Protein AF-0000000087724038 (afdb_homodimer)

InterPro domains:
  IPR011044 Quinoprotein amine dehydrogenase, beta chain-like [SSF50969] (329-558)
  IPR015943 WD40/YVTN repeat-like-containing domain superfamily [G3DSA:2.130.10.10] (378-568)

Foldseek 3Di:
DDDDDDDDDDDDDDDDDDDDDDDDDDDDDDDDDDDDDDDDDDDDPDPPPPPPPPPPPPPPPPQPPDPPLDFRQDDLPDAADDDPPDPRGPPHRDGDGDDDLQSAWDDFLRDQQDFFWKWFFFFVQQWIWIATRTRRDTQEIDHCVVVPQQFWGWAEKAWFAAQDVLAKTKIKTWTFGWCQVCVLVDPPPDPTTDQAQWIFIWMDGNHYIDTPDTLCVVAVARAGFYKFAQLQPRQKMKGHHQQLQKIWIAGNVDSDTLWMKHKWWAAPCLVQLLCRQFQWGKIKIFIDACDPVVNHRNCGGNRNGQFRYAQPQLCLNVLSVVNTHGDRSSTGQRQGYKAAQNNSQKIWGFRFNQQWTFIFGPVDSHRDTAWTAHQDAPAARTFGWADPDPGMIMTTDRGRQFGWAKKFAQLVRQKIWTQGAQGRQWIWIWGRVDPDNVPIHTDGTHHDPLGHGSPQGFHEWAAFNVRQKMKTWTADDPPFAIKIWIAGPVVRDGPDIGGRQGHAWAYWAAALVRQKIWIWHQSSVPHDTFIWIAGPVVRHTRGGSDDPRRTRYMYIHHNDSSSSSRTCSGID/DDPDDDDDDDDDDDDDDDDDDPDDDDDDPDDDDDDDDDDDPDDDPDDPPPDPPDPPPPDPPPQPPDPPLDFRQDDLPDAADDDPPDPRGPPHRDGDGDDDLQSAWDDFLRDQQDFFWKWFFFFVQQWIWIATRTHRDTQEIDHCVVVPQQFWGWAEKAWFAAQDVLAKTKIKTWTFGWCQVCVLPDPPPDPTTDQAQWIFIWMDGNHYIDTPDTLCVVAVARAGFYKFAQLQPSQKMKGHHLQLQKIWIAGNVDSDTLWMKHKWWAAPCLVQLLCRQFQWGKIKIFIDACDPVVNHRNCGGNRNGQFRYAQPQLCLNVLSVVNTHGDRSSTGQRQGYKFAQNNSQKIWGFRFNQQWTFIFGPVDSHRDTAWTAHQDAPAARTFGWADPDPGMIMTTDRGRQFGWAKWFAQLVRQKIWTQGAQGRQWIWIWGRVDPDNVPIHTPGTHHDPLGHGSPQGFHEWAAFNVRQKMKTWTADDPPFAIKIWIAGPVVRDGDDIGGRQGHAWAYWAAALVRQKIWIWFQSSVPHDTFIWIAGPVVRHTRGGSDDHRRGRYMYIHHNDSSSSSRTCSGID

Organism: NCBI:txid307507

Structure (mmCIF, N/CA/C/O backbone):
data_AF-0000000087724038-model_v1
#
loop_
_entity.id
_entity.type
_entity.pdbx_description
1 polymer 'Uncharacterized protein'
#
loop_
_atom_site.group_PDB
_atom_site.id
_atom_site.type_symbol
_atom_site.label_atom_id
_atom_site.label_alt_id
_atom_site.label_comp_id
_atom_site.label_asym_id
_atom_site.label_entity_id
_atom_site.label_seq_id
_atom_site.pdbx_PDB_ins_code
_atom_site.Cartn_x
_atom_site.Cartn_y
_atom_site.Cartn_z
_atom_site.occupancy
_atom_site.B_iso_or_equiv
_atom_site.auth_seq_id
_atom_site.auth_comp_id
_atom_site.auth_asym_id
_atom_site.auth_atom_id
_atom_site.pdbx_PDB_model_num
ATOM 1 N N . MET A 1 1 ? -9.289 -13.273 -59 1 16.58 1 MET A N 1
ATOM 2 C CA . MET A 1 1 ? -9.047 -12.555 -60.25 1 16.58 1 MET A CA 1
ATOM 3 C C . MET A 1 1 ? -7.961 -11.5 -60.062 1 16.58 1 MET A C 1
ATOM 5 O O . MET A 1 1 ? -7.766 -10.984 -58.969 1 16.58 1 MET A O 1
ATOM 9 N N . GLY A 1 2 ? -6.996 -11.07 -61.125 1 16.11 2 GLY A N 1
ATOM 10 C CA . GLY A 1 2 ? -5.605 -11.125 -61.562 1 16.11 2 GLY A CA 1
ATOM 11 C C . GLY A 1 2 ? -4.863 -9.812 -61.344 1 16.11 2 GLY A C 1
ATOM 12 O O . GLY A 1 2 ? -3.795 -9.602 -61.906 1 16.11 2 GLY A O 1
ATOM 13 N N . ALA A 1 3 ? -5.453 -8.938 -60.625 1 16.09 3 ALA A N 1
ATOM 14 C CA . ALA A 1 3 ? -5.121 -7.52 -60.656 1 16.09 3 ALA A CA 1
ATOM 15 C C . ALA A 1 3 ? -3.666 -7.277 -60.281 1 16.09 3 ALA A C 1
ATOM 17 O O . ALA A 1 3 ? -3.236 -7.691 -59.188 1 16.09 3 ALA A O 1
ATOM 18 N N . SER A 1 4 ? -2.596 -6.637 -61.062 1 15.38 4 SER A N 1
ATOM 19 C CA . SER A 1 4 ? -1.541 -6.348 -62.031 1 15.38 4 SER A CA 1
ATOM 20 C C . SER A 1 4 ? -0.569 -5.301 -61.5 1 15.38 4 SER A C 1
ATOM 22 O O . SER A 1 4 ? -0.881 -4.594 -60.531 1 15.38 4 SER A O 1
ATOM 24 N N . GLY A 1 5 ? 0.679 -4.859 -62.281 1 15.16 5 GLY A N 1
ATOM 25 C CA . GLY A 1 5 ? 2.109 -4.758 -62.531 1 15.16 5 GLY A CA 1
ATOM 26 C C . GLY A 1 5 ? 2.627 -3.334 -62.438 1 15.16 5 GLY A C 1
ATOM 27 O O . GLY A 1 5 ? 3.82 -3.092 -62.625 1 15.16 5 GLY A O 1
ATOM 28 N N . SER A 1 6 ? 2.049 -2.262 -62.094 1 14.8 6 SER A N 1
ATOM 29 C CA . SER A 1 6 ? 2.414 -1.219 -63.062 1 14.8 6 SER A CA 1
ATOM 30 C C . SER A 1 6 ? 3.834 -0.72 -62.812 1 14.8 6 SER A C 1
ATOM 32 O O . SER A 1 6 ? 4.352 -0.824 -61.688 1 14.8 6 SER A O 1
ATOM 34 N N . PRO A 1 7 ? 4.484 0.178 -63.75 1 14.46 7 PRO A N 1
ATOM 35 C CA . PRO A 1 7 ? 5.594 0.452 -64.625 1 14.46 7 PRO A CA 1
ATOM 36 C C . PRO A 1 7 ? 6.68 1.319 -64 1 14.46 7 PRO A C 1
ATOM 38 O O . PRO A 1 7 ? 7.719 0.804 -63.594 1 14.46 7 PRO A O 1
ATOM 41 N N . ILE A 1 8 ? 6.879 2.615 -64.5 1 13.39 8 ILE A N 1
ATOM 42 C CA . ILE A 1 8 ? 7.805 3.193 -65.5 1 13.39 8 ILE A CA 1
ATOM 43 C C . ILE A 1 8 ? 8.758 4.156 -64.812 1 13.39 8 ILE A C 1
ATOM 45 O O . ILE A 1 8 ? 9.922 4.281 -65.188 1 13.39 8 ILE A O 1
ATOM 49 N N . ARG A 1 9 ? 8.523 5.125 -63.969 1 14.5 9 ARG A N 1
ATOM 50 C CA . ARG A 1 9 ? 8.945 6.398 -64.5 1 14.5 9 ARG A CA 1
ATOM 51 C C . ARG A 1 9 ? 10.461 6.57 -64.438 1 14.5 9 ARG A C 1
ATOM 53 O O . ARG A 1 9 ? 11.102 5.961 -63.562 1 14.5 9 ARG A O 1
ATOM 60 N N . GLY A 1 10 ? 10.992 7.613 -65 1 13.6 10 GLY A N 1
ATOM 61 C CA . GLY A 1 10 ? 11.984 8.219 -65.875 1 13.6 10 GLY A CA 1
ATOM 62 C C . GLY A 1 10 ? 13.297 8.523 -65.188 1 13.6 10 GLY A C 1
ATOM 63 O O . GLY A 1 10 ? 13.375 8.484 -63.938 1 13.6 10 GLY A O 1
ATOM 64 N N . ALA A 1 11 ? 14.203 9.328 -65.812 1 13.57 11 ALA A N 1
ATOM 65 C CA . ALA A 1 11 ? 15.477 9.422 -66.562 1 13.57 11 ALA A CA 1
ATOM 66 C C . ALA A 1 11 ? 16.547 10.086 -65.688 1 13.57 11 ALA A C 1
ATOM 68 O O . ALA A 1 11 ? 17.641 9.539 -65.5 1 13.57 11 ALA A O 1
ATOM 69 N N . TYR A 1 12 ? 16.797 11.492 -65.75 1 13.8 12 TYR A N 1
ATOM 70 C CA . TYR A 1 12 ? 17.906 12.016 -66.5 1 13.8 12 TYR A CA 1
ATOM 71 C C . TYR A 1 12 ? 19.156 12.188 -65.688 1 13.8 12 TYR A C 1
ATOM 73 O O . TYR A 1 12 ? 20.219 11.672 -66 1 13.8 12 TYR A O 1
ATOM 81 N N . ASP A 1 13 ? 19.531 13.508 -65.062 1 13.79 13 ASP A N 1
ATOM 82 C CA . ASP A 1 13 ? 20.594 14.32 -65.688 1 13.79 13 ASP A CA 1
ATOM 83 C C . ASP A 1 13 ? 21.922 14.086 -65 1 13.79 13 ASP A C 1
ATOM 85 O O . ASP A 1 13 ? 21.969 13.844 -63.781 1 13.79 13 ASP A O 1
ATOM 89 N N . LEU A 1 14 ? 23.078 14.148 -65.75 1 13.47 14 LEU A N 1
ATOM 90 C CA . LEU A 1 14 ? 24.469 13.766 -65.938 1 13.47 14 LEU A CA 1
ATOM 91 C C . LEU A 1 14 ? 25.422 14.617 -65.125 1 13.47 14 LEU A C 1
ATOM 93 O O . LEU A 1 14 ? 26.625 14.391 -65.125 1 13.47 14 LEU A O 1
ATOM 97 N N . VAL A 1 15 ? 25.125 15.641 -64.438 1 13.95 15 VAL A N 1
ATOM 98 C CA . VAL A 1 15 ? 26.094 16.688 -64.688 1 13.95 15 VAL A CA 1
ATOM 99 C C . VAL A 1 15 ? 27.484 16.25 -64.188 1 13.95 15 VAL A C 1
ATOM 101 O O . VAL A 1 15 ? 27.594 15.641 -63.125 1 13.95 15 VAL A O 1
ATOM 104 N N . GLU A 1 16 ? 28.578 16.641 -64.812 1 13.74 16 GLU A N 1
ATOM 105 C CA . GLU A 1 16 ? 29.906 16.422 -65.375 1 13.74 16 GLU A CA 1
ATOM 106 C C . GLU A 1 16 ? 30.984 16.547 -64.25 1 13.74 16 GLU A C 1
ATOM 108 O O . GLU A 1 16 ? 31.703 15.578 -64 1 13.74 16 GLU A O 1
ATOM 113 N N . SER A 1 17 ? 31.969 17.547 -64.438 1 13.9 17 SER A N 1
ATOM 114 C CA . SER A 1 17 ? 33.312 17.484 -65 1 13.9 17 SER A CA 1
ATOM 115 C C . SER A 1 17 ? 34.344 17.547 -63.844 1 13.9 17 SER A C 1
ATOM 117 O O . SER A 1 17 ? 35.219 16.672 -63.719 1 13.9 17 SER A O 1
ATOM 119 N N . GLY A 1 18 ? 35.281 18.688 -63.812 1 13.66 18 GLY A N 1
ATOM 120 C CA . GLY A 1 18 ? 36.656 18.75 -64.25 1 13.66 18 GLY A CA 1
ATOM 121 C C . GLY A 1 18 ? 37.656 18.609 -63.094 1 13.66 18 GLY A C 1
ATOM 122 O O . GLY A 1 18 ? 37.25 18.609 -61.938 1 13.66 18 GLY A O 1
ATOM 123 N N . GLY A 1 19 ? 38.844 19.453 -63.062 1 13.95 19 GLY A N 1
ATOM 124 C CA . GLY A 1 19 ? 40.281 19.297 -63.344 1 13.95 19 GLY A CA 1
ATOM 125 C C . GLY A 1 19 ? 41.125 19.234 -62.094 1 13.95 19 GLY A C 1
ATOM 126 O O . GLY A 1 19 ? 40.562 19.078 -60.969 1 13.95 19 GLY A O 1
ATOM 127 N N . GLY A 1 20 ? 42.062 20.266 -61.781 1 14 20 GLY A N 1
ATOM 128 C CA . GLY A 1 20 ? 43.5 20.25 -61.938 1 14 20 GLY A CA 1
ATOM 129 C C . GLY A 1 20 ? 44.25 19.969 -60.656 1 14 20 GLY A C 1
ATOM 130 O O . GLY A 1 20 ? 43.688 20.047 -59.562 1 14 20 GLY A O 1
ATOM 131 N N . ASP A 1 21 ? 45.688 20.234 -60.594 1 13.8 21 ASP A N 1
ATOM 132 C CA . ASP A 1 21 ? 47.031 19.656 -60.438 1 13.8 21 ASP A CA 1
ATOM 133 C C . ASP A 1 21 ? 47.625 20.047 -59.094 1 13.8 21 ASP A C 1
ATOM 135 O O . ASP A 1 21 ? 48.656 19.484 -58.688 1 13.8 21 ASP A O 1
ATOM 139 N N . ARG A 1 22 ? 47.406 21.016 -58.25 1 14.47 22 ARG A N 1
ATOM 140 C CA . ARG A 1 22 ? 48.625 21.766 -57.938 1 14.47 22 ARG A CA 1
ATOM 141 C C . ARG A 1 22 ? 49.562 20.969 -57.031 1 14.47 22 ARG A C 1
ATOM 143 O O . ARG A 1 22 ? 49.094 20.125 -56.25 1 14.47 22 ARG A O 1
ATOM 150 N N . GLY A 1 23 ? 50.812 21.406 -56.688 1 13.51 23 GLY A N 1
ATOM 151 C CA . GLY A 1 23 ? 52.219 21.094 -56.656 1 13.51 23 GLY A CA 1
ATOM 152 C C . GLY A 1 23 ? 52.719 20.609 -55.312 1 13.51 23 GLY A C 1
ATOM 153 O O . GLY A 1 23 ? 51.938 20.516 -54.375 1 13.51 23 GLY A O 1
ATOM 154 N N . ASP A 1 24 ? 53.75 21.266 -54.625 1 13.53 24 ASP A N 1
ATOM 155 C CA . ASP A 1 24 ? 55.156 20.875 -54.5 1 13.53 24 ASP A CA 1
ATOM 156 C C . ASP A 1 24 ? 55.438 20.281 -53.125 1 13.53 24 ASP A C 1
ATOM 158 O O . ASP A 1 24 ? 54.656 20.438 -52.188 1 13.53 24 ASP A O 1
ATOM 162 N N . LEU A 1 25 ? 56.75 20.703 -52.438 1 14.35 25 LEU A N 1
ATOM 163 C CA . LEU A 1 25 ? 58.031 20.016 -52.25 1 14.35 25 LEU A CA 1
ATOM 164 C C . LEU A 1 25 ? 58.188 19.594 -50.781 1 14.35 25 LEU A C 1
ATOM 166 O O . LEU A 1 25 ? 58.438 18.422 -50.5 1 14.35 25 LEU A O 1
ATOM 170 N N . GLU A 1 26 ? 59.25 20.188 -49.875 1 14.02 26 GLU A N 1
ATOM 171 C CA . GLU A 1 26 ? 60.5 19.531 -49.469 1 14.02 26 GLU A CA 1
ATOM 172 C C . GLU A 1 26 ? 60.406 19.016 -48.031 1 14.02 26 GLU A C 1
ATOM 174 O O . GLU A 1 26 ? 59.625 19.531 -47.219 1 14.02 26 GLU A O 1
ATOM 179 N N . PRO A 1 27 ? 61.594 18.219 -47.406 1 14.22 27 PRO A N 1
ATOM 180 C CA . PRO A 1 27 ? 61.938 17.047 -46.594 1 14.22 27 PRO A CA 1
ATOM 181 C C . PRO A 1 27 ? 62.281 17.406 -45.156 1 14.22 27 PRO A C 1
ATOM 183 O O . PRO A 1 27 ? 62.5 16.516 -44.344 1 14.22 27 PRO A O 1
ATOM 186 N N . ARG A 1 28 ? 62.156 18.453 -44.438 1 14.67 28 ARG A N 1
ATOM 187 C CA . ARG A 1 28 ? 63.344 18.797 -43.625 1 14.67 28 ARG A CA 1
ATOM 188 C C . ARG A 1 28 ? 63.469 17.891 -42.406 1 14.67 28 ARG A C 1
ATOM 190 O O . ARG A 1 28 ? 62.469 17.672 -41.719 1 14.67 28 ARG A O 1
ATOM 197 N N . SER A 1 29 ? 64.688 17.359 -41.875 1 14.21 29 SER A N 1
ATOM 198 C CA . SER A 1 29 ? 65.375 16.234 -41.281 1 14.21 29 SER A CA 1
ATOM 199 C C . SER A 1 29 ? 65.375 16.328 -39.75 1 14.21 29 SER A C 1
ATOM 201 O O . SER A 1 29 ? 65 15.367 -39.062 1 14.21 29 SER A O 1
ATOM 203 N N . GLN A 1 30 ? 66.188 17.234 -38.969 1 14.19 30 GLN A N 1
ATOM 204 C CA . GLN A 1 30 ? 67.312 16.703 -38.25 1 14.19 30 GLN A CA 1
ATOM 205 C C . GLN A 1 30 ? 67 16.312 -36.844 1 14.19 30 GLN A C 1
ATOM 207 O O . GLN A 1 30 ? 65.938 16.766 -36.312 1 14.19 30 GLN A O 1
ATOM 212 N N . PRO A 1 31 ? 68.125 16.172 -35.719 1 15.29 31 PRO A N 1
ATOM 213 C CA . PRO A 1 31 ? 68.75 15.156 -34.875 1 15.29 31 PRO A CA 1
ATOM 214 C C . PRO A 1 31 ? 68.438 15.344 -33.406 1 15.29 31 PRO A C 1
ATOM 216 O O . PRO A 1 31 ? 68.562 14.391 -32.625 1 15.29 31 PRO A O 1
ATOM 219 N N . ARG A 1 32 ? 68.062 16.453 -32.75 1 14.77 32 ARG A N 1
ATOM 220 C CA . ARG A 1 32 ? 68.875 16.953 -31.656 1 14.77 32 ARG A CA 1
ATOM 221 C C . ARG A 1 32 ? 68.625 16.125 -30.391 1 14.77 32 ARG A C 1
ATOM 223 O O . ARG A 1 32 ? 67.5 15.719 -30.109 1 14.77 32 ARG A O 1
ATOM 230 N N . GLY A 1 33 ? 69.625 15.961 -29.422 1 14.83 33 GLY A N 1
ATOM 231 C CA . GLY A 1 33 ? 70.312 15.078 -28.5 1 14.83 33 GLY A CA 1
ATOM 232 C C . GLY A 1 33 ? 69.688 15 -27.125 1 14.83 33 GLY A C 1
ATOM 233 O O . GLY A 1 33 ? 68.562 15.547 -26.922 1 14.83 33 GLY A O 1
ATOM 234 N N . ALA A 1 34 ? 70.375 15.445 -25.922 1 15.52 34 ALA A N 1
ATOM 235 C CA . ALA A 1 34 ? 71.125 14.695 -24.906 1 15.52 34 ALA A CA 1
ATOM 236 C C . ALA A 1 34 ? 70.375 14.703 -23.578 1 15.52 34 ALA A C 1
ATOM 238 O O . ALA A 1 34 ? 70.312 13.688 -22.875 1 15.52 34 ALA A O 1
ATOM 239 N N . ARG A 1 35 ? 70 15.883 -22.812 1 15.7 35 ARG A N 1
ATOM 240 C CA . ARG A 1 35 ? 70.625 16.172 -21.531 1 15.7 35 ARG A CA 1
ATOM 241 C C . ARG A 1 35 ? 69.938 15.398 -20.406 1 15.7 35 ARG A C 1
ATOM 243 O O . ARG A 1 35 ? 68.75 15.047 -20.5 1 15.7 35 ARG A O 1
ATOM 250 N N . PRO A 1 36 ? 70.312 15.555 -18.969 1 16.7 36 PRO A N 1
ATOM 251 C CA . PRO A 1 36 ? 70.75 14.742 -17.828 1 16.7 36 PRO A CA 1
ATOM 252 C C . PRO A 1 36 ? 69.625 14.469 -16.844 1 16.7 36 PRO A C 1
ATOM 254 O O . PRO A 1 36 ? 68.625 15.164 -16.844 1 16.7 36 PRO A O 1
ATOM 257 N N . ALA A 1 37 ? 69.812 13.445 -15.703 1 17.09 37 ALA A N 1
ATOM 258 C CA . ALA A 1 37 ? 69.25 12.359 -14.906 1 17.09 37 ALA A CA 1
ATOM 259 C C . ALA A 1 37 ? 68.562 12.898 -13.633 1 17.09 37 ALA A C 1
ATOM 261 O O . ALA A 1 37 ? 67.562 12.352 -13.164 1 17.09 37 ALA A O 1
ATOM 262 N N . LEU A 1 38 ? 69.188 13.867 -12.844 1 15.57 38 LEU A N 1
ATOM 263 C CA . LEU A 1 38 ? 69.562 13.492 -11.5 1 15.57 38 LEU A CA 1
ATOM 264 C C . LEU A 1 38 ? 68.438 13.523 -10.523 1 15.57 38 LEU A C 1
ATOM 266 O O . LEU A 1 38 ? 68.25 12.586 -9.75 1 15.57 38 LEU A O 1
ATOM 270 N N . LYS A 1 39 ? 68 14.734 -9.898 1 16.14 39 LYS A N 1
ATOM 271 C CA . LYS A 1 39 ? 68.188 15.141 -8.508 1 16.14 39 LYS A CA 1
ATOM 272 C C . LYS A 1 39 ? 67.125 14.602 -7.613 1 16.14 39 LYS A C 1
ATOM 274 O O . LYS A 1 39 ? 66.062 14.188 -8.102 1 16.14 39 LYS A O 1
ATOM 279 N N . PHE A 1 40 ? 66.562 15.453 -6.496 1 16.48 40 PHE A N 1
ATOM 280 C CA . PHE A 1 40 ? 66.625 15.586 -5.047 1 16.48 40 PHE A CA 1
ATOM 281 C C . PHE A 1 40 ? 65.312 15.203 -4.398 1 16.48 40 PHE A C 1
ATOM 283 O O . PHE A 1 40 ? 65.188 15.195 -3.17 1 16.48 40 PHE A O 1
ATOM 290 N N . ALA A 1 41 ? 64.125 14.953 -5.109 1 15.29 41 ALA A N 1
ATOM 291 C CA . ALA A 1 41 ? 62.938 15.555 -4.5 1 15.29 41 ALA A CA 1
ATOM 292 C C . ALA A 1 41 ? 62.406 14.688 -3.357 1 15.29 41 ALA A C 1
ATOM 294 O O . ALA A 1 41 ? 61.531 13.828 -3.566 1 15.29 41 ALA A O 1
ATOM 295 N N . ALA A 1 42 ? 63.281 14.016 -2.543 1 16.89 42 ALA A N 1
ATOM 296 C CA . ALA A 1 42 ? 62.844 12.828 -1.812 1 16.89 42 ALA A CA 1
ATOM 297 C C . ALA A 1 42 ? 61.781 13.18 -0.788 1 16.89 42 ALA A C 1
ATOM 299 O O . ALA A 1 42 ? 60.781 12.453 -0.639 1 16.89 42 ALA A O 1
ATOM 300 N N . ALA A 1 43 ? 62.062 14.117 0.187 1 17.97 43 ALA A N 1
ATOM 301 C CA . ALA A 1 43 ? 62.094 13.805 1.614 1 17.97 43 ALA A CA 1
ATOM 302 C C . ALA A 1 43 ? 60.656 13.836 2.197 1 17.97 43 ALA A C 1
ATOM 304 O O . ALA A 1 43 ? 60.344 13.055 3.092 1 17.97 43 ALA A O 1
ATOM 305 N N . LEU A 1 44 ? 59.906 14.938 1.988 1 18.91 44 LEU A N 1
ATOM 306 C CA . LEU A 1 44 ? 59.219 15.555 3.123 1 18.91 44 LEU A CA 1
ATOM 307 C C . LEU A 1 44 ? 57.938 14.789 3.492 1 18.91 44 LEU A C 1
ATOM 309 O O . LEU A 1 44 ? 56.844 15.211 3.158 1 18.91 44 LEU A O 1
ATOM 313 N N . GLY A 1 45 ? 57.781 13.414 3.291 1 17.22 45 GLY A N 1
ATOM 314 C CA . GLY A 1 45 ? 56.531 12.703 3.193 1 17.22 45 GLY A CA 1
ATOM 315 C C . GLY A 1 45 ? 55.812 12.523 4.535 1 17.22 45 GLY A C 1
ATOM 316 O O . GLY A 1 45 ? 54.75 11.93 4.609 1 17.22 45 GLY A O 1
ATOM 317 N N . ALA A 1 46 ? 56.594 12.547 5.641 1 20.7 46 ALA A N 1
ATOM 318 C CA . ALA A 1 46 ? 56.312 11.602 6.719 1 20.7 46 ALA A CA 1
ATOM 319 C C . ALA A 1 46 ? 55.062 12.031 7.488 1 20.7 46 ALA A C 1
ATOM 321 O O . ALA A 1 46 ? 54.344 11.188 8.031 1 20.7 46 ALA A O 1
ATOM 322 N N . VAL A 1 47 ? 54.938 13.32 7.824 1 20.64 47 VAL A N 1
ATOM 323 C CA . VAL A 1 47 ? 54.5 13.641 9.18 1 20.64 47 VAL A CA 1
ATOM 324 C C . VAL A 1 47 ? 53 13.367 9.32 1 20.64 47 VAL A C 1
ATOM 326 O O . VAL A 1 47 ? 52.5 13.227 10.438 1 20.64 47 VAL A O 1
ATOM 329 N N . LEU A 1 48 ? 52.219 13.438 8.25 1 19.83 48 LEU A N 1
ATOM 330 C CA . LEU A 1 48 ? 50.875 13.891 8.594 1 19.83 48 LEU A CA 1
ATOM 331 C C . LEU A 1 48 ? 50.062 12.766 9.227 1 19.83 48 LEU A C 1
ATOM 333 O O . LEU A 1 48 ? 49.219 12.133 8.562 1 19.83 48 LEU A O 1
ATOM 337 N N . ALA A 1 49 ? 50.656 11.609 9.68 1 22.02 49 ALA A N 1
ATOM 338 C CA . ALA A 1 49 ? 49.969 10.359 10.039 1 22.02 49 ALA A CA 1
ATOM 339 C C . ALA A 1 49 ? 49.156 10.531 11.305 1 22.02 49 ALA A C 1
ATOM 341 O O . ALA A 1 49 ? 48.312 9.672 11.625 1 22.02 49 ALA A O 1
ATOM 342 N N . LEU A 1 50 ? 49.562 11.406 12.195 1 22.7 50 LEU A N 1
ATOM 343 C CA . LEU A 1 50 ? 49.312 11.07 13.594 1 22.7 50 LEU A CA 1
ATOM 344 C C . LEU A 1 50 ? 47.875 11.266 13.961 1 22.7 50 LEU A C 1
ATOM 346 O O . LEU A 1 50 ? 47.375 10.648 14.914 1 22.7 50 LEU A O 1
ATOM 350 N N . ALA A 1 51 ? 47.156 12.227 13.414 1 22.8 51 ALA A N 1
ATOM 351 C CA . ALA A 1 51 ? 46.062 12.727 14.258 1 22.8 51 ALA A CA 1
ATOM 352 C C . ALA A 1 51 ? 44.906 11.742 14.281 1 22.8 51 ALA A C 1
ATOM 354 O O . ALA A 1 51 ? 43.812 12.07 14.781 1 22.8 51 ALA A O 1
ATOM 355 N N . ALA A 1 52 ? 45.094 10.523 13.594 1 23.81 52 ALA A N 1
ATOM 356 C CA . ALA A 1 52 ? 43.844 9.805 13.289 1 23.81 52 ALA A CA 1
ATOM 357 C C . ALA A 1 52 ? 43.188 9.305 14.57 1 23.81 52 ALA A C 1
ATOM 359 O O . ALA A 1 52 ? 42 8.945 14.555 1 23.81 52 ALA A O 1
ATOM 360 N N . LEU A 1 53 ? 44 8.93 15.547 1 23.92 53 LEU A N 1
ATOM 361 C CA . LEU A 1 53 ? 43.594 7.77 16.312 1 23.92 53 LEU A CA 1
ATOM 362 C C . LEU A 1 53 ? 42.5 8.141 17.297 1 23.92 53 LEU A C 1
ATOM 364 O O . LEU A 1 53 ? 41.875 7.262 17.922 1 23.92 53 LEU A O 1
ATOM 368 N N . LEU A 1 54 ? 42.531 9.352 17.797 1 25.89 54 LEU A N 1
ATOM 369 C CA . LEU A 1 54 ? 41.969 9.281 19.141 1 25.89 54 LEU A CA 1
ATOM 370 C C . LEU A 1 54 ? 40.438 9.156 19.094 1 25.89 54 LEU A C 1
ATOM 372 O O . LEU A 1 54 ? 39.75 10.164 19.047 1 25.89 54 LEU A O 1
ATOM 376 N N . ALA A 1 55 ? 39.938 8.367 18.141 1 25.61 55 ALA A N 1
ATOM 377 C CA . ALA A 1 55 ? 38.469 8.258 18.172 1 25.61 55 ALA A CA 1
ATOM 378 C C . ALA A 1 55 ? 38 7.648 19.5 1 25.61 55 ALA A C 1
ATOM 380 O O . ALA A 1 55 ? 38.344 6.504 19.812 1 25.61 55 ALA A O 1
ATOM 381 N N . VAL A 1 56 ? 37.875 8.43 20.5 1 27.59 56 VAL A N 1
ATOM 382 C CA . VAL A 1 56 ? 37.344 7.961 21.766 1 27.59 56 VAL A CA 1
ATOM 383 C C . VAL A 1 56 ? 36.094 7.125 21.516 1 27.59 56 VAL A C 1
ATOM 385 O O . VAL A 1 56 ? 35.125 7.605 20.906 1 27.59 56 VAL A O 1
ATOM 388 N N . ALA A 1 57 ? 36.219 5.809 21.453 1 28.61 57 ALA A N 1
ATOM 389 C CA . ALA A 1 57 ? 35.125 4.84 21.453 1 28.61 57 ALA A CA 1
ATOM 390 C C . ALA A 1 57 ? 34.094 5.188 22.5 1 28.61 57 ALA A C 1
ATOM 392 O O . ALA A 1 57 ? 34.375 5.145 23.703 1 28.61 57 ALA A O 1
ATOM 393 N N . VAL A 1 58 ? 33.312 6.094 22.25 1 27.45 58 VAL A N 1
ATOM 394 C CA . VAL A 1 58 ? 32.219 6.223 23.219 1 27.45 58 VAL A CA 1
ATOM 395 C C . VAL A 1 58 ? 31.547 4.867 23.422 1 27.45 58 VAL A C 1
ATOM 397 O O . VAL A 1 58 ? 31.125 4.234 22.453 1 27.45 58 VAL A O 1
ATOM 400 N N . PRO A 1 59 ? 31.844 4.219 24.516 1 28.97 59 PRO A N 1
ATOM 401 C CA . PRO A 1 59 ? 31.234 2.904 24.766 1 28.97 59 PRO A CA 1
ATOM 402 C C . PRO A 1 59 ? 29.766 2.852 24.391 1 28.97 59 PRO A C 1
ATOM 404 O O . PRO A 1 59 ? 29.047 3.834 24.594 1 28.97 59 PRO A O 1
ATOM 407 N N . ALA A 1 60 ? 29.453 2.068 23.453 1 28.25 60 ALA A N 1
ATOM 408 C CA . ALA A 1 60 ? 28.062 1.748 23.141 1 28.25 60 ALA A CA 1
ATOM 409 C C . ALA A 1 60 ? 27.266 1.391 24.391 1 28.25 60 ALA A C 1
ATOM 411 O O . ALA A 1 60 ? 27.594 0.412 25.078 1 28.25 60 ALA A O 1
ATOM 412 N N . ALA A 1 61 ? 26.828 2.396 24.969 1 30.64 61 ALA A N 1
ATOM 413 C CA . ALA A 1 61 ? 25.984 2.041 26.109 1 30.64 61 ALA A CA 1
ATOM 414 C C . ALA A 1 61 ? 25.047 0.888 25.75 1 30.64 61 ALA A C 1
ATOM 416 O O . ALA A 1 61 ? 24.219 1.004 24.828 1 30.64 61 ALA A O 1
ATOM 417 N N . ARG A 1 62 ? 25.469 -0.341 26.016 1 29.45 62 ARG A N 1
ATOM 418 C CA . ARG A 1 62 ? 24.578 -1.495 26 1 29.45 62 ARG A CA 1
ATOM 419 C C . ARG A 1 62 ? 23.219 -1.146 26.609 1 29.45 62 ARG A C 1
ATOM 421 O O . ARG A 1 62 ? 23.156 -0.727 27.781 1 29.45 62 ARG A O 1
ATOM 428 N N . SER A 1 63 ? 22.328 -0.889 25.781 1 24.19 63 SER A N 1
ATOM 429 C CA . SER A 1 63 ? 20.938 -0.709 26.172 1 24.19 63 SER A CA 1
ATOM 430 C C . SER A 1 63 ? 20.453 -1.88 27.031 1 24.19 63 SER A C 1
ATOM 432 O O . SER A 1 63 ? 20.344 -3.004 26.531 1 24.19 63 SER A O 1
ATOM 434 N N . ARG A 1 64 ? 20.906 -1.969 28.219 1 31.22 64 ARG A N 1
ATOM 435 C CA . ARG A 1 64 ? 20.266 -2.957 29.078 1 31.22 64 ARG A CA 1
ATOM 436 C C . ARG A 1 64 ? 18.75 -2.77 29.094 1 31.22 64 ARG A C 1
ATOM 438 O O . ARG A 1 64 ? 18.25 -1.724 29.516 1 31.22 64 ARG A O 1
ATOM 445 N N . ALA A 1 65 ? 18.078 -3.617 28.25 1 31.58 65 ALA A N 1
ATOM 446 C CA . ALA A 1 65 ? 16.625 -3.746 28.344 1 31.58 65 ALA A CA 1
ATOM 447 C C . ALA A 1 65 ? 16.188 -3.867 29.797 1 31.58 65 ALA A C 1
ATOM 449 O O . ALA A 1 65 ? 16.766 -4.621 30.578 1 31.58 65 ALA A O 1
ATOM 450 N N . THR A 1 66 ? 15.508 -2.879 30.312 1 33.5 66 THR A N 1
ATOM 451 C CA . THR A 1 66 ? 14.859 -3.271 31.562 1 33.5 66 THR A CA 1
ATOM 452 C C . THR A 1 66 ? 13.867 -4.406 31.328 1 33.5 66 THR A C 1
ATOM 454 O O . THR A 1 66 ? 13.367 -4.582 30.203 1 33.5 66 THR A O 1
ATOM 457 N N . PRO A 1 67 ? 13.688 -5.438 32.031 1 34.75 67 PRO A N 1
ATOM 458 C CA . PRO A 1 67 ? 12.797 -6.59 31.891 1 34.75 67 PRO A CA 1
ATOM 459 C C . PRO A 1 67 ? 11.414 -6.207 31.375 1 34.75 67 PRO A C 1
ATOM 461 O O . PRO A 1 67 ? 10.742 -7.023 30.75 1 34.75 67 PRO A O 1
ATOM 464 N N . ASN A 1 68 ? 10.719 -5.008 31.719 1 39.19 68 ASN A N 1
ATOM 465 C CA . ASN A 1 68 ? 9.281 -4.84 31.531 1 39.19 68 ASN A CA 1
ATOM 466 C C . ASN A 1 68 ? 8.969 -4.016 30.281 1 39.19 68 ASN A C 1
ATOM 468 O O . ASN A 1 68 ? 7.883 -3.436 30.172 1 39.19 68 ASN A O 1
ATOM 472 N N . GLY A 1 69 ? 9.711 -4.016 29.141 1 44.81 69 GLY A N 1
ATOM 473 C CA . GLY A 1 69 ? 9.406 -3.297 27.922 1 44.81 69 GLY A CA 1
ATOM 474 C C . GLY A 1 69 ? 9.57 -1.795 28.047 1 44.81 69 GLY A C 1
ATOM 475 O O . GLY A 1 69 ? 9.141 -1.039 27.172 1 44.81 69 GLY A O 1
ATOM 476 N N . GLU A 1 70 ? 9.984 -1.364 29.062 1 48.59 70 GLU A N 1
ATOM 477 C CA . GLU A 1 70 ? 10.133 0.067 29.312 1 48.59 70 GLU A CA 1
ATOM 478 C C . GLU A 1 70 ? 11.352 0.626 28.578 1 48.59 70 GLU A C 1
ATOM 480 O O . GLU A 1 70 ? 12.359 -0.064 28.422 1 48.59 70 GLU A O 1
ATOM 485 N N . SER A 1 71 ? 11.172 1.765 27.828 1 55.31 71 SER A N 1
ATOM 486 C CA . SER A 1 71 ? 12.234 2.508 27.156 1 55.31 71 SER A CA 1
ATOM 487 C C . SER A 1 71 ? 13.398 2.791 28.109 1 55.31 71 SER A C 1
ATOM 489 O O . SER A 1 71 ? 13.188 3.002 29.297 1 55.31 71 SER A O 1
ATOM 491 N N . LEU A 1 72 ? 14.672 2.5 27.609 1 57.16 72 LEU A N 1
ATOM 492 C CA . LEU A 1 72 ? 15.891 2.748 28.375 1 57.16 72 LEU A CA 1
ATOM 493 C C . LEU A 1 72 ? 16.141 4.242 28.516 1 57.16 72 LEU A C 1
ATOM 495 O O . LEU A 1 72 ? 16.203 4.965 27.516 1 57.16 72 LEU A O 1
ATOM 499 N N . LEU A 1 73 ? 16.094 4.727 29.734 1 60.56 73 LEU A N 1
ATOM 500 C CA . LEU A 1 73 ? 16.484 6.105 30 1 60.56 73 LEU A CA 1
ATOM 501 C C . LEU A 1 73 ? 17.922 6.363 29.594 1 60.56 73 LEU A C 1
ATOM 503 O O . LEU A 1 73 ? 18.828 5.664 30.047 1 60.56 73 LEU A O 1
ATOM 507 N N . ILE A 1 74 ? 18.297 7.039 28.5 1 59.22 74 ILE A N 1
ATOM 508 C CA . ILE A 1 74 ? 19.656 7.258 28.047 1 59.22 74 ILE A CA 1
ATOM 509 C C . ILE A 1 74 ? 20.234 8.523 28.688 1 59.22 74 ILE A C 1
ATOM 511 O O . ILE A 1 74 ? 21.375 8.531 29.141 1 59.22 74 ILE A O 1
ATOM 515 N N . ARG A 1 75 ? 19.688 9.844 28.328 1 58.53 75 ARG A N 1
ATOM 516 C CA . ARG A 1 75 ? 20.344 11.078 28.75 1 58.53 75 ARG A CA 1
ATOM 517 C C . ARG A 1 75 ? 19.359 12.008 29.453 1 58.53 75 ARG A C 1
ATOM 519 O O . ARG A 1 75 ? 18.172 12.039 29.109 1 58.53 75 ARG A O 1
ATOM 526 N N . THR A 1 76 ? 19.625 12.43 30.703 1 56 76 THR A N 1
ATOM 527 C CA . THR A 1 76 ? 18.922 13.555 31.312 1 56 76 THR A CA 1
ATOM 528 C C . THR A 1 76 ? 19.703 14.859 31.094 1 56 76 THR A C 1
ATOM 530 O O . THR A 1 76 ? 19.438 15.859 31.766 1 56 76 THR A O 1
ATOM 533 N N . GLY A 1 77 ? 20.656 14.953 30.188 1 51.59 77 GLY A N 1
ATOM 534 C CA . GLY A 1 77 ? 21.719 15.906 30.484 1 51.59 77 GLY A CA 1
ATOM 535 C C . GLY A 1 77 ? 21.266 17.344 30.375 1 51.59 77 GLY A C 1
ATOM 536 O O . GLY A 1 77 ? 22.031 18.266 30.688 1 51.59 77 GLY A O 1
ATOM 537 N N . GLU A 1 78 ? 20.297 17.703 29.531 1 62.09 78 GLU A N 1
ATOM 538 C CA . GLU A 1 78 ? 20.453 19.156 29.359 1 62.09 78 GLU A CA 1
ATOM 539 C C . GLU A 1 78 ? 19.922 19.906 30.578 1 62.09 78 GLU A C 1
ATOM 541 O O . GLU A 1 78 ? 19.078 19.375 31.312 1 62.09 78 GLU A O 1
ATOM 546 N N . GLY A 1 79 ? 20.672 20.922 31.109 1 61.03 79 GLY A N 1
ATOM 547 C CA . GLY A 1 79 ? 20.234 21.812 32.156 1 61.03 79 GLY A CA 1
ATOM 548 C C . GLY A 1 79 ? 18.828 22.359 31.953 1 61.03 79 GLY A C 1
ATOM 549 O O . GLY A 1 79 ? 18.156 22 30.969 1 61.03 79 GLY A O 1
ATOM 550 N N . PRO A 1 80 ? 18.266 23.016 32.844 1 65.56 80 PRO A N 1
ATOM 551 C CA . PRO A 1 80 ? 16.938 23.641 32.75 1 65.56 80 PRO A CA 1
ATOM 552 C C . PRO A 1 80 ? 16.812 24.516 31.5 1 65.56 80 PRO A C 1
ATOM 554 O O . PRO A 1 80 ? 17.812 25 30.953 1 65.56 80 PRO A O 1
ATOM 557 N N . VAL A 1 81 ? 15.68 24.578 30.984 1 71.25 81 VAL A N 1
ATOM 558 C CA . VAL A 1 81 ? 15.375 25.5 29.891 1 71.25 81 VAL A CA 1
ATOM 559 C C . VAL A 1 81 ? 15.5 26.938 30.391 1 71.25 81 VAL A C 1
ATOM 561 O O . VAL A 1 81 ? 14.82 27.328 31.344 1 71.25 81 VAL A O 1
ATOM 564 N N . GLU A 1 82 ? 16.547 27.625 29.953 1 69.31 82 GLU A N 1
ATOM 565 C CA . GLU A 1 82 ? 16.719 29.031 30.312 1 69.31 82 GLU A CA 1
ATOM 566 C C . GLU A 1 82 ? 16.344 29.938 29.156 1 69.31 82 GLU A C 1
ATOM 568 O O . GLU A 1 82 ? 17 29.953 28.109 1 69.31 82 GLU A O 1
ATOM 573 N N . CYS A 1 83 ? 15.172 30.391 29.141 1 70.94 83 CYS A N 1
ATOM 574 C CA . CYS A 1 83 ? 14.758 31.344 28.109 1 70.94 83 CYS A CA 1
ATOM 575 C C . CYS A 1 83 ? 13.68 32.281 28.641 1 70.94 83 CYS A C 1
ATOM 577 O O . CYS A 1 83 ? 12.766 31.844 29.344 1 70.94 83 CYS A O 1
ATOM 579 N N . ASP A 1 84 ? 13.891 33.562 28.391 1 74.69 84 ASP A N 1
ATOM 580 C CA . ASP A 1 84 ? 12.828 34.531 28.703 1 74.69 84 ASP A CA 1
ATOM 581 C C . ASP A 1 84 ? 11.586 34.281 27.859 1 74.69 84 ASP A C 1
ATOM 583 O O . ASP A 1 84 ? 11.695 34.031 26.656 1 74.69 84 ASP A O 1
ATOM 587 N N . GLY A 1 85 ? 10.414 34.125 28.5 1 79.88 85 GLY A N 1
ATOM 588 C CA . GLY A 1 85 ? 9.172 33.906 27.781 1 79.88 85 GLY A CA 1
ATOM 589 C C . GLY A 1 85 ? 8.781 32.469 27.625 1 79.88 85 GLY A C 1
ATOM 590 O O . GLY A 1 85 ? 7.676 32.156 27.188 1 79.88 85 GLY A O 1
ATOM 591 N N . CYS A 1 86 ? 9.773 31.672 28.094 1 89.69 86 CYS A N 1
ATOM 592 C CA . CYS A 1 86 ? 9.461 30.25 28.031 1 89.69 86 CYS A CA 1
ATOM 593 C C . CYS A 1 86 ? 8.523 29.844 29.156 1 89.69 86 CYS A C 1
ATOM 595 O O . CYS A 1 86 ? 8.797 30.125 30.328 1 89.69 86 CYS A O 1
ATOM 597 N N . LEU A 1 87 ? 7.516 29.219 28.766 1 93.06 87 LEU A N 1
ATOM 598 C CA . LEU A 1 87 ? 6.527 28.75 29.734 1 93.06 87 LEU A CA 1
ATOM 599 C C . LEU A 1 87 ? 7.098 27.625 30.594 1 93.06 87 LEU A C 1
ATOM 601 O O . LEU A 1 87 ? 6.664 27.438 31.734 1 93.06 87 LEU A O 1
ATOM 605 N N . ASN A 1 88 ? 8.031 26.891 30.078 1 91.31 88 ASN A N 1
ATOM 606 C CA . ASN A 1 88 ? 8.625 25.781 30.828 1 91.31 88 ASN A CA 1
ATOM 607 C C . ASN A 1 88 ? 9.977 26.156 31.422 1 91.31 88 ASN A C 1
ATOM 609 O O . ASN A 1 88 ? 10.836 25.297 31.641 1 91.31 88 ASN A O 1
ATOM 613 N N . ARG A 1 89 ? 10.117 27.391 31.578 1 89.19 89 ARG A N 1
ATOM 614 C CA . ARG A 1 89 ? 11.344 27.844 32.219 1 89.19 89 ARG A CA 1
ATOM 615 C C . ARG A 1 89 ? 11.531 27.156 33.594 1 89.19 89 ARG A C 1
ATOM 617 O O . ARG A 1 89 ? 10.586 27.047 34.375 1 89.19 89 ARG A O 1
ATOM 624 N N . GLY A 1 90 ? 12.75 26.734 33.812 1 83.69 90 GLY A N 1
ATOM 625 C CA . GLY A 1 90 ? 13.086 26.156 35.094 1 83.69 90 GLY A CA 1
ATOM 626 C C . GLY A 1 90 ? 12.602 24.734 35.25 1 83.69 90 GLY A C 1
ATOM 627 O O . GLY A 1 90 ? 12.828 24.094 36.281 1 83.69 90 GLY A O 1
ATOM 628 N N . GLN A 1 91 ? 11.984 24.125 34.219 1 88 91 GLN A N 1
ATOM 629 C CA . GLN A 1 91 ? 11.547 22.734 34.344 1 88 91 GLN A CA 1
ATOM 630 C C . GLN A 1 91 ? 12.727 21.812 34.656 1 88 91 GLN A C 1
ATOM 632 O O . GLN A 1 91 ? 13.867 22.125 34.312 1 88 91 GLN A O 1
ATOM 637 N N . PRO A 1 92 ? 12.43 20.672 35.375 1 84 92 PRO A N 1
ATOM 638 C CA . PRO A 1 92 ? 13.484 19.672 35.594 1 84 92 PRO A CA 1
ATOM 639 C C . PRO A 1 92 ? 14.023 19.125 34.281 1 84 92 PRO A C 1
ATOM 641 O O . PRO A 1 92 ? 13.391 19.281 33.219 1 84 92 PRO A O 1
ATOM 644 N N . PRO A 1 93 ? 15.195 18.547 34.375 1 85.88 93 PRO A N 1
ATOM 645 C CA . PRO A 1 93 ? 15.703 17.891 33.156 1 85.88 93 PRO A CA 1
ATOM 646 C C . PRO A 1 93 ? 14.688 16.938 32.531 1 85.88 93 PRO A C 1
ATOM 648 O O . PRO A 1 93 ? 14.023 16.188 33.25 1 85.88 93 PRO A O 1
ATOM 651 N N . ILE A 1 94 ? 14.555 17.047 31.25 1 89.75 94 ILE A N 1
ATOM 652 C CA . ILE A 1 94 ? 13.609 16.234 30.516 1 89.75 94 ILE A CA 1
ATOM 653 C C . ILE A 1 94 ? 14.102 14.781 30.484 1 89.75 94 ILE A C 1
ATOM 655 O O . ILE A 1 94 ? 15.203 14.508 30 1 89.75 94 ILE A O 1
ATOM 659 N N . PRO A 1 95 ? 13.359 13.867 31.031 1 91.19 95 PRO A N 1
ATOM 660 C CA . PRO A 1 95 ? 13.75 12.461 30.859 1 91.19 95 PRO A CA 1
ATOM 661 C C . PRO A 1 95 ? 13.719 12.023 29.391 1 91.19 95 PRO A C 1
ATOM 663 O O . PRO A 1 95 ? 12.703 12.195 28.719 1 91.19 95 PRO A O 1
ATOM 666 N N . ARG A 1 96 ? 14.773 11.508 28.875 1 93.75 96 ARG A N 1
ATOM 667 C CA . ARG A 1 96 ? 14.906 11.078 27.484 1 93.75 96 ARG A CA 1
ATOM 668 C C . ARG A 1 96 ? 15.219 9.586 27.406 1 93.75 96 ARG A C 1
ATOM 670 O O . ARG A 1 96 ? 16.188 9.117 28 1 93.75 96 ARG A O 1
ATOM 677 N N . TYR A 1 97 ? 14.375 8.859 26.672 1 93.81 97 TYR A N 1
ATOM 678 C CA . TYR A 1 97 ? 14.469 7.41 26.516 1 93.81 97 TYR A CA 1
ATOM 679 C C . TYR A 1 97 ? 14.828 7.031 25.094 1 93.81 97 TYR A C 1
ATOM 681 O O . TYR A 1 97 ? 14.438 7.719 24.141 1 93.81 97 TYR A O 1
ATOM 689 N N . GLN A 1 98 ? 15.578 5.965 24.938 1 94.31 98 GLN A N 1
ATOM 690 C CA . GLN A 1 98 ? 15.867 5.414 23.625 1 94.31 98 GLN A CA 1
ATOM 691 C C . GLN A 1 98 ? 14.875 4.316 23.25 1 94.31 98 GLN A C 1
ATOM 693 O O . GLN A 1 98 ? 14.68 3.367 24.016 1 94.31 98 GLN A O 1
ATOM 698 N N . PHE A 1 99 ? 14.266 4.473 22.156 1 95.5 99 PHE A N 1
ATOM 699 C CA . PHE A 1 99 ? 13.352 3.449 21.672 1 95.5 99 PHE A CA 1
ATOM 700 C C . PHE A 1 99 ? 14.109 2.203 21.234 1 95.5 99 PHE A C 1
ATOM 702 O O . PHE A 1 99 ? 15.086 2.295 20.484 1 95.5 99 PHE A O 1
ATOM 709 N N . ASP A 1 100 ? 13.656 1.065 21.672 1 93.31 100 ASP A N 1
ATOM 710 C CA . ASP A 1 100 ? 14.242 -0.219 21.281 1 93.31 100 ASP A CA 1
ATOM 711 C C . ASP A 1 100 ? 13.242 -1.066 20.5 1 93.31 100 ASP A C 1
ATOM 713 O O . ASP A 1 100 ? 12.414 -1.764 21.094 1 93.31 100 ASP A O 1
ATOM 717 N N . LEU A 1 101 ? 13.414 -1.08 19.25 1 91.19 101 LEU A N 1
ATOM 718 C CA . LEU A 1 101 ? 12.492 -1.78 18.359 1 91.19 101 LEU A CA 1
ATOM 719 C C . LEU A 1 101 ? 12.422 -3.262 18.719 1 91.19 101 LEU A C 1
ATOM 721 O O . LEU A 1 101 ? 11.367 -3.889 18.562 1 91.19 101 LEU A O 1
ATOM 725 N N . ALA A 1 102 ? 13.453 -3.871 19.188 1 89.31 102 ALA A N 1
ATOM 726 C CA . ALA A 1 102 ? 13.523 -5.305 19.453 1 89.31 102 ALA A CA 1
ATOM 727 C C . ALA A 1 102 ? 12.539 -5.703 20.547 1 89.31 102 ALA A C 1
ATOM 729 O O . ALA A 1 102 ? 12.133 -6.867 20.641 1 89.31 102 ALA A O 1
ATOM 730 N N . GLN A 1 103 ? 12.062 -4.715 21.281 1 91.06 103 GLN A N 1
ATOM 731 C CA . GLN A 1 103 ? 11.156 -5 22.391 1 91.06 103 GLN A CA 1
ATOM 732 C C . GLN A 1 103 ? 9.703 -4.812 21.969 1 91.06 103 GLN A C 1
ATOM 734 O O . GLN A 1 103 ? 8.789 -5.086 22.75 1 91.06 103 GLN A O 1
ATOM 739 N N . HIS A 1 104 ? 9.492 -4.398 20.844 1 93.19 104 HIS A N 1
ATOM 740 C CA . HIS A 1 104 ? 8.148 -4.078 20.359 1 93.19 104 HIS A CA 1
ATOM 741 C C . HIS A 1 104 ? 7.793 -4.898 19.125 1 93.19 104 HIS A C 1
ATOM 743 O O . HIS A 1 104 ? 8.055 -4.477 18 1 93.19 104 HIS A O 1
ATOM 749 N N . LYS A 1 105 ? 7.051 -5.973 19.375 1 93.31 105 LYS A N 1
ATOM 750 C CA . LYS A 1 105 ? 6.781 -6.957 18.328 1 93.31 105 LYS A CA 1
ATOM 751 C C . LYS A 1 105 ? 5.301 -6.988 17.969 1 93.31 105 LYS A C 1
ATOM 753 O O . LYS A 1 105 ? 4.461 -6.52 18.734 1 93.31 105 LYS A O 1
ATOM 758 N N . LEU A 1 106 ? 5.07 -7.43 16.797 1 95.06 106 LEU A N 1
ATOM 759 C CA . LEU A 1 106 ? 3.715 -7.668 16.312 1 95.06 106 LEU A CA 1
ATOM 760 C C . LEU A 1 106 ? 3.25 -9.078 16.656 1 95.06 106 LEU A C 1
ATOM 762 O O . LEU A 1 106 ? 4.004 -10.039 16.5 1 95.06 106 LEU A O 1
ATOM 766 N N . TYR A 1 107 ? 2.023 -9.156 17.219 1 94.75 107 TYR A N 1
ATOM 767 C CA . TYR A 1 107 ? 1.455 -10.453 17.562 1 94.75 107 TYR A CA 1
ATOM 768 C C . TYR A 1 107 ? 0.105 -10.656 16.875 1 94.75 107 TYR A C 1
ATOM 770 O O . TYR A 1 107 ? -0.707 -9.727 16.812 1 94.75 107 TYR A O 1
ATOM 778 N N . ILE A 1 108 ? -0.089 -11.781 16.344 1 92.88 108 ILE A N 1
ATOM 779 C CA . ILE A 1 108 ? -1.35 -12.211 15.758 1 92.88 108 ILE A CA 1
ATOM 780 C C . ILE A 1 108 ? -1.786 -13.531 16.375 1 92.88 108 ILE A C 1
ATOM 782 O O . ILE A 1 108 ? -1.019 -14.5 16.406 1 92.88 108 ILE A O 1
ATOM 786 N N . GLY A 1 109 ? -3.002 -13.625 16.797 1 86.5 109 GLY A N 1
ATOM 787 C CA . GLY A 1 109 ? -3.441 -14.812 17.5 1 86.5 109 GLY A CA 1
ATOM 788 C C . GLY A 1 109 ? -2.549 -15.172 18.688 1 86.5 109 GLY A C 1
ATOM 789 O O . GLY A 1 109 ? -2.293 -16.344 18.938 1 86.5 109 GLY A O 1
ATOM 790 N N . GLY A 1 110 ? -1.918 -14.188 19.203 1 88 110 GLY A N 1
ATOM 791 C CA . GLY A 1 110 ? -1.064 -14.383 20.359 1 88 110 GLY A CA 1
ATOM 792 C C . GLY A 1 110 ? 0.333 -14.852 20 1 88 110 GLY A C 1
ATOM 793 O O . GLY A 1 110 ? 1.16 -15.086 20.875 1 88 110 GLY A O 1
ATOM 794 N N . LYS A 1 111 ? 0.623 -14.922 18.75 1 94.44 111 LYS A N 1
ATOM 795 C CA . LYS A 1 111 ? 1.925 -15.43 18.328 1 94.44 111 LYS A CA 1
ATOM 796 C C . LYS A 1 111 ? 2.688 -14.391 17.516 1 94.44 111 LYS A C 1
ATOM 798 O O . LYS A 1 111 ? 2.088 -13.617 16.766 1 94.44 111 LYS A O 1
ATOM 803 N N . ASN A 1 112 ? 3.998 -14.305 17.75 1 96.38 112 ASN A N 1
ATOM 804 C CA . ASN A 1 112 ? 4.922 -13.586 16.891 1 96.38 112 ASN A CA 1
ATOM 805 C C . ASN A 1 112 ? 5.535 -14.508 15.836 1 96.38 112 ASN A C 1
ATOM 807 O O . ASN A 1 112 ? 5.879 -15.656 16.125 1 96.38 112 ASN A O 1
ATOM 811 N N . LEU A 1 113 ? 5.688 -14.094 14.617 1 97.44 113 LEU A N 1
ATOM 812 C CA . LEU A 1 113 ? 6.074 -14.969 13.523 1 97.44 113 LEU A CA 1
ATOM 813 C C . LEU A 1 113 ? 7.594 -15.102 13.438 1 97.44 113 LEU A C 1
ATOM 815 O O . LEU A 1 113 ? 8.109 -15.883 12.641 1 97.44 113 LEU A O 1
ATOM 819 N N . GLY A 1 114 ? 8.297 -14.32 14.227 1 96.81 114 GLY A N 1
ATOM 820 C CA . GLY A 1 114 ? 9.75 -14.359 14.211 1 96.81 114 GLY A CA 1
ATOM 821 C C . GLY A 1 114 ? 10.359 -13.562 13.078 1 96.81 114 GLY A C 1
ATOM 822 O O . GLY A 1 114 ? 9.648 -12.891 12.328 1 96.81 114 GLY A O 1
ATOM 823 N N . LYS A 1 115 ? 11.711 -13.609 12.977 1 96.75 115 LYS A N 1
ATOM 824 C CA . LYS A 1 115 ? 12.445 -12.859 11.953 1 96.75 115 LYS A CA 1
ATOM 825 C C . LYS A 1 115 ? 12.109 -13.367 10.555 1 96.75 115 LYS A C 1
ATOM 827 O O . LYS A 1 115 ? 12.109 -14.578 10.312 1 96.75 115 LYS A O 1
ATOM 832 N N . GLY A 1 116 ? 11.836 -12.492 9.68 1 97.81 116 GLY A N 1
ATOM 833 C CA . GLY A 1 116 ? 11.531 -12.758 8.281 1 97.81 116 GLY A CA 1
ATOM 834 C C . GLY A 1 116 ? 11.062 -11.523 7.539 1 97.81 116 GLY A C 1
ATOM 835 O O . GLY A 1 116 ? 10.383 -10.664 8.109 1 97.81 116 GLY A O 1
ATOM 836 N N . VAL A 1 117 ? 11.516 -11.422 6.316 1 98.5 117 VAL A N 1
ATOM 837 C CA . VAL A 1 117 ? 11.078 -10.336 5.438 1 98.5 117 VAL A CA 1
ATOM 838 C C . VAL A 1 117 ? 10.219 -10.906 4.309 1 98.5 117 VAL A C 1
ATOM 840 O O . VAL A 1 117 ? 10.594 -11.891 3.672 1 98.5 117 VAL A O 1
ATOM 843 N N . VAL A 1 118 ? 9.094 -10.32 4.121 1 97.94 118 VAL A N 1
ATOM 844 C CA . VAL A 1 118 ? 8.234 -10.734 3.02 1 97.94 118 VAL A CA 1
ATOM 845 C C . VAL A 1 118 ? 8.094 -9.594 2.02 1 97.94 118 VAL A C 1
ATOM 847 O O . VAL A 1 118 ? 7.863 -8.445 2.408 1 97.94 118 VAL A O 1
ATOM 850 N N . ALA A 1 119 ? 8.336 -9.852 0.745 1 97.69 119 ALA A N 1
ATOM 851 C CA . ALA A 1 119 ? 8.117 -8.906 -0.347 1 97.69 119 ALA A CA 1
ATOM 852 C C . ALA A 1 119 ? 6.734 -9.094 -0.964 1 97.69 119 ALA A C 1
ATOM 854 O O . ALA A 1 119 ? 6.348 -10.211 -1.312 1 97.69 119 ALA A O 1
ATOM 855 N N . LEU A 1 120 ? 6.023 -8 -1.082 1 96.69 120 LEU A N 1
ATOM 856 C CA . LEU A 1 120 ? 4.637 -8.031 -1.531 1 96.69 120 LEU A CA 1
ATOM 857 C C . LEU A 1 120 ? 4.438 -7.125 -2.74 1 96.69 120 LEU A C 1
ATOM 859 O O . LEU A 1 120 ? 4.547 -5.902 -2.629 1 96.69 120 LEU A O 1
ATOM 863 N N . PRO A 1 121 ? 4.16 -7.695 -3.902 1 96.25 121 PRO A N 1
ATOM 864 C CA . PRO A 1 121 ? 3.83 -6.867 -5.062 1 96.25 121 PRO A CA 1
ATOM 865 C C . PRO A 1 121 ? 2.387 -6.367 -5.039 1 96.25 121 PRO A C 1
ATOM 867 O O . PRO A 1 121 ? 1.458 -7.164 -4.879 1 96.25 121 PRO A O 1
ATOM 870 N N . GLN A 1 122 ? 2.201 -5.117 -5.164 1 93 122 GLN A N 1
ATOM 871 C CA . GLN A 1 122 ? 0.866 -4.531 -5.148 1 93 122 GLN A CA 1
ATOM 872 C C . GLN A 1 122 ? 0.313 -4.391 -6.566 1 93 122 GLN A C 1
ATOM 874 O O . GLN A 1 122 ? 0.62 -3.422 -7.262 1 93 122 GLN A O 1
ATOM 879 N N . LYS A 1 123 ? -0.551 -5.188 -7.031 1 93.06 123 LYS A N 1
ATOM 880 C CA . LYS A 1 123 ? -1.087 -5.199 -8.391 1 93.06 123 LYS A CA 1
ATOM 881 C C . LYS A 1 123 ? -1.507 -3.801 -8.828 1 93.06 123 LYS A C 1
ATOM 883 O O . LYS A 1 123 ? -0.66 -2.963 -9.148 1 93.06 123 LYS A O 1
ATOM 888 N N . LEU A 1 124 ? -2.727 -3.443 -8.586 1 91.62 124 LEU A N 1
ATOM 889 C CA . LEU A 1 124 ? -3.227 -2.174 -9.102 1 91.62 124 LEU A CA 1
ATOM 890 C C . LEU A 1 124 ? -2.639 -1.001 -8.32 1 91.62 124 LEU A C 1
ATOM 892 O O . LEU A 1 124 ? -2.777 0.154 -8.734 1 91.62 124 LEU A O 1
ATOM 896 N N . GLY A 1 125 ? -1.86 -1.311 -7.301 1 92.56 125 GLY A N 1
ATOM 897 C CA . GLY A 1 125 ? -1.138 -0.276 -6.578 1 92.56 125 GLY A CA 1
ATOM 898 C C . GLY A 1 125 ? 0.176 0.103 -7.234 1 92.56 125 GLY A C 1
ATOM 899 O O . GLY A 1 125 ? 0.748 1.152 -6.93 1 92.56 125 GLY A O 1
ATOM 900 N N . GLY A 1 126 ? 0.717 -0.801 -8.07 1 93.81 126 GLY A N 1
ATOM 901 C CA . GLY A 1 126 ? 1.818 -0.454 -8.953 1 93.81 126 GLY A CA 1
ATOM 902 C C . GLY A 1 126 ? 3.17 -0.486 -8.266 1 93.81 126 GLY A C 1
ATOM 903 O O . GLY A 1 126 ? 4.121 0.153 -8.719 1 93.81 126 GLY A O 1
ATOM 904 N N . GLY A 1 127 ? 3.301 -1.127 -7.129 1 94.19 127 GLY A N 1
ATOM 905 C CA . GLY A 1 127 ? 4.578 -1.11 -6.434 1 94.19 127 GLY A CA 1
ATOM 906 C C . GLY A 1 127 ? 4.84 -2.377 -5.641 1 94.19 127 GLY A C 1
ATOM 907 O O . GLY A 1 127 ? 4.168 -3.391 -5.84 1 94.19 127 GLY A O 1
ATOM 908 N N . VAL A 1 128 ? 5.914 -2.338 -4.855 1 96.12 128 VAL A N 1
ATOM 909 C CA . VAL A 1 128 ? 6.328 -3.445 -4 1 96.12 128 VAL A CA 1
ATOM 910 C C . VAL A 1 128 ? 6.637 -2.93 -2.598 1 96.12 128 VAL A C 1
ATOM 912 O O . VAL A 1 128 ? 7.164 -1.826 -2.438 1 96.12 128 VAL A O 1
ATOM 915 N N . THR A 1 129 ? 6.312 -3.709 -1.645 1 95.12 129 THR A N 1
ATOM 916 C CA . THR A 1 129 ? 6.613 -3.361 -0.261 1 95.12 129 THR A CA 1
ATOM 917 C C . THR A 1 129 ? 7.316 -4.516 0.447 1 95.12 129 THR A C 1
ATOM 919 O O . THR A 1 129 ? 7.055 -5.684 0.15 1 95.12 129 THR A O 1
ATOM 922 N N . LEU A 1 130 ? 8.242 -4.203 1.387 1 97.12 130 LEU A N 1
ATOM 923 C CA . LEU A 1 130 ? 8.914 -5.16 2.256 1 97.12 130 LEU A CA 1
ATOM 924 C C . LEU A 1 130 ? 8.414 -5.043 3.689 1 97.12 130 LEU A C 1
ATOM 926 O O . LEU A 1 130 ? 8.547 -3.992 4.316 1 97.12 130 LEU A O 1
ATOM 930 N N . THR A 1 131 ? 7.844 -6.066 4.188 1 96.81 131 THR A N 1
ATOM 931 C CA . THR A 1 131 ? 7.305 -6.07 5.543 1 96.81 131 THR A CA 1
ATOM 932 C C . THR A 1 131 ? 8.125 -6.984 6.445 1 96.81 131 THR A C 1
ATOM 934 O O . THR A 1 131 ? 8.445 -8.117 6.074 1 96.81 131 THR A O 1
ATOM 937 N N . ASP A 1 132 ? 8.492 -6.477 7.609 1 97.06 132 ASP A N 1
ATOM 938 C CA . ASP A 1 132 ? 9.125 -7.266 8.664 1 97.06 132 ASP A CA 1
ATOM 939 C C . ASP A 1 132 ? 8.094 -8.078 9.445 1 97.06 132 ASP A C 1
ATOM 941 O O . ASP A 1 132 ? 7.254 -7.508 10.141 1 97.06 132 ASP A O 1
ATOM 945 N N . LEU A 1 133 ? 8.234 -9.383 9.461 1 97.44 133 LEU A N 1
ATOM 946 C CA . LEU A 1 133 ? 7.238 -10.266 10.07 1 97.44 133 LEU A CA 1
ATOM 947 C C . LEU A 1 133 ? 7.34 -10.234 11.594 1 97.44 133 LEU A C 1
ATOM 949 O O . LEU A 1 133 ? 6.383 -10.57 12.289 1 97.44 133 LEU A O 1
ATOM 953 N N . GLU A 1 134 ? 8.453 -9.852 12.086 1 97.06 134 GLU A N 1
ATOM 954 C CA . GLU A 1 134 ? 8.656 -9.859 13.531 1 97.06 134 GLU A CA 1
ATOM 955 C C . GLU A 1 134 ? 8.062 -8.609 14.18 1 97.06 134 GLU A C 1
ATOM 957 O O . GLU A 1 134 ? 7.34 -8.703 15.172 1 97.06 134 GLU A O 1
ATOM 962 N N . THR A 1 135 ? 8.32 -7.418 13.586 1 95.75 135 THR A N 1
ATOM 963 C CA . THR A 1 135 ? 7.996 -6.164 14.258 1 95.75 135 THR A CA 1
ATOM 964 C C . THR A 1 135 ? 6.773 -5.512 13.617 1 95.75 135 THR A C 1
ATOM 966 O O . THR A 1 135 ? 6.172 -4.605 14.195 1 95.75 135 THR A O 1
ATOM 969 N N . GLY A 1 136 ? 6.465 -5.906 12.398 1 94.19 136 GLY A N 1
ATOM 970 C CA . GLY A 1 136 ? 5.359 -5.285 11.68 1 94.19 136 GLY A CA 1
ATOM 971 C C . GLY A 1 136 ? 5.77 -4.035 10.922 1 94.19 136 GLY A C 1
ATOM 972 O O . GLY A 1 136 ? 4.996 -3.508 10.117 1 94.19 136 GLY A O 1
ATOM 973 N N . ARG A 1 137 ? 6.949 -3.582 11.039 1 93.56 137 ARG A N 1
ATOM 974 C CA . ARG A 1 137 ? 7.41 -2.387 10.344 1 93.56 137 ARG A CA 1
ATOM 975 C C . ARG A 1 137 ? 7.57 -2.654 8.852 1 93.56 137 ARG A C 1
ATOM 977 O O . ARG A 1 137 ? 8.016 -3.732 8.453 1 93.56 137 ARG A O 1
ATOM 984 N N . THR A 1 138 ? 7.121 -1.768 7.984 1 95.69 138 THR A N 1
ATOM 985 C CA . THR A 1 138 ? 7.477 -1.797 6.57 1 95.69 138 THR A CA 1
ATOM 986 C C . THR A 1 138 ? 8.906 -1.312 6.363 1 95.69 138 THR A C 1
ATOM 988 O O . THR A 1 138 ? 9.227 -0.156 6.648 1 95.69 138 THR A O 1
ATOM 991 N N . LEU A 1 139 ? 9.703 -2.09 5.875 1 96.56 139 LEU A N 1
ATOM 992 C CA . LEU A 1 139 ? 11.133 -1.789 5.789 1 96.56 139 LEU A CA 1
ATOM 993 C C . LEU A 1 139 ? 11.414 -0.801 4.664 1 96.56 139 LEU A C 1
ATOM 995 O O . LEU A 1 139 ? 12.32 0.022 4.77 1 96.56 139 LEU A O 1
ATOM 999 N N . SER A 1 140 ? 10.711 -0.944 3.588 1 95.38 140 SER A N 1
ATOM 1000 C CA . SER A 1 140 ? 10.812 -0.05 2.439 1 95.38 140 SER A CA 1
ATOM 1001 C C . SER A 1 140 ? 9.719 -0.33 1.419 1 95.38 140 SER A C 1
ATOM 1003 O O . SER A 1 140 ? 9.102 -1.397 1.438 1 95.38 140 SER A O 1
ATOM 1005 N N . SER A 1 141 ? 9.422 0.608 0.596 1 94.81 141 SER A N 1
ATOM 1006 C CA . SER A 1 141 ? 8.461 0.479 -0.496 1 94.81 141 SER A CA 1
ATOM 1007 C C . SER A 1 141 ? 8.953 1.193 -1.751 1 94.81 141 SER A C 1
ATOM 1009 O O . SER A 1 141 ? 9.734 2.143 -1.665 1 94.81 141 SER A O 1
ATOM 1011 N N . LEU A 1 142 ? 8.5 0.744 -2.828 1 94.81 142 LEU A N 1
ATOM 1012 C CA . LEU A 1 142 ? 8.812 1.335 -4.125 1 94.81 142 LEU A CA 1
ATOM 1013 C C . LEU A 1 142 ? 7.613 1.25 -5.062 1 94.81 142 LEU A C 1
ATOM 1015 O O . LEU A 1 142 ? 6.934 0.222 -5.121 1 94.81 142 LEU A O 1
ATOM 1019 N N . TRP A 1 143 ? 7.305 2.309 -5.742 1 94.81 143 TRP A N 1
ATOM 1020 C CA . TRP A 1 143 ? 6.258 2.336 -6.754 1 94.81 143 TRP A CA 1
ATOM 1021 C C . TRP A 1 143 ? 6.828 2.705 -8.117 1 94.81 143 TRP A C 1
ATOM 1023 O O . TRP A 1 143 ? 7.5 3.73 -8.266 1 94.81 143 TRP A O 1
ATOM 1033 N N . TYR A 1 144 ? 6.512 1.972 -9.125 1 95.75 144 TYR A N 1
ATOM 1034 C CA . TYR A 1 144 ? 7.164 2.057 -10.43 1 95.75 144 TYR A CA 1
ATOM 1035 C C . TYR A 1 144 ? 6.777 3.344 -11.148 1 95.75 144 TYR A C 1
ATOM 1037 O O . TYR A 1 144 ? 7.535 3.844 -11.984 1 95.75 144 TYR A O 1
ATOM 1045 N N . SER A 1 145 ? 5.605 3.887 -10.859 1 93.81 145 SER A N 1
ATOM 1046 C CA . SER A 1 145 ? 5.164 5.121 -11.5 1 93.81 145 SER A CA 1
ATOM 1047 C C . SER A 1 145 ? 6.145 6.258 -11.242 1 93.81 145 SER A C 1
ATOM 1049 O O . SER A 1 145 ? 6.312 7.141 -12.086 1 93.81 145 SER A O 1
ATOM 1051 N N . ASN A 1 146 ? 6.816 6.254 -10.086 1 93.81 146 ASN A N 1
ATOM 1052 C CA . ASN A 1 146 ? 7.781 7.301 -9.766 1 93.81 146 ASN A CA 1
ATOM 1053 C C . ASN A 1 146 ? 8.992 7.254 -10.695 1 93.81 146 ASN A C 1
ATOM 1055 O O . ASN A 1 146 ? 9.773 8.203 -10.758 1 93.81 146 ASN A O 1
ATOM 1059 N N . TYR A 1 147 ? 9.125 6.195 -11.406 1 94.06 147 TYR A N 1
ATOM 1060 C CA . TYR A 1 147 ? 10.258 6 -12.312 1 94.06 147 TYR A CA 1
ATOM 1061 C C . TYR A 1 147 ? 9.789 5.93 -13.766 1 94.06 147 TYR A C 1
ATOM 1063 O O . TYR A 1 147 ? 10.5 5.402 -14.625 1 94.06 147 TYR A O 1
ATOM 1071 N N . GLY A 1 148 ? 8.539 6.312 -13.977 1 92.75 148 GLY A N 1
ATOM 1072 C CA . GLY A 1 148 ? 8.055 6.477 -15.336 1 92.75 148 GLY A CA 1
ATOM 1073 C C . GLY A 1 148 ? 7.207 5.316 -15.812 1 92.75 148 GLY A C 1
ATOM 1074 O O . GLY A 1 148 ? 6.66 5.352 -16.922 1 92.75 148 GLY A O 1
ATOM 1075 N N . ASP A 1 149 ? 7.059 4.25 -15.109 1 95.12 149 ASP A N 1
ATOM 1076 C CA . ASP A 1 149 ? 6.207 3.127 -15.492 1 95.12 149 ASP A CA 1
ATOM 1077 C C . ASP A 1 149 ? 4.816 3.26 -14.875 1 95.12 149 ASP A C 1
ATOM 1079 O O . ASP A 1 149 ? 4.512 2.611 -13.875 1 95.12 149 ASP A O 1
ATOM 1083 N N . TYR A 1 150 ? 3.891 3.951 -15.5 1 92.88 150 TYR A N 1
ATOM 1084 C CA . TYR A 1 150 ? 2.588 4.336 -14.961 1 92.88 150 TYR A CA 1
ATOM 1085 C C . TYR A 1 150 ? 1.574 3.213 -15.133 1 92.88 150 TYR A C 1
ATOM 1087 O O . TYR A 1 150 ? 0.485 3.256 -14.555 1 92.88 150 TYR A O 1
ATOM 1095 N N . GLY A 1 151 ? 1.919 2.266 -15.883 1 92 151 GLY A N 1
ATOM 1096 C CA . GLY A 1 151 ? 0.977 1.188 -16.141 1 92 151 GLY A CA 1
ATOM 1097 C C . GLY A 1 151 ? 1.348 -0.109 -15.453 1 92 151 GLY A C 1
ATOM 1098 O O . GLY A 1 151 ? 0.725 -1.146 -15.688 1 92 151 GLY A O 1
ATOM 1099 N N . ALA A 1 152 ? 2.307 -0.085 -14.594 1 94.94 152 ALA A N 1
ATOM 1100 C CA . ALA A 1 152 ? 2.82 -1.311 -13.992 1 94.94 152 ALA A CA 1
ATOM 1101 C C . ALA A 1 152 ? 1.757 -1.985 -13.125 1 94.94 152 ALA A C 1
ATOM 1103 O O . ALA A 1 152 ? 1.131 -1.339 -12.289 1 94.94 152 ALA A O 1
ATOM 1104 N N . ILE A 1 153 ? 1.566 -3.236 -13.383 1 95.62 153 ILE A N 1
ATOM 1105 C CA . ILE A 1 153 ? 0.781 -4.125 -12.531 1 95.62 153 ILE A CA 1
ATOM 1106 C C . ILE A 1 153 ? 1.686 -5.199 -11.938 1 95.62 153 ILE A C 1
ATOM 1108 O O . ILE A 1 153 ? 1.773 -6.312 -12.461 1 95.62 153 ILE A O 1
ATOM 1112 N N . PRO A 1 154 ? 2.396 -4.82 -10.828 1 96.44 154 PRO A N 1
ATOM 1113 C CA . PRO A 1 154 ? 3.232 -5.848 -10.211 1 96.44 154 PRO A CA 1
ATOM 1114 C C . PRO A 1 154 ? 2.471 -7.145 -9.938 1 96.44 154 PRO A C 1
ATOM 1116 O O . PRO A 1 154 ? 1.393 -7.117 -9.344 1 96.44 154 PRO A O 1
ATOM 1119 N N . HIS A 1 155 ? 3.033 -8.273 -10.336 1 96.19 155 HIS A N 1
ATOM 1120 C CA . HIS A 1 155 ? 2.262 -9.516 -10.391 1 96.19 155 HIS A CA 1
ATOM 1121 C C . HIS A 1 155 ? 2.953 -10.625 -9.609 1 96.19 155 HIS A C 1
ATOM 1123 O O . HIS A 1 155 ? 2.676 -10.82 -8.422 1 96.19 155 HIS A O 1
ATOM 1129 N N . HIS A 1 156 ? 3.926 -11.281 -10.164 1 97.75 156 HIS A N 1
ATOM 1130 C CA . HIS A 1 156 ? 4.633 -12.344 -9.445 1 97.75 156 HIS A CA 1
ATOM 1131 C C . HIS A 1 156 ? 5.988 -11.852 -8.945 1 97.75 156 HIS A C 1
ATOM 1133 O O . HIS A 1 156 ? 6.551 -10.898 -9.484 1 97.75 156 HIS A O 1
ATOM 1139 N N . ILE A 1 157 ? 6.43 -12.469 -7.918 1 98.06 157 ILE A N 1
ATOM 1140 C CA . ILE A 1 157 ? 7.637 -12.039 -7.223 1 98.06 157 ILE A CA 1
ATOM 1141 C C . ILE A 1 157 ? 8.352 -13.258 -6.629 1 98.06 157 ILE A C 1
ATOM 1143 O O . ILE A 1 157 ? 7.703 -14.219 -6.219 1 98.06 157 ILE A O 1
ATOM 1147 N N . ILE A 1 158 ? 9.695 -13.273 -6.633 1 98.62 158 ILE A N 1
ATOM 1148 C CA . ILE A 1 158 ? 10.531 -14.328 -6.055 1 98.62 158 ILE A CA 1
ATOM 1149 C C . ILE A 1 158 ? 11.859 -13.742 -5.586 1 98.62 158 ILE A C 1
ATOM 1151 O O . ILE A 1 158 ? 12.391 -12.82 -6.211 1 98.62 158 ILE A O 1
ATOM 1155 N N . SER A 1 159 ? 12.312 -14.195 -4.465 1 98.81 159 SER A N 1
ATOM 1156 C CA . SER A 1 159 ? 13.539 -13.625 -3.914 1 98.81 159 SER A CA 1
ATOM 1157 C C . SER A 1 159 ? 14.695 -14.617 -3.992 1 98.81 159 SER A C 1
ATOM 1159 O O . SER A 1 159 ? 14.516 -15.812 -3.74 1 98.81 159 SER A O 1
ATOM 1161 N N . PHE A 1 160 ? 15.891 -14.094 -4.293 1 98.69 160 PHE A N 1
ATOM 1162 C CA . PHE A 1 160 ? 17.125 -14.844 -4.078 1 98.69 160 PHE A CA 1
ATOM 1163 C C . PHE A 1 160 ? 17.438 -14.969 -2.592 1 98.69 160 PHE A C 1
ATOM 1165 O O . PHE A 1 160 ? 16.938 -14.18 -1.781 1 98.69 160 PHE A O 1
ATOM 1172 N N . PRO A 1 161 ? 18.219 -15.992 -2.248 1 98.62 161 PRO A N 1
ATOM 1173 C CA . PRO A 1 161 ? 18.547 -16.141 -0.827 1 98.62 161 PRO A CA 1
ATOM 1174 C C . PRO A 1 161 ? 19.484 -15.039 -0.327 1 98.62 161 PRO A C 1
ATOM 1176 O O . PRO A 1 161 ? 20.25 -14.477 -1.109 1 98.62 161 PRO A O 1
ATOM 1179 N N . SER A 1 162 ? 19.312 -14.719 0.892 1 98.56 162 SER A N 1
ATOM 1180 C CA . SER A 1 162 ? 20.172 -13.773 1.605 1 98.56 162 SER A CA 1
ATOM 1181 C C . SER A 1 162 ? 20.438 -14.234 3.033 1 98.56 162 SER A C 1
ATOM 1183 O O . SER A 1 162 ? 19.5 -14.531 3.783 1 98.56 162 SER A O 1
ATOM 1185 N N . GLU A 1 163 ? 21.734 -14.242 3.418 1 97.25 163 GLU A N 1
ATOM 1186 C CA . GLU A 1 163 ? 22.094 -14.664 4.77 1 97.25 163 GLU A CA 1
ATOM 1187 C C . GLU A 1 163 ? 21.422 -13.781 5.816 1 97.25 163 GLU A C 1
ATOM 1189 O O . GLU A 1 163 ? 21.031 -14.258 6.883 1 97.25 163 GLU A O 1
ATOM 1194 N N . ASN A 1 164 ? 21.375 -12.531 5.449 1 97.81 164 ASN A N 1
ATOM 1195 C CA . ASN A 1 164 ? 20.672 -11.578 6.309 1 97.81 164 ASN A CA 1
ATOM 1196 C C . ASN A 1 164 ? 19.781 -10.641 5.5 1 97.81 164 ASN A C 1
ATOM 1198 O O . ASN A 1 164 ? 20.219 -9.547 5.125 1 97.81 164 ASN A O 1
ATOM 1202 N N . PRO A 1 165 ? 18.531 -10.961 5.422 1 97.94 165 PRO A N 1
ATOM 1203 C CA . PRO A 1 165 ? 17.609 -10.172 4.598 1 97.94 165 PRO A CA 1
ATOM 1204 C C . PRO A 1 165 ? 17.438 -8.742 5.109 1 97.94 165 PRO A C 1
ATOM 1206 O O . PRO A 1 165 ? 16.938 -7.879 4.387 1 97.94 165 PRO A O 1
ATOM 1209 N N . TYR A 1 166 ? 17.812 -8.445 6.391 1 97.56 166 TYR A N 1
ATOM 1210 C CA . TYR A 1 166 ? 17.688 -7.098 6.934 1 97.56 166 TYR A CA 1
ATOM 1211 C C . TYR A 1 166 ? 18.844 -6.223 6.469 1 97.56 166 TYR A C 1
ATOM 1213 O O . TYR A 1 166 ? 18.797 -4.996 6.613 1 97.56 166 TYR A O 1
ATOM 1221 N N . ASN A 1 167 ? 19.828 -6.852 5.871 1 97.88 167 ASN A N 1
ATOM 1222 C CA . ASN A 1 167 ? 20.984 -6.109 5.379 1 97.88 167 ASN A CA 1
ATOM 1223 C C . ASN A 1 167 ? 20.906 -5.867 3.875 1 97.88 167 ASN A C 1
ATOM 1225 O O . ASN A 1 167 ? 21.156 -4.758 3.404 1 97.88 167 ASN A O 1
ATOM 1229 N N . GLU A 1 168 ? 20.641 -6.938 3.215 1 98 168 GLU A N 1
ATOM 1230 C CA . GLU A 1 168 ? 20.531 -6.793 1.767 1 98 168 GLU A CA 1
ATOM 1231 C C . GLU A 1 168 ? 19.938 -8.047 1.128 1 98 168 GLU A C 1
ATOM 1233 O O . GLU A 1 168 ? 20.141 -9.156 1.626 1 98 168 GLU A O 1
ATOM 1238 N N . PHE A 1 169 ? 19.281 -7.914 0.082 1 98.56 169 PHE A N 1
ATOM 1239 C CA . PHE A 1 169 ? 18.891 -9.016 -0.794 1 98.56 169 PHE A CA 1
ATOM 1240 C C . PHE A 1 169 ? 18.391 -8.484 -2.131 1 98.56 169 PHE A C 1
ATOM 1242 O O . PHE A 1 169 ? 18.188 -7.281 -2.295 1 98.56 169 PHE A O 1
ATOM 1249 N N . GLU A 1 170 ? 18.25 -9.383 -3.088 1 98.19 170 GLU A N 1
ATOM 1250 C CA . GLU A 1 170 ? 17.75 -9.109 -4.43 1 98.19 170 GLU A CA 1
ATOM 1251 C C . GLU A 1 170 ? 16.547 -10 -4.754 1 98.19 170 GLU A C 1
ATOM 1253 O O . GLU A 1 170 ? 16.438 -11.117 -4.254 1 98.19 170 GLU A O 1
ATOM 1258 N N . PHE A 1 171 ? 15.703 -9.523 -5.57 1 98.56 171 PHE A N 1
ATOM 1259 C CA . PHE A 1 171 ? 14.547 -10.305 -5.969 1 98.56 171 PHE A CA 1
ATOM 1260 C C . PHE A 1 171 ? 14.039 -9.859 -7.336 1 98.56 171 PHE A C 1
ATOM 1262 O O . PHE A 1 171 ? 14.477 -8.844 -7.867 1 98.56 171 PHE A O 1
ATOM 1269 N N . ILE A 1 172 ? 13.227 -10.664 -7.945 1 98.38 172 ILE A N 1
ATOM 1270 C CA . ILE A 1 172 ? 12.648 -10.43 -9.266 1 98.38 172 ILE A CA 1
ATOM 1271 C C . ILE A 1 172 ? 11.148 -10.172 -9.125 1 98.38 172 ILE A C 1
ATOM 1273 O O . ILE A 1 172 ? 10.453 -10.883 -8.398 1 98.38 172 ILE A O 1
ATOM 1277 N N . ASN A 1 173 ? 10.68 -9.133 -9.766 1 98.25 173 ASN A N 1
ATOM 1278 C CA . ASN A 1 173 ? 9.25 -8.82 -9.844 1 98.25 173 ASN A CA 1
ATOM 1279 C C . ASN A 1 173 ? 8.797 -8.641 -11.289 1 98.25 173 ASN A C 1
ATOM 1281 O O . ASN A 1 173 ? 9.281 -7.754 -11.992 1 98.25 173 ASN A O 1
ATOM 1285 N N . SER A 1 174 ? 7.914 -9.516 -11.758 1 98.12 174 SER A N 1
ATOM 1286 C CA . SER A 1 174 ? 7.301 -9.336 -13.062 1 98.12 174 SER A CA 1
ATOM 1287 C C . SER A 1 174 ? 6.074 -8.43 -12.984 1 98.12 174 SER A C 1
ATOM 1289 O O . SER A 1 174 ? 5.316 -8.492 -12.008 1 98.12 174 SER A O 1
ATOM 1291 N N . CYS A 1 175 ? 5.891 -7.609 -13.93 1 97.31 175 CYS A N 1
ATOM 1292 C CA . CYS A 1 175 ? 4.766 -6.684 -13.992 1 97.31 175 CYS A CA 1
ATOM 1293 C C . CYS A 1 175 ? 4.004 -6.836 -15.305 1 97.31 175 CYS A C 1
ATOM 1295 O O . CYS A 1 175 ? 4.602 -6.789 -16.375 1 97.31 175 CYS A O 1
ATOM 1297 N N . GLN A 1 176 ? 2.705 -6.992 -15.164 1 95.5 176 GLN A N 1
ATOM 1298 C CA . GLN A 1 176 ? 1.844 -6.879 -16.344 1 95.5 176 GLN A CA 1
ATOM 1299 C C . GLN A 1 176 ? 1.515 -5.422 -16.641 1 95.5 176 GLN A C 1
ATOM 1301 O O . GLN A 1 176 ? 2.076 -4.512 -16.016 1 95.5 176 GLN A O 1
ATOM 1306 N N . GLY A 1 177 ? 0.667 -5.203 -17.594 1 93.12 177 GLY A N 1
ATOM 1307 C CA . GLY A 1 177 ? 0.209 -3.879 -17.984 1 93.12 177 GLY A CA 1
ATOM 1308 C C . GLY A 1 177 ? -0.956 -3.91 -18.953 1 93.12 177 GLY A C 1
ATOM 1309 O O . GLY A 1 177 ? -1.665 -4.914 -19.047 1 93.12 177 GLY A O 1
ATOM 1310 N N . GLY A 1 178 ? -1.128 -2.771 -19.516 1 92.19 178 GLY A N 1
ATOM 1311 C CA . GLY A 1 178 ? -2.133 -2.652 -20.562 1 92.19 178 GLY A CA 1
ATOM 1312 C C . GLY A 1 178 ? -3.541 -2.934 -20.062 1 92.19 178 GLY A C 1
ATOM 1313 O O . GLY A 1 178 ? -3.926 -2.488 -18.984 1 92.19 178 GLY A O 1
ATOM 1314 N N . LEU A 1 179 ? -4.281 -3.709 -20.828 1 93.38 179 LEU A N 1
ATOM 1315 C CA . LEU A 1 179 ? -5.715 -3.898 -20.609 1 93.38 179 LEU A CA 1
ATOM 1316 C C . LEU A 1 179 ? -5.973 -4.875 -19.469 1 93.38 179 LEU A C 1
ATOM 1318 O O . LEU A 1 179 ? -7.121 -5.102 -19.094 1 93.38 179 LEU A O 1
ATOM 1322 N N . ASN A 1 180 ? -4.969 -5.398 -18.875 1 93.5 180 ASN A N 1
ATOM 1323 C CA . ASN A 1 180 ? -5.16 -6.309 -17.75 1 93.5 180 ASN A CA 1
ATOM 1324 C C . ASN A 1 180 ? -5.875 -5.621 -16.594 1 93.5 180 ASN A C 1
ATOM 1326 O O . ASN A 1 180 ? -6.531 -6.281 -15.781 1 93.5 180 ASN A O 1
ATOM 1330 N N . THR A 1 181 ? -5.75 -4.305 -16.469 1 90.81 181 THR A N 1
ATOM 1331 C CA . THR A 1 181 ? -6.449 -3.551 -15.438 1 90.81 181 THR A CA 1
ATOM 1332 C C . THR A 1 181 ? -7.957 -3.73 -15.562 1 90.81 181 THR A C 1
ATOM 1334 O O . THR A 1 181 ? -8.68 -3.662 -14.57 1 90.81 181 THR A O 1
ATOM 1337 N N . HIS A 1 182 ? -8.484 -4.004 -16.703 1 90.88 182 HIS A N 1
ATOM 1338 C CA . HIS A 1 182 ? -9.914 -4.078 -16.969 1 90.88 182 HIS A CA 1
ATOM 1339 C C . HIS A 1 182 ? -10.508 -5.383 -16.438 1 90.88 182 HIS A C 1
ATOM 1341 O O . HIS A 1 182 ? -11.727 -5.512 -16.312 1 90.88 182 HIS A O 1
ATOM 1347 N N . LEU A 1 183 ? -9.68 -6.32 -16.125 1 89.06 183 LEU A N 1
ATOM 1348 C CA . LEU A 1 183 ? -10.133 -7.617 -15.641 1 89.06 183 LEU A CA 1
ATOM 1349 C C . LEU A 1 183 ? -10.883 -7.469 -14.32 1 89.06 183 LEU A C 1
ATOM 1351 O O . LEU A 1 183 ? -11.719 -8.305 -13.977 1 89.06 183 LEU A O 1
ATOM 1355 N N . TYR A 1 184 ? -10.648 -6.461 -13.664 1 85.75 184 TYR A N 1
ATOM 1356 C CA . TYR A 1 184 ? -11.18 -6.328 -12.312 1 85.75 184 TYR A CA 1
ATOM 1357 C C . TYR A 1 184 ? -12.453 -5.5 -12.305 1 85.75 184 TYR A C 1
ATOM 1359 O O . TYR A 1 184 ? -13.078 -5.324 -11.258 1 85.75 184 TYR A O 1
ATOM 1367 N N . ARG A 1 185 ? -12.875 -4.98 -13.383 1 81.69 185 ARG A N 1
ATOM 1368 C CA . ARG A 1 185 ? -14.18 -4.359 -13.609 1 81.69 185 ARG A CA 1
ATOM 1369 C C . ARG A 1 185 ? -14.414 -3.215 -12.625 1 81.69 185 ARG A C 1
ATOM 1371 O O . ARG A 1 185 ? -15.477 -3.129 -12.008 1 81.69 185 ARG A O 1
ATOM 1378 N N . LEU A 1 186 ? -13.406 -2.469 -12.445 1 85.56 186 LEU A N 1
ATOM 1379 C CA . LEU A 1 186 ? -13.562 -1.249 -11.664 1 85.56 186 LEU A CA 1
ATOM 1380 C C . LEU A 1 186 ? -14.453 -0.247 -12.391 1 85.56 186 LEU A C 1
ATOM 1382 O O . LEU A 1 186 ? -14.352 -0.092 -13.609 1 85.56 186 LEU A O 1
ATOM 1386 N N . ALA A 1 187 ? -15.266 0.352 -11.586 1 83.5 187 ALA A N 1
ATOM 1387 C CA . ALA A 1 187 ? -16.109 1.395 -12.172 1 83.5 187 ALA A CA 1
ATOM 1388 C C . ALA A 1 187 ? -15.266 2.59 -12.609 1 83.5 187 ALA A C 1
ATOM 1390 O O . ALA A 1 187 ? -14.391 3.047 -11.875 1 83.5 187 ALA A O 1
ATOM 1391 N N . ASN A 1 188 ? -15.484 3.047 -13.844 1 86.44 188 ASN A N 1
ATOM 1392 C CA . ASN A 1 188 ? -14.852 4.238 -14.406 1 86.44 188 ASN A CA 1
ATOM 1393 C C . ASN A 1 188 ? -13.336 4.07 -14.516 1 86.44 188 ASN A C 1
ATOM 1395 O O . ASN A 1 188 ? -12.586 5.023 -14.305 1 86.44 188 ASN A O 1
ATOM 1399 N N . VAL A 1 189 ? -12.883 2.889 -14.711 1 89.62 189 VAL A N 1
ATOM 1400 C CA . VAL A 1 189 ? -11.461 2.605 -14.883 1 89.62 189 VAL A CA 1
ATOM 1401 C C . VAL A 1 189 ? -10.945 3.275 -16.156 1 89.62 189 VAL A C 1
ATOM 1403 O O . VAL A 1 189 ? -11.711 3.504 -17.094 1 89.62 189 VAL A O 1
ATOM 1406 N N . ASP A 1 190 ? -9.703 3.633 -16.203 1 90.75 190 ASP A N 1
ATOM 1407 C CA . ASP A 1 190 ? -9.086 4.199 -17.391 1 90.75 190 ASP A CA 1
ATOM 1408 C C . ASP A 1 190 ? -9.281 3.279 -18.594 1 90.75 190 ASP A C 1
ATOM 1410 O O . ASP A 1 190 ? -8.836 2.131 -18.578 1 90.75 190 ASP A O 1
ATOM 1414 N N . PRO A 1 191 ? -9.852 3.746 -19.688 1 91.81 191 PRO A N 1
ATOM 1415 C CA . PRO A 1 191 ? -10.102 2.879 -20.844 1 91.81 191 PRO A CA 1
ATOM 1416 C C . PRO A 1 191 ? -8.836 2.574 -21.641 1 91.81 191 PRO A C 1
ATOM 1418 O O . PRO A 1 191 ? -8.828 1.645 -22.453 1 91.81 191 PRO A O 1
ATOM 1421 N N . HIS A 1 192 ? -7.789 3.393 -21.453 1 91.75 192 HIS A N 1
ATOM 1422 C CA . HIS A 1 192 ? -6.559 3.195 -22.219 1 91.75 192 HIS A CA 1
ATOM 1423 C C . HIS A 1 192 ? -5.344 3.182 -21.297 1 91.75 192 HIS A C 1
ATOM 1425 O O . HIS A 1 192 ? -4.453 4.023 -21.422 1 91.75 192 HIS A O 1
ATOM 1431 N N . PRO A 1 193 ? -5.242 2.195 -20.422 1 93 193 PRO A N 1
ATOM 1432 C CA . PRO A 1 193 ? -4.074 2.123 -19.547 1 93 193 PRO A CA 1
ATOM 1433 C C . PRO A 1 193 ? -2.771 1.899 -20.312 1 93 193 PRO A C 1
ATOM 1435 O O . PRO A 1 193 ? -2.771 1.235 -21.344 1 93 193 PRO A O 1
ATOM 1438 N N . PRO A 1 194 ? -1.681 2.469 -19.766 1 89.56 194 PRO A N 1
ATOM 1439 C CA . PRO A 1 194 ? -0.399 2.266 -20.453 1 89.56 194 PRO A CA 1
ATOM 1440 C C . PRO A 1 194 ? 0.025 0.798 -20.484 1 89.56 194 PRO A C 1
ATOM 1442 O O . PRO A 1 194 ? -0.189 0.069 -19.516 1 89.56 194 PRO A O 1
ATOM 1445 N N . ALA A 1 195 ? 0.577 0.402 -21.656 1 82.12 195 ALA A N 1
ATOM 1446 C CA . ALA A 1 195 ? 1.108 -0.954 -21.766 1 82.12 195 ALA A CA 1
ATOM 1447 C C . ALA A 1 195 ? 2.506 -1.047 -21.156 1 82.12 195 ALA A C 1
ATOM 1449 O O . ALA A 1 195 ? 3.457 -0.463 -21.688 1 82.12 195 ALA A O 1
ATOM 1450 N N . ALA A 1 196 ? 2.609 -1.648 -19.984 1 81.38 196 ALA A N 1
ATOM 1451 C CA . ALA A 1 196 ? 3.863 -1.7 -19.234 1 81.38 196 ALA A CA 1
ATOM 1452 C C . ALA A 1 196 ? 4.16 -3.119 -18.766 1 81.38 196 ALA A C 1
ATOM 1454 O O . ALA A 1 196 ? 4.07 -3.41 -17.562 1 81.38 196 ALA A O 1
ATOM 1455 N N . THR A 1 197 ? 4.531 -4.102 -19.688 1 95.38 197 THR A N 1
ATOM 1456 C CA . THR A 1 197 ? 4.938 -5.43 -19.234 1 95.38 197 THR A CA 1
ATOM 1457 C C . THR A 1 197 ? 6.449 -5.5 -19.047 1 95.38 197 THR A C 1
ATOM 1459 O O . THR A 1 197 ? 7.203 -5.488 -20.031 1 95.38 197 THR A O 1
ATOM 1462 N N . ASN A 1 198 ? 6.824 -5.539 -17.797 1 97.81 198 ASN A N 1
ATOM 1463 C CA . ASN A 1 198 ? 8.242 -5.457 -17.484 1 97.81 198 ASN A CA 1
ATOM 1464 C C . ASN A 1 198 ? 8.656 -6.523 -16.469 1 97.81 198 ASN A C 1
ATOM 1466 O O . ASN A 1 198 ? 7.82 -7.027 -15.719 1 97.81 198 ASN A O 1
ATOM 1470 N N . ILE A 1 199 ? 9.93 -6.891 -16.531 1 98.12 199 ILE A N 1
ATOM 1471 C CA . ILE A 1 199 ? 10.609 -7.668 -15.5 1 98.12 199 ILE A CA 1
ATOM 1472 C C . ILE A 1 199 ? 11.578 -6.773 -14.734 1 98.12 199 ILE A C 1
ATOM 1474 O O . ILE A 1 199 ? 12.531 -6.238 -15.312 1 98.12 199 ILE A O 1
ATOM 1478 N N . TYR A 1 200 ? 11.375 -6.637 -13.469 1 97.75 200 TYR A N 1
ATOM 1479 C CA . TYR A 1 200 ? 12.266 -5.797 -12.664 1 97.75 200 TYR A CA 1
ATOM 1480 C C . TYR A 1 200 ? 13.125 -6.645 -11.742 1 97.75 200 TYR A C 1
ATOM 1482 O O . TYR A 1 200 ? 12.617 -7.531 -11.047 1 97.75 200 TYR A O 1
ATOM 1490 N N . ARG A 1 201 ? 14.391 -6.445 -11.773 1 97.56 201 ARG A N 1
ATOM 1491 C CA . ARG A 1 201 ? 15.297 -6.855 -10.703 1 97.56 201 ARG A CA 1
ATOM 1492 C C . ARG A 1 201 ? 15.461 -5.746 -9.672 1 97.56 201 ARG A C 1
ATOM 1494 O O . ARG A 1 201 ? 15.867 -4.633 -10.008 1 97.56 201 ARG A O 1
ATOM 1501 N N . LEU A 1 202 ? 15.133 -6.055 -8.484 1 97.81 202 LEU A N 1
ATOM 1502 C CA . LEU A 1 202 ? 15.188 -5.07 -7.414 1 97.81 202 LEU A CA 1
ATOM 1503 C C . LEU A 1 202 ? 16.203 -5.477 -6.355 1 97.81 202 LEU A C 1
ATOM 1505 O O . LEU A 1 202 ? 16.547 -6.656 -6.23 1 97.81 202 LEU A O 1
ATOM 1509 N N . ARG A 1 203 ? 16.656 -4.465 -5.598 1 97.94 203 ARG A N 1
ATOM 1510 C CA . ARG A 1 203 ? 17.625 -4.68 -4.523 1 97.94 203 ARG A CA 1
ATOM 1511 C C . ARG A 1 203 ? 17.25 -3.859 -3.291 1 97.94 203 ARG A C 1
ATOM 1513 O O . ARG A 1 203 ? 16.891 -2.689 -3.404 1 97.94 203 ARG A O 1
ATOM 1520 N N . TYR A 1 204 ? 17.219 -4.543 -2.193 1 98.19 204 TYR A N 1
ATOM 1521 C CA . TYR A 1 204 ? 17.172 -3.9 -0.885 1 98.19 204 TYR A CA 1
ATOM 1522 C C . TYR A 1 204 ? 18.562 -3.834 -0.261 1 98.19 204 TYR A C 1
ATOM 1524 O O . TYR A 1 204 ? 19.266 -4.836 -0.214 1 98.19 204 TYR A O 1
ATOM 1532 N N 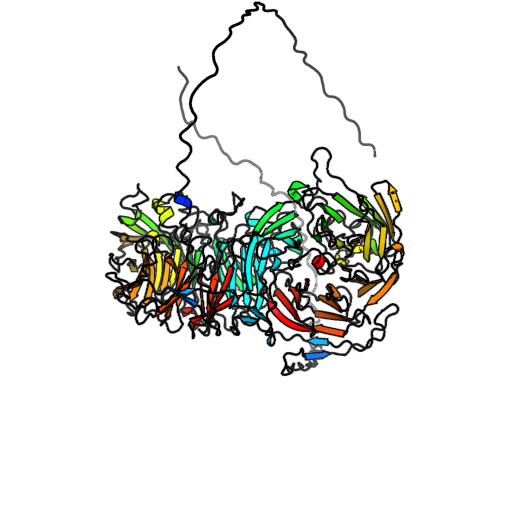. ASP A 1 205 ? 18.938 -2.633 0.281 1 97.19 205 ASP A N 1
ATOM 1533 C CA . ASP A 1 205 ? 20.312 -2.469 0.762 1 97.19 205 ASP A CA 1
ATOM 1534 C C . ASP A 1 205 ? 20.344 -2.289 2.277 1 97.19 205 ASP A C 1
ATOM 1536 O O . ASP A 1 205 ? 21.281 -1.707 2.818 1 97.19 205 ASP A O 1
ATOM 1540 N N . GLY A 1 206 ? 19.297 -2.672 2.922 1 96.44 206 GLY A N 1
ATOM 1541 C CA . GLY A 1 206 ? 19.219 -2.531 4.367 1 96.44 206 GLY A CA 1
ATOM 1542 C C . GLY A 1 206 ? 18.484 -1.283 4.809 1 96.44 206 GLY A C 1
ATOM 1543 O O . GLY A 1 206 ? 18.078 -1.168 5.969 1 96.44 206 GLY A O 1
ATOM 1544 N N . ASN A 1 207 ? 18.234 -0.383 3.834 1 93.81 207 ASN A N 1
ATOM 1545 C CA . ASN A 1 207 ? 17.547 0.872 4.137 1 93.81 207 ASN A CA 1
ATOM 1546 C C . ASN A 1 207 ? 16.516 1.211 3.074 1 93.81 207 ASN A C 1
ATOM 1548 O O . ASN A 1 207 ? 15.414 1.675 3.398 1 93.81 207 ASN A O 1
ATOM 1552 N N . THR A 1 208 ? 16.938 1.047 1.841 1 93.81 208 THR A N 1
ATOM 1553 C CA . THR A 1 208 ? 16.062 1.453 0.745 1 93.81 208 THR A CA 1
ATOM 1554 C C . THR A 1 208 ? 15.961 0.35 -0.305 1 93.81 208 THR A C 1
ATOM 1556 O O . THR A 1 208 ? 16.891 -0.447 -0.465 1 93.81 208 THR A O 1
ATOM 1559 N N . LEU A 1 209 ? 14.781 0.362 -0.902 1 94.88 209 LEU A N 1
ATOM 1560 C CA . LEU A 1 209 ? 14.523 -0.464 -2.076 1 94.88 209 LEU A CA 1
ATOM 1561 C C . LEU A 1 209 ? 14.82 0.308 -3.359 1 94.88 209 LEU A C 1
ATOM 1563 O O . LEU A 1 209 ? 14.477 1.484 -3.475 1 94.88 209 LEU A O 1
ATOM 1567 N N . MET A 1 210 ? 15.492 -0.341 -4.293 1 96 210 MET A N 1
ATOM 1568 C CA . MET A 1 210 ? 15.844 0.318 -5.547 1 96 210 MET A CA 1
ATOM 1569 C C . MET A 1 210 ? 15.641 -0.623 -6.73 1 96 210 MET A C 1
ATOM 1571 O O . MET A 1 210 ? 15.695 -1.845 -6.574 1 96 210 MET A O 1
ATOM 1575 N N . ILE A 1 211 ? 15.398 -0.073 -7.867 1 96.88 211 ILE A N 1
ATOM 1576 C CA . ILE A 1 211 ? 15.398 -0.838 -9.109 1 96.88 211 ILE A CA 1
ATOM 1577 C C . ILE A 1 211 ? 16.844 -1.059 -9.578 1 96.88 211 ILE A C 1
ATOM 1579 O O . ILE A 1 211 ? 17.531 -0.109 -9.953 1 96.88 211 ILE A O 1
ATOM 1583 N N . ALA A 1 212 ? 17.234 -2.246 -9.531 1 96.44 212 ALA A N 1
ATOM 1584 C CA . ALA A 1 212 ? 18.578 -2.568 -10.023 1 96.44 212 ALA A CA 1
ATOM 1585 C C . ALA A 1 212 ? 18.609 -2.617 -11.547 1 96.44 212 ALA A C 1
ATOM 1587 O O . ALA A 1 212 ? 19.594 -2.199 -12.164 1 96.44 212 ALA A O 1
ATOM 1588 N N . GLU A 1 213 ? 17.5 -3.158 -12.109 1 96.12 213 GLU A N 1
ATOM 1589 C CA . GLU A 1 213 ? 17.453 -3.289 -13.562 1 96.12 213 GLU A CA 1
ATOM 1590 C C . GLU A 1 213 ? 16.031 -3.51 -14.047 1 96.12 213 GLU A C 1
ATOM 1592 O O . GLU A 1 213 ? 15.25 -4.215 -13.406 1 96.12 213 GLU A O 1
ATOM 1597 N N . ASN A 1 214 ? 15.703 -2.875 -15.102 1 96.5 214 ASN A N 1
ATOM 1598 C CA . ASN A 1 214 ? 14.586 -3.332 -15.93 1 96.5 214 ASN A CA 1
ATOM 1599 C C . ASN A 1 214 ? 15.047 -4.328 -16.984 1 96.5 214 ASN A C 1
ATOM 1601 O O . ASN A 1 214 ? 15.516 -3.936 -18.062 1 96.5 214 ASN A O 1
ATOM 1605 N N . VAL A 1 215 ? 14.859 -5.531 -16.75 1 97.56 215 VAL A N 1
ATOM 1606 C CA . VAL A 1 215 ? 15.383 -6.621 -17.562 1 97.56 215 VAL A CA 1
ATOM 1607 C C . VAL A 1 215 ? 14.711 -6.617 -18.922 1 97.56 215 VAL A C 1
ATOM 1609 O O . VAL A 1 215 ? 15.344 -6.949 -19.938 1 97.56 215 VAL A O 1
ATOM 1612 N N . SER A 1 216 ? 13.477 -6.191 -18.969 1 97.38 216 SER A N 1
ATOM 1613 C CA . SER A 1 216 ? 12.773 -6.117 -20.25 1 97.38 216 SER A CA 1
ATOM 1614 C C . SER A 1 216 ? 13.422 -5.094 -21.172 1 97.38 216 SER A C 1
ATOM 1616 O O . SER A 1 216 ? 13.586 -5.348 -22.359 1 97.38 216 SER A O 1
ATOM 1618 N N . ASP A 1 217 ? 13.734 -3.963 -20.594 1 95.19 217 ASP A N 1
ATOM 1619 C CA . ASP A 1 217 ? 14.414 -2.955 -21.406 1 95.19 217 ASP A CA 1
ATOM 1620 C C . ASP A 1 217 ? 15.734 -3.494 -21.969 1 95.19 217 ASP A C 1
ATOM 1622 O O . ASP A 1 217 ? 16.094 -3.213 -23.109 1 95.19 217 ASP A O 1
ATOM 1626 N N . SER A 1 218 ? 16.422 -4.258 -21.172 1 95.88 218 SER A N 1
ATOM 1627 C CA . SER A 1 218 ? 17.734 -4.766 -21.531 1 95.88 218 SER A CA 1
ATOM 1628 C C . SER A 1 218 ? 17.641 -5.883 -22.562 1 95.88 218 SER A C 1
ATOM 1630 O O . SER A 1 218 ? 18.547 -6.059 -23.375 1 95.88 218 SER A O 1
ATOM 1632 N N . THR A 1 219 ? 16.562 -6.66 -22.594 1 97.12 219 THR A N 1
ATOM 1633 C CA . THR A 1 219 ? 16.531 -7.895 -23.359 1 97.12 219 THR A CA 1
ATOM 1634 C C . THR A 1 219 ? 15.531 -7.793 -24.5 1 97.12 219 THR A C 1
ATOM 1636 O O . THR A 1 219 ? 15.562 -8.594 -25.438 1 97.12 219 THR A O 1
ATOM 1639 N N . GLY A 1 220 ? 14.578 -6.895 -24.344 1 97.19 220 GLY A N 1
ATOM 1640 C CA . GLY A 1 220 ? 13.484 -6.801 -25.297 1 97.19 220 GLY A CA 1
ATOM 1641 C C . GLY A 1 220 ? 12.352 -7.766 -25 1 97.19 220 GLY A C 1
ATOM 1642 O O . GLY A 1 220 ? 11.422 -7.895 -25.797 1 97.19 220 GLY A O 1
ATOM 1643 N N . LEU A 1 221 ? 12.406 -8.484 -23.891 1 97.31 221 LEU A N 1
ATOM 1644 C CA . LEU A 1 221 ? 11.367 -9.43 -23.516 1 97.31 221 LEU A CA 1
ATOM 1645 C C . LEU A 1 221 ? 10.453 -8.836 -22.453 1 97.31 221 LEU A C 1
ATOM 1647 O O . LEU A 1 221 ? 10.867 -8.664 -21.297 1 97.31 221 LEU A O 1
ATOM 1651 N N . GLY A 1 222 ? 9.211 -8.516 -22.781 1 97.44 222 GLY A N 1
ATOM 1652 C CA . GLY A 1 222 ? 8.195 -8.117 -21.828 1 97.44 222 GLY A CA 1
ATOM 1653 C C . GLY A 1 222 ? 7.328 -9.273 -21.359 1 97.44 222 GLY A C 1
ATOM 1654 O O . GLY A 1 222 ? 6.289 -9.555 -21.969 1 97.44 222 GLY A O 1
ATOM 1655 N N . LEU A 1 223 ? 7.754 -9.945 -20.281 1 98.25 223 LEU A N 1
ATOM 1656 C CA . LEU A 1 223 ? 7 -11.039 -19.688 1 98.25 223 LEU A CA 1
ATOM 1657 C C . LEU A 1 223 ? 6.504 -10.656 -18.297 1 98.25 223 LEU A C 1
ATOM 1659 O O . LEU A 1 223 ? 7.266 -10.125 -17.484 1 98.25 223 LEU A O 1
ATOM 1663 N N . GLY A 1 224 ? 5.254 -10.938 -17.984 1 97.06 224 GLY A N 1
ATOM 1664 C CA . GLY A 1 224 ? 4.688 -10.266 -16.828 1 97.06 224 GLY A CA 1
ATOM 1665 C C . GLY A 1 224 ? 4.016 -11.211 -15.852 1 97.06 224 GLY A C 1
ATOM 1666 O O . GLY A 1 224 ? 3.268 -10.781 -14.969 1 97.06 224 GLY A O 1
ATOM 1667 N N . VAL A 1 225 ? 4.211 -12.523 -15.906 1 96.56 225 VAL A N 1
ATOM 1668 C CA . VAL A 1 225 ? 3.465 -13.43 -15.031 1 96.56 225 VAL A CA 1
ATOM 1669 C C . VAL A 1 225 ? 4.43 -14.18 -14.117 1 96.56 225 VAL A C 1
ATOM 1671 O O . VAL A 1 225 ? 5.219 -13.57 -13.398 1 96.56 225 VAL A O 1
ATOM 1674 N N . HIS A 1 226 ? 4.395 -15.508 -14.008 1 97.75 226 HIS A N 1
ATOM 1675 C CA . HIS A 1 226 ? 5.078 -16.25 -12.961 1 97.75 226 HIS A CA 1
ATOM 1676 C C . HIS A 1 226 ? 6.59 -16.109 -13.078 1 97.75 226 HIS A C 1
ATOM 1678 O O . HIS A 1 226 ? 7.137 -16.125 -14.18 1 97.75 226 HIS A O 1
ATOM 1684 N N . THR A 1 227 ? 7.215 -15.922 -11.953 1 98.12 227 THR A N 1
ATOM 1685 C CA . THR A 1 227 ? 8.664 -15.867 -11.812 1 98.12 227 THR A CA 1
ATOM 1686 C C . THR A 1 227 ? 9.148 -16.906 -10.805 1 98.12 227 THR A C 1
ATOM 1688 O O . THR A 1 227 ? 8.516 -17.125 -9.773 1 98.12 227 THR A O 1
ATOM 1691 N N . SER A 1 228 ? 10.203 -17.547 -11.078 1 98.69 228 SER A N 1
ATOM 1692 C CA . SER A 1 228 ? 10.789 -18.562 -10.211 1 98.69 228 SER A CA 1
ATOM 1693 C C . SER A 1 228 ? 12.305 -18.594 -10.336 1 98.69 228 SER A C 1
ATOM 1695 O O . SER A 1 228 ? 12.867 -18.031 -11.281 1 98.69 228 SER A O 1
ATOM 1697 N N . ILE A 1 229 ? 12.938 -19.156 -9.375 1 98.75 229 ILE A N 1
ATOM 1698 C CA . ILE A 1 229 ? 14.391 -19.234 -9.297 1 98.75 229 ILE A CA 1
ATOM 1699 C C . ILE A 1 229 ? 14.812 -20.703 -9.141 1 98.75 229 ILE A C 1
ATOM 1701 O O . ILE A 1 229 ? 14.18 -21.453 -8.398 1 98.75 229 ILE A O 1
ATOM 1705 N N . ASN A 1 230 ? 15.844 -21.109 -9.867 1 98.62 230 ASN A N 1
ATOM 1706 C CA . ASN A 1 230 ? 16.359 -22.453 -9.711 1 98.62 230 ASN A CA 1
ATOM 1707 C C . ASN A 1 230 ? 16.781 -22.734 -8.273 1 98.62 230 ASN A C 1
ATOM 1709 O O . ASN A 1 230 ? 17.719 -22.125 -7.77 1 98.62 230 ASN A O 1
ATOM 1713 N N . PRO A 1 231 ? 16.109 -23.672 -7.648 1 98.5 231 PRO A N 1
ATOM 1714 C CA . PRO A 1 231 ? 16.328 -23.844 -6.211 1 98.5 231 PRO A CA 1
ATOM 1715 C C . PRO A 1 231 ? 17.656 -24.531 -5.891 1 98.5 231 PRO A C 1
ATOM 1717 O O . PRO A 1 231 ? 18.094 -24.531 -4.734 1 98.5 231 PRO A O 1
ATOM 1720 N N . ALA A 1 232 ? 18.281 -25.172 -6.875 1 97.94 232 ALA A N 1
ATOM 1721 C CA . ALA A 1 232 ? 19.516 -25.891 -6.621 1 97.94 232 ALA A CA 1
ATOM 1722 C C . ALA A 1 232 ? 20.703 -24.938 -6.52 1 97.94 232 ALA A C 1
ATOM 1724 O O . ALA A 1 232 ? 21.656 -25.188 -5.777 1 97.94 232 ALA A O 1
ATOM 1725 N N . THR A 1 233 ? 20.641 -23.828 -7.293 1 97.06 233 THR A N 1
ATOM 1726 C CA . THR A 1 233 ? 21.828 -22.984 -7.363 1 97.06 233 THR A CA 1
ATOM 1727 C C . THR A 1 233 ? 21.484 -21.531 -7.055 1 97.06 233 THR A C 1
ATOM 1729 O O . THR A 1 233 ? 22.359 -20.75 -6.664 1 97.06 233 THR A O 1
ATOM 1732 N N . ALA A 1 234 ? 20.266 -21.156 -7.312 1 98.06 234 ALA A N 1
ATOM 1733 C CA . ALA A 1 234 ? 19.812 -19.781 -7.223 1 98.06 234 ALA A CA 1
ATOM 1734 C C . ALA A 1 234 ? 20.609 -18.875 -8.148 1 98.06 234 ALA A C 1
ATOM 1736 O O . ALA A 1 234 ? 20.875 -17.703 -7.812 1 98.06 234 ALA A O 1
ATOM 1737 N N . GLU A 1 235 ? 21.031 -19.359 -9.297 1 96.88 235 GLU A N 1
ATOM 1738 C CA . GLU A 1 235 ? 21.875 -18.578 -10.203 1 96.88 235 GLU A CA 1
ATOM 1739 C C . GLU A 1 235 ? 21.141 -18.281 -11.508 1 96.88 235 GLU A C 1
ATOM 1741 O O . GLU A 1 235 ? 21.688 -17.625 -12.398 1 96.88 235 GLU A O 1
ATOM 1746 N N . GLU A 1 236 ? 20.016 -18.766 -11.648 1 97.31 236 GLU A N 1
ATOM 1747 C CA . GLU A 1 236 ? 19.172 -18.469 -12.805 1 97.31 236 GLU A CA 1
ATOM 1748 C C . GLU A 1 236 ? 17.703 -18.359 -12.406 1 97.31 236 GLU A C 1
ATOM 1750 O O . GLU A 1 236 ? 17.281 -18.938 -11.398 1 97.31 236 GLU A O 1
ATOM 1755 N N . TYR A 1 237 ? 16.938 -17.625 -13.117 1 98.12 237 TYR A N 1
ATOM 1756 C CA . TYR A 1 237 ? 15.523 -17.438 -12.836 1 98.12 237 TYR A CA 1
ATOM 1757 C C . TYR A 1 237 ? 14.703 -17.469 -14.117 1 98.12 237 TYR A C 1
ATOM 1759 O O . TYR A 1 237 ? 15.227 -17.234 -15.203 1 98.12 237 TYR A O 1
ATOM 1767 N N . ALA A 1 238 ? 13.477 -17.844 -13.984 1 98.56 238 ALA A N 1
ATOM 1768 C CA . ALA A 1 238 ? 12.555 -18 -15.102 1 98.56 238 ALA A CA 1
ATOM 1769 C C . ALA A 1 238 ? 11.398 -17 -15 1 98.56 238 ALA A C 1
ATOM 1771 O O . ALA A 1 238 ? 10.945 -16.672 -13.898 1 98.56 238 ALA A O 1
ATOM 1772 N N . VAL A 1 239 ? 10.914 -16.531 -16.125 1 98.62 239 VAL A N 1
ATOM 1773 C CA . VAL A 1 239 ? 9.703 -15.719 -16.203 1 98.62 239 VAL A CA 1
ATOM 1774 C C . VAL A 1 239 ? 8.836 -16.188 -17.359 1 98.62 239 VAL A C 1
ATOM 1776 O O . VAL A 1 239 ? 9.344 -16.453 -18.453 1 98.62 239 VAL A O 1
ATOM 1779 N N . SER A 1 240 ? 7.551 -16.266 -17.125 1 98.44 240 SER A N 1
ATOM 1780 C CA . SER A 1 240 ? 6.578 -16.688 -18.141 1 98.44 240 SER A CA 1
ATOM 1781 C C . SER A 1 240 ? 5.516 -15.617 -18.359 1 98.44 240 SER A C 1
ATOM 1783 O O . SER A 1 240 ? 5.34 -14.727 -17.516 1 98.44 240 SER A O 1
ATOM 1785 N N . ASP A 1 241 ? 4.891 -15.695 -19.484 1 98.06 241 ASP A N 1
ATOM 1786 C CA . ASP A 1 241 ? 3.752 -14.844 -19.812 1 98.06 241 ASP A CA 1
ATOM 1787 C C . ASP A 1 241 ? 2.76 -15.586 -20.703 1 98.06 241 ASP A C 1
ATOM 1789 O O . ASP A 1 241 ? 3.016 -15.789 -21.891 1 98.06 241 ASP A O 1
ATOM 1793 N N . GLY A 1 242 ? 1.638 -15.891 -20.156 1 97.69 242 GLY A N 1
ATOM 1794 C CA . GLY A 1 242 ? 0.638 -16.688 -20.859 1 97.69 242 GLY A CA 1
ATOM 1795 C C . GLY A 1 242 ? -0.061 -15.914 -21.969 1 97.69 242 GLY A C 1
ATOM 1796 O O . GLY A 1 242 ? -0.664 -16.516 -22.859 1 97.69 242 GLY A O 1
ATOM 1797 N N . GLN A 1 243 ? -0.045 -14.602 -21.891 1 97.44 243 GLN A N 1
ATOM 1798 C CA . GLN A 1 243 ? -0.631 -13.828 -22.984 1 97.44 243 GLN A CA 1
ATOM 1799 C C . GLN A 1 243 ? 0.187 -13.977 -24.266 1 97.44 243 GLN A C 1
ATOM 1801 O O . GLN A 1 243 ? -0.356 -13.898 -25.375 1 97.44 243 GLN A O 1
ATOM 1806 N N . LYS A 1 244 ? 1.476 -14.219 -24.094 1 98.31 244 LYS A N 1
ATOM 1807 C CA . LYS A 1 244 ? 2.385 -14.383 -25.219 1 98.31 244 LYS A CA 1
ATOM 1808 C C . LYS A 1 244 ? 2.707 -15.859 -25.453 1 98.31 244 LYS A C 1
ATOM 1810 O O . LYS A 1 244 ? 3.209 -16.234 -26.516 1 98.31 244 LYS A O 1
ATOM 1815 N N . ASP A 1 245 ? 2.426 -16.672 -24.469 1 98.69 245 ASP A N 1
ATOM 1816 C CA . ASP A 1 245 ? 2.826 -18.078 -24.422 1 98.69 245 ASP A CA 1
ATOM 1817 C C . ASP A 1 245 ? 4.336 -18.219 -24.594 1 98.69 245 ASP A C 1
ATOM 1819 O O . ASP A 1 245 ? 4.801 -19 -25.438 1 98.69 245 ASP A O 1
ATOM 1823 N N . VAL A 1 246 ? 5.027 -17.453 -23.75 1 98.81 246 VAL A N 1
ATOM 1824 C CA . VAL A 1 246 ? 6.484 -17.453 -23.781 1 98.81 246 VAL A CA 1
ATOM 1825 C C . VAL A 1 246 ? 7.035 -17.688 -22.375 1 98.81 246 VAL A C 1
ATOM 1827 O O . VAL A 1 246 ? 6.527 -17.125 -21.406 1 98.81 246 VAL A O 1
ATOM 1830 N N . TRP A 1 247 ? 7.973 -18.531 -22.281 1 98.25 247 TRP A N 1
ATOM 1831 C CA . TRP A 1 247 ? 8.797 -18.719 -21.094 1 98.25 247 TRP A CA 1
ATOM 1832 C C . TRP A 1 247 ? 10.273 -18.469 -21.422 1 98.25 247 TRP A C 1
ATOM 1834 O O . TRP A 1 247 ? 10.758 -18.844 -22.484 1 98.25 247 TRP A O 1
ATOM 1844 N N . ALA A 1 248 ? 10.984 -17.812 -20.531 1 98.62 248 ALA A N 1
ATOM 1845 C CA . ALA A 1 248 ? 12.414 -17.562 -20.719 1 98.62 248 ALA A CA 1
ATOM 1846 C C . ALA A 1 248 ? 13.18 -17.797 -19.422 1 98.62 248 ALA A C 1
ATOM 1848 O O . ALA A 1 248 ? 12.648 -17.594 -18.328 1 98.62 248 ALA A O 1
ATOM 1849 N N . MET A 1 249 ? 14.383 -18.266 -19.625 1 98.31 249 MET A N 1
ATOM 1850 C CA . MET A 1 249 ? 15.344 -18.438 -18.547 1 98.31 249 MET A CA 1
ATOM 1851 C C . MET A 1 249 ? 16.422 -17.375 -18.594 1 98.31 249 MET A C 1
ATOM 1853 O O . MET A 1 249 ? 17 -17.125 -19.656 1 98.31 249 MET A O 1
ATOM 1857 N N . PHE A 1 250 ? 16.656 -16.781 -17.469 1 98 250 PHE A N 1
ATOM 1858 C CA . PHE A 1 250 ? 17.625 -15.703 -17.375 1 98 250 PHE A CA 1
ATOM 1859 C C . PHE A 1 250 ? 18.781 -16.094 -16.453 1 98 250 PHE A C 1
ATOM 1861 O O . PHE A 1 250 ? 18.578 -16.797 -15.477 1 98 250 PHE A O 1
ATOM 1868 N N . ASP A 1 251 ? 19.922 -15.555 -16.781 1 95.88 251 ASP A N 1
ATOM 1869 C CA . ASP A 1 251 ? 21.062 -15.641 -15.891 1 95.88 251 ASP A CA 1
ATOM 1870 C C . ASP A 1 251 ? 21.016 -14.562 -14.812 1 95.88 251 ASP A C 1
ATOM 1872 O O . ASP A 1 251 ? 20.703 -13.406 -15.109 1 95.88 251 ASP A O 1
ATOM 1876 N N . ARG A 1 252 ? 21.266 -14.93 -13.578 1 94.75 252 ARG A N 1
ATOM 1877 C CA . ARG A 1 252 ? 21.172 -13.977 -12.477 1 94.75 252 ARG A CA 1
ATOM 1878 C C . ARG A 1 252 ? 22.219 -12.883 -12.602 1 94.75 252 ARG A C 1
ATOM 1880 O O . ARG A 1 252 ? 21.953 -11.719 -12.312 1 94.75 252 ARG A O 1
ATOM 1887 N N . ARG A 1 253 ? 23.406 -13.188 -12.922 1 88.31 253 ARG A N 1
ATOM 1888 C CA . ARG A 1 253 ? 24.562 -12.305 -12.836 1 88.31 253 ARG A CA 1
ATOM 1889 C C . ARG A 1 253 ? 24.688 -11.445 -14.094 1 88.31 253 ARG A C 1
ATOM 1891 O O . ARG A 1 253 ? 25.266 -10.359 -14.055 1 88.31 253 ARG A O 1
ATOM 1898 N N . SER A 1 254 ? 24.141 -12.07 -15.141 1 82.44 254 SER A N 1
ATOM 1899 C CA . SER A 1 254 ? 24.172 -11.32 -16.391 1 82.44 254 SER A CA 1
ATOM 1900 C C . SER A 1 254 ? 22.766 -11.047 -16.906 1 82.44 254 SER A C 1
ATOM 1902 O O . SER A 1 254 ? 21.781 -11.531 -16.344 1 82.44 254 SER A O 1
ATOM 1904 N N . THR A 1 255 ? 22.453 -9.969 -17.609 1 77.5 255 THR A N 1
ATOM 1905 C CA . THR A 1 255 ? 21.156 -9.719 -18.234 1 77.5 255 THR A CA 1
ATOM 1906 C C . THR A 1 255 ? 20.984 -10.594 -19.469 1 77.5 255 THR A C 1
ATOM 1908 O O . THR A 1 255 ? 20.172 -10.297 -20.344 1 77.5 255 THR A O 1
ATOM 1911 N N . PHE A 1 256 ? 21.641 -11.711 -19.391 1 87 256 PHE A N 1
ATOM 1912 C CA . PHE A 1 256 ? 21.609 -12.609 -20.531 1 87 256 PHE A CA 1
ATOM 1913 C C . PHE A 1 256 ? 20.422 -13.555 -20.453 1 87 256 PHE A C 1
ATOM 1915 O O . PHE A 1 256 ? 20.141 -14.109 -19.391 1 87 256 PHE A O 1
ATOM 1922 N N . VAL A 1 257 ? 19.703 -13.664 -21.625 1 97.12 257 VAL A N 1
ATOM 1923 C CA . VAL A 1 257 ? 18.672 -14.688 -21.766 1 97.12 257 VAL A CA 1
ATOM 1924 C C . VAL A 1 257 ? 19.312 -16.016 -22.156 1 97.12 257 VAL A C 1
ATOM 1926 O O . VAL A 1 257 ? 19.859 -16.141 -23.266 1 97.12 257 VAL A O 1
ATOM 1929 N N . LYS A 1 258 ? 19.234 -16.953 -21.344 1 96.88 258 LYS A N 1
ATOM 1930 C CA . LYS A 1 258 ? 19.812 -18.266 -21.641 1 96.88 258 LYS A CA 1
ATOM 1931 C C . LYS A 1 258 ? 19.016 -18.984 -22.719 1 96.88 258 LYS A C 1
ATOM 1933 O O . LYS A 1 258 ? 19.594 -19.516 -23.672 1 96.88 258 LYS A O 1
ATOM 1938 N N . VAL A 1 259 ? 17.75 -19.031 -22.562 1 97.69 259 VAL A N 1
ATOM 1939 C CA . VAL A 1 259 ? 16.859 -19.594 -23.562 1 97.69 259 VAL A CA 1
ATOM 1940 C C . VAL A 1 259 ? 15.484 -18.922 -23.469 1 97.69 259 VAL A C 1
ATOM 1942 O O . VAL A 1 259 ? 15.156 -18.312 -22.438 1 97.69 259 VAL A O 1
ATOM 1945 N N . ALA A 1 260 ? 14.758 -18.969 -24.5 1 98.5 260 ALA A N 1
ATOM 1946 C CA . ALA A 1 260 ? 13.352 -18.578 -24.547 1 98.5 260 ALA A CA 1
ATOM 1947 C C . ALA A 1 260 ? 12.562 -19.5 -25.484 1 98.5 260 ALA A C 1
ATOM 1949 O O . ALA A 1 260 ? 13.047 -19.875 -26.547 1 98.5 260 ALA A O 1
ATOM 1950 N N . PHE A 1 261 ? 11.406 -19.891 -25.031 1 98.81 261 PHE A N 1
ATOM 1951 C CA . PHE A 1 261 ? 10.547 -20.766 -25.812 1 98.81 261 PHE A CA 1
ATOM 1952 C C . PHE A 1 261 ? 9.172 -20.141 -26 1 98.81 261 PHE A C 1
ATOM 1954 O O . PHE A 1 261 ? 8.664 -19.469 -25.109 1 98.81 261 PHE A O 1
ATOM 1961 N N . ARG A 1 262 ? 8.609 -20.359 -27.109 1 98.81 262 ARG A N 1
ATOM 1962 C CA . ARG A 1 262 ? 7.215 -20.016 -27.391 1 98.81 262 ARG A CA 1
ATOM 1963 C C . ARG A 1 262 ? 6.383 -21.281 -27.625 1 98.81 262 ARG A C 1
ATOM 1965 O O . ARG A 1 262 ? 6.879 -22.266 -28.172 1 98.81 262 ARG A O 1
ATOM 1972 N N . TYR A 1 263 ? 5.145 -21.281 -27.297 1 98.88 263 TYR A N 1
ATOM 1973 C CA . TYR A 1 263 ? 4.211 -22.391 -27.422 1 98.88 263 TYR A CA 1
ATOM 1974 C C . TYR A 1 263 ? 3.018 -22.016 -28.281 1 98.88 263 TYR A C 1
ATOM 1976 O O . TYR A 1 263 ? 2.289 -21.078 -27.969 1 98.88 263 TYR A O 1
ATOM 1984 N N . ASP A 1 264 ? 2.795 -22.719 -29.281 1 98.69 264 ASP A N 1
ATOM 1985 C CA . ASP A 1 264 ? 1.713 -22.422 -30.219 1 98.69 264 ASP A CA 1
ATOM 1986 C C . ASP A 1 264 ? 0.811 -23.641 -30.406 1 98.69 264 ASP A C 1
ATOM 1988 O O . ASP A 1 264 ? 1.299 -24.766 -30.562 1 98.69 264 ASP A O 1
ATOM 1992 N N . TRP A 1 265 ? -0.436 -23.406 -30.453 1 98.75 265 TRP A N 1
ATOM 1993 C CA . TRP A 1 265 ? -1.426 -24.469 -30.547 1 98.75 265 TRP A CA 1
ATOM 1994 C C . TRP A 1 265 ? -2.102 -24.469 -31.906 1 98.75 265 TRP A C 1
ATOM 1996 O O . TRP A 1 265 ? -2.416 -23.422 -32.469 1 98.75 265 TRP A O 1
ATOM 2006 N N . GLU A 1 266 ? -2.277 -25.641 -32.438 1 98.56 266 GLU A N 1
ATOM 2007 C CA . GLU A 1 266 ? -3.131 -25.906 -33.594 1 98.56 266 GLU A CA 1
ATOM 2008 C C . GLU A 1 266 ? -4.164 -26.984 -33.25 1 98.56 266 GLU A C 1
ATOM 2010 O O . GLU A 1 266 ? -3.879 -28.188 -33.375 1 98.56 266 GLU A O 1
ATOM 2015 N N . GLY A 1 267 ? -5.371 -26.562 -33 1 98.25 267 GLY A N 1
ATOM 2016 C CA . GLY A 1 267 ? -6.426 -27.5 -32.656 1 98.25 267 GLY A CA 1
ATOM 2017 C C . GLY A 1 267 ? -6.973 -28.266 -33.844 1 98.25 267 GLY A C 1
ATOM 2018 O O . GLY A 1 267 ? -6.859 -27.812 -34.969 1 98.25 267 GLY A O 1
ATOM 2019 N N . ASN A 1 268 ? -7.598 -29.328 -33.562 1 97.81 268 ASN A N 1
ATOM 2020 C CA . ASN A 1 268 ? -8.234 -30.125 -34.625 1 97.81 268 ASN A CA 1
ATOM 2021 C C . ASN A 1 268 ? -9.508 -29.469 -35.125 1 97.81 268 ASN A C 1
ATOM 2023 O O . ASN A 1 268 ? -10.008 -29.828 -36.219 1 97.81 268 ASN A O 1
ATOM 2027 N N . THR A 1 269 ? -10.031 -28.547 -34.344 1 95 269 THR A N 1
ATOM 2028 C CA . THR A 1 269 ? -11.203 -27.766 -34.719 1 95 269 THR A CA 1
ATOM 2029 C C . THR A 1 269 ? -10.938 -26.266 -34.594 1 95 269 THR A C 1
ATOM 2031 O O . THR A 1 269 ? -11.648 -25.578 -33.875 1 95 269 THR A O 1
ATOM 2034 N N . PRO A 1 270 ? -10.078 -25.766 -35.344 1 87.56 270 PRO A N 1
ATOM 2035 C CA . PRO A 1 270 ? -9.609 -24.391 -35.125 1 87.56 270 PRO A CA 1
ATOM 2036 C C . PRO A 1 270 ? -10.703 -23.344 -35.375 1 87.56 270 PRO A C 1
ATOM 2038 O O . PRO A 1 270 ? -10.586 -22.203 -34.938 1 87.56 270 PRO A O 1
ATOM 2041 N N . HIS A 1 271 ? -11.758 -23.625 -36 1 90.44 271 HIS A N 1
ATOM 2042 C CA . HIS A 1 271 ? -12.812 -22.688 -36.312 1 90.44 271 HIS A CA 1
ATOM 2043 C C . HIS A 1 271 ? -13.898 -22.688 -35.25 1 90.44 271 HIS A C 1
ATOM 2045 O O . HIS A 1 271 ? -14.883 -21.953 -35.344 1 90.44 271 HIS A O 1
ATOM 2051 N N . ASN A 1 272 ? -13.742 -23.516 -34.25 1 95.12 272 ASN A N 1
ATOM 2052 C CA . ASN A 1 272 ? -14.648 -23.578 -33.125 1 95.12 272 ASN A CA 1
ATOM 2053 C C . ASN A 1 272 ? -13.891 -23.469 -31.797 1 95.12 272 ASN A C 1
ATOM 2055 O O . ASN A 1 272 ? -13.398 -24.469 -31.266 1 95.12 272 ASN A O 1
ATOM 2059 N N . LEU A 1 273 ? -13.914 -22.344 -31.172 1 95.69 273 LEU A N 1
ATOM 2060 C CA . LEU A 1 273 ? -13.133 -22.094 -29.953 1 95.69 273 LEU A CA 1
ATOM 2061 C C . LEU A 1 273 ? -13.578 -23 -28.828 1 95.69 273 LEU A C 1
ATOM 2063 O O . LEU A 1 273 ? -12.766 -23.391 -27.984 1 95.69 273 LEU A O 1
ATOM 2067 N N . LYS A 1 274 ? -14.797 -23.312 -28.766 1 95.25 274 LYS A N 1
ATOM 2068 C CA . LYS A 1 274 ? -15.352 -24.125 -27.672 1 95.25 274 LYS A CA 1
ATOM 2069 C C . LYS A 1 274 ? -14.68 -25.484 -27.625 1 95.25 274 LYS A C 1
ATOM 2071 O O . LYS A 1 274 ? -14.508 -26.062 -26.531 1 95.25 274 LYS A O 1
ATOM 2076 N N . THR A 1 275 ? -14.344 -26.031 -28.766 1 96.75 275 THR A N 1
ATOM 2077 C CA . THR A 1 275 ? -13.812 -27.391 -28.812 1 96.75 275 THR A CA 1
ATOM 2078 C C . THR A 1 275 ? -12.352 -27.391 -29.266 1 96.75 275 THR A C 1
ATOM 2080 O O . THR A 1 275 ? -11.727 -28.438 -29.375 1 96.75 275 THR A O 1
ATOM 2083 N N . ASN A 1 276 ? -11.82 -26.219 -29.516 1 97.75 276 ASN A N 1
ATOM 2084 C CA . ASN A 1 276 ? -10.516 -26.047 -30.141 1 97.75 276 ASN A CA 1
ATOM 2085 C C . ASN A 1 276 ? -9.422 -26.781 -29.359 1 97.75 276 ASN A C 1
ATOM 2087 O O . ASN A 1 276 ? -8.492 -27.312 -29.969 1 97.75 276 ASN A O 1
ATOM 2091 N N . TRP A 1 277 ? -9.5 -26.859 -28.125 1 97.94 277 TRP A N 1
ATOM 2092 C CA . TRP A 1 277 ? -8.523 -27.531 -27.266 1 97.94 277 TRP A CA 1
ATOM 2093 C C . TRP A 1 277 ? -9.023 -28.906 -26.859 1 97.94 277 TRP A C 1
ATOM 2095 O O . TRP A 1 277 ? -8.266 -29.891 -26.891 1 97.94 277 TRP A O 1
ATOM 2105 N N . ILE A 1 278 ? -10.258 -29.094 -26.562 1 97 278 ILE A N 1
ATOM 2106 C CA . ILE A 1 278 ? -10.875 -30.297 -26.016 1 97 278 ILE A CA 1
ATOM 2107 C C . ILE A 1 278 ? -10.68 -31.453 -26.984 1 97 278 ILE A C 1
ATOM 2109 O O . ILE A 1 278 ? -10.375 -32.562 -26.562 1 97 278 ILE A O 1
ATOM 2113 N N . LYS A 1 279 ? -10.758 -31.172 -28.25 1 97.75 279 LYS A N 1
ATOM 2114 C CA . LYS A 1 279 ? -10.727 -32.25 -29.25 1 97.75 279 LYS A CA 1
ATOM 2115 C C . LYS A 1 279 ? -9.289 -32.562 -29.656 1 97.75 279 LYS A C 1
ATOM 2117 O O . LYS A 1 279 ? -9.062 -33.344 -30.578 1 97.75 279 LYS A O 1
ATOM 2122 N N . GLY A 1 280 ? -8.375 -32.062 -28.969 1 98 280 GLY A N 1
ATOM 2123 C CA . GLY A 1 280 ? -6.98 -32.375 -29.25 1 98 280 GLY A CA 1
ATOM 2124 C C . GLY A 1 280 ? -6.395 -31.531 -30.375 1 98 280 GLY A C 1
ATOM 2125 O O . GLY A 1 280 ? -7.086 -30.688 -30.953 1 98 280 GLY A O 1
ATOM 2126 N N . GLY A 1 281 ? -5.172 -31.75 -30.594 1 98.5 281 GLY A N 1
ATOM 2127 C CA . GLY A 1 281 ? -4.41 -30.984 -31.562 1 98.5 281 GLY A CA 1
ATOM 2128 C C . GLY A 1 281 ? -2.912 -31.156 -31.422 1 98.5 281 GLY A C 1
ATOM 2129 O O . GLY A 1 281 ? -2.443 -32.219 -31 1 98.5 281 GLY A O 1
ATOM 2130 N N . LYS A 1 282 ? -2.234 -30.125 -31.969 1 98.69 282 LYS A N 1
ATOM 2131 C CA . LYS A 1 282 ? -0.773 -30.141 -31.969 1 98.69 282 LYS A CA 1
ATOM 2132 C C . LYS A 1 282 ? -0.22 -28.906 -31.25 1 98.69 282 LYS A C 1
ATOM 2134 O O . LYS A 1 282 ? -0.597 -27.781 -31.562 1 98.69 282 LYS A O 1
ATOM 2139 N N . LEU A 1 283 ? 0.583 -29.172 -30.25 1 98.88 283 LEU A N 1
ATOM 2140 C CA . LEU A 1 283 ? 1.367 -28.125 -29.609 1 98.88 283 LEU A CA 1
ATOM 2141 C C . LEU A 1 283 ? 2.76 -28.031 -30.219 1 98.88 283 LEU A C 1
ATOM 2143 O O . LEU A 1 283 ? 3.508 -29.016 -30.219 1 98.88 283 LEU A O 1
ATOM 2147 N N . THR A 1 284 ? 3.113 -26.859 -30.766 1 98.88 284 THR A N 1
ATOM 2148 C CA . THR A 1 284 ? 4.457 -26.609 -31.266 1 98.88 284 THR A CA 1
ATOM 2149 C C . THR A 1 284 ? 5.266 -25.797 -30.25 1 98.88 284 THR A C 1
ATOM 2151 O O . THR A 1 284 ? 4.812 -24.75 -29.797 1 98.88 284 THR A O 1
ATOM 2154 N N . ILE A 1 285 ? 6.398 -26.328 -29.859 1 98.88 285 ILE A N 1
ATOM 2155 C CA . ILE A 1 285 ? 7.348 -25.656 -28.984 1 98.88 285 ILE A CA 1
ATOM 2156 C C . ILE A 1 285 ? 8.523 -25.125 -29.797 1 98.88 285 ILE A C 1
ATOM 2158 O O . ILE A 1 285 ? 9.227 -25.891 -30.453 1 98.88 285 ILE A O 1
ATOM 2162 N N . THR A 1 286 ? 8.75 -23.828 -29.781 1 98.81 286 THR A N 1
ATOM 2163 C CA . THR A 1 286 ? 9.781 -23.203 -30.609 1 98.81 286 THR A CA 1
ATOM 2164 C C . THR A 1 286 ? 10.758 -22.406 -29.734 1 98.81 286 THR A C 1
ATOM 2166 O O . THR A 1 286 ? 10.344 -21.547 -28.953 1 98.81 286 THR A O 1
ATOM 2169 N N . ARG A 1 287 ? 11.969 -22.703 -29.859 1 98.5 287 ARG A N 1
ATOM 2170 C CA . ARG A 1 287 ? 12.984 -21.828 -29.297 1 98.5 287 ARG A CA 1
ATOM 2171 C C . ARG A 1 287 ? 13.086 -20.531 -30.094 1 98.5 287 ARG A C 1
ATOM 2173 O O . ARG A 1 287 ? 13.227 -20.547 -31.328 1 98.5 287 ARG A O 1
ATOM 2180 N N . ILE A 1 288 ? 13.055 -19.438 -29.406 1 98.12 288 ILE A N 1
ATOM 2181 C CA . ILE A 1 288 ? 13.109 -18.141 -30.094 1 98.12 288 ILE A CA 1
ATOM 2182 C C . ILE A 1 288 ? 14.383 -17.406 -29.703 1 98.12 288 ILE A C 1
ATOM 2184 O O . ILE A 1 288 ? 14.961 -17.672 -28.641 1 98.12 288 ILE A O 1
ATOM 2188 N N . TYR A 1 289 ? 14.805 -16.484 -30.547 1 97.38 289 TYR A N 1
ATOM 2189 C CA . TYR A 1 289 ? 16.078 -15.789 -30.391 1 97.38 289 TYR A CA 1
ATOM 2190 C C . TYR A 1 289 ? 15.906 -14.281 -30.531 1 97.38 289 TYR A C 1
ATOM 2192 O O . TYR A 1 289 ? 14.945 -13.82 -31.141 1 97.38 289 TYR A O 1
ATOM 2200 N N . PRO A 1 290 ? 16.781 -13.547 -29.875 1 97 290 PRO A N 1
ATOM 2201 C CA . PRO A 1 290 ? 16.766 -12.109 -30.156 1 97 290 PRO A CA 1
ATOM 2202 C C . PRO A 1 290 ? 17.203 -11.781 -31.578 1 97 290 PRO A C 1
ATOM 2204 O O . PRO A 1 290 ? 17.812 -12.617 -32.25 1 97 290 PRO A O 1
ATOM 2207 N N . ASP A 1 291 ? 16.797 -10.562 -31.953 1 96.62 291 ASP A N 1
ATOM 2208 C CA . ASP A 1 291 ? 17.297 -10.055 -33.219 1 96.62 291 ASP A CA 1
ATOM 2209 C C . ASP A 1 291 ? 18.812 -10 -33.25 1 96.62 291 ASP A C 1
ATOM 2211 O O . ASP A 1 291 ? 19.453 -9.539 -32.281 1 96.62 291 ASP A O 1
ATOM 2215 N N . LYS A 1 292 ? 19.453 -10.398 -34.344 1 94.94 292 LYS A N 1
ATOM 2216 C CA . LYS A 1 292 ? 20.906 -10.508 -34.438 1 94.94 292 LYS A CA 1
ATOM 2217 C C . LYS A 1 292 ? 21.562 -9.125 -34.438 1 94.94 292 LYS A C 1
ATOM 2219 O O . LYS A 1 292 ? 22.672 -8.969 -33.938 1 94.94 292 LYS A O 1
ATOM 2224 N N . GLU A 1 293 ? 20.891 -8.188 -34.969 1 95 293 GLU A N 1
ATOM 2225 C CA . GLU A 1 293 ? 21.453 -6.852 -35.062 1 95 293 GLU A CA 1
ATOM 2226 C C . GLU A 1 293 ? 21.359 -6.098 -33.75 1 95 293 GLU A C 1
ATOM 2228 O O . GLU A 1 293 ? 22.328 -5.469 -33.312 1 95 293 GLU A O 1
ATOM 2233 N N . THR A 1 294 ? 20.25 -6.203 -33.031 1 94 294 THR A N 1
ATOM 2234 C CA . THR A 1 294 ? 20.016 -5.41 -31.828 1 94 294 THR A CA 1
ATOM 2235 C C . THR A 1 294 ? 20.391 -6.199 -30.578 1 94 294 THR A C 1
ATOM 2237 O O . THR A 1 294 ? 20.578 -5.621 -29.516 1 94 294 THR A O 1
ATOM 2240 N N . GLY A 1 295 ? 20.422 -7.477 -30.828 1 94.69 295 GLY A N 1
ATOM 2241 C CA . GLY A 1 295 ? 20.641 -8.328 -29.672 1 94.69 295 GLY A CA 1
ATOM 2242 C C . GLY A 1 295 ? 19.453 -8.398 -28.734 1 94.69 295 GLY A C 1
ATOM 2243 O O . GLY A 1 295 ? 19.547 -8.922 -27.625 1 94.69 295 GLY A O 1
ATOM 2244 N N . LYS A 1 296 ? 18.297 -7.871 -29.141 1 96.69 296 LYS A N 1
ATOM 2245 C CA . LYS A 1 296 ? 17.094 -7.816 -28.297 1 96.69 296 LYS A CA 1
ATOM 2246 C C . LYS A 1 296 ? 15.93 -8.539 -28.953 1 96.69 296 LYS A C 1
ATOM 2248 O O . LYS A 1 296 ? 15.844 -8.586 -30.188 1 96.69 296 LYS A O 1
ATOM 2253 N N . PHE A 1 297 ? 15.156 -9.133 -28.109 1 97.94 297 PHE A N 1
ATOM 2254 C CA . PHE A 1 297 ? 13.867 -9.617 -28.609 1 97.94 297 PHE A CA 1
ATOM 2255 C C . PHE A 1 297 ? 12.938 -8.453 -28.938 1 97.94 297 PHE A C 1
ATOM 2257 O O . PHE A 1 297 ? 13.203 -7.316 -28.547 1 97.94 297 PHE A O 1
ATOM 2264 N N . ASP A 1 298 ? 11.938 -8.656 -29.688 1 96.94 298 ASP A N 1
ATOM 2265 C CA . ASP A 1 298 ? 10.969 -7.633 -30.062 1 96.94 298 ASP A CA 1
ATOM 2266 C C . ASP A 1 298 ? 9.594 -7.922 -29.453 1 96.94 298 ASP A C 1
ATOM 2268 O O . ASP A 1 298 ? 8.609 -8.094 -30.188 1 96.94 298 ASP A O 1
ATOM 2272 N N . MET A 1 299 ? 9.57 -7.867 -28.094 1 97.44 299 MET A N 1
ATOM 2273 C CA . MET A 1 299 ? 8.352 -8.266 -27.391 1 97.44 299 MET A CA 1
ATOM 2274 C C . MET A 1 299 ? 8.086 -7.359 -26.188 1 97.44 299 MET A C 1
ATOM 2276 O O . MET A 1 299 ? 7.617 -7.82 -25.156 1 97.44 299 MET A O 1
ATOM 2280 N N . LEU A 1 300 ? 8.391 -6.094 -26.25 1 96.31 300 LEU A N 1
ATOM 2281 C CA . LEU A 1 300 ? 8.125 -5.148 -25.172 1 96.31 300 LEU A CA 1
ATOM 2282 C C . LEU A 1 300 ? 6.645 -4.805 -25.109 1 96.31 300 LEU A C 1
ATOM 2284 O O . LEU A 1 300 ? 5.941 -4.848 -26.109 1 96.31 300 LEU A O 1
ATOM 2288 N N . GLY A 1 301 ? 6.227 -4.441 -23.906 1 94.56 301 GLY A N 1
ATOM 2289 C CA . GLY A 1 301 ? 4.828 -4.082 -23.719 1 94.56 301 GLY A CA 1
ATOM 2290 C C . GLY A 1 301 ? 3.871 -5.199 -24.078 1 94.56 301 GLY A C 1
ATOM 2291 O O . GLY A 1 301 ? 4.016 -6.328 -23.609 1 94.56 301 GLY A O 1
ATOM 2292 N N . SER A 1 302 ? 2.996 -4.863 -25.016 1 94.38 302 SER A N 1
ATOM 2293 C CA . SER A 1 302 ? 1.985 -5.844 -25.406 1 94.38 302 SER A CA 1
ATOM 2294 C C . SER A 1 302 ? 2.373 -6.555 -26.688 1 94.38 302 SER A C 1
ATOM 2296 O O . SER A 1 302 ? 1.617 -7.387 -27.203 1 94.38 302 SER A O 1
ATOM 2298 N N . LYS A 1 303 ? 3.48 -6.199 -27.234 1 96 303 LYS A N 1
ATOM 2299 C CA . LYS A 1 303 ? 3.902 -6.844 -28.469 1 96 303 LYS A CA 1
ATOM 2300 C C . LYS A 1 303 ? 4.105 -8.344 -28.266 1 96 303 LYS A C 1
ATOM 2302 O O . LYS A 1 303 ? 4.789 -8.758 -27.328 1 96 303 LYS A O 1
ATOM 2307 N N . GLY A 1 304 ? 3.502 -9.148 -29.125 1 96.5 304 GLY A N 1
ATOM 2308 C CA . GLY A 1 304 ? 3.604 -10.594 -29.047 1 96.5 304 GLY A CA 1
ATOM 2309 C C . GLY A 1 304 ? 2.434 -11.242 -28.328 1 96.5 304 GLY A C 1
ATOM 2310 O O . GLY A 1 304 ? 2.307 -12.469 -28.312 1 96.5 304 GLY A O 1
ATOM 2311 N N . ASN A 1 305 ? 1.556 -10.438 -27.812 1 97.5 305 ASN A N 1
ATOM 2312 C CA . ASN A 1 305 ? 0.387 -10.992 -27.125 1 97.5 305 ASN A CA 1
ATOM 2313 C C . ASN A 1 305 ? -0.533 -11.719 -28.109 1 97.5 305 ASN A C 1
ATOM 2315 O O . ASN A 1 305 ? -0.819 -11.211 -29.188 1 97.5 305 ASN A O 1
ATOM 2319 N N . LYS A 1 306 ? -0.981 -12.828 -27.734 1 97.75 306 LYS A N 1
ATOM 2320 C CA . LYS A 1 306 ? -2.02 -13.547 -28.469 1 97.75 306 LYS A CA 1
ATOM 2321 C C . LYS A 1 306 ? -3.412 -13.125 -28 1 97.75 306 LYS A C 1
ATOM 2323 O O . LYS A 1 306 ? -4.355 -13.109 -28.797 1 97.75 306 LYS A O 1
ATOM 2328 N N . ILE A 1 307 ? -3.52 -12.867 -26.719 1 97.25 307 ILE A N 1
ATOM 2329 C CA . ILE A 1 307 ? -4.746 -12.367 -26.109 1 97.25 307 ILE A CA 1
ATOM 2330 C C . ILE A 1 307 ? -4.469 -11.055 -25.375 1 97.25 307 ILE A C 1
ATOM 2332 O O . ILE A 1 307 ? -3.34 -10.805 -24.953 1 97.25 307 ILE A O 1
ATOM 2336 N N . ASP A 1 308 ? -5.523 -10.227 -25.172 1 95 308 ASP A N 1
ATOM 2337 C CA . ASP A 1 308 ? -5.344 -8.844 -24.734 1 95 308 ASP A CA 1
ATOM 2338 C C . ASP A 1 308 ? -5.293 -8.75 -23.203 1 95 308 ASP A C 1
ATOM 2340 O O . ASP A 1 308 ? -4.809 -7.766 -22.656 1 95 308 ASP A O 1
ATOM 2344 N N . VAL A 1 309 ? -5.852 -9.727 -22.547 1 94.44 309 VAL A N 1
ATOM 2345 C CA . VAL A 1 309 ? -5.836 -9.781 -21.094 1 94.44 309 VAL A CA 1
ATOM 2346 C C . VAL A 1 309 ? -5.422 -11.18 -20.625 1 94.44 309 VAL A C 1
ATOM 2348 O O . VAL A 1 309 ? -5.641 -12.164 -21.344 1 94.44 309 VAL A O 1
ATOM 2351 N N . GLU A 1 310 ? -4.809 -11.148 -19.516 1 93.31 310 GLU A N 1
ATOM 2352 C CA . GLU A 1 310 ? -4.465 -12.453 -18.953 1 93.31 310 GLU A CA 1
ATOM 2353 C C . GLU A 1 310 ? -5.715 -13.266 -18.641 1 93.31 310 GLU A C 1
ATOM 2355 O O . GLU A 1 310 ? -6.793 -12.703 -18.438 1 93.31 310 GLU A O 1
ATOM 2360 N N . LEU A 1 311 ? -5.531 -14.562 -18.625 1 91.56 311 LEU A N 1
ATOM 2361 C CA . LEU A 1 311 ? -6.637 -15.391 -18.156 1 91.56 311 LEU A CA 1
ATOM 2362 C C . LEU A 1 311 ? -6.762 -15.328 -16.641 1 91.56 311 LEU A C 1
ATOM 2364 O O . LEU A 1 311 ? -5.953 -15.93 -15.922 1 91.56 311 LEU A O 1
ATOM 2368 N N . ALA A 1 312 ? -7.746 -14.539 -16.219 1 80.94 312 ALA A N 1
ATOM 2369 C CA . ALA A 1 312 ? -8.016 -14.398 -14.797 1 80.94 312 ALA A CA 1
ATOM 2370 C C . ALA A 1 312 ? -8.344 -15.75 -14.164 1 80.94 312 ALA A C 1
ATOM 2372 O O . ALA A 1 312 ? -8.43 -16.766 -14.867 1 80.94 312 ALA A O 1
ATOM 2373 N N . PRO A 1 313 ? -8.484 -15.719 -12.852 1 73.44 313 PRO A N 1
ATOM 2374 C CA . PRO A 1 313 ? -8.836 -16.984 -12.203 1 73.44 313 PRO A CA 1
ATOM 2375 C C . PRO A 1 313 ? -10.07 -17.641 -12.812 1 73.44 313 PRO A C 1
ATOM 2377 O O . PRO A 1 313 ? -11.148 -17.031 -12.836 1 73.44 313 PRO A O 1
ATOM 2380 N N . MET A 1 314 ? -9.898 -18.812 -13.398 1 77.19 314 MET A N 1
ATOM 2381 C CA . MET A 1 314 ? -10.93 -19.703 -13.906 1 77.19 314 MET A CA 1
ATOM 2382 C C . MET A 1 314 ? -11.477 -19.203 -15.242 1 77.19 314 MET A C 1
ATOM 2384 O O . MET A 1 314 ? -12.594 -19.562 -15.633 1 77.19 314 MET A O 1
ATOM 2388 N N . SER A 1 315 ? -10.688 -18.344 -15.852 1 85.5 315 SER A N 1
ATOM 2389 C CA . SER A 1 315 ? -11.211 -17.75 -17.078 1 85.5 315 SER A CA 1
ATOM 2390 C C . SER A 1 315 ? -10.812 -18.578 -18.297 1 85.5 315 SER A C 1
ATOM 2392 O O . SER A 1 315 ? -11.008 -18.141 -19.438 1 85.5 315 SER A O 1
ATOM 2394 N N . GLU A 1 316 ? -10.258 -19.734 -18.141 1 93.06 316 GLU A N 1
ATOM 2395 C CA . GLU A 1 316 ? -10 -20.625 -19.281 1 93.06 316 GLU A CA 1
ATOM 2396 C C . GLU A 1 316 ? -11.273 -20.906 -20.062 1 93.06 316 GLU A C 1
ATOM 2398 O O . GLU A 1 316 ? -11.25 -20.953 -21.297 1 93.06 316 GLU A O 1
ATOM 2403 N N . GLY A 1 317 ? -12.32 -21.016 -19.344 1 92.31 317 GLY A N 1
ATOM 2404 C CA . GLY A 1 317 ? -13.609 -21.203 -20 1 92.31 317 GLY A CA 1
ATOM 2405 C C . GLY A 1 317 ? -14.055 -20 -20.812 1 92.31 317 GLY A C 1
ATOM 2406 O O . GLY A 1 317 ? -14.719 -20.156 -21.828 1 92.31 317 GLY A O 1
ATOM 2407 N N . GLU A 1 318 ? -13.711 -18.891 -20.344 1 93.25 318 GLU A N 1
ATOM 2408 C CA . GLU A 1 318 ? -14.055 -17.672 -21.078 1 93.25 318 GLU A CA 1
ATOM 2409 C C . GLU A 1 318 ? -13.352 -17.641 -22.438 1 93.25 318 GLU A C 1
ATOM 2411 O O . GLU A 1 318 ? -13.906 -17.141 -23.422 1 93.25 318 GLU A O 1
ATOM 2416 N N . LEU A 1 319 ? -12.141 -18.062 -22.438 1 95.62 319 LEU A N 1
ATOM 2417 C CA . LEU A 1 319 ? -11.43 -18.172 -23.719 1 95.62 319 LEU A CA 1
ATOM 2418 C C . LEU A 1 319 ? -12.133 -19.141 -24.656 1 95.62 319 LEU A C 1
ATOM 2420 O O . LEU A 1 319 ? -12.344 -18.828 -25.828 1 95.62 319 LEU A O 1
ATOM 2424 N N . GLU A 1 320 ? -12.586 -20.266 -24.203 1 95.38 320 GLU A N 1
ATOM 2425 C CA . GLU A 1 320 ? -13.305 -21.25 -25 1 95.38 320 GLU A CA 1
ATOM 2426 C C . GLU A 1 320 ? -14.625 -20.688 -25.516 1 95.38 320 GLU A C 1
ATOM 2428 O O . GLU A 1 320 ? -15.055 -21.031 -26.625 1 95.38 320 GLU A O 1
ATOM 2433 N N . ASP A 1 321 ? -15.172 -19.828 -24.688 1 94.94 321 ASP A N 1
ATOM 2434 C CA . ASP A 1 321 ? -16.484 -19.281 -25.031 1 94.94 321 ASP A CA 1
ATOM 2435 C C . ASP A 1 321 ? -16.344 -18.062 -25.938 1 94.94 321 ASP A C 1
ATOM 2437 O O . ASP A 1 321 ? -17.328 -17.453 -26.328 1 94.94 321 ASP A O 1
ATOM 2441 N N . GLY A 1 322 ? -15.148 -17.719 -26.203 1 94.19 322 GLY A N 1
ATOM 2442 C CA . GLY A 1 322 ? -14.906 -16.609 -27.109 1 94.19 322 GLY A CA 1
ATOM 2443 C C . GLY A 1 322 ? -15.047 -15.258 -26.438 1 94.19 322 GLY A C 1
ATOM 2444 O O . GLY A 1 322 ? -15.18 -14.234 -27.109 1 94.19 322 GLY A O 1
ATOM 2445 N N . LYS A 1 323 ? -14.977 -15.227 -25.172 1 93.62 323 LYS A N 1
ATOM 2446 C CA . LYS A 1 323 ? -15.203 -13.984 -24.438 1 93.62 323 LYS A CA 1
ATOM 2447 C C . LYS A 1 323 ? -13.891 -13.242 -24.188 1 93.62 323 LYS A C 1
ATOM 2449 O O . LYS A 1 323 ? -13.898 -12.055 -23.859 1 93.62 323 LYS A O 1
ATOM 2454 N N . THR A 1 324 ? -12.812 -13.898 -24.25 1 95.62 324 THR A N 1
ATOM 2455 C CA . THR A 1 324 ? -11.5 -13.273 -24.078 1 95.62 324 THR A CA 1
ATOM 2456 C C . THR A 1 324 ? -11.047 -12.609 -25.375 1 95.62 324 THR A C 1
ATOM 2458 O O . THR A 1 324 ? -10.914 -13.273 -26.406 1 95.62 324 THR A O 1
ATOM 2461 N N . PRO A 1 325 ? -10.805 -11.305 -25.297 1 94.75 325 PRO A N 1
ATOM 2462 C CA . PRO A 1 325 ? -10.352 -10.656 -26.516 1 94.75 325 PRO A CA 1
ATOM 2463 C C . PRO A 1 325 ? -8.906 -11 -26.875 1 94.75 325 PRO A C 1
ATOM 2465 O O . PRO A 1 325 ? -8.102 -11.289 -25.984 1 94.75 325 PRO A O 1
ATOM 2468 N N . GLY A 1 326 ? -8.609 -10.961 -28.188 1 95.81 326 GLY A N 1
ATOM 2469 C CA . GLY A 1 326 ? -7.25 -11.195 -28.656 1 95.81 326 GLY A CA 1
ATOM 2470 C C . GLY A 1 326 ? -7.184 -11.508 -30.141 1 95.81 326 GLY A C 1
ATOM 2471 O O . GLY A 1 326 ? -8.188 -11.883 -30.75 1 95.81 326 GLY A O 1
ATOM 2472 N N . SER A 1 327 ? -6.027 -11.359 -30.719 1 95.31 327 SER A N 1
ATOM 2473 C CA . SER A 1 327 ? -5.848 -11.508 -32.156 1 95.31 327 SER A CA 1
ATOM 2474 C C . SER A 1 327 ? -5.5 -12.945 -32.531 1 95.31 327 SER A C 1
ATOM 2476 O O . SER A 1 327 ? -5.609 -13.336 -33.688 1 95.31 327 SER A O 1
ATOM 2478 N N . ALA A 1 328 ? -5.039 -13.719 -31.594 1 97.19 328 ALA A N 1
ATOM 2479 C CA . ALA A 1 328 ? -4.625 -15.094 -31.859 1 97.19 328 ALA A CA 1
ATOM 2480 C C . ALA A 1 328 ? -5.148 -16.031 -30.781 1 97.19 328 ALA A C 1
ATOM 2482 O O . ALA A 1 328 ? -4.391 -16.828 -30.219 1 97.19 328 ALA A O 1
ATOM 2483 N N . ARG A 1 329 ? -6.383 -15.992 -30.453 1 96.44 329 ARG A N 1
ATOM 2484 C CA . ARG A 1 329 ? -7.035 -16.75 -29.391 1 96.44 329 ARG A CA 1
ATOM 2485 C C . ARG A 1 329 ? -6.926 -18.25 -29.641 1 96.44 329 ARG A C 1
ATOM 2487 O O . ARG A 1 329 ? -6.668 -19.016 -28.719 1 96.44 329 ARG A O 1
ATOM 2494 N N . GLU A 1 330 ? -7.051 -18.672 -30.891 1 97.12 330 GLU A N 1
ATOM 2495 C CA . GLU A 1 330 ? -7.121 -20.094 -31.234 1 97.12 330 GLU A CA 1
ATOM 2496 C C . GLU A 1 330 ? -5.785 -20.781 -30.969 1 97.12 330 GLU A C 1
ATOM 2498 O O . GLU A 1 330 ? -5.742 -22 -30.734 1 97.12 330 GLU A O 1
ATOM 2503 N N . SER A 1 331 ? -4.762 -20 -31.031 1 98.12 331 SER A N 1
ATOM 2504 C CA . SER A 1 331 ? -3.445 -20.609 -30.875 1 98.12 331 SER A CA 1
ATOM 2505 C C . SER A 1 331 ? -2.949 -20.469 -29.438 1 98.12 331 SER A C 1
ATOM 2507 O O . SER A 1 331 ? -1.873 -20.969 -29.094 1 98.12 331 SER A O 1
ATOM 2509 N N . THR A 1 332 ? -3.723 -19.812 -28.594 1 98.06 332 THR A N 1
ATOM 2510 C CA . THR A 1 332 ? -3.32 -19.547 -27.219 1 98.06 332 THR A CA 1
ATOM 2511 C C . THR A 1 332 ? -3.402 -20.812 -26.375 1 98.06 332 THR A C 1
ATOM 2513 O O . THR A 1 332 ? -4.375 -21.562 -26.453 1 98.06 332 THR A O 1
ATOM 2516 N N . VAL A 1 333 ? -2.355 -21.016 -25.531 1 98.5 333 VAL A N 1
ATOM 2517 C CA . VAL A 1 333 ? -2.404 -22.172 -24.625 1 98.5 333 VAL A CA 1
ATOM 2518 C C . VAL A 1 333 ? -2.193 -21.719 -23.188 1 98.5 333 VAL A C 1
ATOM 2520 O O . VAL A 1 333 ? -2.203 -22.531 -22.266 1 98.5 333 VAL A O 1
ATOM 2523 N N . ALA A 1 334 ? -1.904 -20.406 -22.938 1 97.94 334 ALA A N 1
ATOM 2524 C CA . ALA A 1 334 ? -1.698 -19.797 -21.625 1 97.94 334 ALA A CA 1
ATOM 2525 C C . ALA A 1 334 ? -0.533 -20.453 -20.891 1 97.94 334 ALA A C 1
ATOM 2527 O O . ALA A 1 334 ? -0.688 -20.922 -19.766 1 97.94 334 ALA A O 1
ATOM 2528 N N . ALA A 1 335 ? 0.643 -20.5 -21.5 1 98.44 335 ALA A N 1
ATOM 2529 C CA . ALA A 1 335 ? 1.892 -20.891 -20.844 1 98.44 335 ALA A CA 1
ATOM 2530 C C . ALA A 1 335 ? 2.322 -19.844 -19.828 1 98.44 335 ALA A C 1
ATOM 2532 O O . ALA A 1 335 ? 3.146 -18.984 -20.125 1 98.44 335 ALA A O 1
ATOM 2533 N N . ASP A 1 336 ? 1.863 -20.062 -18.594 1 95.31 336 ASP A N 1
ATOM 2534 C CA . ASP A 1 336 ? 1.742 -18.938 -17.688 1 95.31 336 ASP A CA 1
ATOM 2535 C C . ASP A 1 336 ? 2.73 -19.062 -16.531 1 95.31 336 ASP A C 1
ATOM 2537 O O . ASP A 1 336 ? 2.846 -18.156 -15.703 1 95.31 336 ASP A O 1
ATOM 2541 N N . GLY A 1 337 ? 3.387 -20.125 -16.391 1 97.81 337 GLY A N 1
ATOM 2542 C CA . GLY A 1 337 ? 4.234 -20.266 -15.219 1 97.81 337 GLY A CA 1
ATOM 2543 C C . GLY A 1 337 ? 5.18 -21.453 -15.305 1 97.81 337 GLY A C 1
ATOM 2544 O O . GLY A 1 337 ? 4.785 -22.531 -15.734 1 97.81 337 GLY A O 1
ATOM 2545 N N . PHE A 1 338 ? 6.379 -21.25 -14.938 1 98.69 338 PHE A N 1
ATOM 2546 C CA . PHE A 1 338 ? 7.422 -22.266 -14.875 1 98.69 338 PHE A CA 1
ATOM 2547 C C . PHE A 1 338 ? 7.789 -22.578 -13.43 1 98.69 338 PHE A C 1
ATOM 2549 O O . PHE A 1 338 ? 8.031 -21.656 -12.633 1 98.69 338 PHE A O 1
ATOM 2556 N N . VAL A 1 339 ? 7.797 -23.859 -13.016 1 98.69 339 VAL A N 1
ATOM 2557 C CA . VAL A 1 339 ? 8.234 -24.266 -11.688 1 98.69 339 VAL A CA 1
ATOM 2558 C C . VAL A 1 339 ? 9.422 -25.219 -11.805 1 98.69 339 VAL A C 1
ATOM 2560 O O . VAL A 1 339 ? 9.531 -25.969 -12.789 1 98.69 339 VAL A O 1
ATOM 2563 N N . PHE A 1 340 ? 10.211 -25.203 -10.805 1 98.88 340 PHE A N 1
ATOM 2564 C CA . PHE A 1 340 ? 11.398 -26.062 -10.789 1 98.88 340 PHE A CA 1
ATOM 2565 C C . PHE A 1 340 ? 11.18 -27.281 -9.906 1 98.88 340 PHE A C 1
ATOM 2567 O O . PHE A 1 340 ? 10.594 -27.172 -8.828 1 98.88 340 PHE A O 1
ATOM 2574 N N . HIS A 1 341 ? 11.633 -28.406 -10.453 1 98.88 341 HIS A N 1
ATOM 2575 C CA . HIS A 1 341 ? 11.875 -29.484 -9.508 1 98.88 341 HIS A CA 1
ATOM 2576 C C . HIS A 1 341 ? 12.922 -29.094 -8.469 1 98.88 341 HIS A C 1
ATOM 2578 O O . HIS A 1 341 ? 13.906 -28.422 -8.797 1 98.88 341 HIS A O 1
ATOM 2584 N N . PRO A 1 342 ? 12.711 -29.516 -7.176 1 98.44 342 PRO A N 1
ATOM 2585 C CA . PRO A 1 342 ? 13.625 -29.047 -6.133 1 98.44 342 PRO A CA 1
ATOM 2586 C C . PRO A 1 342 ? 15.078 -29.422 -6.41 1 98.44 342 PRO A C 1
ATOM 2588 O O . PRO A 1 342 ? 15.992 -28.75 -5.926 1 98.44 342 PRO A O 1
ATOM 2591 N N . SER A 1 343 ? 15.359 -30.438 -7.23 1 98 343 SER A N 1
ATOM 2592 C CA . SER A 1 343 ? 16.719 -30.844 -7.559 1 98 343 SER A CA 1
ATOM 2593 C C . SER A 1 343 ? 17.375 -29.844 -8.5 1 98 343 SER A C 1
ATOM 2595 O O . SER A 1 343 ? 18.594 -29.859 -8.688 1 98 343 SER A O 1
ATOM 2597 N N . GLY A 1 344 ? 16.562 -29.062 -9.164 1 98.19 344 GLY A N 1
ATOM 2598 C CA . GLY A 1 344 ? 17.062 -28.109 -10.141 1 98.19 344 GLY A CA 1
ATOM 2599 C C . GLY A 1 344 ? 17.375 -28.75 -11.477 1 98.19 344 GLY A C 1
ATOM 2600 O O . GLY A 1 344 ? 17.812 -28.062 -12.406 1 98.19 344 GLY A O 1
ATOM 2601 N N . LYS A 1 345 ? 17.109 -30.031 -11.641 1 98.06 345 LYS A N 1
ATOM 2602 C CA . LYS A 1 345 ? 17.469 -30.75 -12.859 1 98.06 345 LYS A CA 1
ATOM 2603 C C . LYS A 1 345 ? 16.375 -30.625 -13.914 1 98.06 345 LYS A C 1
ATOM 2605 O O . LYS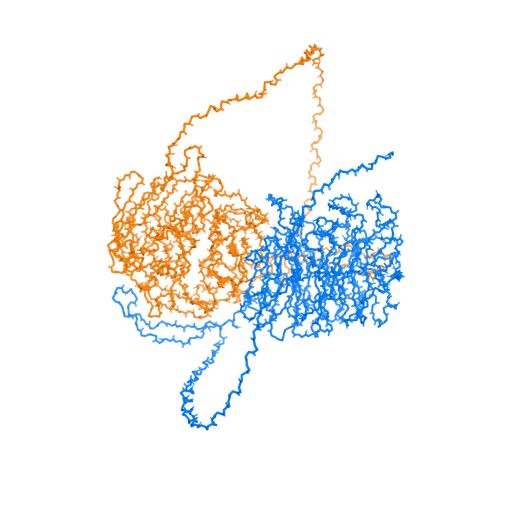 A 1 345 ? 16.641 -30.75 -15.117 1 98.06 345 LYS A O 1
ATOM 2610 N N . TRP A 1 346 ? 15.211 -30.469 -13.445 1 98.38 346 TRP A N 1
ATOM 2611 C CA . TRP A 1 346 ? 14.055 -30.375 -14.328 1 98.38 346 TRP A CA 1
ATOM 2612 C C . TRP A 1 346 ? 13.164 -29.203 -13.945 1 98.38 346 TRP A C 1
ATOM 2614 O O . TRP A 1 346 ? 13.227 -28.703 -12.82 1 98.38 346 TRP A O 1
ATOM 2624 N N . GLY A 1 347 ? 12.43 -28.734 -14.836 1 98.62 347 GLY A N 1
ATOM 2625 C CA . GLY A 1 347 ? 11.367 -27.766 -14.625 1 98.62 347 GLY A CA 1
ATOM 2626 C C . GLY A 1 347 ? 10.203 -27.938 -15.57 1 98.62 347 GLY A C 1
ATOM 2627 O O . GLY A 1 347 ? 10.312 -28.641 -16.578 1 98.62 347 GLY A O 1
ATOM 2628 N N . ALA A 1 348 ? 9.102 -27.422 -15.203 1 98.88 348 ALA A N 1
ATOM 2629 C CA . ALA A 1 348 ? 7.891 -27.625 -15.992 1 98.88 348 ALA A CA 1
ATOM 2630 C C . ALA A 1 348 ? 7.188 -26.297 -16.266 1 98.88 348 ALA A C 1
ATOM 2632 O O . ALA A 1 348 ? 6.973 -25.5 -15.359 1 98.88 348 ALA A O 1
ATOM 2633 N N . GLU A 1 349 ? 6.891 -26.031 -17.516 1 98.81 349 GLU A N 1
ATOM 2634 C CA . GLU A 1 349 ? 6.035 -24.922 -17.922 1 98.81 349 GLU A CA 1
ATOM 2635 C C . GLU A 1 349 ? 4.578 -25.344 -18.031 1 98.81 349 GLU A C 1
ATOM 2637 O O . GLU A 1 349 ? 4.246 -26.234 -18.812 1 98.81 349 GLU A O 1
ATOM 2642 N N . ILE A 1 350 ? 3.744 -24.719 -17.281 1 98.5 350 ILE A N 1
ATOM 2643 C CA . ILE A 1 350 ? 2.328 -25.062 -17.344 1 98.5 350 ILE A CA 1
ATOM 2644 C C . ILE A 1 350 ? 1.747 -24.656 -18.688 1 98.5 350 ILE A C 1
ATOM 2646 O O . ILE A 1 350 ? 2.084 -23.594 -19.219 1 98.5 350 ILE A O 1
ATOM 2650 N N . ILE A 1 351 ? 0.992 -25.484 -19.281 1 98.62 351 ILE A N 1
ATOM 2651 C CA . ILE A 1 351 ? 0.158 -25.219 -20.438 1 98.62 351 ILE A CA 1
ATOM 2652 C C . ILE A 1 351 ? -1.315 -25.328 -20.062 1 98.62 351 ILE A C 1
ATOM 2654 O O . ILE A 1 351 ? -1.936 -26.375 -20.25 1 98.62 351 ILE A O 1
ATOM 2658 N N . ARG A 1 352 ? -1.891 -24.234 -19.625 1 98.19 352 ARG A N 1
ATOM 2659 C CA . ARG A 1 352 ? -3.164 -24.25 -18.906 1 98.19 352 ARG A CA 1
ATOM 2660 C C . ARG A 1 352 ? -4.273 -24.844 -19.781 1 98.19 352 ARG A C 1
ATOM 2662 O O . ARG A 1 352 ? -5 -25.734 -19.359 1 98.19 352 ARG A O 1
ATOM 2669 N N . MET A 1 353 ? -4.375 -24.406 -21 1 98 353 MET A N 1
ATOM 2670 C CA . MET A 1 353 ? -5.496 -24.781 -21.859 1 98 353 MET A CA 1
ATOM 2671 C C . MET A 1 353 ? -5.43 -26.25 -22.219 1 98 353 MET A C 1
ATOM 2673 O O . MET A 1 353 ? -6.418 -26.828 -22.672 1 98 353 MET A O 1
ATOM 2677 N N . LEU A 1 354 ? -4.254 -26.859 -22 1 98.19 354 LEU A N 1
ATOM 2678 C CA . LEU A 1 354 ? -4.105 -28.266 -22.375 1 98.19 354 LEU A CA 1
ATOM 2679 C C . LEU A 1 354 ? -4.102 -29.156 -21.141 1 98.19 354 LEU A C 1
ATOM 2681 O O . LEU A 1 354 ? -3.893 -30.375 -21.25 1 98.19 354 LEU A O 1
ATOM 2685 N N . GLY A 1 355 ? -4.281 -28.609 -19.953 1 97.38 355 GLY A N 1
ATOM 2686 C CA . GLY A 1 355 ? -4.363 -29.391 -18.734 1 97.38 355 GLY A CA 1
ATOM 2687 C C . GLY A 1 355 ? -3.078 -30.141 -18.422 1 97.38 355 GLY A C 1
ATOM 2688 O O . GLY A 1 355 ? -3.111 -31.266 -17.938 1 97.38 355 GLY A O 1
ATOM 2689 N N . GLY A 1 356 ? -2.002 -29.562 -18.734 1 98.38 356 GLY A N 1
ATOM 2690 C CA . GLY A 1 356 ? -0.73 -30.234 -18.5 1 98.38 356 GLY A CA 1
ATOM 2691 C C . GLY A 1 356 ? 0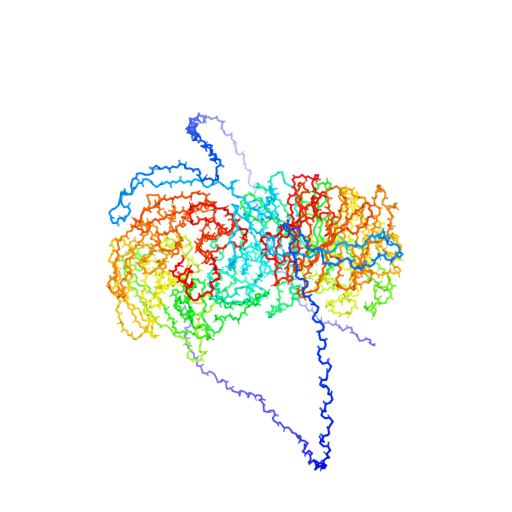.447 -29.281 -18.453 1 98.38 356 GLY A C 1
ATOM 2692 O O . GLY A 1 356 ? 0.271 -28.094 -18.219 1 98.38 356 GLY A O 1
ATOM 2693 N N . ALA A 1 357 ? 1.629 -29.875 -18.578 1 98.81 357 ALA A N 1
ATOM 2694 C CA . ALA A 1 357 ? 2.861 -29.094 -18.531 1 98.81 357 ALA A CA 1
ATOM 2695 C C . ALA A 1 357 ? 3.939 -29.719 -19.406 1 98.81 357 ALA A C 1
ATOM 2697 O O . ALA A 1 357 ? 4 -30.938 -19.562 1 98.81 357 ALA A O 1
ATOM 2698 N N . VAL A 1 358 ? 4.719 -28.859 -20 1 98.88 358 VAL A N 1
ATOM 2699 C CA . VAL A 1 358 ? 5.902 -29.328 -20.719 1 98.88 358 VAL A CA 1
ATOM 2700 C C . VAL A 1 358 ? 7.09 -29.406 -19.766 1 98.88 358 VAL A C 1
ATOM 2702 O O . VAL A 1 358 ? 7.484 -28.406 -19.172 1 98.88 358 VAL A O 1
ATOM 2705 N N . LEU A 1 359 ? 7.602 -30.594 -19.625 1 98.81 359 LEU A N 1
ATOM 2706 C CA . LEU A 1 359 ? 8.789 -30.828 -18.812 1 98.81 359 LEU A CA 1
ATOM 2707 C C . LEU A 1 359 ? 10.055 -30.516 -19.594 1 98.81 359 LEU A C 1
ATOM 2709 O O . LEU A 1 359 ? 10.25 -31.016 -20.703 1 98.81 359 LEU A O 1
ATOM 2713 N N . HIS A 1 360 ? 10.906 -29.703 -19.047 1 98.75 360 HIS A N 1
ATOM 2714 C CA . HIS A 1 360 ? 12.172 -29.344 -19.672 1 98.75 360 HIS A CA 1
ATOM 2715 C C . HIS A 1 360 ? 13.352 -29.938 -18.906 1 98.75 360 HIS A C 1
ATOM 2717 O O . HIS A 1 360 ? 13.328 -30 -17.672 1 98.75 360 HIS A O 1
ATOM 2723 N N . ASN A 1 361 ? 14.398 -30.312 -19.656 1 98 361 ASN A N 1
ATOM 2724 C CA . ASN A 1 361 ? 15.664 -30.75 -19.094 1 98 361 ASN A CA 1
ATOM 2725 C C . ASN A 1 361 ? 16.609 -29.578 -18.859 1 98 361 ASN A C 1
ATOM 2727 O O . ASN A 1 361 ? 17.141 -29 -19.797 1 98 361 ASN A O 1
ATOM 2731 N N . LEU A 1 362 ? 16.922 -29.344 -17.594 1 97.88 362 LEU A N 1
ATOM 2732 C CA . LEU A 1 362 ? 17.703 -28.156 -17.281 1 97.88 362 LEU A CA 1
ATOM 2733 C C . LEU A 1 362 ? 19.188 -28.5 -17.141 1 97.88 362 LEU A C 1
ATOM 2735 O O . LEU A 1 362 ? 20.031 -27.609 -16.969 1 97.88 362 LEU A O 1
ATOM 2739 N N . THR A 1 363 ? 19.484 -29.734 -17.25 1 95.62 363 THR A N 1
ATOM 2740 C CA . THR A 1 363 ? 20.875 -30.156 -17.188 1 95.62 363 THR A CA 1
ATOM 2741 C C . THR A 1 363 ? 21.547 -30.016 -18.547 1 95.62 363 THR A C 1
ATOM 2743 O O . THR A 1 363 ? 22.781 -30.078 -18.656 1 95.62 363 THR A O 1
ATOM 2746 N N . ASP A 1 364 ? 20.75 -29.875 -19.531 1 92.06 364 ASP A N 1
ATOM 2747 C CA . ASP A 1 364 ? 21.219 -29.625 -20.891 1 92.06 364 ASP A CA 1
ATOM 2748 C C . ASP A 1 364 ? 21.141 -28.141 -21.234 1 92.06 364 ASP A C 1
ATOM 2750 O O . ASP A 1 364 ? 20.125 -27.484 -20.938 1 92.06 364 ASP A O 1
ATOM 2754 N N . PRO A 1 365 ? 22.188 -27.547 -21.781 1 91.25 365 PRO A N 1
ATOM 2755 C CA . PRO A 1 365 ? 22.172 -26.109 -22.078 1 91.25 365 PRO A CA 1
ATOM 2756 C C . PRO A 1 365 ? 21.031 -25.703 -23.016 1 91.25 365 PRO A C 1
ATOM 2758 O O . PRO A 1 365 ? 20.688 -24.516 -23.094 1 91.25 365 PRO A O 1
ATOM 2761 N N . SER A 1 366 ? 20.516 -26.625 -23.688 1 93.62 366 SER A N 1
ATOM 2762 C CA . SER A 1 366 ? 19.438 -26.312 -24.609 1 93.62 366 SER A CA 1
ATOM 2763 C C . SER A 1 366 ? 18.094 -26.281 -23.906 1 93.62 366 SER A C 1
ATOM 2765 O O . SER A 1 366 ? 17.094 -25.797 -24.453 1 93.62 366 SER A O 1
ATOM 2767 N N . TYR A 1 367 ? 18.062 -26.766 -22.656 1 97.38 367 TYR A N 1
ATOM 2768 C CA . TYR A 1 367 ? 16.828 -26.828 -21.891 1 97.38 367 TYR A CA 1
ATOM 2769 C C . TYR A 1 367 ? 15.711 -27.484 -22.703 1 97.38 367 TYR A C 1
ATOM 2771 O O . TYR A 1 367 ? 14.586 -26.984 -22.75 1 97.38 367 TYR A O 1
ATOM 2779 N N . SER A 1 368 ? 15.945 -28.516 -23.406 1 96.81 368 SER A N 1
ATOM 2780 C CA . SER A 1 368 ? 15.039 -29.156 -24.359 1 96.81 368 SER A CA 1
ATOM 2781 C C . SER A 1 368 ? 13.82 -29.734 -23.672 1 96.81 368 SER A C 1
ATOM 2783 O O . SER A 1 368 ? 13.914 -30.25 -22.547 1 96.81 368 SER A O 1
ATOM 2785 N N . PRO A 1 369 ? 12.672 -29.656 -24.328 1 98.31 369 PRO A N 1
ATOM 2786 C CA . PRO A 1 369 ? 11.508 -30.359 -23.781 1 98.31 369 PRO A CA 1
ATOM 2787 C C . PRO A 1 369 ? 11.656 -31.875 -23.781 1 98.31 369 PRO A C 1
ATOM 2789 O O . PRO A 1 369 ? 12.195 -32.438 -24.734 1 98.31 369 PRO A O 1
ATOM 2792 N N . LEU A 1 370 ? 11.156 -32.5 -22.719 1 97.69 370 LEU A N 1
ATOM 2793 C CA . LEU A 1 370 ? 11.312 -33.938 -22.547 1 97.69 370 LEU A CA 1
ATOM 2794 C C . LEU A 1 370 ? 9.992 -34.688 -22.781 1 97.69 370 LEU A C 1
ATOM 2796 O O . LEU A 1 370 ? 9.961 -35.719 -23.438 1 97.69 370 LEU A O 1
ATOM 2800 N N . SER A 1 371 ? 9.016 -34.188 -22.219 1 98.19 371 SER A N 1
ATOM 2801 C CA . SER A 1 371 ? 7.695 -34.812 -22.266 1 98.19 371 SER A CA 1
ATOM 2802 C C . SER A 1 371 ? 6.605 -33.781 -21.938 1 98.19 371 SER A C 1
ATOM 2804 O O . SER A 1 371 ? 6.887 -32.719 -21.391 1 98.19 371 SER A O 1
ATOM 2806 N N . PHE A 1 372 ? 5.465 -34 -22.469 1 98.56 372 PHE A N 1
ATOM 2807 C CA . PHE A 1 372 ? 4.273 -33.312 -21.984 1 98.56 372 PHE A CA 1
ATOM 2808 C C . PHE A 1 372 ? 3.561 -34.156 -20.922 1 98.56 372 PHE A C 1
ATOM 2810 O O . PHE A 1 372 ? 3.154 -35.281 -21.188 1 98.56 372 PHE A O 1
ATOM 2817 N N . LEU A 1 373 ? 3.412 -33.688 -19.703 1 98.75 373 LEU A N 1
ATOM 2818 C CA . LEU A 1 373 ? 2.701 -34.344 -18.609 1 98.75 373 LEU A CA 1
ATOM 2819 C C . LEU A 1 373 ? 1.243 -33.875 -18.562 1 98.75 373 LEU A C 1
ATOM 2821 O O . LEU A 1 373 ? 0.957 -32.719 -18.375 1 98.75 373 LEU A O 1
ATOM 2825 N N . SER A 1 374 ? 0.331 -34.75 -18.781 1 98.12 374 SER A N 1
ATOM 2826 C CA . SER A 1 374 ? -1.095 -34.469 -18.688 1 98.12 374 SER A CA 1
ATOM 2827 C C . SER A 1 374 ? -1.647 -34.844 -17.312 1 98.12 374 SER A C 1
ATOM 2829 O O . SER A 1 374 ? -1.433 -35.969 -16.844 1 98.12 374 SER A O 1
ATOM 2831 N N . PHE A 1 375 ? -2.391 -34 -16.688 1 97.56 375 PHE A N 1
ATOM 2832 C CA . PHE A 1 375 ? -2.801 -34.219 -15.297 1 97.56 375 PHE A CA 1
ATOM 2833 C C . PHE A 1 375 ? -4.262 -34.656 -15.227 1 97.56 375 PHE A C 1
ATOM 2835 O O . PHE A 1 375 ? -4.77 -34.969 -14.148 1 97.56 375 PHE A O 1
ATOM 2842 N N . ASN A 1 376 ? -4.918 -34.656 -16.344 1 95.25 376 ASN A N 1
ATOM 2843 C CA . ASN A 1 376 ? -6.293 -35.156 -16.359 1 95.25 376 ASN A CA 1
ATOM 2844 C C . ASN A 1 376 ? -6.348 -36.656 -16.156 1 95.25 376 ASN A C 1
ATOM 2846 O O . ASN A 1 376 ? -5.516 -37.406 -16.688 1 95.25 376 ASN A O 1
ATOM 2850 N N . PHE A 1 377 ? -7.316 -37.062 -15.469 1 91.19 377 PHE A N 1
ATOM 2851 C CA . PHE A 1 377 ? -7.402 -38.469 -15.062 1 91.19 377 PHE A CA 1
ATOM 2852 C C . PHE A 1 377 ? -7.531 -39.375 -16.281 1 91.19 377 PHE A C 1
ATOM 2854 O O . PHE A 1 377 ? -6.91 -40.438 -16.328 1 91.19 377 PHE A O 1
ATOM 2861 N N . ASP A 1 378 ? -8.281 -39.094 -17.266 1 90 378 ASP A N 1
ATOM 2862 C CA . ASP A 1 378 ? -8.633 -39.969 -18.375 1 90 378 ASP A CA 1
ATOM 2863 C C . ASP A 1 378 ? -7.648 -39.812 -19.531 1 90 378 ASP A C 1
ATOM 2865 O O . ASP A 1 378 ? -7.918 -40.281 -20.641 1 90 378 ASP A O 1
ATOM 2869 N N . THR A 1 379 ? -6.594 -39.188 -19.328 1 94.12 379 THR A N 1
ATOM 2870 C CA . THR A 1 379 ? -5.57 -39.031 -20.359 1 94.12 379 THR A CA 1
ATOM 2871 C C . THR A 1 379 ? -4.312 -39.812 -20 1 94.12 379 THR A C 1
ATOM 2873 O O . THR A 1 379 ? -4.102 -40.156 -18.828 1 94.12 379 THR A O 1
ATOM 2876 N N . PRO A 1 380 ? -3.463 -40.125 -21.016 1 94.06 380 PRO A N 1
ATOM 2877 C CA . PRO A 1 380 ? -2.145 -40.625 -20.656 1 94.06 380 PRO A CA 1
ATOM 2878 C C . PRO A 1 380 ? -1.356 -39.688 -19.766 1 94.06 380 PRO A C 1
ATOM 2880 O O . PRO A 1 380 ? -1.45 -38.469 -19.938 1 94.06 380 PRO A O 1
ATOM 2883 N N . GLY A 1 381 ? -0.63 -40.281 -18.859 1 95.75 381 GLY A N 1
ATOM 2884 C CA . GLY A 1 381 ? 0.158 -39.438 -17.969 1 95.75 381 GLY A CA 1
ATOM 2885 C C . GLY A 1 381 ? 1.232 -38.656 -18.688 1 95.75 381 GLY A C 1
ATOM 2886 O O . GLY A 1 381 ? 1.457 -37.469 -18.375 1 95.75 381 GLY A O 1
ATOM 2887 N N . GLN A 1 382 ? 1.935 -39.312 -19.625 1 97.62 382 GLN A N 1
ATOM 2888 C CA . GLN A 1 382 ? 2.984 -38.688 -20.422 1 97.62 382 GLN A CA 1
ATOM 2889 C C . GLN A 1 382 ? 2.709 -38.812 -21.906 1 97.62 382 GLN A C 1
ATOM 2891 O O . GLN A 1 382 ? 2.344 -39.906 -22.391 1 97.62 382 GLN A O 1
ATOM 2896 N N . VAL A 1 383 ? 2.826 -37.719 -22.578 1 98 383 VAL A N 1
ATOM 2897 C CA . VAL A 1 383 ? 2.758 -37.688 -24.031 1 98 383 VAL A CA 1
ATOM 2898 C C . VAL A 1 383 ? 4.137 -37.375 -24.609 1 98 383 VAL A C 1
ATOM 2900 O O . VAL A 1 383 ? 4.789 -36.406 -24.172 1 98 383 VAL A O 1
ATOM 2903 N N . PRO A 1 384 ? 4.609 -38.125 -25.547 1 97.62 384 PRO A N 1
ATOM 2904 C CA . PRO A 1 384 ? 5.961 -37.906 -26.062 1 97.62 384 PRO A CA 1
ATOM 2905 C C . PRO A 1 384 ? 6.102 -36.594 -26.812 1 97.62 384 PRO A C 1
ATOM 2907 O O . PRO A 1 384 ? 5.176 -36.156 -27.516 1 97.62 384 PRO A O 1
ATOM 2910 N N . VAL A 1 385 ? 7.246 -36 -26.719 1 98.12 385 VAL A N 1
ATOM 2911 C CA . VAL A 1 385 ? 7.652 -34.844 -27.5 1 98.12 385 VAL A CA 1
ATOM 2912 C C . VAL A 1 385 ? 8.516 -35.281 -28.672 1 98.12 385 VAL A C 1
ATOM 2914 O O . VAL A 1 385 ? 9.5 -36 -28.5 1 98.12 385 VAL A O 1
ATOM 2917 N N . SER A 1 386 ? 8.172 -34.812 -29.844 1 98.06 386 SER A N 1
ATOM 2918 C CA . SER A 1 386 ? 8.945 -35.125 -31.047 1 98.06 386 SER A CA 1
ATOM 2919 C C . SER A 1 386 ? 9.789 -33.938 -31.484 1 98.06 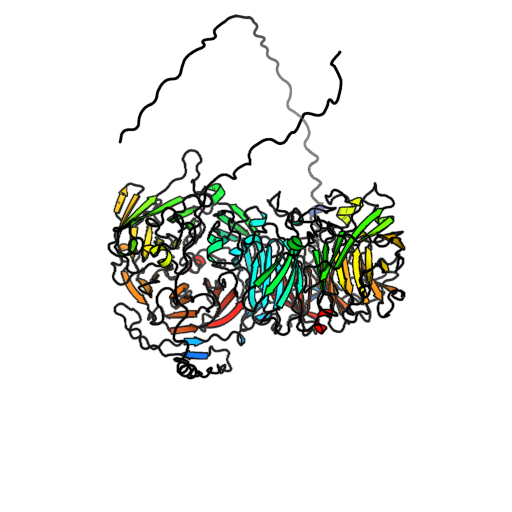386 SER A C 1
ATOM 2921 O O . SER A 1 386 ? 9.266 -32.812 -31.625 1 98.06 386 SER A O 1
ATOM 2923 N N . LYS A 1 387 ? 10.992 -34.156 -31.688 1 97.81 387 LYS A N 1
ATOM 2924 C CA . LYS A 1 387 ? 11.852 -33.125 -32.25 1 97.81 387 LYS A CA 1
ATOM 2925 C C . LYS A 1 387 ? 11.664 -32.969 -33.75 1 97.81 387 LYS A C 1
ATOM 2927 O O . LYS A 1 387 ? 11.812 -33.969 -34.5 1 97.81 387 LYS A O 1
ATOM 2932 N N . VAL A 1 388 ? 11.359 -31.875 -34.188 1 98.19 388 VAL A N 1
ATOM 2933 C CA . VAL A 1 388 ? 11.195 -31.594 -35.625 1 98.19 388 VAL A CA 1
ATOM 2934 C C . VAL A 1 388 ? 12.516 -31.094 -36.188 1 98.19 388 VAL A C 1
ATOM 2936 O O . VAL A 1 388 ? 12.922 -31.516 -37.281 1 98.19 388 VAL A O 1
ATOM 2939 N N . ASN A 1 389 ? 13.203 -30.188 -35.5 1 97.19 389 ASN A N 1
ATOM 2940 C CA . ASN A 1 389 ? 14.547 -29.672 -35.781 1 97.19 389 ASN A CA 1
ATOM 2941 C C . ASN A 1 389 ? 15.188 -29.109 -34.531 1 97.19 389 ASN A C 1
ATOM 2943 O O . ASN A 1 389 ? 14.688 -29.312 -33.406 1 97.19 389 ASN A O 1
ATOM 2947 N N . ASP A 1 390 ? 16.297 -28.469 -34.656 1 95.44 390 ASP A N 1
ATOM 2948 C CA . ASP A 1 390 ? 17.094 -28.078 -33.5 1 95.44 390 ASP A CA 1
ATOM 2949 C C . ASP A 1 390 ? 16.375 -27.062 -32.625 1 95.44 390 ASP A C 1
ATOM 2951 O O . ASP A 1 390 ? 16.672 -26.922 -31.438 1 95.44 390 ASP A O 1
ATOM 2955 N N . ASP A 1 391 ? 15.352 -26.406 -33.156 1 97.44 391 ASP A N 1
ATOM 2956 C CA . ASP A 1 391 ? 14.703 -25.312 -32.438 1 97.44 391 ASP A CA 1
ATOM 2957 C C . ASP A 1 391 ? 13.195 -25.531 -32.344 1 97.44 391 ASP A C 1
ATOM 2959 O O . ASP A 1 391 ? 12.469 -24.656 -31.891 1 97.44 391 ASP A O 1
ATOM 2963 N N . THR A 1 392 ? 12.727 -26.656 -32.75 1 98.62 392 THR A N 1
ATOM 2964 C CA . THR A 1 392 ? 11.281 -26.875 -32.781 1 98.62 392 THR A CA 1
ATOM 2965 C C . THR A 1 392 ? 10.938 -28.297 -32.344 1 98.62 392 THR A C 1
ATOM 2967 O O . THR A 1 392 ? 11.578 -29.25 -32.781 1 98.62 392 THR A O 1
ATOM 2970 N N . TRP A 1 393 ? 10.039 -28.469 -31.516 1 98.75 393 TRP A N 1
ATOM 2971 C CA . TRP A 1 393 ? 9.461 -29.719 -31.062 1 98.75 393 TRP A CA 1
ATOM 2972 C C . TRP A 1 393 ? 7.938 -29.703 -31.203 1 98.75 393 TRP A C 1
ATOM 2974 O O . TRP A 1 393 ? 7.332 -28.641 -31.312 1 98.75 393 TRP A O 1
ATOM 2984 N N . GLU A 1 394 ? 7.328 -30.906 -31.172 1 98.69 394 GLU A N 1
ATOM 2985 C CA . GLU A 1 394 ? 5.879 -31.031 -31.281 1 98.69 394 GLU A CA 1
ATOM 2986 C C . GLU A 1 394 ? 5.336 -32.062 -30.297 1 98.69 394 GLU A C 1
ATOM 2988 O O . GLU A 1 394 ? 6 -33.062 -30.016 1 98.69 394 GLU A O 1
ATOM 2993 N N . VAL A 1 395 ? 4.215 -31.828 -29.812 1 98.69 395 VAL A N 1
ATOM 2994 C CA . VAL A 1 395 ? 3.426 -32.719 -28.984 1 98.69 395 VAL A CA 1
ATOM 2995 C C . VAL A 1 395 ? 2.031 -32.906 -29.594 1 98.69 395 VAL A C 1
ATOM 2997 O O . VAL A 1 395 ? 1.331 -31.906 -29.828 1 98.69 395 VAL A O 1
ATOM 3000 N N . ARG A 1 396 ? 1.612 -34.094 -29.828 1 98.44 396 ARG A N 1
ATOM 3001 C CA . ARG A 1 396 ? 0.251 -34.344 -30.281 1 98.44 396 ARG A CA 1
ATOM 3002 C C . ARG A 1 396 ? -0.626 -34.812 -29.109 1 98.44 396 ARG A C 1
ATOM 3004 O O . ARG A 1 396 ? -0.348 -35.844 -28.484 1 98.44 396 ARG A O 1
ATOM 3011 N N . VAL A 1 397 ? -1.564 -34.062 -28.859 1 97.81 397 VAL A N 1
ATOM 3012 C CA . VAL A 1 397 ? -2.508 -34.344 -27.781 1 97.81 397 VAL A CA 1
ATOM 3013 C C . VAL A 1 397 ? -3.857 -34.75 -28.359 1 97.81 397 VAL A C 1
ATOM 3015 O O . VAL A 1 397 ? -4.461 -34.031 -29.141 1 97.81 397 VAL A O 1
ATOM 3018 N N . ASP A 1 398 ? -4.379 -35.875 -27.938 1 96.88 398 ASP A N 1
ATOM 3019 C CA . ASP A 1 398 ? -5.594 -36.438 -28.531 1 96.88 398 ASP A CA 1
ATOM 3020 C C . ASP A 1 398 ? -6.84 -35.812 -27.906 1 96.88 398 ASP A C 1
ATOM 3022 O O . ASP A 1 398 ? -7.871 -35.688 -28.578 1 96.88 398 ASP A O 1
ATOM 3026 N N . TYR A 1 399 ? -6.719 -35.531 -26.672 1 96.5 399 TYR A N 1
ATOM 3027 C CA . TYR A 1 399 ? -7.867 -35.094 -25.906 1 96.5 399 TYR A CA 1
ATOM 3028 C C . TYR A 1 399 ? -7.422 -34.312 -24.672 1 96.5 399 TYR A C 1
ATOM 3030 O O . TYR A 1 399 ? -6.434 -34.656 -24.031 1 96.5 399 TYR A O 1
ATOM 3038 N N . VAL A 1 400 ? -8.109 -33.219 -24.453 1 96.94 400 VAL A N 1
ATOM 3039 C CA . VAL A 1 400 ? -7.906 -32.438 -23.219 1 96.94 400 VAL A CA 1
ATOM 3040 C C . VAL A 1 400 ? -9.156 -32.5 -22.359 1 96.94 400 VAL A C 1
ATOM 3042 O O . VAL A 1 400 ? -10.188 -31.922 -22.688 1 96.94 400 VAL A O 1
ATOM 3045 N N . GLY A 1 401 ? -9.07 -33.156 -21.25 1 94.44 401 GLY A N 1
ATOM 3046 C CA . GLY A 1 401 ? -10.211 -33.312 -20.359 1 94.44 401 GLY A CA 1
ATOM 3047 C C . GLY A 1 401 ? -10.586 -32.062 -19.609 1 94.44 401 GLY A C 1
ATOM 3048 O O . GLY A 1 401 ? -11.766 -31.797 -19.375 1 94.44 401 GLY A O 1
ATOM 3049 N N . SER A 1 402 ? -9.68 -31.375 -19.141 1 95.69 402 SER A N 1
ATOM 3050 C CA . SER A 1 402 ? -9.844 -30.156 -18.375 1 95.69 402 SER A CA 1
ATOM 3051 C C . SER A 1 402 ? -8.617 -29.25 -18.516 1 95.69 402 SER A C 1
ATOM 3053 O O . SER A 1 402 ? -7.484 -29.734 -18.516 1 95.69 402 SER A O 1
ATOM 3055 N N . PRO A 1 403 ? -8.883 -27.875 -18.625 1 96.19 403 PRO A N 1
ATOM 3056 C CA . PRO A 1 403 ? -7.719 -27.016 -18.422 1 96.19 403 PRO A CA 1
ATOM 3057 C C . PRO A 1 403 ? -7.148 -27.094 -17.016 1 96.19 403 PRO A C 1
ATOM 3059 O O . PRO A 1 403 ? -7.77 -27.672 -16.125 1 96.19 403 PRO A O 1
ATOM 3062 N N . GLY A 1 404 ? -5.949 -26.609 -16.859 1 95.56 404 GLY A N 1
ATOM 3063 C CA . GLY A 1 404 ? -5.293 -26.484 -15.57 1 95.56 404 GLY A CA 1
ATOM 3064 C C . GLY A 1 404 ? -4.953 -25.047 -15.211 1 95.56 404 GLY A C 1
ATOM 3065 O O . GLY A 1 404 ? -4.883 -24.188 -16.094 1 95.56 404 GLY A O 1
ATOM 3066 N N . HIS A 1 405 ? -4.688 -24.781 -13.93 1 93.62 405 HIS A N 1
ATOM 3067 C CA . HIS A 1 405 ? -4.465 -23.391 -13.531 1 93.62 405 HIS A CA 1
ATOM 3068 C C . HIS A 1 405 ? -3.141 -23.234 -12.797 1 93.62 405 HIS A C 1
ATOM 3070 O O . HIS A 1 405 ? -2.379 -22.297 -13.07 1 93.62 405 HIS A O 1
ATOM 3076 N N . GLU A 1 406 ? -2.871 -24 -11.727 1 95.25 406 GLU A N 1
ATOM 3077 C CA . GLU A 1 406 ? -1.658 -23.953 -10.922 1 95.25 406 GLU A CA 1
ATOM 3078 C C . GLU A 1 406 ? -1.015 -25.328 -10.789 1 95.25 406 GLU A C 1
ATOM 3080 O O . GLU A 1 406 ? -1.704 -26.344 -10.844 1 95.25 406 GLU A O 1
ATOM 3085 N N . LEU A 1 407 ? 0.275 -25.344 -10.68 1 97.75 407 LEU A N 1
ATOM 3086 C CA . LEU A 1 407 ? 0.968 -26.609 -10.453 1 97.75 407 LEU A CA 1
ATOM 3087 C C . LEU A 1 407 ? 2.152 -26.422 -9.508 1 97.75 407 LEU A C 1
ATOM 3089 O O . LEU A 1 407 ? 2.557 -25.281 -9.242 1 97.75 407 LEU A O 1
ATOM 3093 N N . GLY A 1 408 ? 2.596 -27.438 -8.938 1 98.5 408 GLY A N 1
ATOM 3094 C CA . GLY A 1 408 ? 3.732 -27.359 -8.031 1 98.5 408 GLY A CA 1
ATOM 3095 C C . GLY A 1 408 ? 4.262 -28.719 -7.617 1 98.5 408 GLY A C 1
ATOM 3096 O O . GLY A 1 408 ? 3.539 -29.719 -7.664 1 98.5 408 GLY A O 1
ATOM 3097 N N . TRP A 1 409 ? 5.551 -28.797 -7.273 1 98.88 409 TRP A N 1
ATOM 3098 C CA . TRP A 1 409 ? 6.199 -29.953 -6.652 1 98.88 409 TRP A CA 1
ATOM 3099 C C . TRP A 1 409 ? 6.184 -29.828 -5.129 1 98.88 409 TRP A C 1
ATOM 3101 O O . TRP A 1 409 ? 6.215 -28.719 -4.594 1 98.88 409 TRP A O 1
ATOM 3111 N N . THR A 1 410 ? 6.09 -30.984 -4.453 1 98.81 410 THR A N 1
ATOM 3112 C CA . THR A 1 410 ? 6.398 -30.969 -3.027 1 98.81 410 THR A CA 1
ATOM 3113 C C . THR A 1 410 ? 7.879 -30.688 -2.799 1 98.81 410 THR A C 1
ATOM 3115 O O . THR A 1 410 ? 8.711 -30.969 -3.668 1 98.81 410 THR A O 1
ATOM 3118 N N . PRO A 1 411 ? 8.203 -30.156 -1.586 1 98.69 411 PRO A N 1
ATOM 3119 C CA . PRO A 1 411 ? 9.594 -29.797 -1.322 1 98.69 411 PRO A CA 1
ATOM 3120 C C . PRO A 1 411 ? 10.555 -30.969 -1.481 1 98.69 411 PRO A C 1
ATOM 3122 O O . PRO A 1 411 ? 11.711 -30.766 -1.858 1 98.69 411 PRO A O 1
ATOM 3125 N N . ASP A 1 412 ? 10.156 -32.156 -1.265 1 98.44 412 ASP A N 1
ATOM 3126 C CA . ASP A 1 412 ? 11.039 -33.312 -1.375 1 98.44 412 ASP A CA 1
ATOM 3127 C C . ASP A 1 412 ? 11.133 -33.812 -2.82 1 98.44 412 ASP A C 1
ATOM 3129 O O . ASP A 1 412 ? 11.898 -34.719 -3.125 1 98.44 412 ASP A O 1
ATOM 3133 N N . GLY A 1 413 ? 10.305 -33.281 -3.734 1 98.69 413 GLY A N 1
ATOM 3134 C CA . GLY A 1 413 ? 10.391 -33.562 -5.16 1 98.69 413 GLY A CA 1
ATOM 3135 C C . GLY A 1 413 ? 9.68 -34.844 -5.559 1 98.69 413 GLY A C 1
ATOM 3136 O O . GLY A 1 413 ? 9.758 -35.281 -6.711 1 98.69 413 GLY A O 1
ATOM 3137 N N . THR A 1 414 ? 8.867 -35.438 -4.672 1 98.69 414 THR A N 1
ATOM 3138 C CA . THR A 1 414 ? 8.352 -36.781 -4.949 1 98.69 414 THR A CA 1
ATOM 3139 C C . THR A 1 414 ? 6.938 -36.688 -5.527 1 98.69 414 THR A C 1
ATOM 3141 O O . THR A 1 414 ? 6.438 -37.688 -6.086 1 98.69 414 THR A O 1
ATOM 3144 N N . LYS A 1 415 ? 6.336 -35.656 -5.324 1 98.75 415 LYS A N 1
ATOM 3145 C CA . LYS A 1 415 ? 4.984 -35.469 -5.852 1 98.75 415 LYS A CA 1
ATOM 3146 C C . LYS A 1 415 ? 4.879 -34.188 -6.68 1 98.75 415 LYS A C 1
ATOM 3148 O O . LYS A 1 415 ? 5.441 -33.156 -6.309 1 98.75 415 LYS A O 1
ATOM 3153 N N . PHE A 1 416 ? 4.234 -34.25 -7.738 1 98.69 416 PHE A N 1
ATOM 3154 C CA . PHE A 1 416 ? 3.941 -33.125 -8.633 1 98.69 416 PHE A CA 1
ATOM 3155 C C . PHE A 1 416 ? 2.443 -33.031 -8.898 1 98.69 416 PHE A C 1
ATOM 3157 O O . PHE A 1 416 ? 1.807 -34 -9.281 1 98.69 416 PHE A O 1
ATOM 3164 N N . MET A 1 417 ? 1.839 -31.812 -8.641 1 98.44 417 MET A N 1
ATOM 3165 C CA . MET A 1 417 ? 0.386 -31.672 -8.672 1 98.44 417 MET A CA 1
ATOM 3166 C C . MET A 1 417 ? -0.034 -30.531 -9.586 1 98.44 417 MET A C 1
ATOM 3168 O O . MET A 1 417 ? 0.723 -29.578 -9.781 1 98.44 417 MET A O 1
ATOM 3172 N N . MET A 1 418 ? -1.212 -30.625 -10.109 1 98.12 418 MET A N 1
ATOM 3173 C CA . MET A 1 418 ? -1.84 -29.547 -10.875 1 98.12 418 MET A CA 1
ATOM 3174 C C . MET A 1 418 ? -3.326 -29.438 -10.547 1 98.12 418 MET A C 1
ATOM 3176 O O . MET A 1 418 ? -4.004 -30.469 -10.391 1 98.12 418 MET A O 1
ATOM 3180 N N . MET A 1 419 ? -3.836 -28.281 -10.469 1 96.75 419 MET A N 1
ATOM 3181 C CA . MET A 1 419 ? -5.262 -28.031 -10.273 1 96.75 419 MET A CA 1
ATOM 3182 C C . MET A 1 419 ? -6.004 -28.062 -11.602 1 96.75 419 MET A C 1
ATOM 3184 O O . MET A 1 419 ? -5.848 -27.156 -12.422 1 96.75 419 MET A O 1
ATOM 3188 N N . ASN A 1 420 ? -6.848 -29.078 -11.82 1 95.5 420 ASN A N 1
ATOM 3189 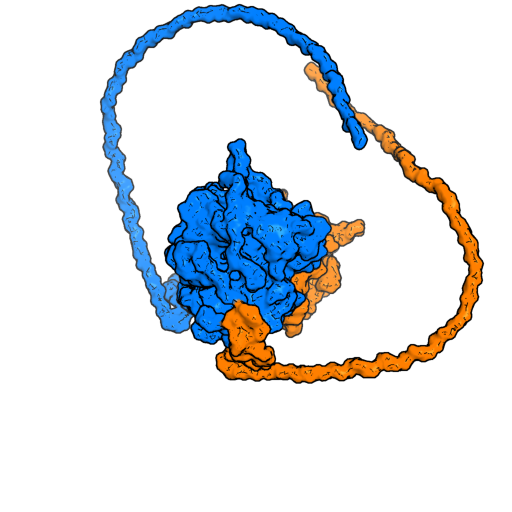C CA . ASN A 1 420 ? -7.672 -29.234 -13.008 1 95.5 420 ASN A CA 1
ATOM 3190 C C . ASN A 1 420 ? -9.039 -28.578 -12.836 1 95.5 420 ASN A C 1
ATOM 3192 O O . ASN A 1 420 ? -9.953 -29.188 -12.273 1 95.5 420 ASN A O 1
ATOM 3196 N N . ASN A 1 421 ? -9.203 -27.453 -13.359 1 92.5 421 ASN A N 1
ATOM 3197 C CA . ASN A 1 421 ? -10.391 -26.656 -13.055 1 92.5 421 ASN A CA 1
ATOM 3198 C C . ASN A 1 421 ? -11.344 -26.594 -14.242 1 92.5 421 ASN A C 1
ATOM 3200 O O . ASN A 1 421 ? -10.961 -26.906 -15.375 1 92.5 421 ASN A O 1
ATOM 3204 N N . LEU A 1 422 ? -12.578 -26.266 -14.016 1 91.81 422 LEU A N 1
ATOM 3205 C CA . LEU A 1 422 ? -13.625 -25.953 -14.984 1 91.81 422 LEU A CA 1
ATOM 3206 C C . LEU A 1 422 ? -14.438 -27.188 -15.328 1 91.81 422 LEU A C 1
ATOM 3208 O O . LEU A 1 422 ? -15.664 -27.109 -15.477 1 91.81 422 LEU A O 1
ATOM 3212 N N . ARG A 1 423 ? -13.695 -28.406 -15.508 1 93.12 423 ARG A N 1
ATOM 3213 C CA . ARG A 1 423 ? -14.438 -29.578 -15.945 1 93.12 423 ARG A CA 1
ATOM 3214 C C . ARG A 1 423 ? -14.188 -30.766 -15.016 1 93.12 423 ARG A C 1
ATOM 3216 O O . ARG A 1 423 ? -15.109 -31.25 -14.359 1 93.12 423 ARG A O 1
ATOM 3223 N N . GLU A 1 424 ? -12.969 -31.141 -14.922 1 92.94 424 GLU A N 1
ATOM 3224 C CA . GLU A 1 424 ? -12.664 -32.281 -14.062 1 92.94 424 GLU A CA 1
ATOM 3225 C C . GLU A 1 424 ? -12.781 -31.906 -12.594 1 92.94 424 GLU A C 1
ATOM 3227 O O . GLU A 1 424 ? -13.195 -32.719 -11.766 1 92.94 424 GLU A O 1
ATOM 3232 N N . ASN A 1 425 ? -12.414 -30.656 -12.258 1 93.38 425 ASN A N 1
ATOM 3233 C CA . ASN A 1 425 ? -12.469 -30.141 -10.898 1 93.38 425 ASN A CA 1
ATOM 3234 C C . ASN A 1 425 ? -11.773 -31.062 -9.906 1 93.38 425 ASN A C 1
ATOM 3236 O O . ASN A 1 425 ? -12.398 -31.578 -8.977 1 93.38 425 ASN A O 1
ATOM 3240 N N . SER A 1 426 ? -10.555 -31.219 -10.094 1 95.25 426 SER A N 1
ATOM 3241 C CA . SER A 1 426 ? -9.703 -32.125 -9.344 1 95.25 426 SER A CA 1
ATOM 3242 C C . SER A 1 426 ? -8.281 -31.578 -9.219 1 95.25 426 SER A C 1
ATOM 3244 O O . SER A 1 426 ? -7.949 -30.562 -9.82 1 95.25 426 SER A O 1
ATOM 3246 N N . VAL A 1 427 ? -7.539 -32.188 -8.359 1 97.38 427 VAL A N 1
ATOM 3247 C CA . VAL A 1 427 ? -6.098 -31.984 -8.336 1 97.38 427 VAL A CA 1
ATOM 3248 C C . VAL A 1 427 ? -5.379 -33.25 -8.773 1 97.38 427 VAL A C 1
ATOM 3250 O O . VAL A 1 427 ? -5.406 -34.281 -8.07 1 97.38 427 VAL A O 1
ATOM 3253 N N . GLY A 1 428 ? -4.777 -33.188 -9.977 1 97.38 428 GLY A N 1
ATOM 3254 C CA . GLY A 1 428 ? -4.027 -34.312 -10.492 1 97.38 428 GLY A CA 1
ATOM 3255 C C . GLY A 1 428 ? -2.662 -34.469 -9.844 1 97.38 428 GLY A C 1
ATOM 3256 O O . GLY A 1 428 ? -2.037 -33.469 -9.461 1 97.38 428 GLY A O 1
ATOM 3257 N N . LEU A 1 429 ? -2.184 -35.75 -9.766 1 97.44 429 LEU A N 1
ATOM 3258 C CA . LEU A 1 429 ? -0.937 -36 -9.055 1 97.44 429 LEU A CA 1
ATOM 3259 C C . LEU A 1 429 ? -0.054 -36.969 -9.828 1 97.44 429 LEU A C 1
ATOM 3261 O O . LEU A 1 429 ? -0.542 -37.969 -10.375 1 97.44 429 LEU A O 1
ATOM 3265 N N . PHE A 1 430 ? 1.199 -36.625 -9.945 1 98.5 430 PHE A N 1
ATOM 3266 C CA . PHE A 1 430 ? 2.248 -37.531 -10.438 1 98.5 430 PHE A CA 1
ATOM 3267 C C . PHE A 1 430 ? 3.154 -37.969 -9.297 1 98.5 430 PHE A C 1
ATOM 3269 O O . PHE A 1 430 ? 3.479 -37.188 -8.406 1 98.5 430 PHE A O 1
ATOM 3276 N N . ASP A 1 431 ? 3.557 -39.219 -9.297 1 98.5 431 ASP A N 1
ATOM 3277 C CA . ASP A 1 431 ? 4.727 -39.656 -8.562 1 98.5 431 ASP A CA 1
ATOM 3278 C C . ASP A 1 431 ? 6.016 -39.344 -9.312 1 98.5 431 ASP A C 1
ATOM 3280 O O . ASP A 1 431 ? 6.27 -39.906 -10.383 1 98.5 431 ASP A O 1
ATOM 3284 N N . THR A 1 432 ? 6.809 -38.531 -8.742 1 98.69 432 THR A N 1
ATOM 3285 C CA . THR A 1 432 ? 8.047 -38.094 -9.383 1 98.69 432 THR A CA 1
ATOM 3286 C C . THR A 1 432 ? 9.258 -38.5 -8.539 1 98.69 432 THR A C 1
ATOM 3288 O O . THR A 1 432 ? 10.266 -37.781 -8.508 1 98.69 432 THR A O 1
ATOM 3291 N N . SER A 1 433 ? 9.203 -39.562 -7.824 1 98.19 433 SER A N 1
ATOM 3292 C CA . SER A 1 433 ? 10.25 -40 -6.902 1 98.19 433 SER A CA 1
ATOM 3293 C C . SER A 1 433 ? 11.461 -40.531 -7.656 1 98.19 433 SER A C 1
ATOM 3295 O O . SER A 1 433 ? 12.57 -40.562 -7.121 1 98.19 433 SER A O 1
ATOM 3297 N N . SER A 1 434 ? 11.219 -40.969 -8.914 1 98.31 434 SER A N 1
ATOM 3298 C CA . SER A 1 434 ? 12.32 -41.5 -9.695 1 98.31 434 SER A CA 1
ATOM 3299 C C . SER A 1 434 ? 13.242 -40.406 -10.203 1 98.31 434 SER A C 1
ATOM 3301 O O . SER A 1 434 ? 12.789 -39.312 -10.555 1 98.31 434 SER A O 1
ATOM 3303 N N . ASP A 1 435 ? 14.531 -40.719 -10.344 1 96.44 435 ASP A N 1
ATOM 3304 C CA . ASP A 1 435 ? 15.508 -39.781 -10.898 1 96.44 435 ASP A CA 1
ATOM 3305 C C . ASP A 1 435 ? 15.438 -39.75 -12.422 1 96.44 435 ASP A C 1
ATOM 3307 O O . ASP A 1 435 ? 16.141 -38.969 -13.062 1 96.44 435 ASP A O 1
ATOM 3311 N N . ASN A 1 436 ? 14.664 -40.562 -12.961 1 97.69 436 ASN A N 1
ATOM 3312 C CA . ASN A 1 436 ? 14.406 -40.594 -14.398 1 97.69 436 ASN A CA 1
ATOM 3313 C C . ASN A 1 436 ? 12.961 -40.188 -14.711 1 97.69 436 ASN A C 1
ATOM 3315 O O . ASN A 1 436 ? 12.039 -41 -14.531 1 97.69 436 ASN A O 1
ATOM 3319 N N . PRO A 1 437 ? 12.773 -39.062 -15.297 1 97.75 437 PRO A N 1
ATOM 3320 C CA . PRO A 1 437 ? 11.414 -38.594 -15.531 1 97.75 437 PRO A CA 1
ATOM 3321 C C . PRO A 1 437 ? 10.586 -39.531 -16.391 1 97.75 437 PRO A C 1
ATOM 3323 O O . PRO A 1 437 ? 9.352 -39.531 -16.297 1 97.75 437 PRO A O 1
ATOM 3326 N N . ALA A 1 438 ? 11.219 -40.312 -17.203 1 96.81 438 ALA A N 1
ATOM 3327 C CA . ALA A 1 438 ? 10.492 -41.281 -18.031 1 96.81 438 ALA A CA 1
ATOM 3328 C C . ALA A 1 438 ? 9.711 -42.25 -17.172 1 96.81 438 ALA A C 1
ATOM 3330 O O . ALA A 1 438 ? 8.75 -42.875 -17.641 1 96.81 438 ALA A O 1
ATOM 3331 N N . ASP A 1 439 ? 10.117 -42.406 -15.891 1 97.81 439 ASP A N 1
ATOM 3332 C CA . ASP A 1 439 ? 9.5 -43.375 -14.984 1 97.81 439 ASP A CA 1
ATOM 3333 C C . ASP A 1 439 ? 8.406 -42.719 -14.148 1 97.81 439 ASP A C 1
ATOM 3335 O O . ASP A 1 439 ? 7.727 -43.375 -13.375 1 97.81 439 ASP A O 1
ATOM 3339 N N . TRP A 1 440 ? 8.242 -41.438 -14.258 1 98.56 440 TRP A N 1
ATOM 3340 C CA . TRP A 1 440 ? 7.207 -40.75 -13.484 1 98.56 440 TRP A CA 1
ATOM 3341 C C . TRP A 1 440 ? 5.82 -41.25 -13.875 1 98.56 440 TRP A C 1
ATOM 3343 O O . TRP A 1 440 ? 5.555 -41.5 -15.055 1 98.56 440 TRP A O 1
ATOM 3353 N N . LYS A 1 441 ? 4.906 -41.438 -12.898 1 97.31 441 LYS A N 1
ATOM 3354 C CA . LYS A 1 441 ? 3.588 -42 -13.141 1 97.31 441 LYS A CA 1
ATOM 3355 C C . LYS A 1 441 ? 2.488 -41.156 -12.531 1 97.31 441 LYS A C 1
ATOM 3357 O O . LYS A 1 441 ? 2.643 -40.625 -11.422 1 97.31 441 LYS A O 1
ATOM 3362 N N . LYS A 1 442 ? 1.513 -40.969 -13.305 1 97 442 LYS A N 1
ATOM 3363 C CA . LYS A 1 442 ? 0.31 -40.344 -12.758 1 97 442 LYS A CA 1
ATOM 3364 C C . LYS A 1 442 ? -0.379 -41.281 -11.758 1 97 442 LYS A C 1
ATOM 3366 O O . LYS A 1 442 ? -0.72 -42.406 -12.086 1 97 442 LYS A O 1
ATOM 3371 N N . LEU A 1 443 ? -0.604 -40.812 -10.586 1 95.38 443 LEU A N 1
ATOM 3372 C CA . LEU A 1 443 ? -1.189 -41.594 -9.516 1 95.38 443 LEU A CA 1
ATOM 3373 C C . LEU A 1 443 ? -2.713 -41.531 -9.555 1 95.38 443 LEU A C 1
ATOM 3375 O O . LEU A 1 443 ? -3.391 -42.531 -9.25 1 95.38 443 LEU A O 1
ATOM 3379 N N . GLY A 1 444 ? -3.215 -40.469 -9.867 1 95.25 444 GLY A N 1
ATOM 3380 C CA . GLY A 1 444 ? -4.641 -40.188 -9.812 1 95.25 444 GLY A CA 1
ATOM 3381 C C . GLY A 1 444 ? -4.961 -38.719 -9.508 1 95.25 444 GLY A C 1
ATOM 3382 O O . GLY A 1 444 ? -4.172 -37.844 -9.82 1 95.25 444 GLY A O 1
ATOM 3383 N N . VAL A 1 445 ? -6.203 -38.531 -9.008 1 96.25 445 VAL A N 1
ATOM 3384 C CA . VAL A 1 445 ? -6.629 -37.188 -8.711 1 96.25 445 VAL A CA 1
ATOM 3385 C C . VAL A 1 445 ? -7.223 -37.125 -7.305 1 96.25 445 VAL A C 1
ATOM 3387 O O . VAL A 1 445 ? -7.668 -38.125 -6.77 1 96.25 445 VAL A O 1
ATOM 3390 N N . ILE A 1 446 ? -7.055 -36 -6.637 1 96.44 446 ILE A N 1
ATOM 3391 C CA . ILE A 1 446 ? -7.793 -35.656 -5.422 1 96.44 446 ILE A CA 1
ATOM 3392 C C . ILE A 1 446 ? -9.016 -34.812 -5.773 1 96.44 446 ILE A C 1
ATOM 3394 O O . ILE A 1 446 ? -8.938 -33.906 -6.59 1 96.44 446 ILE A O 1
ATOM 3398 N N . LYS A 1 447 ? -10.188 -35.156 -5.168 1 93.81 447 LYS A N 1
ATOM 3399 C CA . LYS A 1 447 ? -11.422 -34.438 -5.48 1 93.81 447 LYS A CA 1
ATOM 3400 C C . LYS A 1 447 ? -12.211 -34.125 -4.211 1 93.81 447 LYS A C 1
ATOM 3402 O O . LYS A 1 447 ? -12.156 -34.875 -3.24 1 93.81 447 LYS A O 1
ATOM 3407 N N . ASP A 1 448 ? -12.836 -33 -4.211 1 93.12 448 ASP A N 1
ATOM 3408 C CA . ASP A 1 448 ? -13.922 -32.688 -3.297 1 93.12 448 ASP A CA 1
ATOM 3409 C C . ASP A 1 448 ? -15.25 -32.562 -4.043 1 93.12 448 ASP A C 1
ATOM 3411 O O . ASP A 1 448 ? -15.32 -31.922 -5.09 1 93.12 448 ASP A O 1
ATOM 3415 N N . PRO A 1 449 ? -16.328 -33.156 -3.557 1 88.31 449 PRO A N 1
ATOM 3416 C CA . PRO A 1 449 ? -17.609 -33.125 -4.242 1 88.31 449 PRO A CA 1
ATOM 3417 C C . PRO A 1 449 ? -18.125 -31.703 -4.434 1 88.31 449 PRO A C 1
ATOM 3419 O O . PRO A 1 449 ? -18.984 -31.453 -5.285 1 88.31 449 PRO A O 1
ATOM 3422 N N . LEU A 1 450 ? -17.625 -30.781 -3.656 1 90.5 450 LEU A N 1
ATOM 3423 C CA . LEU A 1 450 ? -18.125 -29.422 -3.732 1 90.5 450 LEU A CA 1
ATOM 3424 C C . LEU A 1 450 ? -17.469 -28.656 -4.879 1 90.5 450 LEU A C 1
ATOM 3426 O O . LEU A 1 450 ? -17.938 -27.594 -5.273 1 90.5 450 LEU A O 1
ATOM 3430 N N . TRP A 1 451 ? -16.328 -29.109 -5.395 1 93.25 451 TRP A N 1
ATOM 3431 C CA . TRP A 1 451 ? -15.68 -28.438 -6.512 1 93.25 451 TRP A CA 1
ATOM 3432 C C . TRP A 1 451 ? -16.484 -28.594 -7.793 1 93.25 451 TRP A C 1
ATOM 3434 O O . TRP A 1 451 ? -16.828 -29.719 -8.18 1 93.25 451 TRP A O 1
ATOM 3444 N N . LYS A 1 452 ? -16.859 -27.469 -8.398 1 89.44 452 LYS A N 1
ATOM 3445 C CA . LYS A 1 452 ? -17.719 -27.547 -9.578 1 89.44 452 LYS A CA 1
ATOM 3446 C C . LYS A 1 452 ? -17.547 -26.328 -10.469 1 89.44 452 LYS A C 1
ATOM 3448 O O . LYS A 1 452 ? -17.641 -25.188 -10.008 1 89.44 452 LYS A O 1
ATOM 3453 N N . GLY A 1 453 ? -17.312 -26.656 -11.773 1 89.75 453 GLY A N 1
ATOM 3454 C CA . GLY A 1 453 ? -17.219 -25.562 -12.734 1 89.75 453 GLY A CA 1
ATOM 3455 C C . GLY A 1 453 ? -16.062 -24.625 -12.438 1 89.75 453 GLY A C 1
ATOM 3456 O O . GLY A 1 453 ? -14.938 -25.062 -12.203 1 89.75 453 GLY A O 1
ATOM 3457 N N . MET A 1 454 ? -16.469 -23.312 -12.5 1 89.5 454 MET A N 1
ATOM 3458 C CA . MET A 1 454 ? -15.461 -22.297 -12.234 1 89.5 454 MET A CA 1
ATOM 3459 C C . MET A 1 454 ? -15.234 -22.125 -10.734 1 89.5 454 MET A C 1
ATOM 3461 O O . MET A 1 454 ? -14.102 -22 -10.281 1 89.5 454 MET A O 1
ATOM 3465 N N . TYR A 1 455 ? -16.344 -22.172 -10.031 1 91.81 455 TYR A N 1
ATOM 3466 C CA . TYR A 1 455 ? -16.312 -21.969 -8.586 1 91.81 455 TYR A CA 1
ATOM 3467 C C . TYR A 1 455 ? -17.281 -22.906 -7.879 1 91.81 455 TYR A C 1
ATOM 3469 O O . TYR A 1 455 ? -18.328 -23.25 -8.422 1 91.81 455 TYR A O 1
ATOM 3477 N N . PRO A 1 456 ? -16.969 -23.203 -6.566 1 94.38 456 PRO A N 1
ATOM 3478 C CA . PRO A 1 456 ? -15.656 -23.109 -5.922 1 94.38 456 PRO A CA 1
ATOM 3479 C C . PRO A 1 456 ? -14.648 -24.109 -6.484 1 94.38 456 PRO A C 1
ATOM 3481 O O . PRO A 1 456 ? -15.016 -25.219 -6.863 1 94.38 456 PRO A O 1
ATOM 3484 N N . ASN A 1 457 ? -13.43 -23.781 -6.527 1 95 457 ASN A N 1
ATOM 3485 C CA . ASN A 1 457 ? -12.391 -24.656 -7.043 1 95 457 ASN A CA 1
ATOM 3486 C C . ASN A 1 457 ? -11.023 -24.297 -6.473 1 95 457 ASN A C 1
ATOM 3488 O O . ASN A 1 457 ? -10.766 -23.141 -6.141 1 95 457 ASN A O 1
ATOM 3492 N N . PRO A 1 458 ? -10.109 -25.266 -6.375 1 95.56 458 PRO A N 1
ATOM 3493 C CA . PRO A 1 458 ? -8.742 -24.953 -5.949 1 95.56 458 PRO A CA 1
ATOM 3494 C C . PRO A 1 458 ? -8.055 -23.953 -6.871 1 95.56 458 PRO A C 1
ATOM 3496 O O . PRO A 1 458 ? -8.25 -24 -8.094 1 95.56 458 PRO A O 1
ATOM 3499 N N . PHE A 1 459 ? -7.266 -23.094 -6.375 1 94.88 459 PHE A N 1
ATOM 3500 C CA . PHE A 1 459 ? -6.719 -21.969 -7.121 1 94.88 459 PHE A CA 1
ATOM 3501 C C . PHE A 1 459 ? -5.215 -21.844 -6.887 1 94.88 459 PHE A C 1
ATOM 3503 O O . PHE A 1 459 ? -4.449 -21.641 -7.832 1 94.88 459 PHE A O 1
ATOM 3510 N N . HIS A 1 460 ? -4.77 -21.922 -5.613 1 96.75 460 HIS A N 1
ATOM 3511 C CA . HIS A 1 460 ? -3.354 -21.906 -5.27 1 96.75 460 HIS A CA 1
ATOM 3512 C C . HIS A 1 460 ? -3.018 -23.016 -4.273 1 96.75 460 HIS A C 1
ATOM 3514 O O . HIS A 1 460 ? -3.895 -23.484 -3.553 1 96.75 460 HIS A O 1
ATOM 3520 N N . MET A 1 461 ? -1.686 -23.375 -4.262 1 98 461 MET A N 1
ATOM 3521 C CA . MET A 1 461 ? -1.263 -24.438 -3.365 1 98 461 MET A CA 1
ATOM 3522 C C . MET A 1 461 ? 0.018 -24.062 -2.631 1 98 461 MET A C 1
ATOM 3524 O O . MET A 1 461 ? 0.757 -23.188 -3.074 1 98 461 MET A O 1
ATOM 3528 N N . GLY A 1 462 ? 0.239 -24.625 -1.54 1 98.25 462 GLY A N 1
ATOM 3529 C CA . GLY A 1 462 ? 1.458 -24.609 -0.748 1 98.25 462 GLY A CA 1
ATOM 3530 C C . GLY A 1 462 ? 1.711 -25.906 -0.021 1 98.25 462 GLY A C 1
ATOM 3531 O O . GLY A 1 462 ? 0.858 -26.797 -0.02 1 98.25 462 GLY A O 1
ATOM 3532 N N . PHE A 1 463 ? 2.902 -26.047 0.552 1 98.81 463 PHE A N 1
ATOM 3533 C CA . PHE A 1 463 ? 3.287 -27.312 1.17 1 98.81 463 PHE A CA 1
ATOM 3534 C C . PHE A 1 463 ? 4.008 -27.062 2.49 1 98.81 463 PHE A C 1
ATOM 3536 O O . PHE A 1 463 ? 4.699 -26.062 2.652 1 98.81 463 PHE A O 1
ATOM 3543 N N . SER A 1 464 ? 3.826 -28.047 3.396 1 98.75 464 SER A N 1
ATOM 3544 C CA . SER A 1 464 ? 4.676 -28.047 4.586 1 98.75 464 SER A CA 1
ATOM 3545 C C . SER A 1 464 ? 6.105 -28.438 4.242 1 98.75 464 SER A C 1
ATOM 3547 O O . SER A 1 464 ? 6.34 -29.125 3.244 1 98.75 464 SER A O 1
ATOM 3549 N N . HIS A 1 465 ? 7.027 -28.062 5.098 1 98.5 465 HIS A N 1
ATOM 3550 C CA . HIS A 1 465 ? 8.438 -28.297 4.824 1 98.5 465 HIS A CA 1
ATOM 3551 C C . HIS A 1 465 ? 8.758 -29.781 4.766 1 98.5 465 HIS A C 1
ATOM 3553 O O . HIS A 1 465 ? 9.648 -30.203 4.023 1 98.5 465 HIS A O 1
ATOM 3559 N N . ASP A 1 466 ? 8.039 -30.547 5.48 1 98.31 466 ASP A N 1
ATOM 3560 C CA . ASP A 1 466 ? 8.305 -31.984 5.52 1 98.31 466 ASP A CA 1
ATOM 3561 C C . ASP A 1 466 ? 7.57 -32.719 4.395 1 98.31 466 ASP A C 1
ATOM 3563 O O . ASP A 1 466 ? 7.621 -33.938 4.309 1 98.31 466 ASP A O 1
ATOM 3567 N N . SER A 1 467 ? 6.77 -32.031 3.537 1 98.56 467 SER A N 1
ATOM 3568 C CA . SER A 1 467 ? 6.07 -32.531 2.359 1 98.56 467 SER A CA 1
ATOM 3569 C C . SER A 1 467 ? 4.922 -33.469 2.748 1 98.56 467 SER A C 1
ATOM 3571 O O . SER A 1 467 ? 4.484 -34.281 1.945 1 98.56 467 SER A O 1
ATOM 3573 N N . LYS A 1 468 ? 4.445 -33.344 3.98 1 98.38 468 LYS A N 1
ATOM 3574 C CA . LYS A 1 468 ? 3.391 -34.25 4.438 1 98.38 468 LYS A CA 1
ATOM 3575 C C . LYS A 1 468 ? 2.014 -33.594 4.258 1 98.38 468 LYS A C 1
ATOM 3577 O O . LYS A 1 468 ? 0.998 -34.312 4.266 1 98.38 468 LYS A O 1
ATOM 3582 N N . LYS A 1 469 ? 2.01 -32.344 4.164 1 98.69 469 LYS A N 1
ATOM 3583 C CA . LYS A 1 469 ? 0.737 -31.656 3.99 1 98.69 469 LYS A CA 1
ATOM 3584 C C . LYS A 1 469 ? 0.768 -30.75 2.766 1 98.69 469 LYS A C 1
ATOM 3586 O O . LYS A 1 469 ? 1.791 -30.125 2.473 1 98.69 469 LYS A O 1
ATOM 3591 N N . ALA A 1 470 ? -0.322 -30.672 2.082 1 98.75 470 ALA A N 1
ATOM 3592 C CA . ALA A 1 470 ? -0.611 -29.656 1.081 1 98.75 470 ALA A CA 1
ATOM 3593 C C . ALA A 1 470 ? -1.751 -28.75 1.538 1 98.75 470 ALA A C 1
ATOM 3595 O O . ALA A 1 470 ? -2.637 -29.188 2.281 1 98.75 470 ALA A O 1
ATOM 3596 N N . TYR A 1 471 ? -1.678 -27.547 1.186 1 98.81 471 TYR A N 1
ATOM 3597 C CA . TYR A 1 471 ? -2.711 -26.547 1.423 1 98.81 471 TYR A CA 1
ATOM 3598 C C . TYR A 1 471 ? -3.26 -26 0.107 1 98.81 471 TYR A C 1
ATOM 3600 O O . TYR A 1 471 ? -2.496 -25.609 -0.775 1 98.81 471 TYR A O 1
ATOM 3608 N N . PHE A 1 472 ? -4.598 -26.047 -0.045 1 98.44 472 PHE A N 1
ATOM 3609 C CA . PHE A 1 472 ? -5.254 -25.531 -1.234 1 98.44 472 PHE A CA 1
ATOM 3610 C C . PHE A 1 472 ? -6.137 -24.328 -0.881 1 98.44 472 PHE A C 1
ATOM 3612 O O . PHE A 1 472 ? -7.051 -24.453 -0.061 1 98.44 472 PHE A O 1
ATOM 3619 N N . VAL A 1 473 ? -5.871 -23.219 -1.464 1 97.69 473 VAL A N 1
ATOM 3620 C CA . VAL A 1 473 ? -6.859 -22.141 -1.469 1 97.69 473 VAL A CA 1
ATOM 3621 C C . VAL A 1 473 ? -8.008 -22.5 -2.406 1 97.69 473 VAL A C 1
ATOM 3623 O O . VAL A 1 473 ? -7.785 -22.891 -3.551 1 97.69 473 VAL A O 1
ATOM 3626 N N . VAL A 1 474 ? -9.203 -22.422 -1.921 1 97.19 474 VAL A N 1
ATOM 3627 C CA . VAL A 1 474 ? -10.383 -22.641 -2.748 1 97.19 474 VAL A CA 1
ATOM 3628 C C . VAL A 1 474 ? -11.062 -21.297 -3.033 1 97.19 474 VAL A C 1
ATOM 3630 O O . VAL A 1 474 ? -11.609 -20.656 -2.125 1 97.19 474 VAL A O 1
ATOM 3633 N N . LEU A 1 475 ? -11.062 -20.938 -4.266 1 95.75 475 LEU A N 1
ATOM 3634 C CA . LEU A 1 475 ? -11.586 -19.641 -4.66 1 95.75 475 LEU A CA 1
ATOM 3635 C C . LEU A 1 475 ? -13.094 -19.688 -4.852 1 95.75 475 LEU A C 1
ATOM 3637 O O . LEU A 1 475 ? -13.633 -20.703 -5.32 1 95.75 475 LEU A O 1
ATOM 3641 N N . ARG A 1 476 ? -13.781 -18.641 -4.512 1 94.69 476 ARG A N 1
ATOM 3642 C CA . ARG A 1 476 ? -15.195 -18.375 -4.781 1 94.69 476 ARG A CA 1
ATOM 3643 C C . ARG A 1 476 ? -15.367 -17.078 -5.555 1 94.69 476 ARG A C 1
ATOM 3645 O O . ARG A 1 476 ? -14.453 -16.25 -5.613 1 94.69 476 ARG A O 1
ATOM 3652 N N . PRO A 1 477 ? -16.484 -16.891 -6.211 1 91.5 477 PRO A N 1
ATOM 3653 C CA . PRO A 1 477 ? -16.656 -15.672 -7.004 1 91.5 477 PRO A CA 1
ATOM 3654 C C . PRO A 1 477 ? -16.844 -14.422 -6.141 1 91.5 477 PRO A C 1
ATOM 3656 O O . PRO A 1 477 ? -17.344 -14.516 -5.02 1 91.5 477 PRO A O 1
ATOM 3659 N N . PRO A 1 478 ? -16.391 -13.281 -6.691 1 88.06 478 PRO A N 1
ATOM 3660 C CA . PRO A 1 478 ? -16.656 -12.047 -5.957 1 88.06 478 PRO A CA 1
ATOM 3661 C C . PRO A 1 478 ? -18.156 -11.805 -5.738 1 88.06 478 PRO A C 1
ATOM 3663 O O . PRO A 1 478 ? -18.953 -12.07 -6.633 1 88.06 478 PRO A O 1
ATOM 3666 N N . PRO A 1 479 ? -18.578 -11.414 -4.613 1 89.75 479 PRO A N 1
ATOM 3667 C CA . PRO A 1 479 ? -17.719 -11.008 -3.498 1 89.75 479 PRO A CA 1
ATOM 3668 C C . PRO A 1 479 ? -17.547 -12.102 -2.447 1 89.75 479 PRO A C 1
ATOM 3670 O O . PRO A 1 479 ? -17.25 -11.812 -1.287 1 89.75 479 PRO A O 1
ATOM 3673 N N . GLU A 1 480 ? -17.797 -13.336 -2.771 1 94.06 480 GLU A N 1
ATOM 3674 C CA . GLU A 1 480 ? -17.75 -14.43 -1.806 1 94.06 480 GLU A CA 1
ATOM 3675 C C . GLU A 1 480 ? -16.328 -14.648 -1.286 1 94.06 480 GLU A C 1
ATOM 3677 O O . GLU A 1 480 ? -15.359 -14.172 -1.887 1 94.06 480 GLU A O 1
ATOM 3682 N N . ARG A 1 481 ? -16.297 -15.297 -0.185 1 95.56 481 ARG A N 1
ATOM 3683 C CA . ARG A 1 481 ? -15.031 -15.477 0.525 1 95.56 481 ARG A CA 1
ATOM 3684 C C . ARG A 1 481 ? -14.406 -16.828 0.201 1 95.56 481 ARG A C 1
ATOM 3686 O O . ARG A 1 481 ? -15.117 -17.828 0.062 1 95.56 481 ARG A O 1
ATOM 3693 N N . SER A 1 482 ? -13.125 -16.906 0.147 1 96.81 482 SER A N 1
ATOM 3694 C CA . SER A 1 482 ? -12.359 -18.109 -0.161 1 96.81 482 SER A CA 1
ATOM 3695 C C . SER A 1 482 ? -12.266 -19.047 1.047 1 96.81 482 SER A C 1
ATOM 3697 O O . SER A 1 482 ? -12.539 -18.625 2.176 1 96.81 482 SER A O 1
ATOM 3699 N N . ASN A 1 483 ? -11.898 -20.25 0.754 1 97.62 483 ASN A N 1
ATOM 3700 C CA . ASN A 1 483 ? -11.656 -21.281 1.757 1 97.62 483 ASN A CA 1
ATOM 3701 C C . ASN A 1 483 ? -10.211 -21.781 1.712 1 97.62 483 ASN A C 1
ATOM 3703 O O . ASN A 1 483 ? -9.469 -21.438 0.794 1 97.62 483 ASN A O 1
ATOM 3707 N N . LEU A 1 484 ? -9.836 -22.484 2.732 1 98.5 484 LEU A N 1
ATOM 3708 C CA . LEU A 1 484 ? -8.555 -23.172 2.803 1 98.5 484 LEU A CA 1
ATOM 3709 C C . LEU A 1 484 ? -8.742 -24.641 3.15 1 98.5 484 LEU A C 1
ATOM 3711 O O . LEU A 1 484 ? -9.438 -24.984 4.113 1 98.5 484 LEU A O 1
ATOM 3715 N N . MET A 1 485 ? -8.148 -25.516 2.369 1 98.06 485 MET A N 1
ATOM 3716 C CA . MET A 1 485 ? -8.195 -26.953 2.627 1 98.06 485 MET A CA 1
ATOM 3717 C C . MET A 1 485 ? -6.809 -27.484 2.979 1 98.06 485 MET A C 1
ATOM 3719 O O . MET A 1 485 ? -5.809 -27.047 2.402 1 98.06 485 MET A O 1
ATOM 3723 N N . ILE A 1 486 ? -6.805 -28.359 3.889 1 98.5 486 ILE A N 1
ATOM 3724 C CA . ILE A 1 486 ? -5.582 -29.047 4.293 1 98.5 486 ILE A CA 1
ATOM 3725 C C . ILE A 1 486 ? -5.641 -30.516 3.869 1 98.5 486 ILE A C 1
ATOM 3727 O O . ILE A 1 486 ? -6.598 -31.219 4.195 1 98.5 486 ILE A O 1
ATOM 3731 N N . VAL A 1 487 ? -4.625 -30.969 3.17 1 98.31 487 VAL A N 1
ATOM 3732 C CA . VAL A 1 487 ? -4.582 -32.312 2.604 1 98.31 487 VAL A CA 1
ATOM 3733 C C . VAL A 1 487 ? -3.404 -33.094 3.199 1 98.31 487 VAL A C 1
ATOM 3735 O O . VAL A 1 487 ? -2.279 -32.594 3.234 1 98.31 487 VAL A O 1
ATOM 3738 N N . ASP A 1 488 ? -3.689 -34.25 3.684 1 98.06 488 ASP A N 1
ATOM 3739 C CA . ASP A 1 488 ? -2.637 -35.188 4.066 1 98.06 488 ASP A CA 1
ATOM 3740 C C . ASP A 1 488 ? -2.035 -35.875 2.838 1 98.06 488 ASP A C 1
ATOM 3742 O O . ASP A 1 488 ? -2.736 -36.562 2.098 1 98.06 488 ASP A O 1
ATOM 3746 N N . LEU A 1 489 ? -0.751 -35.812 2.6 1 98 489 LEU A N 1
ATOM 3747 C CA . LEU A 1 489 ? -0.142 -36.281 1.362 1 98 489 LEU A CA 1
ATOM 3748 C C . LEU A 1 489 ? 0.34 -37.719 1.516 1 98 489 LEU A C 1
ATOM 3750 O O . LEU A 1 489 ? 0.903 -38.312 0.58 1 98 489 LEU A O 1
ATOM 3754 N N . THR A 1 490 ? 0.102 -38.281 2.66 1 96.44 490 THR A N 1
ATOM 3755 C CA . THR A 1 490 ? 0.326 -39.719 2.838 1 96.44 490 THR A CA 1
ATOM 3756 C C . THR A 1 490 ? -0.918 -40.5 2.451 1 96.44 490 THR A C 1
ATOM 3758 O O . THR A 1 490 ? -0.83 -41.469 1.708 1 96.44 490 THR A O 1
ATOM 3761 N N . THR A 1 491 ? -2.066 -40.031 2.85 1 95.75 491 THR A N 1
ATOM 3762 C CA . THR A 1 491 ? -3.324 -40.719 2.57 1 95.75 491 THR A CA 1
ATOM 3763 C C . THR A 1 491 ? -4.039 -40.062 1.387 1 95.75 491 THR A C 1
ATOM 3765 O O . THR A 1 491 ? -4.969 -40.656 0.823 1 95.75 491 THR A O 1
ATOM 3768 N N . PHE A 1 492 ? -3.623 -38.781 1.102 1 96.88 492 PHE A N 1
ATOM 3769 C CA . PHE A 1 492 ? -4.23 -37.938 0.086 1 96.88 492 PHE A CA 1
ATOM 3770 C C . PHE A 1 492 ? -5.641 -37.531 0.497 1 96.88 492 PHE A C 1
ATOM 3772 O O . PHE A 1 492 ? -6.43 -37.094 -0.338 1 96.88 492 PHE A O 1
ATOM 3779 N N . HIS A 1 493 ? -6.008 -37.719 1.797 1 95.94 493 HIS A N 1
ATOM 3780 C CA . HIS A 1 493 ? -7.285 -37.281 2.322 1 95.94 493 HIS A CA 1
ATOM 3781 C C . HIS A 1 493 ? -7.277 -35.75 2.561 1 95.94 493 HIS A C 1
ATOM 3783 O O . HIS A 1 493 ? -6.277 -35.219 3.027 1 95.94 493 HIS A O 1
ATOM 3789 N N . ILE A 1 494 ? -8.344 -35.094 2.162 1 96.5 494 ILE A N 1
ATOM 3790 C CA . ILE A 1 494 ? -8.594 -33.75 2.674 1 96.5 494 ILE A CA 1
ATOM 3791 C C . ILE A 1 494 ? -9.016 -33.844 4.141 1 96.5 494 ILE A C 1
ATOM 3793 O O . ILE A 1 494 ? -10.102 -34.312 4.453 1 96.5 494 ILE A O 1
ATOM 3797 N N . ILE A 1 495 ? -8.242 -33.281 5.062 1 95.94 495 ILE A N 1
ATOM 3798 C CA . ILE A 1 495 ? -8.445 -33.594 6.473 1 95.94 495 ILE A CA 1
ATOM 3799 C C . ILE A 1 495 ? -9.125 -32.406 7.172 1 95.94 495 ILE A C 1
ATOM 3801 O O . ILE A 1 495 ? -9.602 -32.531 8.297 1 95.94 495 ILE A O 1
ATOM 3805 N N . LYS A 1 496 ? -9.148 -31.281 6.531 1 95.81 496 LYS A N 1
ATOM 3806 C CA . LYS A 1 496 ? -9.766 -30.094 7.117 1 95.81 496 LYS A CA 1
ATOM 3807 C C . LYS A 1 496 ? -10.07 -29.047 6.047 1 95.81 496 LYS A C 1
ATOM 3809 O O . LYS A 1 496 ? -9.281 -28.859 5.121 1 95.81 496 LYS A O 1
ATOM 3814 N N . GLU A 1 497 ? -11.211 -28.391 6.148 1 96.69 497 GLU A N 1
ATOM 3815 C CA . GLU A 1 497 ? -11.516 -27.188 5.375 1 96.69 497 GLU A CA 1
ATOM 3816 C C . GLU A 1 497 ? -11.938 -26.031 6.289 1 96.69 497 GLU A C 1
ATOM 3818 O O . GLU A 1 497 ? -12.773 -26.219 7.176 1 96.69 497 GLU A O 1
ATOM 3823 N N . ILE A 1 498 ? -11.336 -24.922 6.129 1 97.19 498 ILE A N 1
ATOM 3824 C CA . ILE A 1 498 ? -11.75 -23.672 6.754 1 97.19 498 ILE A CA 1
ATOM 3825 C C . ILE A 1 498 ? -12.461 -22.797 5.73 1 97.19 498 ILE A C 1
ATOM 3827 O O . ILE A 1 498 ? -11.875 -22.391 4.723 1 97.19 498 ILE A O 1
ATOM 3831 N N . GLN A 1 499 ? -13.734 -22.438 6.008 1 96.31 499 GLN A N 1
ATOM 3832 C CA . GLN A 1 499 ? -14.547 -21.75 5.012 1 96.31 499 GLN A CA 1
ATOM 3833 C C . GLN A 1 499 ? -14.742 -20.281 5.379 1 96.31 499 GLN A C 1
ATOM 3835 O O . GLN A 1 499 ? -14.695 -19.922 6.559 1 96.31 499 GLN A O 1
ATOM 3840 N N . GLY A 1 500 ? -14.93 -19.453 4.355 1 95.94 500 GLY A N 1
ATOM 3841 C CA . GLY A 1 500 ? -15.383 -18.078 4.531 1 95.94 500 GLY A CA 1
ATOM 3842 C C . GLY A 1 500 ? -14.32 -17.188 5.125 1 95.94 500 GLY A C 1
ATOM 3843 O O . GLY A 1 500 ? -14.609 -16.359 5.992 1 95.94 500 GLY A O 1
ATOM 3844 N N . ILE A 1 501 ? -13.094 -17.297 4.695 1 96.38 501 ILE A N 1
ATOM 3845 C CA . ILE A 1 501 ? -12 -16.594 5.34 1 96.38 501 ILE A CA 1
ATOM 3846 C C . ILE A 1 501 ? -11.984 -15.133 4.879 1 96.38 501 ILE A C 1
ATOM 3848 O O . ILE A 1 501 ? -12.141 -14.219 5.688 1 96.38 501 ILE A O 1
ATOM 3852 N N . THR A 1 502 ? -11.805 -14.859 3.611 1 95.06 502 THR A N 1
ATOM 3853 C CA . THR A 1 502 ? -11.812 -13.523 3.018 1 95.06 502 THR A CA 1
ATOM 3854 C C . THR A 1 502 ? -11.922 -13.609 1.497 1 95.06 502 THR A C 1
ATOM 3856 O O . THR A 1 502 ? -11.93 -14.703 0.931 1 95.06 502 THR A O 1
ATOM 3859 N N . GLN A 1 503 ? -12.094 -12.469 0.944 1 93.31 503 GLN A N 1
ATOM 3860 C CA . GLN A 1 503 ? -12.25 -12.43 -0.507 1 93.31 503 GLN A CA 1
ATOM 3861 C C . GLN A 1 503 ? -10.906 -12.594 -1.209 1 93.31 503 GLN A C 1
ATOM 3863 O O . GLN A 1 503 ? -9.938 -11.922 -0.861 1 93.31 503 GLN A O 1
ATOM 3868 N N . ASP A 1 504 ? -10.883 -13.57 -2.256 1 93.88 504 ASP A N 1
ATOM 3869 C CA . ASP A 1 504 ? -9.805 -13.641 -3.234 1 93.88 504 ASP A CA 1
ATOM 3870 C C . ASP A 1 504 ? -8.477 -13.992 -2.564 1 93.88 504 ASP A C 1
ATOM 3872 O O . ASP A 1 504 ? -7.496 -13.258 -2.701 1 93.88 504 ASP A O 1
ATOM 3876 N N . MET A 1 505 ? -8.438 -15.062 -1.768 1 96.06 505 MET A N 1
ATOM 3877 C CA . MET A 1 505 ? -7.164 -15.609 -1.296 1 96.06 505 MET A CA 1
ATOM 3878 C C . MET A 1 505 ? -6.336 -16.141 -2.459 1 96.06 505 MET A C 1
ATOM 3880 O O . MET A 1 505 ? -6.875 -16.75 -3.381 1 96.06 505 MET A O 1
ATOM 3884 N N . GLN A 1 506 ? -5.031 -15.906 -2.404 1 95.94 506 GLN A N 1
ATOM 3885 C CA . GLN A 1 506 ? -4.164 -16.156 -3.551 1 95.94 506 GLN A CA 1
ATOM 3886 C C . GLN A 1 506 ? -2.998 -17.062 -3.176 1 95.94 506 GLN A C 1
ATOM 3888 O O . GLN A 1 506 ? -3.203 -18.172 -2.691 1 95.94 506 GLN A O 1
ATOM 3893 N N . SER A 1 507 ? -1.756 -16.641 -3.398 1 97.06 507 SER A N 1
ATOM 3894 C CA . SER A 1 507 ? -0.562 -17.469 -3.303 1 97.06 507 SER A CA 1
ATOM 3895 C C . SER A 1 507 ? -0.21 -17.766 -1.848 1 97.06 507 SER A C 1
ATOM 3897 O O . SER A 1 507 ? -0.541 -16.984 -0.953 1 97.06 507 SER A O 1
ATOM 3899 N N . ILE A 1 508 ? 0.464 -18.875 -1.639 1 98.12 508 ILE A N 1
ATOM 3900 C CA . ILE A 1 508 ? 0.837 -19.391 -0.325 1 98.12 508 ILE A CA 1
ATOM 3901 C C . ILE A 1 508 ? 2.359 -19.422 -0.198 1 98.12 508 ILE A C 1
ATOM 3903 O O . ILE A 1 508 ? 3.055 -19.859 -1.123 1 98.12 508 ILE A O 1
ATOM 3907 N N . ALA A 1 509 ? 2.883 -18.969 0.886 1 98.19 509 ALA A N 1
ATOM 3908 C CA . ALA A 1 509 ? 4.273 -19.156 1.3 1 98.19 509 ALA A CA 1
ATOM 3909 C C . ALA A 1 509 ? 4.355 -19.609 2.752 1 98.19 509 ALA A C 1
ATOM 3911 O O . ALA A 1 509 ? 3.336 -19.719 3.436 1 98.19 509 ALA A O 1
ATOM 3912 N N . THR A 1 510 ? 5.523 -20.031 3.207 1 98.56 510 THR A N 1
ATOM 3913 C CA . THR A 1 510 ? 5.789 -20.344 4.605 1 98.56 510 THR A CA 1
ATOM 3914 C C . THR A 1 510 ? 6.891 -19.453 5.16 1 98.56 510 THR A C 1
ATOM 3916 O O . THR A 1 510 ? 7.719 -18.938 4.406 1 98.56 510 THR A O 1
ATOM 3919 N N . THR A 1 511 ? 6.77 -19.25 6.457 1 98.38 511 THR A N 1
ATOM 3920 C CA . THR A 1 511 ? 7.996 -18.734 7.062 1 98.38 511 THR A CA 1
ATOM 3921 C C . THR A 1 511 ? 9.133 -19.734 6.895 1 98.38 511 THR A C 1
ATOM 3923 O O . THR A 1 511 ? 8.891 -20.938 6.68 1 98.38 511 THR A O 1
ATOM 3926 N N . MET A 1 512 ? 10.359 -19.25 6.992 1 97.75 512 MET A N 1
ATOM 3927 C CA . MET A 1 512 ? 11.492 -20.094 6.621 1 97.75 512 MET A CA 1
ATOM 3928 C C . MET A 1 512 ? 11.758 -21.141 7.691 1 97.75 512 MET A C 1
ATOM 3930 O O . MET A 1 512 ? 12.461 -22.125 7.441 1 97.75 512 MET A O 1
ATOM 3934 N N . ASP A 1 513 ? 11.211 -20.953 8.891 1 97.38 513 ASP A N 1
ATOM 3935 C CA . ASP A 1 513 ? 11.352 -21.969 9.922 1 97.38 513 ASP A CA 1
ATOM 3936 C C . ASP A 1 513 ? 10.258 -23.031 9.797 1 97.38 513 ASP A C 1
ATOM 3938 O O . ASP A 1 513 ? 10.234 -24 10.562 1 97.38 513 ASP A O 1
ATOM 3942 N N . GLY A 1 514 ? 9.305 -22.859 8.875 1 98.25 514 GLY A N 1
ATOM 3943 C CA . GLY A 1 514 ? 8.289 -23.859 8.562 1 98.25 514 GLY A CA 1
ATOM 3944 C C . GLY A 1 514 ? 7.137 -23.859 9.555 1 98.25 514 GLY A C 1
ATOM 3945 O O . GLY A 1 514 ? 6.312 -24.781 9.555 1 98.25 514 GLY A O 1
ATOM 3946 N N . LYS A 1 515 ? 6.988 -22.797 10.375 1 98.38 515 LYS A N 1
ATOM 3947 C CA . LYS A 1 515 ? 6.023 -22.828 11.469 1 98.38 515 LYS A CA 1
ATOM 3948 C C . LYS A 1 515 ? 4.695 -22.203 11.047 1 98.38 515 LYS A C 1
ATOM 3950 O O . LYS A 1 515 ? 3.645 -22.547 11.594 1 98.38 515 LYS A O 1
ATOM 3955 N N . PHE A 1 516 ? 4.777 -21.266 10.109 1 98.69 516 PHE A N 1
ATOM 3956 C CA . PHE A 1 516 ? 3.564 -20.547 9.75 1 98.69 516 PHE A CA 1
ATOM 3957 C C . PHE A 1 516 ? 3.354 -20.547 8.242 1 98.69 516 PHE A C 1
ATOM 3959 O O . PHE A 1 516 ? 4.312 -20.438 7.477 1 98.69 516 PHE A O 1
ATOM 3966 N N . LEU A 1 517 ? 2.074 -20.734 7.828 1 98.69 517 LEU A N 1
ATOM 3967 C CA . LEU A 1 517 ? 1.621 -20.516 6.461 1 98.69 517 LEU A CA 1
ATOM 3968 C C . LEU A 1 517 ? 1.179 -19.062 6.254 1 98.69 517 LEU A C 1
ATOM 3970 O O . LEU A 1 517 ? 0.444 -18.516 7.074 1 98.69 517 LEU A O 1
ATOM 3974 N N . LEU A 1 518 ? 1.684 -18.438 5.25 1 98.44 518 LEU A N 1
ATOM 3975 C CA . LEU A 1 518 ? 1.293 -17.078 4.84 1 98.44 518 LEU A CA 1
ATOM 3976 C C . LEU A 1 518 ? 0.533 -17.125 3.52 1 98.44 518 LEU A C 1
ATOM 3978 O O . LEU A 1 518 ? 1.048 -17.609 2.516 1 98.44 518 LEU A O 1
ATOM 3982 N N . ILE A 1 519 ? -0.674 -16.594 3.529 1 98.06 519 ILE A N 1
ATOM 3983 C CA . ILE A 1 519 ? -1.486 -16.547 2.318 1 98.06 519 ILE A CA 1
ATOM 3984 C C . ILE A 1 519 ? -1.87 -15.102 2.012 1 98.06 519 ILE A C 1
ATOM 3986 O O . ILE A 1 519 ? -2.57 -14.461 2.797 1 98.06 519 ILE A O 1
ATOM 3990 N N . ILE A 1 520 ? -1.403 -14.617 0.883 1 97.25 520 ILE A N 1
ATOM 3991 C CA . ILE A 1 520 ? -1.72 -13.242 0.506 1 97.25 520 ILE A CA 1
ATOM 3992 C C . ILE A 1 520 ? -3.139 -13.172 -0.056 1 97.25 520 ILE A C 1
ATOM 3994 O O . ILE A 1 520 ? -3.604 -14.117 -0.698 1 97.25 520 ILE A O 1
ATOM 3998 N N . THR A 1 521 ? -3.854 -12.078 0.207 1 94.62 521 THR A N 1
ATOM 3999 C CA . THR A 1 521 ? -5.234 -11.914 -0.237 1 94.62 521 THR A CA 1
ATOM 4000 C C . THR A 1 521 ? -5.387 -10.633 -1.056 1 94.62 521 THR A C 1
ATOM 4002 O O . THR A 1 521 ? -4.926 -9.562 -0.644 1 94.62 521 THR A O 1
ATOM 4005 N N . GLY A 1 522 ? -5.977 -10.742 -2.174 1 88.69 522 GLY A N 1
ATOM 4006 C CA . GLY A 1 522 ? -6.039 -9.633 -3.111 1 88.69 522 GLY A CA 1
ATOM 4007 C C . GLY A 1 522 ? -7.34 -8.852 -3.027 1 88.69 522 GLY A C 1
ATOM 4008 O O . GLY A 1 522 ? -7.391 -7.68 -3.402 1 88.69 522 GLY A O 1
ATOM 4009 N N . GLY A 1 523 ? -8.43 -9.547 -2.605 1 89.88 523 GLY A N 1
ATOM 4010 C CA . GLY A 1 523 ? -9.727 -8.883 -2.512 1 89.88 523 GLY A CA 1
ATOM 4011 C C . GLY A 1 523 ? -10.297 -8.5 -3.863 1 89.88 523 GLY A C 1
ATOM 4012 O O . GLY A 1 523 ? -10.961 -7.473 -3.994 1 89.88 523 GLY A O 1
ATOM 4013 N N . PHE A 1 524 ? -9.93 -9.188 -4.855 1 90.44 524 PHE A N 1
ATOM 4014 C CA . PHE A 1 524 ? -10.305 -8.844 -6.223 1 90.44 524 PHE A CA 1
ATOM 4015 C C . PHE A 1 524 ? -10 -7.379 -6.516 1 90.44 524 PHE A C 1
ATOM 4017 O O . PHE A 1 524 ? -10.742 -6.715 -7.242 1 90.44 524 PHE A O 1
ATOM 4024 N N . GLN A 1 525 ? -9.047 -6.777 -5.848 1 90.19 525 GLN A N 1
ATOM 4025 C CA . GLN A 1 525 ? -8.461 -5.453 -6.043 1 90.19 525 GLN A CA 1
ATOM 4026 C C . GLN A 1 525 ? -9.406 -4.359 -5.559 1 90.19 525 GLN A C 1
ATOM 4028 O O . GLN A 1 525 ? -9.156 -3.172 -5.781 1 90.19 525 GLN A O 1
ATOM 4033 N N . ARG A 1 526 ? -10.477 -4.641 -4.938 1 88.69 526 ARG A N 1
ATOM 4034 C CA . ARG A 1 526 ? -11.367 -3.582 -4.465 1 88.69 526 ARG A CA 1
ATOM 4035 C C . ARG A 1 526 ? -11.945 -3.922 -3.096 1 88.69 526 ARG A C 1
ATOM 4037 O O . ARG A 1 526 ? -12.422 -3.037 -2.381 1 88.69 526 ARG A O 1
ATOM 4044 N N . PHE A 1 527 ? -11.883 -5.238 -2.732 1 93.5 527 PHE A N 1
ATOM 4045 C CA . PHE A 1 527 ? -12.438 -5.688 -1.459 1 93.5 527 PHE A CA 1
ATOM 4046 C C . PHE A 1 527 ? -11.336 -5.867 -0.425 1 93.5 527 PHE A C 1
ATOM 4048 O O . PHE A 1 527 ? -10.211 -5.383 -0.612 1 93.5 527 PHE A O 1
ATOM 4055 N N . ALA A 1 528 ? -11.703 -6.488 0.677 1 94.5 528 ALA A N 1
ATOM 4056 C CA . ALA A 1 528 ? -10.789 -6.648 1.804 1 94.5 528 ALA A CA 1
ATOM 4057 C C . ALA A 1 528 ? -9.586 -7.508 1.415 1 94.5 528 ALA A C 1
ATOM 4059 O O . ALA A 1 528 ? -9.719 -8.453 0.637 1 94.5 528 ALA A O 1
ATOM 4060 N N . SER A 1 529 ? -8.469 -7.129 1.967 1 94.62 529 SER A N 1
ATOM 4061 C CA . SER A 1 529 ? -7.207 -7.828 1.714 1 94.62 529 SER A CA 1
ATOM 4062 C C . SER A 1 529 ? -6.379 -7.949 2.988 1 94.62 529 SER A C 1
ATOM 4064 O O . SER A 1 529 ? -6.824 -7.555 4.066 1 94.62 529 SER A O 1
ATOM 4066 N N . GLY A 1 530 ? -5.199 -8.57 2.861 1 95.44 530 GLY A N 1
ATOM 4067 C CA . GLY A 1 530 ? -4.289 -8.805 3.969 1 95.44 530 GLY A CA 1
ATOM 4068 C C . GLY A 1 530 ? -3.387 -10.008 3.762 1 95.44 530 GLY A C 1
ATOM 4069 O O . GLY A 1 530 ? -3.338 -10.57 2.666 1 95.44 530 GLY A O 1
ATOM 4070 N N . LEU A 1 531 ? -2.561 -10.219 4.719 1 97 531 LEU A N 1
ATOM 4071 C CA . LEU A 1 531 ? -1.749 -11.43 4.801 1 97 531 LEU A CA 1
ATOM 4072 C C . LEU A 1 531 ? -2.287 -12.367 5.875 1 97 531 LEU A C 1
ATOM 4074 O O . LEU A 1 531 ? -2.104 -12.125 7.07 1 97 531 LEU A O 1
ATOM 4078 N N . PHE A 1 532 ? -3.025 -13.43 5.414 1 97.38 532 PHE A N 1
ATOM 4079 C CA . PHE A 1 532 ? -3.605 -14.422 6.312 1 97.38 532 PHE A CA 1
ATOM 4080 C C . PHE A 1 532 ? -2.533 -15.375 6.84 1 97.38 532 PHE A C 1
ATOM 4082 O O . PHE A 1 532 ? -1.67 -15.82 6.082 1 97.38 532 PHE A O 1
ATOM 4089 N N . VAL A 1 533 ? -2.627 -15.664 8.164 1 98.06 533 VAL A N 1
ATOM 4090 C CA . VAL A 1 533 ? -1.607 -16.5 8.789 1 98.06 533 VAL A CA 1
ATOM 4091 C C . VAL A 1 533 ? -2.258 -17.734 9.398 1 98.06 533 VAL A C 1
ATOM 4093 O O . VAL A 1 533 ? -3.271 -17.641 10.094 1 98.06 533 VAL A O 1
ATOM 4096 N N . LEU A 1 534 ? -1.695 -18.859 9.133 1 98.44 534 LEU A N 1
ATOM 4097 C CA . LEU A 1 534 ? -2.084 -20.125 9.734 1 98.44 534 LEU A CA 1
ATOM 4098 C C . LEU A 1 534 ? -0.909 -20.766 10.477 1 98.44 534 LEU A C 1
ATOM 4100 O O . LEU A 1 534 ? 0.218 -20.766 9.977 1 98.44 534 LEU A O 1
ATOM 4104 N N . ASP A 1 535 ? -1.184 -21.297 11.656 1 98.06 535 ASP A N 1
ATOM 4105 C CA . ASP A 1 535 ? -0.21 -22.109 12.383 1 98.06 535 ASP A CA 1
ATOM 4106 C C . ASP A 1 535 ? -0.143 -23.516 11.812 1 98.06 535 ASP A C 1
ATOM 4108 O O . ASP A 1 535 ? -1.119 -24.266 11.891 1 98.06 535 ASP A O 1
ATOM 4112 N N . ILE A 1 536 ? 0.974 -23.938 11.328 1 98.25 536 ILE A N 1
ATOM 4113 C CA . ILE A 1 536 ? 1.089 -25.188 10.594 1 98.25 536 ILE A CA 1
ATOM 4114 C C . ILE A 1 536 ? 0.987 -26.359 11.57 1 98.25 536 ILE A C 1
ATOM 4116 O O . ILE A 1 536 ? 0.436 -27.406 11.234 1 98.25 536 ILE A O 1
ATOM 4120 N N . ASP A 1 537 ? 1.506 -26.188 12.805 1 96.81 537 ASP A N 1
ATOM 4121 C CA . ASP A 1 537 ? 1.502 -27.281 13.781 1 96.81 537 ASP A CA 1
ATOM 4122 C C . ASP A 1 537 ? 0.079 -27.625 14.203 1 96.81 537 ASP A C 1
ATOM 4124 O O . ASP A 1 537 ? -0.26 -28.812 14.352 1 96.81 537 ASP A O 1
ATOM 4128 N N . THR A 1 538 ? -0.783 -26.609 14.328 1 96.31 538 THR A N 1
ATOM 4129 C CA . THR A 1 538 ? -2.127 -26.828 14.852 1 96.31 538 THR A CA 1
ATOM 4130 C C . THR A 1 538 ? -3.156 -26.797 13.727 1 96.31 538 THR A C 1
ATOM 4132 O O . THR A 1 538 ? -4.301 -27.203 13.914 1 96.31 538 THR A O 1
ATOM 4135 N N . ASP A 1 539 ? -2.783 -26.281 12.57 1 97 539 ASP A N 1
ATOM 4136 C CA . ASP A 1 539 ? -3.68 -26.047 11.445 1 97 539 ASP A CA 1
ATOM 4137 C C . ASP A 1 539 ? -4.816 -25.094 11.836 1 97 539 ASP A C 1
ATOM 4139 O O . ASP A 1 539 ? -5.969 -25.312 11.453 1 97 539 ASP A O 1
ATOM 4143 N N . GLU A 1 540 ? -4.477 -24.141 12.656 1 96.38 540 GLU A N 1
ATOM 4144 C CA . GLU A 1 540 ? -5.453 -23.141 13.078 1 96.38 540 GLU A CA 1
ATOM 4145 C C . GLU A 1 540 ? -5.082 -21.75 12.555 1 96.38 540 GLU A C 1
ATOM 4147 O O . GLU A 1 540 ? -3.904 -21.391 12.523 1 96.38 540 GLU A O 1
ATOM 4152 N N . PRO A 1 541 ? -6.156 -21.031 12.117 1 96.94 541 PRO A N 1
ATOM 4153 C CA . PRO A 1 541 ? -5.883 -19.656 11.703 1 96.94 541 PRO A CA 1
ATOM 4154 C C . PRO A 1 541 ? -5.441 -18.766 12.859 1 96.94 541 PRO A C 1
ATOM 4156 O O . PRO A 1 541 ? -5.938 -18.906 13.984 1 96.94 541 PRO A O 1
ATOM 4159 N N . LEU A 1 542 ? -4.57 -17.828 12.625 1 96.5 542 LEU A N 1
ATOM 4160 C CA . LEU A 1 542 ? -4.137 -16.875 13.633 1 96.5 542 LEU A CA 1
ATOM 4161 C C . LEU A 1 542 ? -4.746 -15.5 13.375 1 96.5 542 LEU A C 1
ATOM 4163 O O . LEU A 1 542 ? -5.039 -14.758 1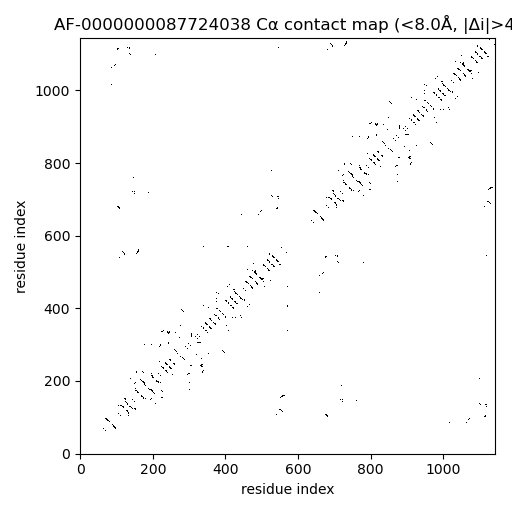4.312 1 96.5 542 LEU A O 1
ATOM 4167 N N . GLY A 1 543 ? -4.902 -15.125 12.086 1 96.06 543 GLY A N 1
ATOM 4168 C CA . GLY A 1 543 ? -5.473 -13.836 11.734 1 96.06 543 GLY A CA 1
ATOM 4169 C C . GLY A 1 543 ? -4.785 -13.188 10.547 1 96.06 543 GLY A C 1
ATOM 4170 O O . GLY A 1 543 ? -4.309 -13.875 9.641 1 96.06 543 GLY A O 1
ATOM 4171 N N . PHE A 1 544 ? -4.863 -11.812 10.555 1 96.38 544 PHE A N 1
ATOM 4172 C CA . PHE A 1 544 ? -4.387 -11.062 9.398 1 96.38 544 PHE A CA 1
ATOM 4173 C C . PHE A 1 544 ? -3.309 -10.07 9.805 1 96.38 544 PHE A C 1
ATOM 4175 O O . PHE A 1 544 ? -3.408 -9.43 10.859 1 96.38 544 PHE A O 1
ATOM 4182 N N . ILE A 1 545 ? -2.279 -9.945 9.039 1 96.19 545 ILE A N 1
ATOM 4183 C CA . ILE A 1 545 ? -1.379 -8.797 9.016 1 96.19 545 ILE A CA 1
ATOM 4184 C C . ILE A 1 545 ? -1.82 -7.82 7.926 1 96.19 545 ILE A C 1
ATOM 4186 O O . ILE A 1 545 ? -2.123 -8.227 6.805 1 96.19 545 ILE A O 1
ATOM 4190 N N . PRO A 1 546 ? -1.86 -6.531 8.25 1 94.69 546 PRO A N 1
ATOM 4191 C CA . PRO A 1 546 ? -2.271 -5.574 7.223 1 94.69 546 PRO A CA 1
ATOM 4192 C C . PRO A 1 546 ? -1.383 -5.621 5.98 1 94.69 546 PRO A C 1
ATOM 4194 O O . PRO A 1 546 ? -0.155 -5.586 6.094 1 94.69 546 PRO A O 1
ATOM 4197 N N . ALA A 1 547 ? -1.983 -5.672 4.855 1 93.88 547 ALA A N 1
ATOM 4198 C CA . ALA A 1 547 ? -1.318 -5.633 3.555 1 93.88 547 ALA A CA 1
ATOM 4199 C C . ALA A 1 547 ? -2.227 -5.016 2.492 1 93.88 547 ALA A C 1
ATOM 4201 O O . ALA A 1 547 ? -3.061 -5.707 1.904 1 93.88 547 ALA A O 1
ATOM 4202 N N . PRO A 1 548 ? -1.866 -3.551 2.422 1 84 548 PRO A N 1
ATOM 4203 C CA . PRO A 1 548 ? -2.68 -2.939 1.368 1 84 548 PRO A CA 1
ATOM 4204 C C . PRO A 1 548 ? -2.227 -3.342 -0.034 1 84 548 PRO A C 1
ATOM 4206 O O . PRO A 1 548 ? -1.038 -3.586 -0.256 1 84 548 PRO A O 1
ATOM 4209 N N . GLY A 1 549 ? -2.934 -3.318 -1.107 1 65.31 549 GLY A N 1
ATOM 4210 C CA . GLY A 1 549 ? -2.504 -3.508 -2.484 1 65.31 549 GLY A CA 1
ATOM 4211 C C . GLY A 1 549 ? -2.77 -4.906 -3.004 1 65.31 549 GLY A C 1
ATOM 4212 O O . GLY A 1 549 ? -2.119 -5.867 -2.58 1 65.31 549 GLY A O 1
ATOM 4213 N N . GLY A 1 550 ? -3.895 -5.449 -3.32 1 69.25 550 GLY A N 1
ATOM 4214 C CA . GLY A 1 550 ? -4.48 -6.484 -4.152 1 69.25 550 GLY A CA 1
ATOM 4215 C C . GLY A 1 550 ? -3.463 -7.48 -4.676 1 69.25 550 GLY A C 1
ATOM 4216 O O . GLY A 1 550 ? -3.35 -7.68 -5.891 1 69.25 550 GLY A O 1
ATOM 4217 N N . HIS A 1 551 ? -2.887 -8.148 -3.584 1 73.5 551 HIS A N 1
ATOM 4218 C CA . HIS A 1 551 ? -1.72 -8.938 -3.957 1 73.5 551 HIS A CA 1
ATOM 4219 C C . HIS A 1 551 ? -2.129 -10.266 -4.59 1 73.5 551 HIS A C 1
ATOM 4221 O O . HIS A 1 551 ? -3.127 -10.867 -4.188 1 73.5 551 HIS A O 1
ATOM 4227 N N . HIS A 1 552 ? -1.495 -10.492 -5.59 1 87.88 552 HIS A N 1
ATOM 4228 C CA . HIS A 1 552 ? -1.628 -11.812 -6.191 1 87.88 552 HIS A CA 1
ATOM 4229 C C . HIS A 1 552 ? -0.574 -12.773 -5.652 1 87.88 552 HIS A C 1
ATOM 4231 O O . HIS A 1 552 ? -0.81 -13.977 -5.574 1 87.88 552 HIS A O 1
ATOM 4237 N N . ASP A 1 553 ? 0.552 -12.297 -5.312 1 96.44 553 ASP A N 1
ATOM 4238 C CA . ASP A 1 553 ? 1.703 -13.133 -4.973 1 96.44 553 ASP A CA 1
ATOM 4239 C C . ASP A 1 553 ? 2.461 -12.555 -3.777 1 96.44 553 ASP A C 1
ATOM 4241 O O . ASP A 1 553 ? 2.117 -11.484 -3.277 1 96.44 553 ASP A O 1
ATOM 4245 N N . LEU A 1 554 ? 3.408 -13.328 -3.186 1 97.62 554 LEU A N 1
ATOM 4246 C CA . LEU A 1 554 ? 4.289 -12.93 -2.096 1 97.62 554 LEU A CA 1
ATOM 4247 C C . LEU A 1 554 ? 5.582 -13.742 -2.113 1 97.62 554 LEU A C 1
ATOM 4249 O O . LEU A 1 554 ? 5.613 -14.852 -2.662 1 97.62 554 LEU A O 1
ATOM 4253 N N . ALA A 1 555 ? 6.652 -13.219 -1.544 1 98.31 555 ALA A N 1
ATOM 4254 C CA . ALA A 1 555 ? 7.922 -13.93 -1.426 1 98.31 555 ALA A CA 1
ATOM 4255 C C . ALA A 1 555 ? 8.562 -13.688 -0.061 1 98.31 555 ALA A C 1
ATOM 4257 O O . ALA A 1 555 ? 8.945 -12.562 0.262 1 98.31 555 ALA A O 1
ATOM 4258 N N . VAL A 1 556 ? 8.648 -14.734 0.755 1 98.62 556 VAL A N 1
ATOM 4259 C CA . VAL A 1 556 ? 9.484 -14.68 1.945 1 98.62 556 VAL A CA 1
ATOM 4260 C C . VAL A 1 556 ? 10.953 -14.867 1.554 1 98.62 556 VAL A C 1
ATOM 4262 O O . VAL A 1 556 ? 11.289 -15.812 0.83 1 98.62 556 VAL A O 1
ATOM 4265 N N . VAL A 1 557 ? 11.82 -14.031 2.016 1 98.88 557 VAL A N 1
ATOM 4266 C CA . VAL A 1 557 ? 13.219 -14.078 1.604 1 98.88 557 VAL A CA 1
ATOM 4267 C C . VAL A 1 557 ? 13.891 -15.305 2.217 1 98.88 557 VAL A C 1
ATOM 4269 O O . VAL A 1 557 ? 14 -15.414 3.441 1 98.88 557 VAL A O 1
ATOM 4272 N N . PRO A 1 558 ? 14.352 -16.219 1.375 1 98.81 558 PRO A N 1
ATOM 4273 C CA . PRO A 1 558 ? 15.086 -17.359 1.924 1 98.81 558 PRO A CA 1
ATOM 4274 C C . PRO A 1 558 ? 16.469 -16.969 2.447 1 98.81 558 PRO A C 1
ATOM 4276 O O . PRO A 1 558 ? 17.062 -15.992 1.988 1 98.81 558 PRO A O 1
ATOM 4279 N N . ARG A 1 559 ? 17.016 -17.781 3.348 1 98.06 559 ARG A N 1
ATOM 4280 C CA . ARG A 1 559 ? 18.297 -17.438 3.959 1 98.06 559 ARG A CA 1
ATOM 4281 C C . ARG A 1 559 ? 19.453 -18.109 3.227 1 98.06 559 ARG A C 1
ATOM 4283 O O . ARG A 1 559 ? 20.562 -17.578 3.188 1 98.06 559 ARG A O 1
ATOM 4290 N N . THR A 1 560 ? 19.188 -19.281 2.744 1 98.25 560 THR A N 1
ATOM 4291 C CA . THR A 1 560 ? 20.219 -20.062 2.057 1 98.25 560 THR A CA 1
ATOM 4292 C C . THR A 1 560 ? 19.656 -20.656 0.764 1 98.25 560 THR A C 1
ATOM 4294 O O . THR A 1 560 ? 18.438 -20.656 0.541 1 98.25 560 THR A O 1
ATOM 4297 N N . VAL A 1 561 ? 20.516 -21.141 -0.04 1 98.44 561 VAL A N 1
ATOM 4298 C CA . VAL A 1 561 ? 20.094 -21.844 -1.254 1 98.44 561 VAL A CA 1
ATOM 4299 C C . VAL A 1 561 ? 19.266 -23.062 -0.889 1 98.44 561 VAL A C 1
ATOM 4301 O O . VAL A 1 561 ? 18.297 -23.406 -1.582 1 98.44 561 VAL A O 1
ATOM 4304 N N . SER A 1 562 ? 19.594 -23.719 0.232 1 97.75 562 SER A N 1
ATOM 4305 C CA . SER A 1 562 ? 18.859 -24.891 0.672 1 97.75 562 SER A CA 1
ATOM 4306 C C . SER A 1 562 ? 17.406 -24.547 1.02 1 97.75 562 SER A C 1
ATOM 4308 O O . SER A 1 562 ? 16.531 -25.391 0.959 1 97.75 562 SER A O 1
ATOM 4310 N N . ASP A 1 563 ? 17.156 -23.297 1.351 1 98.38 563 ASP A N 1
ATOM 4311 C CA . ASP A 1 563 ? 15.82 -22.828 1.7 1 98.38 563 ASP A CA 1
ATOM 4312 C C . ASP A 1 563 ? 14.945 -22.688 0.454 1 98.38 563 ASP A C 1
ATOM 4314 O O . ASP A 1 563 ? 13.719 -22.594 0.552 1 98.38 563 ASP A O 1
ATOM 4318 N N . MET A 1 564 ? 15.531 -22.688 -0.688 1 98.62 564 MET A N 1
ATOM 4319 C CA . MET A 1 564 ? 14.82 -22.344 -1.917 1 98.62 564 MET A CA 1
ATOM 4320 C C . MET A 1 564 ? 13.75 -23.375 -2.232 1 98.62 564 MET A C 1
ATOM 4322 O O . MET A 1 564 ? 12.734 -23.062 -2.85 1 98.62 564 MET A O 1
ATOM 4326 N N . LYS A 1 565 ? 13.961 -24.594 -1.776 1 98.56 565 LYS A N 1
ATOM 4327 C CA . LYS A 1 565 ? 12.977 -25.641 -2.045 1 98.56 565 LYS A CA 1
ATOM 4328 C C . LYS A 1 565 ? 11.703 -25.422 -1.238 1 98.56 565 LYS A C 1
ATOM 4330 O O . LYS A 1 565 ? 10.719 -26.141 -1.412 1 98.56 565 LYS A O 1
ATOM 4335 N N . TYR A 1 566 ? 11.727 -24.453 -0.332 1 98.56 566 TYR A N 1
ATOM 4336 C CA . TYR A 1 566 ? 10.547 -24.109 0.452 1 98.56 566 TYR A CA 1
ATOM 4337 C C . TYR A 1 566 ? 9.883 -22.844 -0.067 1 98.56 566 TYR A C 1
ATOM 4339 O O . TYR A 1 566 ? 8.945 -22.328 0.547 1 98.56 566 TYR A O 1
ATOM 4347 N N . THR A 1 567 ? 10.398 -22.297 -1.188 1 98.56 567 THR A N 1
ATOM 4348 C CA . THR A 1 567 ? 9.836 -21.109 -1.797 1 98.56 567 THR A CA 1
ATOM 4349 C C . THR A 1 567 ? 8.922 -21.469 -2.965 1 98.56 567 THR A C 1
ATOM 4351 O O . THR A 1 567 ? 8.758 -22.641 -3.291 1 98.56 567 THR A O 1
ATOM 4354 N N . ARG A 1 568 ? 8.352 -20.453 -3.576 1 97.88 568 ARG A N 1
ATOM 4355 C CA . ARG A 1 568 ? 7.441 -20.656 -4.703 1 97.88 568 ARG A CA 1
ATOM 4356 C C . ARG A 1 568 ? 8.211 -20.891 -5.992 1 97.88 568 ARG A C 1
ATOM 4358 O O . ARG A 1 568 ? 7.641 -20.859 -7.082 1 97.88 568 ARG A O 1
ATOM 4365 N N . ALA A 1 569 ? 9.5 -21.203 -5.855 1 98.38 569 ALA A N 1
ATOM 4366 C CA . ALA A 1 569 ? 10.289 -21.688 -6.977 1 98.38 569 ALA A CA 1
ATOM 4367 C C . ALA A 1 569 ? 9.75 -23.031 -7.488 1 98.38 569 ALA A C 1
ATOM 4369 O O . ALA A 1 569 ? 9.867 -23.344 -8.672 1 98.38 569 ALA A O 1
ATOM 4370 N N . ILE A 1 570 ? 9.102 -23.75 -6.598 1 98.5 570 ILE A N 1
ATOM 4371 C CA . ILE A 1 570 ? 8.734 -25.125 -6.934 1 98.5 570 ILE A CA 1
ATOM 4372 C C . ILE A 1 570 ? 7.223 -25.234 -7.102 1 98.5 570 ILE A C 1
ATOM 4374 O O . ILE A 1 570 ? 6.703 -26.312 -7.406 1 98.5 570 ILE A O 1
ATOM 4378 N N . CYS A 1 571 ? 6.535 -24.141 -6.836 1 96.25 571 CYS A N 1
ATOM 4379 C CA . CYS A 1 571 ? 5.082 -24.203 -6.965 1 96.25 571 CYS A CA 1
ATOM 4380 C C . CYS A 1 571 ? 4.508 -22.812 -7.242 1 96.25 571 CYS A C 1
ATOM 4382 O O . CYS A 1 571 ? 5.055 -21.812 -6.785 1 96.25 571 CYS A O 1
ATOM 4384 N N . MET A 1 572 ? 3.408 -22.781 -7.938 1 91 572 MET A N 1
ATOM 4385 C CA . MET A 1 572 ? 2.73 -21.547 -8.289 1 91 572 MET A CA 1
ATOM 4386 C C . MET A 1 572 ? 1.742 -21.141 -7.199 1 91 572 MET A C 1
ATOM 4388 O O . MET A 1 572 ? 1.11 -22 -6.578 1 91 572 MET A O 1
ATOM 4392 N N . MET B 1 1 ? 23.406 50.781 -46.438 1 17.48 1 MET B N 1
ATOM 4393 C CA . MET B 1 1 ? 23.281 49.688 -45.531 1 17.48 1 MET B CA 1
ATOM 4394 C C . MET B 1 1 ? 21.828 49.469 -45.125 1 17.48 1 MET B C 1
ATOM 4396 O O . MET B 1 1 ? 21.297 50.156 -44.25 1 17.48 1 MET B O 1
ATOM 4400 N N . GLY B 1 2 ? 21.078 49.344 -46.031 1 15.41 2 GLY B N 1
ATOM 4401 C CA . GLY B 1 2 ? 20 50.188 -46.562 1 15.41 2 GLY B CA 1
ATOM 4402 C C . GLY B 1 2 ? 18.625 49.688 -46.156 1 15.41 2 GLY B C 1
ATOM 4403 O O . GLY B 1 2 ? 17.625 50.125 -46.719 1 15.41 2 GLY B O 1
ATOM 4404 N N . ALA B 1 3 ? 18.938 48.531 -45.531 1 19.17 3 ALA B N 1
ATOM 4405 C CA . ALA B 1 3 ? 18.078 47.375 -45.531 1 19.17 3 ALA B CA 1
ATOM 4406 C C . ALA B 1 3 ? 16.781 47.625 -44.781 1 19.17 3 ALA B C 1
ATOM 4408 O O . ALA B 1 3 ? 16.812 47.969 -43.594 1 19.17 3 ALA B O 1
ATOM 4409 N N . SER B 1 4 ? 15.844 47.75 -45.469 1 16.81 4 SER B N 1
ATOM 4410 C CA . SER B 1 4 ? 14.602 48.5 -45.625 1 16.81 4 SER B CA 1
ATOM 4411 C C . SER B 1 4 ? 13.516 48 -44.688 1 16.81 4 SER B C 1
ATOM 4413 O O . SER B 1 4 ? 13.43 46.812 -44.406 1 16.81 4 SER B O 1
ATOM 4415 N N . GLY B 1 5 ? 12.891 48.781 -43.875 1 16.25 5 GLY B N 1
ATOM 4416 C CA . GLY B 1 5 ? 12.18 49 -42.625 1 16.25 5 GLY B CA 1
ATOM 4417 C C . GLY B 1 5 ? 10.82 48.344 -42.594 1 16.25 5 GLY B C 1
ATOM 4418 O O . GLY B 1 5 ? 10.555 47.5 -41.719 1 16.25 5 GLY B O 1
ATOM 4419 N N . SER B 1 6 ? 9.867 48.812 -43.25 1 15.45 6 SER B N 1
ATOM 4420 C CA . SER B 1 6 ? 8.789 49.406 -42.469 1 15.45 6 SER B CA 1
ATOM 4421 C C . SER B 1 6 ? 7.652 48.406 -42.281 1 15.45 6 SER B C 1
ATOM 4423 O O . SER B 1 6 ? 7.617 47.344 -42.906 1 15.45 6 SER B O 1
ATOM 4425 N N . PRO B 1 7 ? 6.355 48.719 -42.5 1 16.38 7 PRO B N 1
ATOM 4426 C CA . PRO B 1 7 ? 5.117 48.906 -41.75 1 16.38 7 PRO B CA 1
ATOM 4427 C C . PRO B 1 7 ? 4.133 47.75 -41.938 1 16.38 7 PRO B C 1
ATOM 4429 O O . PRO B 1 7 ? 4.285 46.938 -42.844 1 16.38 7 PRO B O 1
ATOM 4432 N N . ILE B 1 8 ? 2.918 47.625 -41.219 1 16.11 8 ILE B N 1
ATOM 4433 C CA . ILE B 1 8 ? 1.99 46.906 -40.344 1 16.11 8 ILE B CA 1
ATOM 4434 C C . ILE B 1 8 ? 0.821 46.375 -41.156 1 16.11 8 ILE B C 1
ATOM 4436 O O . ILE B 1 8 ? -0.097 45.75 -40.625 1 16.11 8 ILE B O 1
ATOM 4440 N N . ARG B 1 9 ? 0.915 46.344 -42.469 1 15 9 ARG B N 1
ATOM 4441 C CA . ARG B 1 9 ? -0.37 46.625 -43.125 1 15 9 ARG B CA 1
ATOM 4442 C C . ARG B 1 9 ? -1.399 45.562 -42.75 1 15 9 ARG B C 1
ATOM 4444 O O . ARG B 1 9 ? -1.039 44.438 -42.375 1 15 9 ARG B O 1
ATOM 4451 N N . GLY B 1 10 ? -2.662 45.688 -43.219 1 14.96 10 GLY B N 1
ATOM 4452 C CA . GLY B 1 10 ? -4.074 45.719 -42.875 1 14.96 10 GLY B CA 1
ATOM 4453 C C . GLY B 1 10 ? -4.734 44.344 -42.969 1 14.96 10 GLY B C 1
ATOM 4454 O O . GLY B 1 10 ? -4.109 43.406 -43.438 1 14.96 10 GLY B O 1
ATOM 4455 N N . ALA B 1 11 ? -6.102 44.25 -43.5 1 15.05 11 ALA B N 1
ATOM 4456 C CA . ALA B 1 11 ? -7.461 43.875 -43.094 1 15.05 11 ALA B CA 1
ATOM 4457 C C . ALA B 1 11 ? -7.918 42.594 -43.781 1 15.05 11 ALA B C 1
ATOM 4459 O O . ALA B 1 11 ? -9.047 42.156 -43.562 1 15.05 11 ALA B O 1
ATOM 4460 N N . TYR B 1 12 ? -7.172 41.719 -44.188 1 15.34 12 TYR B N 1
ATOM 4461 C CA . TYR B 1 12 ? -7.684 40.875 -45.25 1 15.34 12 TYR B CA 1
ATOM 4462 C C . TYR B 1 12 ? -8.945 40.125 -44.781 1 15.34 12 TYR B C 1
ATOM 4464 O O . TYR B 1 12 ? -9.07 39.781 -43.625 1 15.34 12 TYR B O 1
ATOM 4472 N N . ASP B 1 13 ? -9.906 40.094 -45.719 1 16.61 13 ASP B N 1
ATOM 4473 C CA . ASP B 1 13 ? -11.336 39.875 -45.938 1 16.61 13 ASP B CA 1
ATOM 4474 C C . ASP B 1 13 ? -11.711 38.438 -45.656 1 16.61 13 ASP B C 1
ATOM 4476 O O . ASP B 1 13 ? -11.141 37.5 -46.25 1 16.61 13 ASP B O 1
ATOM 4480 N N . LEU B 1 14 ? -12.117 38.094 -44.531 1 15.91 14 LEU B N 1
ATOM 4481 C CA . LEU B 1 14 ? -12.328 36.906 -43.719 1 15.91 14 LEU B CA 1
ATOM 4482 C C . LEU B 1 14 ? -13.344 35.969 -44.375 1 15.91 14 LEU B C 1
ATOM 4484 O O . LEU B 1 14 ? -13.586 34.875 -43.875 1 15.91 14 LEU B O 1
ATOM 4488 N N . VAL B 1 15 ? -14.133 36.594 -45.375 1 15.74 15 VAL B N 1
ATOM 4489 C CA . VAL B 1 15 ? -15.516 36.25 -45.094 1 15.74 15 VAL B CA 1
ATOM 4490 C C . VAL B 1 15 ? -15.695 34.719 -45.219 1 15.74 15 VAL B C 1
ATOM 4492 O O . VAL B 1 15 ? -14.914 34.062 -45.875 1 15.74 15 VAL B O 1
ATOM 4495 N N . GLU B 1 16 ? -16.984 34.281 -45.094 1 16.45 16 GLU B N 1
ATOM 4496 C CA . GLU B 1 16 ? -17.859 33.344 -44.375 1 16.45 16 GLU B CA 1
ATOM 4497 C C . GLU B 1 16 ? -18.281 32.188 -45.281 1 16.45 16 GLU B C 1
ATOM 4499 O O . GLU B 1 16 ? -19.047 32.375 -46.219 1 16.45 16 GLU B O 1
ATOM 4504 N N . SER B 1 17 ? -17.469 31.609 -45.844 1 14.97 17 SER B N 1
ATOM 4505 C CA . SER B 1 17 ? -17.766 30.688 -46.938 1 14.97 17 SER B CA 1
ATOM 4506 C C . SER B 1 17 ? -19 29.844 -46.656 1 14.97 17 SER B C 1
ATOM 4508 O O . SER B 1 17 ? -19.953 29.828 -47.438 1 14.97 17 SER B O 1
ATOM 4510 N N . GLY B 1 18 ? -18.859 28.688 -46.812 1 15.04 18 GLY B N 1
ATOM 4511 C CA . GLY B 1 18 ? -19.469 27.828 -47.812 1 15.04 18 GLY B CA 1
ATOM 4512 C C . GLY B 1 18 ? -20.766 27.203 -47.344 1 15.04 18 GLY B C 1
ATOM 4513 O O . GLY B 1 18 ? -21.797 27.297 -48.031 1 15.04 18 GLY B O 1
ATOM 4514 N N . GLY B 1 19 ? -20.688 26.156 -46.594 1 15.08 19 GLY B N 1
ATOM 4515 C CA . GLY B 1 19 ? -21.156 24.922 -47.188 1 15.08 19 GLY B CA 1
ATOM 4516 C C . GLY B 1 19 ? -22.609 24.625 -46.875 1 15.08 19 GLY B C 1
ATOM 4517 O O . GLY B 1 19 ? -23.172 23.641 -47.375 1 15.08 19 GLY B O 1
ATOM 4518 N N . GLY B 1 20 ? -23.203 25.281 -45.906 1 15.2 20 GLY B N 1
ATOM 4519 C CA . GLY B 1 20 ? -24.016 24.312 -45.188 1 15.2 20 GLY B CA 1
ATOM 4520 C C . GLY B 1 20 ? -25.25 23.875 -45.969 1 15.2 20 GLY B C 1
ATOM 4521 O O . GLY B 1 20 ? -26.031 23.062 -45.469 1 15.2 20 GLY B O 1
ATOM 4522 N N . ASP B 1 21 ? -25.75 24.422 -47 1 16.34 21 ASP B N 1
ATOM 4523 C CA . ASP B 1 21 ? -27.203 24.484 -47.094 1 16.34 21 ASP B CA 1
ATOM 4524 C C . ASP B 1 21 ? -27.797 23.109 -47.438 1 16.34 21 ASP B C 1
ATOM 4526 O O . ASP B 1 21 ? -27.641 22.656 -48.562 1 16.34 21 ASP B O 1
ATOM 4530 N N . ARG B 1 22 ? -27.875 22.234 -46.688 1 16.66 22 ARG B N 1
ATOM 4531 C CA . ARG B 1 22 ? -28.312 20.844 -46.812 1 16.66 22 ARG B CA 1
ATOM 4532 C C . ARG B 1 22 ? -29.781 20.75 -47.219 1 16.66 22 ARG B C 1
ATOM 4534 O O . ARG B 1 22 ? -30.281 19.672 -47.5 1 16.66 22 ARG B O 1
ATOM 4541 N N . GLY B 1 23 ? -30.734 21.672 -47.062 1 16.23 23 GLY B N 1
ATOM 4542 C CA . GLY B 1 23 ? -32.031 21.172 -46.625 1 16.23 23 GLY B CA 1
ATOM 4543 C C . GLY B 1 23 ? -32.75 20.359 -47.688 1 16.23 23 GLY B C 1
ATOM 4544 O O . GLY B 1 23 ? -33.938 20.125 -47.594 1 16.23 23 GLY B O 1
ATOM 4545 N N . ASP B 1 24 ? -32.312 19.844 -48.531 1 14.72 24 ASP B N 1
ATOM 4546 C CA . ASP B 1 24 ? -33.281 19.562 -49.625 1 14.72 24 ASP B CA 1
ATOM 4547 C C . ASP B 1 24 ? -34.469 18.812 -49.094 1 14.72 24 ASP B C 1
ATOM 4549 O O . ASP B 1 24 ? -35.625 19.203 -49.312 1 14.72 24 ASP B O 1
ATOM 4553 N N . LEU B 1 25 ? -34.562 17.547 -49.281 1 15.12 25 LEU B N 1
ATOM 4554 C CA . LEU B 1 25 ? -35.562 16.891 -50.125 1 15.12 25 LEU B CA 1
ATOM 4555 C C . LEU B 1 25 ? -36.75 16.438 -49.312 1 15.12 25 LEU B C 1
ATOM 4557 O O . LEU B 1 25 ? -36.656 16.344 -48.062 1 15.12 25 LEU B O 1
ATOM 4561 N N . GLU B 1 26 ? -37.625 15.164 -49.531 1 15.14 26 GLU B N 1
ATOM 4562 C CA . GLU B 1 26 ? -38.969 14.867 -50.031 1 15.14 26 GLU B CA 1
ATOM 4563 C C . GLU B 1 26 ? -39.781 14.125 -48.969 1 15.14 26 GLU B C 1
ATOM 4565 O O . GLU B 1 26 ? -41 13.984 -49.094 1 15.14 26 GLU B O 1
ATOM 4570 N N . PRO B 1 27 ? -39.469 14.133 -47.656 1 16.11 27 PRO B N 1
ATOM 4571 C CA . PRO B 1 27 ? -40.094 12.844 -47.312 1 16.11 27 PRO B CA 1
ATOM 4572 C C . PRO B 1 27 ? -41.594 12.836 -47.531 1 16.11 27 PRO B C 1
ATOM 4574 O O . PRO B 1 27 ? -42.219 13.898 -47.625 1 16.11 27 PRO B O 1
ATOM 4577 N N . ARG B 1 28 ? -42.438 11.5 -47 1 16.77 28 ARG B N 1
ATOM 4578 C CA . ARG B 1 28 ? -43.469 10.477 -47.188 1 16.77 28 ARG B CA 1
ATOM 4579 C C . ARG B 1 28 ? -44.688 10.758 -46.312 1 16.77 28 ARG B C 1
ATOM 4581 O O . ARG B 1 28 ? -44.625 10.727 -45.094 1 16.77 28 ARG B O 1
ATOM 4588 N N . SER B 1 29 ? -45.688 11.5 -46.406 1 16.25 29 SER B N 1
ATOM 4589 C CA . SER B 1 29 ? -46.75 11.922 -45.5 1 16.25 29 SER B CA 1
ATOM 4590 C C . SER B 1 29 ? -47.812 10.844 -45.375 1 16.25 29 SER B C 1
ATOM 4592 O O . SER B 1 29 ? -48.906 11.109 -44.906 1 16.25 29 SER B O 1
ATOM 4594 N N . GLN B 1 30 ? -47.375 9.484 -45.094 1 16.03 30 GLN B N 1
ATOM 4595 C CA . GLN B 1 30 ? -48.562 8.664 -45.281 1 16.03 30 GLN B CA 1
ATOM 4596 C C . GLN B 1 30 ? -49.594 8.914 -44.188 1 16.03 30 GLN B C 1
ATOM 4598 O O . GLN B 1 30 ? -49.25 9.094 -43 1 16.03 30 GLN B O 1
ATOM 4603 N N . PRO B 1 31 ? -50.969 9.07 -44.375 1 16.97 31 PRO B N 1
ATOM 4604 C CA . PRO B 1 31 ? -52.156 9.562 -43.656 1 16.97 31 PRO B CA 1
ATOM 4605 C C . PRO B 1 31 ? -52.812 8.484 -42.781 1 16.97 31 PRO B C 1
ATOM 4607 O O . PRO B 1 31 ? -53.781 8.766 -42.062 1 16.97 31 PRO B O 1
ATOM 4610 N N . ARG B 1 32 ? -52.375 7.219 -42.594 1 16.34 32 ARG B N 1
ATOM 4611 C CA . ARG B 1 32 ? -53.406 6.195 -42.531 1 16.34 32 ARG B CA 1
ATOM 4612 C C . ARG B 1 32 ? -54.25 6.312 -41.281 1 16.34 32 ARG B C 1
ATOM 4614 O O . ARG B 1 32 ? -53.719 6.656 -40.219 1 16.34 32 ARG B O 1
ATOM 4621 N N . GLY B 1 33 ? -55.562 6.059 -41.125 1 15.91 33 GLY B N 1
ATOM 4622 C CA . GLY B 1 33 ? -56.844 6.309 -40.469 1 15.91 33 GLY B CA 1
ATOM 4623 C C . GLY B 1 33 ? -57.125 5.367 -39.312 1 15.91 33 GLY B C 1
ATOM 4624 O O . GLY B 1 33 ? -57.781 5.742 -38.344 1 15.91 33 GLY B O 1
ATOM 4625 N N . ALA B 1 34 ? -56.812 4.043 -39.344 1 16.06 34 ALA B N 1
ATOM 4626 C CA . ALA B 1 34 ? -57.969 3.164 -39.125 1 16.06 34 ALA B CA 1
ATOM 4627 C C . ALA B 1 34 ? -58.312 3.07 -37.656 1 16.06 34 ALA B C 1
ATOM 4629 O O . ALA B 1 34 ? -59.469 3.281 -37.281 1 16.06 34 ALA B O 1
ATOM 4630 N N . ARG B 1 35 ? -57.812 1.871 -36.781 1 16.88 35 ARG B N 1
ATOM 4631 C CA . ARG B 1 35 ? -58.719 0.81 -36.344 1 16.88 35 ARG B CA 1
ATOM 4632 C C . ARG B 1 35 ? -59.156 1.029 -34.906 1 16.88 35 ARG B C 1
ATOM 4634 O O . ARG B 1 35 ? -58.438 1.674 -34.125 1 16.88 35 ARG B O 1
ATOM 4641 N N . PRO B 1 36 ? -60.094 0.226 -34.344 1 17.64 36 PRO B N 1
ATOM 4642 C CA . PRO B 1 36 ? -61.156 0.339 -33.312 1 17.64 36 PRO B CA 1
ATOM 4643 C C . PRO B 1 36 ? -60.656 0.094 -31.906 1 17.64 36 PRO B C 1
ATOM 4645 O O . PRO B 1 36 ? -59.594 -0.48 -31.719 1 17.64 36 PRO B O 1
ATOM 4648 N N . ALA B 1 37 ? -61.344 0.557 -30.797 1 17.52 37 ALA B N 1
ATOM 4649 C CA . ALA B 1 37 ? -61.469 1.001 -29.406 1 17.52 37 ALA B CA 1
ATOM 4650 C C . ALA B 1 37 ? -61.5 -0.189 -28.453 1 17.52 37 ALA B C 1
ATOM 4652 O O . ALA B 1 37 ? -61.344 -0.027 -27.25 1 17.52 37 ALA B O 1
ATOM 4653 N N . LEU B 1 38 ? -61.812 -1.431 -28.875 1 16.17 38 LEU B N 1
ATOM 4654 C CA . LEU B 1 38 ? -62.781 -1.977 -27.938 1 16.17 38 LEU B CA 1
ATOM 4655 C C . LEU B 1 38 ? -62.125 -2.432 -26.641 1 16.17 38 LEU B C 1
ATOM 4657 O O . LEU B 1 38 ? -62.562 -2.098 -25.547 1 16.17 38 LEU B O 1
ATOM 4661 N N . LYS B 1 39 ? -61.531 -3.695 -26.578 1 16.83 39 LYS B N 1
ATOM 4662 C CA . LYS B 1 39 ? -62.125 -4.758 -25.766 1 16.83 39 LYS B CA 1
ATOM 4663 C C . LYS B 1 39 ? -61.625 -4.672 -24.312 1 16.83 39 LYS B C 1
ATOM 4665 O O . LYS B 1 39 ? -60.656 -4 -24.016 1 16.83 39 LYS B O 1
ATOM 4670 N N . PHE B 1 40 ? -61.25 -5.945 -23.609 1 18.33 40 PHE B N 1
ATOM 4671 C CA . PHE B 1 40 ? -61.719 -6.766 -22.484 1 18.33 40 PHE B CA 1
ATOM 4672 C C . PHE B 1 40 ? -60.75 -6.664 -21.312 1 18.33 40 PHE B C 1
ATOM 4674 O O . PHE B 1 40 ? -59.562 -7.059 -21.438 1 18.33 40 PHE B O 1
ATOM 4681 N N . ALA B 1 41 ? -60.812 -5.613 -20.484 1 18.22 41 ALA B N 1
ATOM 4682 C CA . ALA B 1 41 ? -59.938 -5.055 -19.453 1 18.22 41 ALA B CA 1
ATOM 4683 C C . ALA B 1 41 ? -59.719 -6.07 -18.328 1 18.22 41 ALA B C 1
ATOM 4685 O O . ALA B 1 41 ? -58.781 -5.918 -17.531 1 18.22 41 ALA B O 1
ATOM 4686 N N . ALA B 1 42 ? -60.75 -6.945 -18.062 1 17.67 42 ALA B N 1
ATOM 4687 C CA . ALA B 1 42 ? -61.125 -7.02 -16.656 1 17.67 42 ALA B CA 1
ATOM 4688 C C . ALA B 1 42 ? -60.125 -7.836 -15.852 1 17.67 42 ALA B C 1
ATOM 4690 O O . ALA B 1 42 ? -59.719 -7.434 -14.758 1 17.67 42 ALA B O 1
ATOM 4691 N N . ALA B 1 43 ? -60.094 -9.164 -16.047 1 18.88 43 ALA B N 1
ATOM 4692 C CA . ALA B 1 43 ? -60.375 -10.141 -15 1 18.88 43 ALA B CA 1
ATOM 4693 C C . ALA B 1 43 ? -59.125 -10.445 -14.195 1 18.88 43 ALA B C 1
ATOM 4695 O O . ALA B 1 43 ? -59.156 -10.555 -12.969 1 18.88 43 ALA B O 1
ATOM 4696 N N . LEU B 1 44 ? -57.938 -10.938 -14.836 1 20.62 44 LEU B N 1
ATOM 4697 C CA . LEU B 1 44 ? -57.375 -12.125 -14.227 1 20.62 44 LEU B CA 1
ATOM 4698 C C . LEU B 1 44 ? -56.406 -11.742 -13.102 1 20.62 44 LEU B C 1
ATOM 4700 O O . LEU B 1 44 ? -55.281 -11.312 -13.367 1 20.62 44 LEU B O 1
ATOM 4704 N N . GLY B 1 45 ? -56.781 -10.82 -12.047 1 18.77 45 GLY B N 1
ATOM 4705 C CA . GLY B 1 45 ? -56.031 -10.133 -11.023 1 18.77 45 GLY B CA 1
ATOM 4706 C C . GLY B 1 45 ? -55.344 -11.078 -10.055 1 18.77 45 GLY B C 1
ATOM 4707 O O . GLY B 1 45 ? -54.406 -10.688 -9.352 1 18.77 45 GLY B O 1
ATOM 4708 N N . ALA B 1 46 ? -56 -12.18 -9.664 1 22.23 46 ALA B N 1
ATOM 4709 C CA . ALA B 1 46 ? -56.031 -12.562 -8.25 1 22.23 46 ALA B CA 1
ATOM 4710 C C . ALA B 1 46 ? -54.75 -13.266 -7.836 1 22.23 46 ALA B C 1
ATOM 4712 O O . ALA B 1 46 ? -54.25 -13.039 -6.734 1 22.23 46 ALA B O 1
ATOM 4713 N N . VAL B 1 47 ? -54.344 -14.297 -8.586 1 21.84 47 VAL B N 1
ATOM 4714 C CA . VAL B 1 47 ? -53.969 -15.516 -7.879 1 21.84 47 VAL B CA 1
ATOM 4715 C C . VAL B 1 47 ? -52.531 -15.406 -7.406 1 21.84 47 VAL B C 1
ATOM 4717 O O . VAL B 1 47 ? -52.062 -16.219 -6.598 1 21.84 47 VAL B O 1
ATOM 4720 N N . LEU B 1 48 ? -51.75 -14.422 -7.945 1 21.12 48 LEU B N 1
ATOM 4721 C CA . LEU B 1 48 ? -50.344 -14.852 -7.922 1 21.12 48 LEU B CA 1
ATOM 4722 C C . LEU B 1 48 ? -49.75 -14.648 -6.539 1 21.12 48 LEU B C 1
ATOM 4724 O O . LEU B 1 48 ? -49 -13.688 -6.316 1 21.12 48 LEU B O 1
ATOM 4728 N N . ALA B 1 49 ? -50.594 -14.312 -5.469 1 23.58 49 ALA B N 1
ATOM 4729 C CA . ALA B 1 49 ? -50.094 -13.805 -4.195 1 23.58 49 ALA B CA 1
ATOM 4730 C C . ALA B 1 49 ? -49.25 -14.852 -3.471 1 23.58 49 ALA B C 1
ATOM 4732 O O . ALA B 1 49 ? -48.469 -14.523 -2.578 1 23.58 49 ALA B O 1
ATOM 4733 N N . LEU B 1 50 ? -49.594 -16.109 -3.672 1 23.27 50 LEU B N 1
ATOM 4734 C CA . LEU B 1 50 ? -49.438 -16.984 -2.516 1 23.27 50 LEU B CA 1
ATOM 4735 C C . LEU B 1 50 ? -47.969 -17.375 -2.33 1 23.27 50 LEU B C 1
ATOM 4737 O O . LEU B 1 50 ? -47.562 -17.75 -1.232 1 23.27 50 LEU B O 1
ATOM 4741 N N . ALA B 1 51 ? -47.188 -17.469 -3.361 1 23.7 51 ALA B N 1
ATOM 4742 C CA . ALA B 1 51 ? -46.094 -18.438 -3.16 1 23.7 51 ALA B CA 1
ATOM 4743 C C . ALA B 1 51 ? -44.969 -17.828 -2.324 1 23.7 51 ALA B C 1
ATOM 4745 O O . ALA B 1 51 ? -43.906 -18.422 -2.201 1 23.7 51 ALA B O 1
ATOM 4746 N N . ALA B 1 52 ? -45.219 -16.516 -1.822 1 24.47 52 ALA B N 1
ATOM 4747 C CA . ALA B 1 52 ? -44 -15.812 -1.358 1 24.47 52 ALA B CA 1
ATOM 4748 C C . ALA B 1 52 ? -43.406 -16.516 -0.151 1 24.47 52 ALA B C 1
ATOM 4750 O O . ALA B 1 52 ? -42.219 -16.297 0.173 1 24.47 52 ALA B O 1
ATOM 4751 N N . LEU B 1 53 ? -44.25 -17.062 0.692 1 24.05 53 LEU B N 1
ATOM 4752 C CA . LEU B 1 53 ? -43.938 -16.953 2.109 1 24.05 53 LEU B CA 1
ATOM 4753 C C . LEU B 1 53 ? -42.812 -17.922 2.494 1 24.05 53 LEU B C 1
ATOM 4755 O O . LEU B 1 53 ? -42.281 -17.859 3.598 1 24.05 53 LEU B O 1
ATOM 4759 N N . LEU B 1 54 ? -42.781 -19.062 1.829 1 25.44 54 LEU B N 1
ATOM 4760 C CA . LEU B 1 54 ? -42.281 -20.062 2.766 1 25.44 54 LEU B CA 1
ATOM 4761 C C . LEU B 1 54 ? -40.75 -19.953 2.904 1 25.44 54 LEU B C 1
ATOM 4763 O O . LEU B 1 54 ? -40 -20.531 2.113 1 25.44 54 LEU B O 1
ATOM 4767 N N . ALA B 1 55 ? -40.188 -18.703 2.945 1 26.77 55 ALA B N 1
ATOM 4768 C CA . ALA B 1 55 ? -38.75 -18.672 3.176 1 26.77 55 ALA B CA 1
ATOM 4769 C C . ALA B 1 55 ? -38.375 -19.359 4.48 1 26.77 55 ALA B C 1
ATOM 4771 O O . ALA B 1 55 ? -38.781 -18.922 5.562 1 26.77 55 ALA B O 1
ATOM 4772 N N . VAL B 1 56 ? -38.281 -20.641 4.441 1 27.3 56 VAL B N 1
ATOM 4773 C CA . VAL B 1 56 ? -37.812 -21.359 5.621 1 27.3 56 VAL B CA 1
ATOM 4774 C C . VAL B 1 56 ? -36.562 -20.688 6.176 1 27.3 56 VAL B C 1
ATOM 4776 O O . VAL B 1 56 ? -35.562 -20.531 5.465 1 27.3 56 VAL B O 1
ATOM 4779 N N . ALA B 1 57 ? -36.688 -19.812 7.156 1 27.91 57 ALA B N 1
ATOM 4780 C CA . ALA B 1 57 ? -35.625 -19.25 7.98 1 27.91 57 ALA B CA 1
ATOM 4781 C C . ALA B 1 57 ? -34.625 -20.344 8.383 1 27.91 57 ALA B C 1
ATOM 4783 O O . ALA B 1 57 ? -34.969 -21.266 9.117 1 27.91 57 ALA B O 1
ATOM 4784 N N . VAL B 1 58 ? -33.812 -20.688 7.531 1 27.78 58 VAL B N 1
ATOM 4785 C CA . VAL B 1 58 ? -32.781 -21.578 8.086 1 27.78 58 VAL B CA 1
ATOM 4786 C C . VAL B 1 58 ? -32.125 -20.906 9.297 1 27.78 58 VAL B C 1
ATOM 4788 O O . VAL B 1 58 ? -31.672 -19.766 9.219 1 27.78 58 VAL B O 1
ATOM 4791 N N . PRO B 1 59 ? -32.469 -21.344 10.469 1 29.03 59 PRO B N 1
ATOM 4792 C CA . PRO B 1 59 ? -31.922 -20.734 11.68 1 29.03 59 PRO B CA 1
ATOM 4793 C C . PRO B 1 59 ? -30.422 -20.469 11.57 1 29.03 59 PRO B C 1
ATOM 4795 O O . PRO B 1 59 ? -29.688 -21.25 10.953 1 29.03 59 PRO B O 1
ATOM 4798 N N . ALA B 1 60 ? -30.094 -19.25 11.625 1 27.95 60 ALA B N 1
ATOM 4799 C CA . ALA B 1 60 ? -28.688 -18.844 11.75 1 27.95 60 ALA B CA 1
ATOM 4800 C C . ALA B 1 60 ? -27.969 -19.672 12.812 1 27.95 60 ALA B C 1
ATOM 4802 O O . ALA B 1 60 ? -28.328 -19.625 13.992 1 27.95 60 ALA B O 1
ATOM 4803 N N . ALA B 1 61 ? -27.547 -20.781 12.438 1 29.33 61 ALA B N 1
ATOM 4804 C CA . ALA B 1 61 ? -26.75 -21.469 13.453 1 29.33 61 ALA B CA 1
ATOM 4805 C C . ALA B 1 61 ? -25.828 -20.484 14.172 1 29.33 61 ALA B C 1
ATOM 4807 O O . ALA B 1 61 ? -24.969 -19.859 13.539 1 29.33 61 ALA B O 1
ATOM 4808 N N . ARG B 1 62 ? -26.266 -19.891 15.25 1 29.27 62 ARG B N 1
ATOM 4809 C CA . ARG B 1 62 ? -25.375 -19.188 16.188 1 29.27 62 ARG B CA 1
ATOM 4810 C C . ARG B 1 62 ? -24.047 -19.906 16.328 1 29.27 62 ARG B C 1
ATOM 4812 O O . ARG B 1 62 ? -24 -21.078 16.703 1 29.27 62 ARG B O 1
ATOM 4819 N N . SER B 1 63 ? -23.125 -19.438 15.602 1 24.22 63 SER B N 1
ATOM 4820 C CA . SER B 1 63 ? -21.75 -19.891 15.758 1 24.22 63 SER B CA 1
ATOM 4821 C C . SER B 1 63 ? -21.312 -19.828 17.219 1 24.22 63 SER B C 1
ATOM 4823 O O . SER B 1 63 ? -21.172 -18.734 17.781 1 24.22 63 SER B O 1
ATOM 4825 N N . ARG B 1 64 ? -21.844 -20.672 18.031 1 30.45 64 ARG B N 1
ATOM 4826 C CA . ARG B 1 64 ? -21.234 -20.75 19.359 1 30.45 64 ARG B CA 1
ATOM 4827 C C . ARG B 1 64 ? -19.734 -20.922 19.266 1 30.45 64 ARG B C 1
ATOM 4829 O O . ARG B 1 64 ? -19.25 -21.922 18.719 1 30.45 64 ARG B O 1
ATOM 4836 N N . ALA B 1 65 ? -19.031 -19.781 19.406 1 30.2 65 ALA B N 1
ATOM 4837 C CA . ALA B 1 65 ? -17.578 -19.812 19.625 1 30.2 65 ALA B CA 1
ATOM 4838 C C . ALA B 1 65 ? -17.203 -20.875 20.641 1 30.2 65 ALA B C 1
ATOM 4840 O O . ALA B 1 65 ? -17.844 -21 21.688 1 30.2 65 ALA B O 1
ATOM 4841 N N . THR B 1 66 ? -16.578 -21.906 20.234 1 32.59 66 THR B N 1
ATOM 4842 C CA . THR B 1 66 ? -16 -22.656 21.344 1 32.59 66 THR B CA 1
ATOM 4843 C C . THR B 1 66 ? -15.039 -21.781 22.141 1 32.59 66 THR B C 1
ATOM 4845 O O . THR B 1 66 ? -14.484 -20.828 21.609 1 32.59 66 THR B O 1
ATOM 4848 N N . PRO B 1 67 ? -14.961 -21.688 23.438 1 34.5 67 PRO B N 1
ATOM 4849 C CA . PRO B 1 67 ? -14.086 -20.891 24.297 1 34.5 67 PRO B CA 1
ATOM 4850 C C . PRO B 1 67 ? -12.672 -20.75 23.75 1 34.5 67 PRO B C 1
ATOM 4852 O O . PRO B 1 67 ? -11.992 -19.766 24.016 1 34.5 67 PRO B O 1
ATOM 4855 N N . ASN B 1 68 ? -11.938 -21.781 23.062 1 38 68 ASN B N 1
ATOM 4856 C CA . ASN B 1 68 ? -10.484 -21.766 22.891 1 38 68 ASN B CA 1
ATOM 4857 C C . ASN B 1 68 ? -10.086 -21.312 21.484 1 38 68 ASN B C 1
ATOM 4859 O O . ASN B 1 68 ? -8.992 -21.625 21.016 1 38 68 ASN B O 1
ATOM 4863 N N . GLY B 1 69 ? -10.773 -20.375 20.75 1 44.19 69 GLY B N 1
ATOM 4864 C CA . GLY B 1 69 ? -10.391 -19.859 19.453 1 44.19 69 GLY B CA 1
ATOM 4865 C C . GLY B 1 69 ? -10.539 -20.875 18.328 1 44.19 69 GLY B C 1
ATOM 4866 O O . GLY B 1 69 ? -10.031 -20.672 17.234 1 44.19 69 GLY B O 1
ATOM 4867 N N . GLU B 1 70 ? -10.984 -21.938 18.594 1 47.62 70 GLU B N 1
ATOM 4868 C CA . GLU B 1 70 ? -11.117 -23 17.609 1 47.62 70 GLU B CA 1
ATOM 4869 C C . GLU B 1 70 ? -12.266 -22.719 16.656 1 47.62 70 GLU B C 1
ATOM 4871 O O . GLU B 1 70 ? -13.281 -22.141 17.047 1 47.62 70 GLU B O 1
ATOM 4876 N N . SER B 1 71 ? -12.016 -22.828 15.289 1 54.72 71 SER B N 1
ATOM 4877 C CA . SER B 1 71 ? -13.016 -22.703 14.227 1 54.72 71 SER B CA 1
ATOM 4878 C C . SER B 1 71 ? -14.227 -23.594 14.516 1 54.72 71 SER B C 1
ATOM 4880 O O . SER B 1 71 ? -14.094 -24.672 15.078 1 54.72 71 SER B O 1
ATOM 4882 N N . LEU B 1 72 ? -15.469 -22.969 14.383 1 55.78 72 LEU B N 1
ATOM 4883 C CA . LEU B 1 72 ? -16.734 -23.672 14.578 1 55.78 72 LEU B CA 1
ATOM 4884 C C . LEU B 1 72 ? -16.953 -24.703 13.469 1 55.78 72 LEU B C 1
ATOM 4886 O O . LEU B 1 72 ? -16.938 -24.359 12.289 1 55.78 72 LEU B O 1
ATOM 4890 N N . LEU B 1 73 ? -16.953 -25.969 13.844 1 58.44 73 LEU B N 1
ATOM 4891 C CA . LEU B 1 73 ? -17.312 -27.031 12.898 1 58.44 73 LEU B CA 1
ATOM 4892 C C . LEU B 1 73 ? -18.719 -26.812 12.359 1 58.44 73 LEU B C 1
ATOM 4894 O O . LEU B 1 73 ? -19.688 -26.719 13.133 1 58.44 73 LEU B O 1
ATOM 4898 N N . ILE B 1 74 ? -19.016 -26.359 11.148 1 57.69 74 ILE B N 1
ATOM 4899 C CA . ILE B 1 74 ? -20.344 -26.094 10.609 1 57.69 74 ILE B CA 1
ATOM 4900 C C . ILE B 1 74 ? -20.922 -27.359 9.992 1 57.69 74 ILE B C 1
ATOM 4902 O O . ILE B 1 74 ? -22.094 -27.688 10.203 1 57.69 74 ILE B O 1
ATOM 4906 N N . ARG B 1 75 ? -20.328 -27.922 8.75 1 58.09 75 ARG B N 1
ATOM 4907 C CA . ARG B 1 75 ? -20.969 -29 8.008 1 58.09 75 ARG B CA 1
ATOM 4908 C C . ARG B 1 75 ? -20.016 -30.156 7.754 1 58.09 75 ARG B C 1
ATOM 4910 O O . ARG B 1 75 ? -18.812 -29.938 7.559 1 58.09 75 ARG B O 1
ATOM 4917 N N . THR B 1 76 ? -20.359 -31.391 8.188 1 55.34 76 THR B N 1
ATOM 4918 C CA . THR B 1 76 ? -19.672 -32.594 7.703 1 55.34 76 THR B CA 1
ATOM 4919 C C . THR B 1 76 ? -20.406 -33.188 6.516 1 55.34 76 THR B C 1
ATOM 4921 O O . THR B 1 76 ? -20.172 -34.344 6.16 1 55.34 76 THR B O 1
ATOM 4924 N N . GLY B 1 77 ? -21.266 -32.5 5.793 1 52 77 GLY B N 1
ATOM 4925 C CA . GLY B 1 77 ? -22.344 -33.25 5.184 1 52 77 GLY B CA 1
ATOM 4926 C C . GLY B 1 77 ? -21.906 -34.094 4.012 1 52 77 GLY B C 1
ATOM 4927 O O . GLY B 1 77 ? -22.672 -34.906 3.508 1 52 77 GLY B O 1
ATOM 4928 N N . GLU B 1 78 ? -20.812 -33.719 3.303 1 62.03 78 GLU B N 1
ATOM 4929 C CA . GLU B 1 78 ? -20.891 -34.469 2.053 1 62.03 78 GLU B CA 1
ATOM 49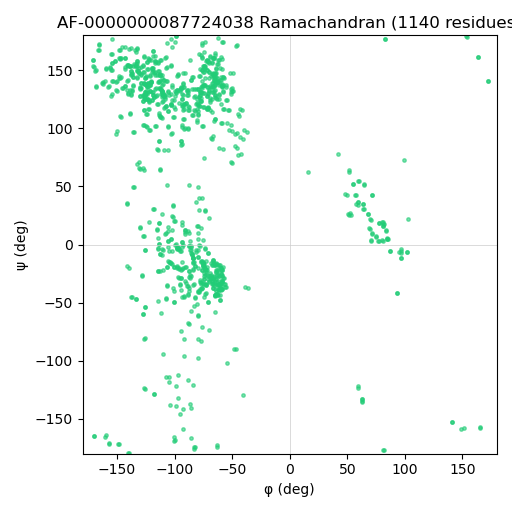30 C C . GLU B 1 78 ? -20.391 -35.906 2.244 1 62.03 78 GLU B C 1
ATOM 4932 O O . GLU B 1 78 ? -19.625 -36.188 3.166 1 62.03 78 GLU B O 1
ATOM 4937 N N . GLY B 1 79 ? -21.172 -36.969 1.707 1 60.53 79 GLY B N 1
ATOM 4938 C CA . GLY B 1 79 ? -20.766 -38.344 1.697 1 60.53 79 GLY B CA 1
ATOM 4939 C C . GLY B 1 79 ? -19.328 -38.562 1.217 1 60.53 79 GLY B C 1
ATOM 4940 O O . GLY B 1 79 ? -18.625 -37.594 0.94 1 60.53 79 GLY B O 1
ATOM 4941 N N . PRO B 1 80 ? -18.797 -39.688 1.316 1 65.12 80 PRO B N 1
ATOM 4942 C CA . PRO B 1 80 ? -17.453 -40.031 0.822 1 65.12 80 PRO B CA 1
ATOM 4943 C C . PRO B 1 80 ? -17.234 -39.594 -0.626 1 65.12 80 PRO B C 1
ATOM 4945 O O . PRO B 1 80 ? -18.203 -39.469 -1.387 1 65.12 80 PRO B O 1
ATOM 4948 N N . VAL B 1 81 ? -16.078 -39.25 -0.94 1 71.12 81 VAL B N 1
ATOM 4949 C CA . VAL B 1 81 ? -15.703 -38.969 -2.322 1 71.12 81 VAL B CA 1
ATOM 4950 C C . VAL B 1 81 ? -15.812 -40.25 -3.15 1 71.12 81 VAL B C 1
ATOM 4952 O O . VAL B 1 81 ? -15.172 -41.25 -2.842 1 71.12 81 VAL B O 1
ATOM 4955 N N . GLU B 1 82 ? -16.812 -40.312 -4 1 69 82 GLU B N 1
ATOM 4956 C CA . GLU B 1 82 ? -16.969 -41.469 -4.891 1 69 82 GLU B CA 1
ATOM 4957 C C . GLU B 1 82 ? -16.5 -41.125 -6.309 1 69 82 GLU B C 1
ATOM 4959 O O . GLU B 1 82 ? -17.109 -40.281 -6.98 1 69 82 GLU B O 1
ATOM 4964 N N . CYS B 1 83 ? -15.336 -41.438 -6.617 1 70.62 83 CYS B N 1
ATOM 4965 C CA . CYS B 1 83 ? -14.852 -41.25 -7.977 1 70.62 83 CYS B CA 1
ATOM 4966 C C . CYS B 1 83 ? -13.773 -42.281 -8.336 1 70.62 83 CYS B C 1
ATOM 4968 O O . CYS B 1 83 ? -12.906 -42.562 -7.52 1 70.62 83 CYS B O 1
ATOM 4970 N N . ASP B 1 84 ? -13.945 -42.875 -9.516 1 74.62 84 ASP B N 1
ATOM 4971 C CA . ASP B 1 84 ? -12.883 -43.75 -10.016 1 74.62 84 ASP B CA 1
ATOM 4972 C C . ASP B 1 84 ? -11.609 -42.938 -10.281 1 74.62 84 ASP B C 1
ATOM 4974 O O . ASP B 1 84 ? -11.656 -41.844 -10.844 1 74.62 84 ASP B O 1
ATOM 4978 N N . GLY B 1 85 ? -10.469 -43.375 -9.695 1 80.19 85 GLY B N 1
ATOM 4979 C CA . GLY B 1 85 ? -9.195 -42.719 -9.93 1 80.19 85 GLY B CA 1
ATOM 4980 C C . GLY B 1 85 ? -8.836 -41.719 -8.859 1 80.19 85 GLY B C 1
ATOM 4981 O O . GLY B 1 85 ? -7.719 -41.188 -8.836 1 80.19 85 GLY B O 1
ATOM 4982 N N . CYS B 1 86 ? -9.883 -41.562 -8 1 89.81 86 CYS B N 1
ATOM 4983 C CA . CYS B 1 86 ? -9.594 -40.625 -6.918 1 89.81 86 CYS B CA 1
ATOM 4984 C C . CYS B 1 86 ? -8.727 -41.281 -5.848 1 89.81 86 CYS B C 1
ATOM 4986 O O . CYS B 1 86 ? -9.055 -42.344 -5.352 1 89.81 86 CYS B O 1
ATOM 4988 N N . LEU B 1 87 ? -7.715 -40.625 -5.555 1 93.5 87 LEU B N 1
ATOM 4989 C CA . LEU B 1 87 ? -6.785 -41.094 -4.539 1 93.5 87 LEU B CA 1
ATOM 4990 C C . LEU B 1 87 ? -7.43 -41.062 -3.154 1 93.5 87 LEU B C 1
ATOM 4992 O O . LEU B 1 87 ? -7.059 -41.844 -2.275 1 93.5 87 LEU B O 1
ATOM 4996 N N . ASN B 1 88 ? -8.359 -40.188 -2.938 1 91.88 88 ASN B N 1
ATOM 4997 C CA . ASN B 1 88 ? -9.016 -40.062 -1.64 1 91.88 88 ASN B CA 1
ATOM 4998 C C . ASN B 1 88 ? -10.391 -40.719 -1.644 1 91.88 88 ASN B C 1
ATOM 5000 O O . ASN B 1 88 ? -11.273 -40.344 -0.878 1 91.88 88 ASN B O 1
ATOM 5004 N N . ARG B 1 89 ? -10.516 -41.625 -2.514 1 89.31 89 ARG B N 1
ATOM 5005 C CA . ARG B 1 89 ? -11.758 -42.375 -2.525 1 89.31 89 ARG B CA 1
ATOM 5006 C C . ARG B 1 89 ? -12.023 -43 -1.163 1 89.31 89 ARG B C 1
ATOM 5008 O O . ARG B 1 89 ? -11.125 -43.562 -0.545 1 89.31 89 ARG B O 1
ATOM 5015 N N . GLY B 1 90 ? -13.273 -42.906 -0.749 1 84 90 GLY B N 1
ATOM 5016 C CA . GLY B 1 90 ? -13.688 -43.531 0.489 1 84 90 GLY B CA 1
ATOM 5017 C C . GLY B 1 90 ? -13.25 -42.781 1.729 1 84 90 GLY B C 1
ATOM 5018 O O . GLY B 1 90 ? -13.539 -43.188 2.852 1 84 90 GLY B O 1
ATOM 5019 N N . GLN B 1 91 ? -12.586 -41.594 1.587 1 88.06 91 GLN B N 1
ATOM 5020 C CA . GLN B 1 91 ? -12.188 -40.875 2.785 1 88.06 91 GLN B CA 1
ATOM 5021 C C . GLN B 1 91 ? -13.406 -40.5 3.625 1 88.06 91 GLN B C 1
ATOM 5023 O O . GLN B 1 91 ? -14.516 -40.375 3.102 1 88.06 91 GLN B O 1
ATOM 5028 N N . PRO B 1 92 ? -13.188 -40.375 4.984 1 84.25 92 PRO B N 1
ATOM 5029 C CA . PRO B 1 92 ? -14.273 -39.875 5.836 1 84.25 92 PRO B CA 1
ATOM 5030 C C . PRO B 1 92 ? -14.75 -38.469 5.434 1 84.25 92 PRO B C 1
ATOM 5032 O O . PRO B 1 92 ? -14.062 -37.781 4.688 1 84.25 92 PRO B O 1
ATOM 5035 N N . PRO B 1 93 ? -15.953 -38.156 5.867 1 86 93 PRO B N 1
ATOM 5036 C CA . PRO B 1 93 ? -16.406 -36.812 5.598 1 86 93 PRO B CA 1
ATOM 5037 C C . PRO B 1 93 ? -15.383 -35.75 6.016 1 86 93 PRO B C 1
ATOM 5039 O O . PRO B 1 93 ? -14.773 -35.844 7.082 1 86 93 PRO B O 1
ATOM 5042 N N . ILE B 1 94 ? -15.18 -34.812 5.152 1 89.88 94 ILE B N 1
ATOM 5043 C CA . ILE B 1 94 ? -14.219 -33.75 5.398 1 89.88 94 ILE B CA 1
ATOM 5044 C C . ILE B 1 94 ? -14.742 -32.812 6.484 1 89.88 94 ILE B C 1
ATOM 5046 O O . ILE B 1 94 ? -15.828 -32.25 6.348 1 89.88 94 ILE B O 1
ATOM 5050 N N . PRO B 1 95 ? -14.062 -32.719 7.598 1 91.19 95 PRO B N 1
ATOM 5051 C CA . PRO B 1 95 ? -14.484 -31.703 8.562 1 91.19 95 PRO B CA 1
ATOM 5052 C C . PRO B 1 95 ? -14.383 -30.281 8.008 1 91.19 95 PRO B C 1
ATOM 5054 O O . PRO B 1 95 ? -13.328 -29.891 7.5 1 91.19 95 PRO B O 1
ATOM 5057 N N . ARG B 1 96 ? -15.422 -29.516 8.023 1 93.75 96 ARG B N 1
ATOM 5058 C CA . ARG B 1 96 ? -15.484 -28.156 7.496 1 93.75 96 ARG B CA 1
ATOM 5059 C C . ARG B 1 96 ? -15.836 -27.156 8.594 1 93.75 96 ARG B C 1
ATOM 5061 O O . ARG B 1 96 ? -16.844 -27.312 9.281 1 93.75 96 ARG B O 1
ATOM 5068 N N . TYR B 1 97 ? -14.977 -26.141 8.773 1 93.94 97 TYR B N 1
ATOM 5069 C CA . TYR B 1 97 ? -15.102 -25.125 9.812 1 93.94 97 TYR B CA 1
ATOM 5070 C C . TYR B 1 97 ? -15.391 -23.766 9.203 1 93.94 97 TYR B C 1
ATOM 5072 O O . TYR B 1 97 ? -14.93 -23.453 8.102 1 93.94 97 TYR B O 1
ATOM 5080 N N . GLN B 1 98 ? -16.156 -22.953 9.898 1 94.44 98 GLN B N 1
ATOM 5081 C CA . GLN B 1 98 ? -16.391 -21.578 9.5 1 94.44 98 GLN B CA 1
ATOM 5082 C C . GLN B 1 98 ? -15.406 -20.625 10.18 1 94.44 98 GLN B C 1
ATOM 5084 O O . GLN B 1 98 ? -15.281 -20.641 11.406 1 94.44 98 GLN B O 1
ATOM 5089 N N . PHE B 1 99 ? -14.742 -19.891 9.422 1 95.69 99 PHE B N 1
ATOM 5090 C CA . PHE B 1 99 ? -13.828 -18.906 9.977 1 95.69 99 PHE B CA 1
ATOM 5091 C C . PHE B 1 99 ? -14.594 -17.766 10.641 1 95.69 99 PHE B C 1
ATOM 5093 O O . PHE B 1 99 ? -15.523 -17.219 10.055 1 95.69 99 PHE B O 1
ATOM 5100 N N . ASP B 1 100 ? -14.188 -17.406 11.82 1 93.5 100 ASP B N 1
ATOM 5101 C CA . ASP B 1 100 ? -14.781 -16.297 12.562 1 93.5 100 ASP B CA 1
ATOM 5102 C C . ASP B 1 100 ? -13.766 -15.188 12.797 1 93.5 100 ASP B C 1
ATOM 5104 O O . ASP B 1 100 ? -12.984 -15.242 13.75 1 93.5 100 ASP B O 1
ATOM 5108 N N . LEU B 1 101 ? -13.883 -14.188 12.031 1 91.31 101 LEU B N 1
ATOM 5109 C CA . LEU B 1 101 ? -12.938 -13.078 12.078 1 91.31 101 LEU B CA 1
ATOM 5110 C C . LEU B 1 101 ? -12.914 -12.438 13.461 1 91.31 101 LEU B C 1
ATOM 5112 O O . LEU B 1 101 ? -11.867 -11.961 13.914 1 91.31 101 LEU B O 1
ATOM 5116 N N . ALA B 1 102 ? -13.984 -12.398 14.18 1 89.44 102 ALA B N 1
ATOM 5117 C CA . ALA B 1 102 ? -14.109 -11.727 15.477 1 89.44 102 ALA B CA 1
ATOM 5118 C C . ALA B 1 102 ? -13.188 -12.367 16.516 1 89.44 102 ALA B C 1
ATOM 5120 O O . ALA B 1 102 ? -12.812 -11.727 17.5 1 89.44 102 ALA B O 1
ATOM 5121 N N . GLN B 1 103 ? -12.727 -13.562 16.203 1 91.12 103 GLN B N 1
ATOM 5122 C CA . GLN B 1 103 ? -11.883 -14.281 17.156 1 91.12 103 GLN B CA 1
ATOM 5123 C C . GLN B 1 103 ? -10.406 -14.109 16.828 1 91.12 103 GLN B C 1
ATOM 5125 O O . GLN B 1 103 ? -9.539 -14.578 17.562 1 91.12 103 GLN B O 1
ATOM 5130 N N . HIS B 1 104 ? -10.125 -13.477 15.812 1 93.31 104 HIS B N 1
ATOM 5131 C CA . HIS B 1 104 ? -8.758 -13.336 15.336 1 93.31 104 HIS B CA 1
ATOM 5132 C C . HIS B 1 104 ? -8.352 -11.867 15.227 1 93.31 104 HIS B C 1
ATOM 5134 O O . HIS B 1 104 ? -8.555 -11.234 14.188 1 93.31 104 HIS B O 1
ATOM 5140 N N . LYS B 1 105 ? -7.652 -11.414 16.25 1 93.44 105 LYS B N 1
ATOM 5141 C CA . LYS B 1 105 ? -7.355 -9.992 16.391 1 93.44 105 LYS B CA 1
ATOM 5142 C C . LYS B 1 105 ? -5.859 -9.727 16.266 1 93.44 105 LYS B C 1
ATOM 5144 O O . LYS B 1 105 ? -5.047 -10.641 16.422 1 93.44 105 LYS B O 1
ATOM 5149 N N . LEU B 1 106 ? -5.582 -8.547 15.922 1 95.19 106 LEU B N 1
ATOM 5150 C CA . LEU B 1 106 ? -4.211 -8.047 15.875 1 95.19 106 LEU B CA 1
ATOM 5151 C C . LEU B 1 106 ? -3.801 -7.461 17.219 1 95.19 106 LEU B C 1
ATOM 5153 O O . LEU B 1 106 ? -4.57 -6.719 17.828 1 95.19 106 LEU B O 1
ATOM 5157 N N . TYR B 1 107 ? -2.6 -7.871 17.688 1 94.88 107 TYR B N 1
ATOM 5158 C CA . TYR B 1 107 ? -2.084 -7.348 18.953 1 94.88 107 TYR B CA 1
ATOM 5159 C C . TYR B 1 107 ? -0.705 -6.727 18.75 1 94.88 107 TYR B C 1
ATOM 5161 O O . TYR B 1 107 ? 0.133 -7.27 18.031 1 94.88 107 TYR B O 1
ATOM 5169 N N . ILE B 1 108 ? -0.521 -5.613 19.312 1 92.88 108 ILE B N 1
ATOM 5170 C CA . ILE B 1 108 ? 0.756 -4.91 19.344 1 92.88 108 ILE B CA 1
ATOM 5171 C C . ILE B 1 108 ? 1.133 -4.594 20.797 1 92.88 108 ILE B C 1
ATOM 5173 O O . ILE B 1 108 ? 0.35 -3.984 21.531 1 92.88 108 ILE B O 1
ATOM 5177 N N . GLY B 1 109 ? 2.332 -4.898 21.188 1 86.5 109 GLY B N 1
ATOM 5178 C CA . GLY B 1 109 ? 2.709 -4.734 22.578 1 86.5 109 GLY B CA 1
ATOM 5179 C C . GLY B 1 109 ? 1.749 -5.406 23.531 1 86.5 109 GLY B C 1
ATOM 5180 O O . GLY B 1 109 ? 1.454 -4.871 24.609 1 86.5 109 GLY B O 1
ATOM 5181 N N . GLY B 1 110 ? 1.114 -6.41 23.047 1 88.06 110 GLY B N 1
ATOM 5182 C CA . GLY B 1 110 ? 0.199 -7.18 23.875 1 88.06 110 GLY B CA 1
ATOM 5183 C C . GLY B 1 110 ? -1.191 -6.574 23.953 1 88.06 110 GLY B C 1
ATOM 5184 O O . GLY B 1 110 ? -2.068 -7.102 24.641 1 88.06 110 GLY B O 1
ATOM 5185 N N . LYS B 1 111 ? -1.421 -5.539 23.219 1 94.44 111 LYS B N 1
ATOM 5186 C CA . LYS B 1 111 ? -2.713 -4.867 23.297 1 94.44 111 LYS B CA 1
ATOM 5187 C C . LYS B 1 111 ? -3.408 -4.855 21.938 1 94.44 111 LYS B C 1
ATOM 5189 O O . LYS B 1 111 ? -2.752 -4.762 20.891 1 94.44 111 LYS B O 1
ATOM 5194 N N . ASN B 1 112 ? -4.734 -5.055 21.953 1 96.38 112 ASN B N 1
ATOM 5195 C CA . ASN B 1 112 ? -5.598 -4.797 20.812 1 96.38 112 ASN B CA 1
ATOM 5196 C C . ASN B 1 112 ? -6.18 -3.387 20.844 1 96.38 112 ASN B C 1
ATOM 5198 O O . ASN B 1 112 ? -6.566 -2.9 21.922 1 96.38 112 ASN B O 1
ATOM 5202 N N . LEU B 1 113 ? -6.25 -2.688 19.766 1 97.5 113 LEU B N 1
ATOM 5203 C CA . LEU B 1 113 ? -6.609 -1.272 19.75 1 97.5 113 LEU B CA 1
ATOM 5204 C C . LEU B 1 113 ? -8.125 -1.097 19.734 1 97.5 113 LEU B C 1
ATOM 5206 O O . LEU B 1 113 ? -8.625 0.027 19.828 1 97.5 113 LEU B O 1
ATOM 5210 N N . GLY B 1 114 ? -8.844 -2.172 19.562 1 96.88 114 GLY B N 1
ATOM 5211 C CA . GLY B 1 114 ? -10.297 -2.104 19.516 1 96.88 114 GLY B CA 1
ATOM 5212 C C . GLY B 1 114 ? -10.828 -1.694 18.156 1 96.88 114 GLY B C 1
ATOM 5213 O O . GLY B 1 114 ? -10.062 -1.547 17.203 1 96.88 114 GLY B O 1
ATOM 5214 N N . LYS B 1 115 ? -12.172 -1.54 18.062 1 96.69 115 LYS B N 1
ATOM 5215 C CA . LYS B 1 115 ? -12.828 -1.189 16.812 1 96.69 115 LYS B CA 1
ATOM 5216 C C . LYS B 1 115 ? -12.438 0.214 16.359 1 96.69 115 LYS B C 1
ATOM 5218 O O . LYS B 1 115 ? -12.445 1.153 17.156 1 96.69 115 LYS B O 1
ATOM 5223 N N . GLY B 1 116 ? -12.094 0.352 15.148 1 97.81 116 GLY B N 1
ATOM 5224 C CA . GLY B 1 116 ? -11.727 1.6 14.5 1 97.81 116 GLY B CA 1
ATOM 5225 C C . GLY B 1 116 ? -11.188 1.405 13.094 1 97.81 116 GLY B C 1
ATOM 5226 O O . GLY B 1 116 ? -10.516 0.413 12.812 1 97.81 116 GLY B O 1
ATOM 5227 N N . VAL B 1 117 ? -11.578 2.311 12.242 1 98.5 117 VAL B N 1
ATOM 5228 C CA . VAL B 1 117 ? -11.07 2.314 10.867 1 98.5 117 VAL B CA 1
ATOM 5229 C C . VAL B 1 117 ? -10.172 3.529 10.656 1 98.5 117 VAL B C 1
ATOM 5231 O O . VAL B 1 117 ? -10.539 4.652 11.016 1 98.5 117 VAL B O 1
ATOM 5234 N N . VAL B 1 118 ? -9.031 3.289 10.141 1 98 118 VAL B N 1
ATOM 5235 C CA . VAL B 1 118 ? -8.125 4.391 9.828 1 98 118 VAL B CA 1
ATOM 5236 C C . VAL B 1 118 ? -7.898 4.461 8.32 1 98 118 VAL B C 1
ATOM 5238 O O . VAL B 1 118 ? -7.66 3.438 7.676 1 98 118 VAL B O 1
ATOM 5241 N N . ALA B 1 119 ? -8.094 5.629 7.727 1 97.75 119 ALA B N 1
ATOM 5242 C CA . ALA B 1 119 ? -7.793 5.895 6.32 1 97.75 119 ALA B CA 1
ATOM 5243 C C . ALA B 1 119 ? -6.383 6.457 6.156 1 97.75 119 ALA B C 1
ATOM 5245 O O . ALA B 1 119 ? -6.004 7.41 6.84 1 97.75 119 ALA B O 1
ATOM 5246 N N . LEU B 1 120 ? -5.633 5.844 5.262 1 96.75 120 LEU B N 1
ATOM 5247 C CA . LEU B 1 120 ? -4.227 6.184 5.082 1 96.75 120 LEU B CA 1
ATOM 5248 C C . LEU B 1 120 ? -3.938 6.562 3.635 1 96.75 120 LEU B C 1
ATOM 5250 O O . LEU B 1 120 ? -4.02 5.719 2.738 1 96.75 120 LEU B O 1
ATOM 5254 N N . PRO B 1 121 ? -3.617 7.812 3.375 1 96.38 121 PRO B N 1
ATOM 5255 C CA . PRO B 1 121 ? -3.203 8.195 2.023 1 96.38 121 PRO B CA 1
ATOM 5256 C C . PRO B 1 121 ? -1.752 7.824 1.725 1 96.38 121 PRO B C 1
ATOM 5258 O O . PRO B 1 121 ? -0.853 8.156 2.502 1 96.38 121 PRO B O 1
ATOM 5261 N N . GLN B 1 122 ? -1.538 7.141 0.668 1 93.19 122 GLN B N 1
ATOM 5262 C CA . GLN B 1 122 ? -0.194 6.723 0.283 1 93.19 122 GLN B CA 1
ATOM 5263 C C . GLN B 1 122 ? 0.442 7.73 -0.669 1 93.19 122 GLN B C 1
ATOM 5265 O O . GLN B 1 122 ? 0.218 7.676 -1.88 1 93.19 122 GLN B O 1
ATOM 5270 N N . LYS B 1 123 ? 1.299 8.586 -0.284 1 93.06 123 LYS B N 1
ATOM 5271 C CA . LYS B 1 123 ? 1.907 9.641 -1.083 1 93.06 123 LYS B CA 1
ATOM 5272 C C . LYS B 1 123 ? 2.385 9.109 -2.432 1 93.06 123 LYS B C 1
ATOM 5274 O O . LYS B 1 123 ? 1.575 8.859 -3.328 1 93.06 123 LYS B O 1
ATOM 5279 N N . LEU B 1 124 ? 3.598 8.656 -2.496 1 91.62 124 LEU B N 1
ATOM 5280 C CA . LEU B 1 124 ? 4.152 8.266 -3.787 1 91.62 124 LEU B CA 1
ATOM 5281 C C . LEU B 1 124 ? 3.547 6.949 -4.262 1 91.62 124 LEU B C 1
ATOM 5283 O O . LEU B 1 124 ? 3.729 6.559 -5.414 1 91.62 124 LEU B O 1
ATOM 5287 N N . GLY B 1 125 ? 2.711 6.355 -3.43 1 92.56 125 GLY B N 1
ATOM 5288 C CA . GLY B 1 125 ? 1.975 5.168 -3.834 1 92.56 125 GLY B CA 1
ATOM 5289 C C . GLY B 1 125 ? 0.706 5.488 -4.602 1 92.56 125 GLY B C 1
ATOM 5290 O O . GLY B 1 125 ? 0.141 4.617 -5.266 1 92.56 125 GLY B O 1
ATOM 5291 N N . GLY B 1 126 ? 0.201 6.723 -4.445 1 94.06 126 GLY B N 1
ATOM 5292 C CA . GLY B 1 126 ? -0.844 7.23 -5.32 1 94.06 126 GLY B CA 1
ATOM 5293 C C . GLY B 1 126 ? -2.23 6.746 -4.934 1 94.06 126 GLY B C 1
ATOM 5294 O O . GLY B 1 126 ? -3.143 6.738 -5.762 1 94.06 126 GLY B O 1
ATOM 5295 N N . GLY B 1 127 ? -2.443 6.25 -3.736 1 94.25 127 GLY B N 1
ATOM 5296 C CA . GLY B 1 127 ? -3.752 5.727 -3.381 1 94.25 127 GLY B CA 1
ATOM 5297 C C . GLY B 1 127 ? -4.086 5.902 -1.912 1 94.25 127 GLY B C 1
ATOM 5298 O O . GLY B 1 127 ? -3.438 6.684 -1.211 1 94.25 127 GLY B O 1
ATOM 5299 N N . VAL B 1 128 ? -5.199 5.289 -1.507 1 96.19 128 VAL B N 1
ATOM 5300 C CA . VAL B 1 128 ? -5.684 5.316 -0.13 1 96.19 128 VAL B CA 1
ATOM 5301 C C . VAL B 1 128 ? -6.051 3.904 0.318 1 96.19 128 VAL B C 1
ATOM 5303 O O . VAL B 1 128 ? -6.566 3.109 -0.473 1 96.19 128 VAL B O 1
ATOM 5306 N N . THR B 1 129 ? -5.793 3.631 1.538 1 95.12 129 THR B N 1
ATOM 5307 C CA . THR B 1 129 ? -6.156 2.338 2.107 1 95.12 129 THR B CA 1
ATOM 5308 C C . THR B 1 129 ? -6.926 2.52 3.412 1 95.12 129 THR B C 1
ATOM 5310 O O . THR B 1 129 ? -6.684 3.471 4.156 1 95.12 129 THR B O 1
ATOM 5313 N N . LEU B 1 130 ? -7.879 1.606 3.711 1 97.25 130 LEU B N 1
ATOM 5314 C CA . LEU B 1 130 ? -8.633 1.538 4.961 1 97.25 130 LEU B CA 1
ATOM 5315 C C . LEU B 1 130 ? -8.195 0.33 5.785 1 97.25 130 LEU B C 1
ATOM 5317 O O . LEU B 1 130 ? -8.352 -0.812 5.348 1 97.25 130 LEU B O 1
ATOM 5321 N N . THR B 1 131 ? -7.676 0.563 6.918 1 96.81 131 THR B N 1
ATOM 5322 C CA . THR B 1 131 ? -7.207 -0.511 7.785 1 96.81 131 THR B CA 1
ATOM 5323 C C . THR B 1 131 ? -8.102 -0.637 9.016 1 96.81 131 THR B C 1
ATOM 5325 O O . THR B 1 131 ? -8.43 0.364 9.656 1 96.81 131 THR B O 1
ATOM 5328 N N . ASP B 1 132 ? -8.508 -1.847 9.328 1 97.06 132 ASP B N 1
ATOM 5329 C CA . ASP B 1 132 ? -9.211 -2.17 10.562 1 97.06 132 ASP B CA 1
ATOM 5330 C C . ASP B 1 132 ? -8.242 -2.307 11.734 1 97.06 132 ASP B C 1
ATOM 5332 O O . ASP B 1 132 ? -7.426 -3.229 11.766 1 97.06 132 ASP B O 1
ATOM 5336 N N . LEU B 1 133 ? -8.414 -1.504 12.75 1 97.38 133 LEU B N 1
ATOM 5337 C CA . LEU B 1 133 ? -7.473 -1.462 13.859 1 97.38 133 LEU B CA 1
ATOM 5338 C C . LEU B 1 133 ? -7.652 -2.672 14.773 1 97.38 133 LEU B C 1
ATOM 5340 O O . LEU B 1 133 ? -6.738 -3.035 15.516 1 97.38 133 LEU B O 1
ATOM 5344 N N . GLU B 1 134 ? -8.781 -3.27 14.734 1 97.06 134 GLU B N 1
ATOM 5345 C CA . GLU B 1 134 ? -9.055 -4.395 15.625 1 97.06 134 GLU B CA 1
ATOM 5346 C C . GLU B 1 134 ? -8.469 -5.691 15.07 1 97.06 134 GLU B C 1
ATOM 5348 O O . GLU B 1 134 ? -7.805 -6.434 15.797 1 97.06 134 GLU B O 1
ATOM 5353 N N . THR B 1 135 ? -8.664 -5.945 13.758 1 95.75 135 THR B N 1
ATOM 5354 C CA . THR B 1 135 ? -8.344 -7.258 13.211 1 95.75 135 THR B CA 1
ATOM 5355 C C . THR B 1 135 ? -7.074 -7.188 12.359 1 95.75 135 THR B C 1
ATOM 5357 O O . THR B 1 135 ? -6.48 -8.219 12.039 1 95.75 135 THR B O 1
ATOM 5360 N N . GLY B 1 136 ? -6.711 -6 11.93 1 94.19 136 GLY B N 1
ATOM 5361 C CA . GLY B 1 136 ? -5.559 -5.852 11.055 1 94.19 136 GLY B CA 1
ATOM 5362 C C . GLY B 1 136 ? -5.898 -6.016 9.586 1 94.19 136 GLY B C 1
ATOM 5363 O O . GLY B 1 136 ? -5.074 -5.727 8.711 1 94.19 136 GLY B O 1
ATOM 5364 N N . ARG B 1 137 ? -7.066 -6.363 9.25 1 93.56 137 ARG B N 1
ATOM 5365 C CA . ARG B 1 137 ? -7.465 -6.543 7.855 1 93.56 137 ARG B CA 1
ATOM 5366 C C . ARG B 1 137 ? -7.559 -5.203 7.133 1 93.56 137 ARG B C 1
ATOM 5368 O O . ARG B 1 137 ? -8.008 -4.211 7.715 1 93.56 137 ARG B O 1
ATOM 5375 N N . THR B 1 138 ? -7.047 -5.094 5.918 1 95.75 138 THR B N 1
ATOM 5376 C CA . THR B 1 138 ? -7.332 -3.953 5.055 1 95.75 138 THR B CA 1
ATOM 5377 C C . THR B 1 138 ? -8.742 -4.055 4.477 1 95.75 138 THR B C 1
ATOM 5379 O O . THR B 1 138 ? -9.047 -4.988 3.727 1 95.75 138 THR B O 1
ATOM 5382 N N . LEU B 1 139 ? -9.539 -3.174 4.75 1 96.62 139 LEU B N 1
ATOM 5383 C CA . LEU B 1 139 ? -10.945 -3.258 4.387 1 96.62 139 LEU B CA 1
ATOM 5384 C C . LEU B 1 139 ? -11.148 -2.979 2.9 1 96.62 139 LEU B C 1
ATOM 5386 O O . LEU B 1 139 ? -12.047 -3.541 2.273 1 96.62 139 LEU B O 1
ATOM 5390 N N . SER B 1 140 ? -10.391 -2.07 2.391 1 95.5 140 SER B N 1
ATOM 5391 C CA . SER B 1 140 ? -10.414 -1.718 0.974 1 95.5 140 SER B CA 1
ATOM 5392 C C . SER B 1 140 ? -9.273 -0.774 0.619 1 95.5 140 SER B C 1
ATOM 5394 O O . SER B 1 140 ? -8.68 -0.146 1.5 1 95.5 140 SER B O 1
ATOM 5396 N N . SER B 1 141 ? -8.914 -0.714 -0.608 1 94.88 141 SER B N 1
ATOM 5397 C CA . SER B 1 141 ? -7.906 0.196 -1.134 1 94.88 141 SER B CA 1
ATOM 5398 C C . SER B 1 141 ? -8.312 0.749 -2.496 1 94.88 141 SER B C 1
ATOM 5400 O O . SER B 1 141 ? -9.07 0.113 -3.227 1 94.88 141 SER B O 1
ATOM 5402 N N . LEU B 1 142 ? -7.812 1.855 -2.799 1 94.88 142 LEU B N 1
ATOM 5403 C CA . LEU B 1 142 ? -8.047 2.512 -4.082 1 94.88 142 LEU B CA 1
ATOM 5404 C C . LEU B 1 142 ? -6.801 3.27 -4.531 1 94.88 142 LEU B C 1
ATOM 5406 O O . LEU B 1 142 ? -6.145 3.936 -3.727 1 94.88 142 LEU B O 1
ATOM 5410 N N . TRP B 1 143 ? -6.43 3.131 -5.77 1 94.75 143 TRP B N 1
ATOM 5411 C CA . TRP B 1 143 ? -5.328 3.881 -6.363 1 94.75 143 TRP B CA 1
ATOM 5412 C C . TRP B 1 143 ? -5.816 4.734 -7.527 1 94.75 143 TRP B C 1
ATOM 5414 O O . TRP B 1 143 ? -6.453 4.227 -8.453 1 94.75 143 TRP B O 1
ATOM 5424 N N . TYR B 1 144 ? -5.461 5.977 -7.562 1 95.88 144 TYR B N 1
ATOM 5425 C CA . TYR B 1 144 ? -6.043 6.961 -8.469 1 95.88 144 TYR B CA 1
ATOM 5426 C C . TYR B 1 144 ? -5.586 6.719 -9.906 1 95.88 144 TYR B C 1
ATOM 5428 O O . TYR B 1 144 ? -6.285 7.082 -10.852 1 95.88 144 TYR B O 1
ATOM 5436 N N . SER B 1 145 ? -4.422 6.117 -10.094 1 93.94 145 SER B N 1
ATOM 5437 C CA . SER B 1 145 ? -3.916 5.848 -11.438 1 93.94 145 SER B CA 1
ATOM 5438 C C . SER B 1 145 ? -4.883 4.969 -12.219 1 93.94 145 SER B C 1
ATOM 5440 O O . SER B 1 145 ? -4.984 5.09 -13.445 1 93.94 145 SER B O 1
ATOM 5442 N N . ASN B 1 146 ? -5.613 4.082 -11.547 1 93.75 146 ASN B N 1
ATOM 5443 C CA . ASN B 1 146 ? -6.566 3.207 -12.219 1 93.75 146 ASN B CA 1
ATOM 5444 C C . ASN B 1 146 ? -7.73 3.998 -12.812 1 93.75 146 ASN B C 1
ATOM 5446 O O . ASN B 1 146 ? -8.484 3.479 -13.641 1 93.75 146 ASN B O 1
ATOM 5450 N N . TYR B 1 147 ? -7.859 5.215 -12.422 1 94.06 147 TYR B N 1
ATOM 5451 C CA . TYR B 1 147 ? -8.945 6.074 -12.875 1 94.06 147 TYR B CA 1
ATOM 5452 C C . TYR B 1 147 ? -8.406 7.246 -13.688 1 94.06 147 TYR B C 1
ATOM 5454 O O . TYR B 1 147 ? -9.078 8.266 -13.836 1 94.06 147 TYR B O 1
ATOM 5462 N N . GLY B 1 148 ? -7.141 7.145 -14.07 1 92.75 148 GLY B N 1
ATOM 5463 C CA . GLY B 1 148 ? -6.586 8.102 -15.023 1 92.75 148 GLY B CA 1
ATOM 5464 C C . GLY B 1 148 ? -5.738 9.172 -14.359 1 92.75 148 GLY B C 1
ATOM 5465 O O . GLY B 1 148 ? -5.145 10.008 -15.047 1 92.75 148 GLY B O 1
ATOM 5466 N N . ASP B 1 149 ? -5.652 9.266 -13.086 1 95.19 149 ASP B N 1
ATOM 5467 C CA . ASP B 1 149 ? -4.812 10.242 -12.391 1 95.19 149 ASP B CA 1
ATOM 5468 C C . ASP B 1 149 ? -3.453 9.641 -12.039 1 95.19 149 ASP B C 1
ATOM 5470 O O . ASP B 1 149 ? -3.219 9.25 -10.898 1 95.19 149 ASP B O 1
ATOM 5474 N N . TYR B 1 150 ? -2.475 9.672 -12.93 1 93 150 TYR B N 1
ATOM 5475 C CA . TYR B 1 150 ? -1.194 8.977 -12.828 1 93 150 TYR B CA 1
ATOM 5476 C C . TYR B 1 150 ? -0.2 9.781 -12 1 93 150 TYR B C 1
ATOM 5478 O O . TYR B 1 150 ? 0.854 9.266 -11.617 1 93 150 TYR B O 1
ATOM 5486 N N . GLY B 1 151 ? -0.51 10.977 -11.734 1 92.38 151 GLY B N 1
ATOM 5487 C CA . GLY B 1 151 ? 0.418 11.82 -11 1 92.38 151 GLY B CA 1
ATOM 5488 C C . GLY B 1 151 ? -0.027 12.094 -9.578 1 92.38 151 GLY B C 1
ATOM 5489 O O . GLY B 1 151 ? 0.581 12.906 -8.883 1 92.38 151 GLY B O 1
ATOM 5490 N N . ALA B 1 152 ? -1.03 11.43 -9.109 1 95.19 152 ALA B N 1
ATOM 5491 C CA . ALA B 1 152 ? -1.609 11.727 -7.805 1 95.19 152 ALA B CA 1
ATOM 5492 C C . ALA B 1 152 ? -0.612 11.445 -6.684 1 95.19 152 ALA B C 1
ATOM 5494 O O . ALA B 1 152 ? -0.014 10.367 -6.633 1 95.19 152 ALA B O 1
ATOM 5495 N N . ILE B 1 153 ? -0.441 12.422 -5.852 1 95.81 153 ILE B N 1
ATOM 5496 C CA . ILE B 1 153 ? 0.275 12.289 -4.586 1 95.81 153 ILE B CA 1
ATOM 5497 C C . ILE B 1 153 ? -0.688 12.508 -3.424 1 95.81 153 ILE B C 1
ATOM 5499 O O . ILE B 1 153 ? -0.773 13.609 -2.881 1 95.81 153 ILE B O 1
ATOM 5503 N N . PRO B 1 154 ? -1.448 11.422 -3.07 1 96.62 154 PRO B N 1
ATOM 5504 C CA . PRO B 1 154 ? -2.342 11.586 -1.923 1 96.62 154 PRO B CA 1
ATOM 5505 C C . PRO B 1 154 ? -1.629 12.156 -0.699 1 96.62 154 PRO B C 1
ATOM 5507 O O . PRO B 1 154 ? -0.59 11.633 -0.287 1 96.62 154 PRO B O 1
ATOM 5510 N N . HIS B 1 155 ? -2.184 13.195 -0.094 1 96.31 155 HIS B N 1
ATOM 5511 C CA . HIS B 1 155 ? -1.438 13.977 0.884 1 96.31 155 HIS B CA 1
ATOM 5512 C C . HIS B 1 155 ? -2.193 14.078 2.205 1 96.31 155 HIS B C 1
ATOM 5514 O O . HIS B 1 155 ? -1.979 13.266 3.109 1 96.31 155 HIS B O 1
ATOM 5520 N N . HIS B 1 156 ? -3.154 14.938 2.322 1 97.88 156 HIS B N 1
ATOM 5521 C CA . HIS B 1 156 ? -3.922 15.055 3.557 1 97.88 156 HIS B CA 1
ATOM 5522 C C . HIS B 1 156 ? -5.293 14.398 3.416 1 97.88 156 HIS B C 1
ATOM 5524 O O . HIS B 1 156 ? -5.797 14.234 2.303 1 97.88 156 HIS B O 1
ATOM 5530 N N . ILE B 1 157 ? -5.801 13.984 4.512 1 98.25 157 ILE B N 1
ATOM 5531 C CA . ILE B 1 157 ? -7.031 13.203 4.547 1 98.25 157 ILE B CA 1
ATOM 5532 C C . ILE B 1 157 ? -7.805 13.516 5.828 1 98.25 157 ILE B C 1
ATOM 5534 O O . ILE B 1 157 ? -7.203 13.789 6.871 1 98.25 157 ILE B O 1
ATOM 5538 N N . ILE B 1 158 ? -9.148 13.562 5.766 1 98.69 158 ILE B N 1
ATOM 5539 C CA . ILE B 1 158 ? -10.031 13.789 6.906 1 98.69 158 ILE B CA 1
ATOM 5540 C C . ILE B 1 158 ? -11.367 13.078 6.668 1 98.69 158 ILE B C 1
ATOM 5542 O O . ILE B 1 158 ? -11.844 13.008 5.535 1 98.69 158 ILE B O 1
ATOM 5546 N N . SER B 1 159 ? -11.898 12.5 7.695 1 98.81 159 SER B N 1
ATOM 5547 C CA . SER B 1 159 ? -13.133 11.742 7.527 1 98.81 159 SER B CA 1
ATOM 5548 C C . SER B 1 159 ? -14.305 12.445 8.195 1 98.81 159 SER B C 1
ATOM 5550 O O . SER B 1 159 ? -14.164 12.992 9.297 1 98.81 159 SER B O 1
ATOM 5552 N N . PHE B 1 160 ? -15.469 12.391 7.543 1 98.69 160 PHE B N 1
ATOM 5553 C CA . PHE B 1 160 ? -16.734 12.711 8.195 1 98.69 160 PHE B CA 1
ATOM 5554 C C . PHE B 1 160 ? -17.109 11.633 9.195 1 98.69 160 PHE B C 1
ATOM 5556 O O . PHE B 1 160 ? -16.625 10.5 9.117 1 98.69 160 PHE B O 1
ATOM 5563 N N . PRO B 1 161 ? -17.938 12.023 10.18 1 98.62 161 PRO B N 1
ATOM 5564 C CA . PRO B 1 161 ? -18.344 11 11.148 1 98.62 161 PRO B CA 1
ATOM 5565 C C . PRO B 1 161 ? -19.281 9.953 10.555 1 98.62 161 PRO B C 1
ATOM 5567 O O . PRO B 1 161 ? -20 10.234 9.594 1 98.62 161 PRO B O 1
ATOM 5570 N N . SER B 1 162 ? -19.172 8.797 11.07 1 98.56 162 SER B N 1
ATOM 5571 C CA . SER B 1 162 ? -20.031 7.668 10.727 1 98.56 162 SER B CA 1
ATOM 5572 C C . SER B 1 162 ? -20.391 6.848 11.961 1 98.56 162 SER B C 1
ATOM 5574 O O . SER B 1 162 ? -19.5 6.426 12.711 1 98.56 162 SER B O 1
ATOM 5576 N N . GLU B 1 163 ? -21.688 6.59 12.141 1 97.12 163 GLU B N 1
ATOM 5577 C CA . GLU B 1 163 ? -22.141 5.797 13.281 1 97.12 163 GLU B CA 1
ATOM 5578 C C . GLU B 1 163 ? -21.5 4.41 13.273 1 97.12 163 GLU B C 1
ATOM 5580 O O . GLU B 1 163 ? -21.188 3.861 14.336 1 97.12 163 GLU B O 1
ATOM 5585 N N . ASN B 1 164 ? -21.391 3.92 12.07 1 97.81 164 ASN B N 1
ATOM 5586 C CA . ASN B 1 164 ? -20.719 2.635 11.891 1 97.81 164 ASN B CA 1
ATOM 5587 C C . ASN B 1 164 ? -19.766 2.662 10.695 1 97.81 164 ASN B C 1
ATOM 5589 O O . ASN B 1 164 ? -20.156 2.293 9.586 1 97.81 164 ASN B O 1
ATOM 5593 N N . PRO B 1 165 ? -18.516 2.9 10.961 1 97.94 165 PRO B N 1
ATOM 5594 C CA . PRO B 1 165 ? -17.547 3.035 9.867 1 97.94 165 PRO B CA 1
ATOM 5595 C C . PRO B 1 165 ? -17.359 1.743 9.078 1 97.94 165 PRO B C 1
ATOM 5597 O O . PRO B 1 165 ? -16.797 1.762 7.98 1 97.94 165 PRO B O 1
ATOM 5600 N N . TYR B 1 166 ? -17.797 0.567 9.633 1 97.5 166 TYR B N 1
ATOM 5601 C CA . TYR B 1 166 ? -17.672 -0.698 8.914 1 97.5 166 TYR B CA 1
ATOM 5602 C C . TYR B 1 166 ? -18.781 -0.845 7.879 1 97.5 166 TYR B C 1
ATOM 5604 O O . TYR B 1 166 ? -18.719 -1.718 7.008 1 97.5 166 TYR B O 1
ATOM 5612 N N . ASN B 1 167 ? -19.75 0.04 7.957 1 97.81 167 ASN B N 1
ATOM 5613 C CA . ASN B 1 167 ? -20.875 -0.003 7.012 1 97.81 167 ASN B CA 1
ATOM 5614 C C . ASN B 1 167 ? -20.703 1.024 5.898 1 97.81 167 ASN B C 1
ATOM 5616 O O . ASN B 1 167 ? -20.906 0.713 4.723 1 97.81 167 ASN B O 1
ATOM 5620 N N . GLU B 1 168 ? -20.422 2.199 6.344 1 98 168 GLU B N 1
ATOM 5621 C CA . GLU B 1 168 ? -20.234 3.24 5.336 1 98 168 GLU B CA 1
ATOM 5622 C C . GLU B 1 168 ? -19.656 4.504 5.957 1 98 168 GLU B C 1
ATOM 5624 O O . GLU B 1 168 ? -19.922 4.812 7.121 1 98 168 GLU B O 1
ATOM 5629 N N . PHE B 1 169 ? -18.922 5.227 5.246 1 98.56 169 PHE B N 1
ATOM 5630 C CA . PHE B 1 169 ? -18.516 6.586 5.586 1 98.56 169 PHE B CA 1
ATOM 5631 C C . PHE B 1 169 ? -17.938 7.293 4.371 1 98.56 169 PHE B C 1
ATOM 5633 O O . PHE B 1 169 ? -17.703 6.668 3.336 1 98.56 169 PHE B O 1
ATOM 5640 N N . GLU B 1 170 ? -17.781 8.602 4.48 1 98.19 170 GLU B N 1
ATOM 5641 C CA . GLU B 1 170 ? -17.203 9.469 3.461 1 98.19 170 GLU B CA 1
ATOM 5642 C C . GLU B 1 170 ? -16 10.242 4.012 1 98.19 170 GLU B C 1
ATOM 5644 O O . GLU B 1 170 ? -15.945 10.539 5.207 1 98.19 170 GLU B O 1
ATOM 5649 N N . PHE B 1 171 ? -15.109 10.562 3.186 1 98.56 171 PHE B N 1
ATOM 5650 C CA . PHE B 1 171 ? -13.945 11.328 3.611 1 98.56 171 PHE B CA 1
ATOM 5651 C C . PHE B 1 171 ? -13.352 12.109 2.445 1 98.56 171 PHE B C 1
ATOM 5653 O O . PHE B 1 171 ? -13.742 11.898 1.293 1 98.56 171 PHE B O 1
ATOM 5660 N N . ILE B 1 172 ? -12.531 13.055 2.725 1 98.44 172 ILE B N 1
ATOM 5661 C CA . ILE B 1 172 ? -11.875 13.93 1.755 1 98.44 172 ILE B CA 1
ATOM 5662 C C . ILE B 1 172 ? -10.383 13.625 1.714 1 98.44 172 ILE B C 1
ATOM 5664 O O . ILE B 1 172 ? -9.742 13.484 2.76 1 98.44 172 ILE B O 1
ATOM 5668 N N . ASN B 1 173 ? -9.867 13.469 0.523 1 98.31 173 ASN B N 1
ATOM 5669 C CA . ASN B 1 173 ? -8.43 13.297 0.304 1 98.31 173 ASN B CA 1
ATOM 5670 C C . ASN B 1 173 ? -7.898 14.312 -0.708 1 98.31 173 ASN B C 1
ATOM 5672 O O . ASN B 1 173 ? -8.328 14.32 -1.862 1 98.31 173 ASN B O 1
ATOM 5676 N N . SER B 1 174 ? -7.008 15.203 -0.255 1 98.19 174 SER B N 1
ATOM 5677 C CA . SER B 1 174 ? -6.32 16.094 -1.178 1 98.19 174 SER B CA 1
ATOM 5678 C C . SER B 1 174 ? -5.082 15.438 -1.771 1 98.19 174 SER B C 1
ATOM 5680 O O . SER B 1 174 ? -4.379 14.695 -1.083 1 98.19 174 SER B O 1
ATOM 5682 N N . CYS B 1 175 ? -4.828 15.664 -2.998 1 97.44 175 CYS B N 1
ATOM 5683 C CA . CYS B 1 175 ? -3.678 15.109 -3.703 1 97.44 175 CYS B CA 1
ATOM 5684 C C . CYS B 1 175 ? -2.854 16.203 -4.355 1 97.44 175 CYS B C 1
ATOM 5686 O O . CYS B 1 175 ? -3.391 17.031 -5.094 1 97.44 175 CYS B O 1
ATOM 5688 N N . GLN B 1 176 ? -1.569 16.172 -4.074 1 95.56 176 GLN B N 1
ATOM 5689 C CA . GLN B 1 176 ? -0.645 17 -4.844 1 95.56 176 GLN B CA 1
ATOM 5690 C C . GLN B 1 176 ? -0.265 16.328 -6.156 1 95.56 176 GLN B C 1
ATOM 5692 O O . GLN B 1 176 ? -0.847 15.297 -6.527 1 95.56 176 GLN B O 1
ATOM 5697 N N . GLY B 1 177 ? 0.637 16.922 -6.871 1 93.25 177 GLY B N 1
ATOM 5698 C CA . GLY B 1 177 ? 1.148 16.391 -8.125 1 93.25 177 GLY B CA 1
ATOM 5699 C C . GLY B 1 177 ? 2.359 17.156 -8.641 1 93.25 177 GLY B C 1
ATOM 5700 O O . GLY B 1 177 ? 3.047 17.828 -7.875 1 93.25 177 GLY B O 1
ATOM 5701 N N . GLY B 1 178 ? 2.594 16.891 -9.867 1 92.19 178 GLY B N 1
ATOM 5702 C CA . GLY B 1 178 ? 3.652 17.609 -10.555 1 92.19 178 GLY B CA 1
ATOM 5703 C C . GLY B 1 178 ? 5.027 17.359 -9.961 1 92.19 178 GLY B C 1
ATOM 5704 O O . GLY B 1 178 ? 5.363 16.219 -9.617 1 92.19 178 GLY B O 1
ATOM 5705 N N . LEU B 1 179 ? 5.793 18.406 -9.781 1 93.5 179 LEU B N 1
ATOM 5706 C CA . LEU B 1 179 ? 7.207 18.328 -9.43 1 93.5 179 LEU B CA 1
ATOM 5707 C C . LEU B 1 179 ? 7.379 18.016 -7.945 1 93.5 179 LEU B C 1
ATOM 5709 O O . LEU B 1 179 ? 8.5 17.828 -7.473 1 93.5 179 LEU B O 1
ATOM 5713 N N . ASN B 1 180 ? 6.328 17.891 -7.219 1 93.62 180 ASN B N 1
ATOM 5714 C CA . ASN B 1 180 ? 6.441 17.562 -5.805 1 93.62 180 ASN B CA 1
ATOM 5715 C C . ASN B 1 180 ? 7.109 16.219 -5.594 1 93.62 180 ASN B C 1
ATOM 5717 O O . ASN B 1 180 ? 7.711 15.969 -4.547 1 93.62 180 ASN B O 1
ATOM 5721 N N . THR B 1 181 ? 7.012 15.305 -6.555 1 90.88 181 THR B N 1
ATOM 5722 C CA . THR B 1 181 ? 7.672 14.008 -6.477 1 90.88 181 THR B CA 1
ATOM 5723 C C . THR B 1 181 ? 9.188 14.18 -6.34 1 90.88 181 THR B C 1
ATOM 5725 O O . THR B 1 181 ? 9.859 13.336 -5.746 1 90.88 181 THR B O 1
ATOM 5728 N N . HIS B 1 182 ? 9.766 15.242 -6.805 1 90.94 182 HIS B N 1
ATOM 5729 C CA . HIS B 1 182 ? 11.211 15.461 -6.836 1 90.94 182 HIS B CA 1
ATOM 5730 C C . HIS B 1 182 ? 11.742 15.844 -5.461 1 90.94 182 HIS B C 1
ATOM 5732 O O . HIS B 1 182 ? 12.945 15.789 -5.219 1 90.94 182 HIS B O 1
ATOM 5738 N N . LEU B 1 183 ? 10.875 16.188 -4.578 1 89.06 183 LEU B N 1
ATOM 5739 C CA . LEU B 1 183 ? 11.266 16.609 -3.234 1 89.06 183 LEU B CA 1
ATOM 5740 C C . LEU B 1 183 ? 11.945 15.453 -2.494 1 89.06 183 LEU B C 1
ATOM 5742 O O . LEU B 1 183 ? 12.742 15.688 -1.578 1 89.06 183 LEU B O 1
ATOM 5746 N N . TYR B 1 184 ? 11.703 14.32 -2.895 1 85.81 184 TYR B N 1
ATOM 5747 C CA . TYR B 1 184 ? 12.164 13.164 -2.129 1 85.81 184 TYR B CA 1
ATOM 5748 C C . TYR B 1 184 ? 13.461 12.609 -2.705 1 85.81 184 TYR B C 1
ATOM 5750 O O . TYR B 1 184 ? 14.023 11.648 -2.166 1 85.81 184 TYR B O 1
ATOM 5758 N N . ARG B 1 185 ? 13.953 13.125 -3.754 1 81.69 185 ARG B N 1
ATOM 5759 C CA . ARG B 1 185 ? 15.281 12.875 -4.312 1 81.69 185 ARG B CA 1
ATOM 5760 C C . ARG B 1 185 ? 15.492 11.391 -4.59 1 81.69 185 ARG B C 1
ATOM 5762 O O . ARG B 1 185 ? 16.516 10.828 -4.223 1 81.69 185 ARG B O 1
ATOM 5769 N N . LEU B 1 186 ? 14.5 10.82 -5.121 1 85.75 186 LEU B N 1
ATOM 5770 C CA . LEU B 1 186 ? 14.648 9.445 -5.586 1 85.75 186 LEU B CA 1
ATOM 5771 C C . LEU B 1 186 ? 15.594 9.367 -6.777 1 85.75 186 LEU B C 1
ATOM 5773 O O . LEU B 1 186 ? 15.562 10.234 -7.656 1 85.75 186 LEU B O 1
ATOM 5777 N N . ALA B 1 187 ? 16.375 8.352 -6.703 1 83.5 187 ALA B N 1
ATOM 5778 C CA . ALA B 1 187 ? 17.266 8.141 -7.84 1 83.5 187 ALA B CA 1
ATOM 5779 C C . ALA B 1 187 ? 16.484 7.77 -9.094 1 83.5 187 ALA B C 1
ATOM 5781 O O . ALA B 1 187 ? 15.578 6.93 -9.039 1 83.5 187 ALA B O 1
ATOM 5782 N N . ASN B 1 188 ? 16.766 8.438 -10.211 1 86.69 188 ASN B N 1
ATOM 5783 C CA . ASN B 1 188 ? 16.203 8.156 -11.523 1 86.69 188 ASN B CA 1
ATOM 5784 C C . ASN B 1 188 ? 14.688 8.391 -11.539 1 86.69 188 ASN B C 1
ATOM 5786 O O . ASN B 1 188 ? 13.953 7.66 -12.203 1 86.69 188 ASN B O 1
ATOM 5790 N N . VAL B 1 189 ? 14.227 9.289 -10.75 1 89.94 189 VAL B N 1
ATOM 5791 C CA . VAL B 1 189 ? 12.805 9.633 -10.711 1 89.94 189 VAL B CA 1
ATOM 5792 C C . VAL B 1 189 ? 12.383 10.227 -12.047 1 89.94 189 VAL B C 1
ATOM 5794 O O . VAL B 1 189 ? 13.195 10.805 -12.766 1 89.94 189 VAL B O 1
ATOM 5797 N N . ASP B 1 190 ? 11.141 10.078 -12.422 1 91.12 190 ASP B N 1
ATOM 5798 C CA . ASP B 1 190 ? 10.609 10.68 -13.641 1 91.12 190 ASP B CA 1
ATOM 5799 C C . ASP B 1 190 ? 10.844 12.188 -13.648 1 91.12 190 ASP B C 1
ATOM 5801 O O . ASP B 1 190 ? 10.367 12.906 -12.766 1 91.12 190 ASP B O 1
ATOM 5805 N N . PRO B 1 191 ? 11.484 12.742 -14.648 1 92.06 191 PRO B N 1
ATOM 5806 C CA . PRO B 1 191 ? 11.781 14.18 -14.672 1 92.06 191 PRO B CA 1
ATOM 5807 C C . PRO B 1 191 ? 10.547 15.031 -14.992 1 92.06 191 PRO B C 1
ATOM 5809 O O . PRO B 1 191 ? 10.555 16.25 -14.766 1 92.06 191 PRO B O 1
ATOM 5812 N N . HIS B 1 192 ? 9.5 14.398 -15.57 1 91.88 192 HIS B N 1
ATOM 5813 C CA . HIS B 1 192 ? 8.312 15.148 -15.945 1 91.88 192 HIS B CA 1
ATOM 5814 C C . HIS B 1 192 ? 7.047 14.469 -15.43 1 91.88 192 HIS B C 1
ATOM 5816 O O . HIS B 1 192 ? 6.188 14.062 -16.219 1 91.88 192 HIS B O 1
ATOM 5822 N N . PRO B 1 193 ? 6.867 14.406 -14.109 1 93.31 193 PRO B N 1
ATOM 5823 C CA . PRO B 1 193 ? 5.652 13.781 -13.578 1 93.31 193 PRO B CA 1
ATOM 5824 C C . PRO B 1 193 ? 4.383 14.547 -13.938 1 93.31 193 PRO B C 1
ATOM 5826 O O . PRO B 1 193 ? 4.41 15.773 -14.039 1 93.31 193 PRO B O 1
ATOM 5829 N N . PRO B 1 194 ? 3.287 13.805 -14.117 1 89.81 194 PRO B N 1
ATOM 5830 C CA . PRO B 1 194 ? 2.035 14.5 -14.438 1 89.81 194 PRO B CA 1
ATOM 5831 C C . PRO B 1 194 ? 1.571 15.43 -13.328 1 89.81 194 PRO B C 1
ATOM 5833 O O . PRO B 1 194 ? 1.718 15.109 -12.141 1 89.81 194 PRO B O 1
ATOM 5836 N N . ALA B 1 195 ? 1.071 16.594 -13.758 1 82.25 195 ALA B N 1
ATOM 5837 C CA . ALA B 1 195 ? 0.5 17.516 -12.789 1 82.25 195 ALA B CA 1
ATOM 5838 C C . ALA B 1 195 ? -0.923 17.109 -12.414 1 82.25 195 ALA B C 1
ATOM 5840 O O . ALA B 1 195 ? -1.826 17.156 -13.25 1 82.25 195 ALA B O 1
ATOM 5841 N N . ALA B 1 196 ? -1.099 16.594 -11.211 1 81.88 196 ALA B N 1
ATOM 5842 C CA . ALA B 1 196 ? -2.381 16.062 -10.758 1 81.88 196 ALA B CA 1
ATOM 5843 C C . ALA B 1 196 ? -2.74 16.578 -9.375 1 81.88 196 ALA B C 1
ATOM 5845 O O . ALA B 1 196 ? -2.736 15.828 -8.398 1 81.88 196 ALA B O 1
ATOM 5846 N N . THR B 1 197 ? -3.082 17.953 -9.227 1 95.5 197 THR B N 1
ATOM 5847 C CA . THR B 1 197 ? -3.543 18.438 -7.934 1 95.5 197 THR B CA 1
ATOM 5848 C C . THR B 1 197 ? -5.066 18.375 -7.844 1 95.5 197 THR B C 1
ATOM 5850 O O . THR B 1 197 ? -5.766 19.141 -8.5 1 95.5 197 THR B O 1
ATOM 5853 N N . ASN B 1 198 ? -5.512 17.438 -7.062 1 97.88 198 ASN B N 1
ATOM 5854 C CA . ASN B 1 198 ? -6.945 17.172 -7.004 1 97.88 198 ASN B CA 1
ATOM 5855 C C . ASN B 1 198 ? -7.434 17.047 -5.562 1 97.88 198 ASN B C 1
ATOM 5857 O O . ASN B 1 198 ? -6.652 16.75 -4.66 1 97.88 198 ASN B O 1
ATOM 5861 N N . ILE B 1 199 ? -8.711 17.359 -5.375 1 98.19 199 ILE B N 1
ATOM 5862 C CA . ILE B 1 199 ? -9.461 17.047 -4.164 1 98.19 199 ILE B CA 1
ATOM 5863 C C . ILE B 1 199 ? -10.453 15.922 -4.445 1 98.19 199 ILE B C 1
ATOM 5865 O O . ILE B 1 199 ? -11.352 16.078 -5.273 1 98.19 199 ILE B O 1
ATOM 5869 N N . TYR B 1 200 ? -10.305 14.836 -3.758 1 97.81 200 TYR B N 1
ATOM 5870 C CA . TYR B 1 200 ? -11.219 13.719 -3.969 1 97.81 200 TYR B CA 1
ATOM 5871 C C . TYR B 1 200 ? -12.148 13.539 -2.773 1 97.81 200 TYR B C 1
ATOM 5873 O O . TYR B 1 200 ? -11.695 13.531 -1.625 1 97.81 200 TYR B O 1
ATOM 5881 N N . ARG B 1 201 ? -13.406 13.477 -3.014 1 97.56 201 ARG B N 1
ATOM 5882 C CA . ARG B 1 201 ? -14.375 12.914 -2.078 1 97.56 201 ARG B CA 1
ATOM 5883 C C . ARG B 1 201 ? -14.562 11.422 -2.316 1 97.56 201 ARG B C 1
ATOM 5885 O O . ARG B 1 201 ? -14.922 11.008 -3.422 1 97.56 201 ARG B O 1
ATOM 5892 N N . LEU B 1 202 ? -14.312 10.68 -1.308 1 97.88 202 LEU B N 1
ATOM 5893 C CA . LEU B 1 202 ? -14.398 9.227 -1.416 1 97.88 202 LEU B CA 1
ATOM 5894 C C . LEU B 1 202 ? -15.477 8.68 -0.495 1 97.88 202 LEU B C 1
ATOM 5896 O O . LEU B 1 202 ? -15.852 9.328 0.487 1 97.88 202 LEU B O 1
ATOM 5900 N N . ARG B 1 203 ? -15.938 7.469 -0.846 1 97.94 203 ARG B N 1
ATOM 5901 C CA . ARG B 1 203 ? -16.969 6.785 -0.063 1 97.94 203 ARG B CA 1
ATOM 5902 C C . ARG B 1 203 ? -16.641 5.301 0.077 1 97.94 203 ARG B C 1
ATOM 5904 O O . ARG B 1 203 ? -16.25 4.652 -0.894 1 97.94 203 ARG B O 1
ATOM 5911 N N . TYR B 1 204 ? -16.672 4.859 1.298 1 98.19 204 TYR B N 1
ATOM 5912 C CA . TYR B 1 204 ? -16.672 3.434 1.604 1 98.19 204 TYR B CA 1
ATOM 5913 C C . TYR B 1 204 ? -18.094 2.938 1.867 1 98.19 204 TYR B C 1
ATOM 5915 O O . TYR B 1 204 ? -18.844 3.543 2.645 1 98.19 204 TYR B O 1
ATOM 5923 N N . ASP B 1 205 ? -18.484 1.782 1.251 1 97.19 205 ASP B N 1
ATOM 5924 C CA . ASP B 1 205 ? -19.859 1.337 1.35 1 97.19 205 ASP B CA 1
ATOM 5925 C C . ASP B 1 205 ? -19.969 0.036 2.143 1 97.19 205 ASP B C 1
ATOM 5927 O O . ASP B 1 205 ? -20.922 -0.726 1.974 1 97.19 205 ASP B O 1
ATOM 5931 N N . GLY B 1 206 ? -18.969 -0.26 2.891 1 96.5 206 GLY B N 1
ATOM 5932 C CA . GLY B 1 206 ? -18.953 -1.484 3.674 1 96.5 206 GLY B CA 1
ATOM 5933 C C . GLY B 1 206 ? -18.219 -2.621 3.002 1 96.5 206 GLY B C 1
ATOM 5934 O O . GLY B 1 206 ? -17.875 -3.615 3.646 1 96.5 206 GLY B O 1
ATOM 5935 N N . ASN B 1 207 ? -17.906 -2.426 1.711 1 93.81 207 ASN B N 1
ATOM 5936 C CA . ASN B 1 207 ? -17.203 -3.457 0.944 1 93.81 207 ASN B CA 1
ATOM 5937 C C . ASN B 1 207 ? -16.109 -2.861 0.075 1 93.81 207 ASN B C 1
ATOM 5939 O O . ASN B 1 207 ? -15.023 -3.439 -0.043 1 93.81 207 ASN B O 1
ATOM 5943 N N . THR B 1 208 ? -16.469 -1.78 -0.579 1 93.88 208 THR B N 1
ATOM 5944 C CA . THR B 1 208 ? -15.531 -1.195 -1.531 1 93.88 208 THR B CA 1
ATOM 5945 C C . THR B 1 208 ? -15.406 0.31 -1.312 1 93.88 208 THR B C 1
ATOM 5947 O O . THR B 1 208 ? -16.344 0.953 -0.836 1 93.88 208 THR B O 1
ATOM 5950 N N . LEU B 1 209 ? -14.203 0.749 -1.636 1 95 209 LEU B N 1
ATOM 5951 C CA . LEU B 1 209 ? -13.906 2.176 -1.7 1 95 209 LEU B CA 1
ATOM 5952 C C . LEU B 1 209 ? -14.117 2.711 -3.113 1 95 209 LEU B C 1
ATOM 5954 O O . LEU B 1 209 ? -13.734 2.062 -4.09 1 95 209 LEU B O 1
ATOM 5958 N N . MET B 1 210 ? -14.75 3.857 -3.219 1 96 210 MET B N 1
ATOM 5959 C CA . MET B 1 210 ? -15.016 4.441 -4.527 1 96 210 MET B CA 1
ATOM 5960 C C . MET B 1 210 ? -14.773 5.945 -4.516 1 96 210 MET B C 1
ATOM 5962 O O . MET B 1 210 ? -14.867 6.586 -3.465 1 96 210 MET B O 1
ATOM 5966 N N . ILE B 1 211 ? -14.461 6.484 -5.637 1 96.88 211 ILE B N 1
ATOM 5967 C CA . ILE B 1 211 ? -14.414 7.934 -5.809 1 96.88 211 ILE B CA 1
ATOM 5968 C C . ILE B 1 211 ? -15.828 8.477 -6 1 96.88 211 ILE B C 1
ATOM 5970 O O . ILE B 1 211 ? -16.469 8.203 -7.016 1 96.88 211 ILE B O 1
ATOM 5974 N N . ALA B 1 212 ? -16.266 9.18 -5.062 1 96.44 212 ALA B N 1
ATOM 5975 C CA . ALA B 1 212 ? -17.578 9.797 -5.184 1 96.44 212 ALA B CA 1
ATOM 5976 C C . ALA B 1 212 ? -17.531 11.023 -6.09 1 96.44 212 ALA B C 1
ATOM 5978 O O . ALA B 1 212 ? -18.469 11.273 -6.848 1 96.44 212 ALA B O 1
ATOM 5979 N N . GLU B 1 213 ? -16.422 11.781 -5.957 1 96.19 213 GLU B N 1
ATOM 5980 C CA . GLU B 1 213 ? -16.297 13 -6.754 1 96.19 213 GLU B CA 1
ATOM 5981 C C . GLU B 1 213 ? -14.844 13.484 -6.805 1 96.19 213 GLU B C 1
ATOM 5983 O O . GLU B 1 213 ? -14.125 13.398 -5.812 1 96.19 213 GLU B O 1
ATOM 5988 N N . ASN B 1 214 ? -14.445 13.898 -7.934 1 96.44 214 ASN B N 1
ATOM 5989 C CA . ASN B 1 214 ? -13.305 14.805 -8.031 1 96.44 214 ASN B CA 1
ATOM 5990 C C . ASN B 1 214 ? -13.727 16.266 -7.926 1 96.44 214 ASN B C 1
ATOM 5992 O O . ASN B 1 214 ? -14.117 16.875 -8.922 1 96.44 214 ASN B O 1
ATOM 5996 N N . VAL B 1 215 ? -13.586 16.812 -6.82 1 97.56 215 VAL B N 1
ATOM 5997 C CA . VAL B 1 215 ? -14.094 18.141 -6.5 1 97.56 215 VAL B CA 1
ATOM 5998 C C . VAL B 1 215 ? -13.352 19.188 -7.316 1 97.56 215 VAL B C 1
ATOM 6000 O O . VAL B 1 215 ? -13.93 20.203 -7.715 1 97.56 215 VAL B O 1
ATOM 6003 N N . SER B 1 216 ? -12.102 18.922 -7.609 1 97.44 216 SER B N 1
ATOM 6004 C CA . SER B 1 216 ? -11.328 19.859 -8.422 1 97.44 216 SER B CA 1
ATOM 6005 C C . SER B 1 216 ? -11.898 19.969 -9.836 1 97.44 216 SER B C 1
ATOM 6007 O O . SER B 1 216 ? -12 21.062 -10.383 1 97.44 216 SER B O 1
ATOM 6009 N N . ASP B 1 217 ? -12.227 18.844 -10.391 1 95.19 217 ASP B N 1
ATOM 6010 C CA . ASP B 1 217 ? -12.836 18.859 -11.711 1 95.19 217 ASP B CA 1
ATOM 6011 C C . ASP B 1 217 ? -14.133 19.656 -11.703 1 95.19 217 ASP B C 1
ATOM 6013 O O . ASP B 1 217 ? -14.43 20.391 -12.656 1 95.19 217 ASP B O 1
ATOM 6017 N N . SER B 1 218 ? -14.891 19.531 -10.656 1 95.94 218 SER B N 1
ATOM 6018 C CA . SER B 1 218 ? -16.203 20.156 -10.547 1 95.94 218 SER B CA 1
ATOM 6019 C C . SER B 1 218 ? -16.078 21.656 -10.305 1 95.94 218 SER B C 1
ATOM 6021 O O . SER B 1 218 ? -16.922 22.438 -10.727 1 95.94 218 SER B O 1
ATOM 6023 N N . THR B 1 219 ? -15.016 22.141 -9.656 1 97.12 219 THR B N 1
ATOM 6024 C CA . THR B 1 219 ? -14.969 23.516 -9.172 1 97.12 219 THR B CA 1
ATOM 6025 C C . THR B 1 219 ? -13.906 24.312 -9.906 1 97.12 219 THR B C 1
ATOM 6027 O O . THR B 1 219 ? -13.898 25.547 -9.852 1 97.12 219 THR B O 1
ATOM 6030 N N . GLY B 1 220 ? -12.938 23.594 -10.453 1 97.12 220 GLY B N 1
ATOM 6031 C CA . GLY B 1 220 ? -11.797 24.266 -11.062 1 97.12 220 GLY B CA 1
ATOM 6032 C C . GLY B 1 220 ? -10.703 24.609 -10.07 1 97.12 220 GLY B C 1
ATOM 6033 O O . GLY B 1 220 ? -9.734 25.281 -10.414 1 97.12 220 GLY B O 1
ATOM 6034 N N . LEU B 1 221 ? -10.836 24.188 -8.82 1 97.31 221 LEU B N 1
ATOM 6035 C CA . LEU B 1 221 ? -9.836 24.438 -7.785 1 97.31 221 LEU B CA 1
ATOM 6036 C C . LEU B 1 221 ? -8.969 23.219 -7.547 1 97.31 221 LEU B C 1
ATOM 6038 O O . LEU B 1 221 ? -9.438 22.219 -6.996 1 97.31 221 LEU B O 1
ATOM 6042 N N . GLY B 1 222 ? -7.707 23.25 -7.941 1 97.5 222 GLY B N 1
ATOM 6043 C CA . GLY B 1 222 ? -6.73 22.219 -7.605 1 97.5 222 GLY B CA 1
ATOM 6044 C C . GLY B 1 222 ? -5.918 22.547 -6.371 1 97.5 222 GLY B C 1
ATOM 6045 O O . GLY B 1 222 ? -4.848 23.156 -6.469 1 97.5 222 GLY B O 1
ATOM 6046 N N . LEU B 1 223 ? -6.422 22.141 -5.203 1 98.25 223 LEU B N 1
ATOM 6047 C CA . LEU B 1 223 ? -5.73 22.328 -3.932 1 98.25 223 LEU B CA 1
ATOM 6048 C C . LEU B 1 223 ? -5.297 20.984 -3.35 1 98.25 223 LEU B C 1
ATOM 6050 O O . LEU B 1 223 ? -6.086 20.047 -3.297 1 98.25 223 LEU B O 1
ATOM 6054 N N . GLY B 1 224 ? -4.066 20.875 -2.869 1 97.12 224 GLY B N 1
ATOM 6055 C CA . GLY B 1 224 ? -3.545 19.547 -2.65 1 97.12 224 GLY B CA 1
ATOM 6056 C C . GLY B 1 224 ? -2.949 19.359 -1.268 1 97.12 224 GLY B C 1
ATOM 6057 O O . GLY B 1 224 ? -2.246 18.375 -1.017 1 97.12 224 GLY B O 1
ATOM 6058 N N . VAL B 1 225 ? -3.166 20.219 -0.28 1 96.62 225 VAL B N 1
ATOM 6059 C CA . VAL B 1 225 ? -2.488 20.078 1.005 1 96.62 225 VAL B CA 1
ATOM 6060 C C . VAL B 1 225 ? -3.52 19.859 2.109 1 96.62 225 VAL B C 1
ATOM 6062 O O . VAL B 1 225 ? -4.336 18.938 2.033 1 96.62 225 VAL B O 1
ATOM 6065 N N . HIS B 1 226 ? -3.518 20.594 3.215 1 97.81 226 HIS B N 1
ATOM 6066 C CA . HIS B 1 226 ? -4.273 20.25 4.414 1 97.81 226 HIS B CA 1
ATOM 6067 C C . HIS B 1 226 ? -5.773 20.297 4.148 1 97.81 226 HIS B C 1
ATOM 6069 O O . HIS B 1 226 ? -6.266 21.188 3.455 1 97.81 226 HIS B O 1
ATOM 6075 N N . THR B 1 227 ? -6.457 19.312 4.672 1 98.12 227 THR B N 1
ATOM 6076 C CA . THR B 1 227 ? -7.914 19.203 4.641 1 98.12 227 THR B CA 1
ATOM 6077 C C . THR B 1 227 ? -8.477 19.078 6.055 1 98.12 227 THR B C 1
ATOM 6079 O O . THR B 1 227 ? -7.898 18.391 6.895 1 98.12 227 THR B O 1
ATOM 6082 N N . SER B 1 228 ? -9.523 19.719 6.332 1 98.69 228 SER B N 1
ATOM 6083 C CA . SER B 1 228 ? -10.172 19.688 7.637 1 98.69 228 SER B CA 1
ATOM 6084 C C . SER B 1 228 ? -11.688 19.828 7.5 1 98.69 228 SER B C 1
ATOM 6086 O O . SER B 1 228 ? -12.188 20.25 6.453 1 98.69 228 SER B O 1
ATOM 6088 N N . ILE B 1 229 ? -12.383 19.438 8.492 1 98.75 229 ILE B N 1
ATOM 6089 C CA . ILE B 1 229 ? -13.836 19.469 8.539 1 98.75 229 ILE B CA 1
ATOM 6090 C C . ILE B 1 229 ? -14.305 20.266 9.758 1 98.75 229 ILE B C 1
ATOM 6092 O O . ILE B 1 229 ? -13.727 20.125 10.844 1 98.75 229 ILE B O 1
ATOM 6096 N N . ASN B 1 230 ? -15.305 21.109 9.578 1 98.62 230 ASN B N 1
ATOM 6097 C CA . ASN B 1 230 ? -15.859 21.844 10.711 1 98.62 230 ASN B CA 1
ATOM 6098 C C . ASN B 1 230 ? -16.359 20.891 11.797 1 98.62 230 ASN B C 1
ATOM 6100 O O . ASN B 1 230 ? -17.312 20.141 11.578 1 98.62 230 ASN B O 1
ATOM 6104 N N . PRO B 1 231 ? -15.75 20.969 12.953 1 98.5 231 PRO B N 1
ATOM 6105 C CA . PRO B 1 231 ? -16.047 19.953 13.961 1 98.5 231 PRO B CA 1
ATOM 6106 C C . PRO B 1 231 ? -17.406 20.156 14.625 1 98.5 231 PRO B C 1
ATOM 6108 O O . PRO B 1 231 ? -17.891 19.266 15.32 1 98.5 231 PRO B O 1
ATOM 6111 N N . ALA B 1 232 ? -17.984 21.344 14.477 1 97.94 232 ALA B N 1
ATOM 6112 C CA . ALA B 1 232 ? -19.266 21.641 15.141 1 97.94 232 ALA B CA 1
ATOM 6113 C C . ALA B 1 232 ? -20.422 20.984 14.398 1 97.94 232 ALA B C 1
ATOM 6115 O O . ALA B 1 232 ? -21.422 20.594 15.008 1 97.94 232 ALA B O 1
ATOM 6116 N N . THR B 1 233 ? -20.281 20.906 13.055 1 97.06 233 THR B N 1
ATOM 6117 C CA . THR B 1 233 ? -21.453 20.469 12.297 1 97.06 233 THR B CA 1
ATOM 6118 C C . THR B 1 233 ? -21.094 19.312 11.367 1 97.06 233 THR B C 1
ATOM 6120 O O . THR B 1 233 ? -21.953 18.531 10.961 1 97.06 233 THR B O 1
ATOM 6123 N N . ALA B 1 234 ? -19.859 19.234 10.977 1 98.06 234 ALA B N 1
ATOM 6124 C CA . ALA B 1 234 ? -19.359 18.297 9.969 1 98.06 234 ALA B CA 1
ATOM 6125 C C . ALA B 1 234 ? -20.094 18.484 8.648 1 98.06 234 ALA B C 1
ATOM 6127 O O . ALA B 1 234 ? -20.359 17.5 7.938 1 98.06 234 ALA B O 1
ATOM 6128 N N . GLU B 1 235 ? -20.469 19.703 8.289 1 96.81 235 GLU B N 1
ATOM 6129 C CA . GLU B 1 235 ? -21.234 19.953 7.078 1 96.81 235 GLU B CA 1
ATOM 6130 C C . GLU B 1 235 ? -20.438 20.766 6.074 1 96.81 235 GLU B C 1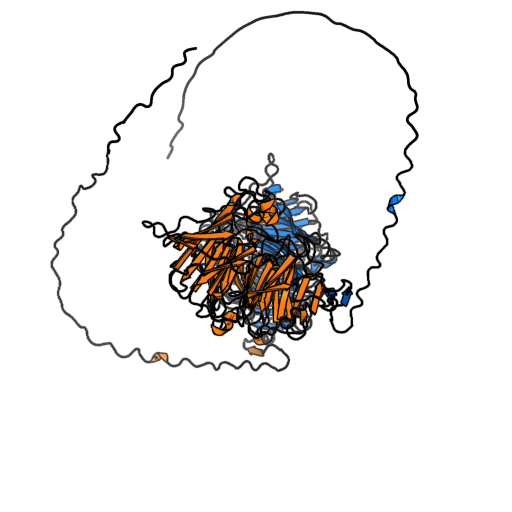
ATOM 6132 O O . GLU B 1 235 ? -20.922 21.078 4.984 1 96.81 235 GLU B O 1
ATOM 6137 N N . GLU B 1 236 ? -19.312 21.156 6.43 1 97.31 236 GLU B N 1
ATOM 6138 C CA . GLU B 1 236 ? -18.406 21.859 5.535 1 97.31 236 GLU B CA 1
ATOM 6139 C C . GLU B 1 236 ? -16.953 21.453 5.77 1 97.31 236 GLU B C 1
ATOM 6141 O O . GLU B 1 236 ? -16.609 21 6.863 1 97.31 236 GLU B O 1
ATOM 6146 N N . TYR B 1 237 ? -16.156 21.516 4.777 1 98.12 237 TYR B N 1
ATOM 6147 C CA . TYR B 1 237 ? -14.742 21.141 4.879 1 98.12 237 TYR B CA 1
ATOM 6148 C C . TYR B 1 237 ? -13.859 22.156 4.156 1 98.12 237 TYR B C 1
ATOM 6150 O O . TYR B 1 237 ? -14.32 22.875 3.27 1 98.12 237 TYR B O 1
ATOM 6158 N N . ALA B 1 238 ? -12.648 22.25 4.586 1 98.56 238 ALA B N 1
ATOM 6159 C CA . ALA B 1 238 ? -11.672 23.203 4.062 1 98.56 238 ALA B CA 1
ATOM 6160 C C . ALA B 1 238 ? -10.492 22.484 3.412 1 98.56 238 ALA B C 1
ATOM 6162 O O . ALA B 1 238 ? -10.094 21.406 3.861 1 98.56 238 ALA B O 1
ATOM 6163 N N . VAL B 1 239 ? -9.945 23.047 2.373 1 98.62 239 VAL B N 1
ATOM 6164 C CA . VAL B 1 239 ? -8.711 22.562 1.749 1 98.62 239 VAL B CA 1
ATOM 6165 C C . VAL B 1 239 ? -7.797 23.75 1.437 1 98.62 239 VAL B C 1
ATOM 6167 O O . VAL B 1 239 ? -8.258 24.781 0.938 1 98.62 239 VAL B O 1
ATOM 6170 N N . SER B 1 240 ? -6.527 23.609 1.731 1 98.44 240 SER B N 1
ATOM 6171 C CA . SER B 1 240 ? -5.516 24.625 1.478 1 98.44 240 SER B CA 1
ATOM 6172 C C . SER B 1 240 ? -4.418 24.094 0.561 1 98.44 240 SER B C 1
ATOM 6174 O O . SER B 1 240 ? -4.258 22.891 0.405 1 98.44 240 SER B O 1
ATOM 6176 N N . ASP B 1 241 ? -3.74 25 -0.054 1 98.12 241 ASP B N 1
ATOM 6177 C CA . ASP B 1 241 ? -2.562 24.703 -0.862 1 98.12 241 ASP B CA 1
ATOM 6178 C C . ASP B 1 241 ? -1.545 25.844 -0.785 1 98.12 241 ASP B C 1
ATOM 6180 O O . ASP B 1 241 ? -1.743 26.906 -1.384 1 98.12 241 ASP B O 1
ATOM 6184 N N . GLY B 1 242 ? -0.468 25.578 -0.143 1 97.69 242 GLY B N 1
ATOM 6185 C CA . GLY B 1 242 ? 0.545 26.594 0.096 1 97.69 242 GLY B CA 1
ATOM 6186 C C . GLY B 1 242 ? 1.315 26.969 -1.155 1 97.69 242 GLY B C 1
ATOM 6187 O O . GLY B 1 242 ? 1.939 28.031 -1.208 1 97.69 242 GLY B O 1
ATOM 6188 N N . GLN B 1 243 ? 1.327 26.094 -2.156 1 97.56 243 GLN B N 1
ATOM 6189 C CA . GLN B 1 243 ? 1.988 26.453 -3.404 1 97.56 243 GLN B CA 1
ATOM 6190 C C . GLN B 1 243 ? 1.234 27.578 -4.121 1 97.56 243 GLN B C 1
ATOM 6192 O O . GLN B 1 243 ? 1.835 28.375 -4.844 1 97.56 243 GLN B O 1
ATOM 6197 N N . LYS B 1 244 ? -0.071 27.625 -3.885 1 98.31 244 LYS B N 1
ATOM 6198 C CA . LYS B 1 244 ? -0.924 28.641 -4.496 1 98.31 244 LYS B CA 1
ATOM 6199 C C . LYS B 1 244 ? -1.268 29.734 -3.502 1 98.31 244 LYS B C 1
ATOM 6201 O O . LYS B 1 244 ? -1.724 30.812 -3.895 1 98.31 244 LYS B O 1
ATOM 6206 N N . ASP B 1 245 ? -1.052 29.469 -2.25 1 98.69 245 ASP B N 1
ATOM 6207 C CA . ASP B 1 245 ? -1.488 30.312 -1.145 1 98.69 245 ASP B CA 1
ATOM 6208 C C . ASP B 1 245 ? -2.992 30.578 -1.211 1 98.69 245 ASP B C 1
ATOM 6210 O O . ASP B 1 245 ? -3.434 31.719 -1.145 1 98.69 245 ASP B O 1
ATOM 6214 N N . VAL B 1 246 ? -3.703 29.453 -1.318 1 98.81 246 VAL B N 1
ATOM 6215 C CA . VAL B 1 246 ? -5.156 29.516 -1.415 1 98.81 246 VAL B CA 1
ATOM 6216 C C . VAL B 1 246 ? -5.785 28.562 -0.4 1 98.81 246 VAL B C 1
ATOM 6218 O O . VAL B 1 246 ? -5.309 27.438 -0.212 1 98.81 246 VAL B O 1
ATOM 6221 N N . TRP B 1 247 ? -6.742 29.031 0.279 1 98.25 247 TRP B N 1
ATOM 6222 C CA . TRP B 1 247 ? -7.633 28.234 1.111 1 98.25 247 TRP B CA 1
ATOM 6223 C C . TRP B 1 247 ? -9.078 28.375 0.644 1 98.25 247 TRP B C 1
ATOM 6225 O O . TRP B 1 247 ? -9.516 29.453 0.262 1 98.25 247 TRP B O 1
ATOM 6235 N N . ALA B 1 248 ? -9.82 27.281 0.639 1 98.56 248 ALA B N 1
ATOM 6236 C CA . ALA B 1 248 ? -11.227 27.328 0.261 1 98.56 248 ALA B CA 1
ATOM 6237 C C . ALA B 1 248 ? -12.07 26.469 1.208 1 98.56 248 ALA B C 1
ATOM 6239 O O . ALA B 1 248 ? -11.594 25.484 1.755 1 98.56 248 ALA B O 1
ATOM 6240 N N . MET B 1 249 ? -13.273 26.953 1.39 1 98.25 249 MET B N 1
ATOM 6241 C CA . MET B 1 249 ? -14.297 26.234 2.148 1 98.25 249 MET B CA 1
ATOM 6242 C C . MET B 1 249 ? -15.344 25.641 1.218 1 98.25 249 MET B C 1
ATOM 6244 O O . MET B 1 249 ? -15.859 26.328 0.331 1 98.25 249 MET B O 1
ATOM 6248 N N . PHE B 1 250 ? -15.617 24.406 1.453 1 98 250 PHE B N 1
ATOM 6249 C CA . PHE B 1 250 ? -16.562 23.688 0.61 1 98 250 PHE B CA 1
ATOM 6250 C C . PHE B 1 250 ? -17.781 23.219 1.421 1 98 250 PHE B C 1
ATOM 6252 O O . PHE B 1 250 ? -17.641 22.891 2.6 1 98 250 PHE B O 1
ATOM 6259 N N . ASP B 1 251 ? -18.875 23.188 0.749 1 95.81 251 ASP B N 1
ATOM 6260 C CA . ASP B 1 251 ? -20.078 22.562 1.307 1 95.81 251 ASP B CA 1
ATOM 6261 C C . ASP B 1 251 ? -20.047 21.047 1.128 1 95.81 251 ASP B C 1
ATOM 6263 O O . ASP B 1 251 ? -19.688 20.547 0.056 1 95.81 251 ASP B O 1
ATOM 6267 N N . ARG B 1 252 ? -20.375 20.328 2.182 1 94.69 252 ARG B N 1
ATOM 6268 C CA . ARG B 1 252 ? -20.312 18.859 2.119 1 94.69 252 ARG B CA 1
ATOM 6269 C C . ARG B 1 252 ? -21.328 18.312 1.127 1 94.69 252 ARG B C 1
ATOM 6271 O O . ARG B 1 252 ? -21.047 17.359 0.408 1 94.69 252 ARG B O 1
ATOM 6278 N N . ARG B 1 253 ? -22.5 18.797 1.111 1 88.19 253 ARG B N 1
ATOM 6279 C CA . ARG B 1 253 ? -23.625 18.203 0.413 1 88.19 253 ARG B CA 1
ATOM 6280 C C . ARG B 1 253 ? -23.672 18.656 -1.041 1 88.19 253 ARG B C 1
ATOM 6282 O O . ARG B 1 253 ? -24.266 17.984 -1.892 1 88.19 253 ARG B O 1
ATOM 6289 N N . SER B 1 254 ? -23.078 19.844 -1.193 1 82.62 254 SER B N 1
ATOM 6290 C CA . SER B 1 254 ? -23.031 20.359 -2.557 1 82.62 254 SER B CA 1
ATOM 6291 C C . SER B 1 254 ? -21.594 20.562 -3.027 1 82.62 254 SER B C 1
ATOM 6293 O O . SER B 1 254 ? -20.656 20.406 -2.246 1 82.62 254 SER B O 1
ATOM 6295 N N . THR B 1 255 ? -21.219 20.422 -4.277 1 77.06 255 THR B N 1
ATOM 6296 C CA . THR B 1 255 ? -19.891 20.734 -4.805 1 77.06 255 THR B CA 1
ATOM 6297 C C . THR B 1 255 ? -19.688 22.234 -4.887 1 77.06 255 THR B C 1
ATOM 6299 O O . THR B 1 255 ? -18.797 22.703 -5.613 1 77.06 255 THR B O 1
ATOM 6302 N N . PHE B 1 256 ? -20.359 22.875 -3.986 1 86.75 256 PHE B N 1
ATOM 6303 C CA . PHE B 1 256 ? -20.297 24.328 -3.996 1 86.75 256 PHE B CA 1
ATOM 6304 C C . PHE B 1 256 ? -19.141 24.828 -3.137 1 86.75 256 PHE B C 1
ATOM 6306 O O . PHE B 1 256 ? -18.922 24.328 -2.027 1 86.75 256 PHE B O 1
ATOM 6313 N N . VAL B 1 257 ? -18.375 25.781 -3.738 1 97.19 257 VAL B N 1
ATOM 6314 C CA . VAL B 1 257 ? -17.359 26.5 -2.969 1 97.19 257 VAL B CA 1
ATOM 6315 C C . VAL B 1 257 ? -18.016 27.656 -2.211 1 97.19 257 VAL B C 1
ATOM 6317 O O . VAL B 1 257 ? -18.516 28.609 -2.822 1 97.19 257 VAL B O 1
ATOM 6320 N N . LYS B 1 258 ? -18 27.609 -0.952 1 96.88 258 LYS B N 1
ATOM 6321 C CA . LYS B 1 258 ? -18.594 28.672 -0.14 1 96.88 258 LYS B CA 1
ATOM 6322 C C . LYS B 1 258 ? -17.766 29.953 -0.212 1 96.88 258 LYS B C 1
ATOM 6324 O O . LYS B 1 258 ? -18.312 31.031 -0.401 1 96.88 258 LYS B O 1
ATOM 6329 N N . VAL B 1 259 ? -16.516 29.828 -0.017 1 97.69 259 VAL B N 1
ATOM 6330 C CA . VAL B 1 259 ? -15.57 30.938 -0.149 1 97.69 259 VAL B CA 1
ATOM 6331 C C . VAL B 1 259 ? -14.195 30.406 -0.542 1 97.69 259 VAL B C 1
ATOM 6333 O O . VAL B 1 259 ? -13.906 29.219 -0.363 1 97.69 259 VAL B O 1
ATOM 6336 N N . ALA B 1 260 ? -13.414 31.219 -1.105 1 98.5 260 ALA B N 1
ATOM 6337 C CA . ALA B 1 260 ? -11.992 30.984 -1.369 1 98.5 260 ALA B CA 1
ATOM 6338 C C . ALA B 1 260 ? -11.18 32.281 -1.179 1 98.5 260 ALA B C 1
ATOM 6340 O O . ALA B 1 260 ? -11.617 33.344 -1.569 1 98.5 260 ALA B O 1
ATOM 6341 N N . PHE B 1 261 ? -10.062 32.125 -0.527 1 98.81 261 PHE B N 1
ATOM 6342 C CA . PHE B 1 261 ? -9.188 33.281 -0.284 1 98.81 261 PHE B CA 1
ATOM 6343 C C . PHE B 1 261 ? -7.785 33 -0.818 1 98.81 261 PHE B C 1
ATOM 6345 O O . PHE B 1 261 ? -7.309 31.859 -0.769 1 98.81 261 PHE B O 1
ATOM 6352 N N . ARG B 1 262 ? -7.168 33.969 -1.307 1 98.81 262 ARG B N 1
ATOM 6353 C CA . ARG B 1 262 ? -5.758 33.938 -1.674 1 98.81 262 ARG B CA 1
ATOM 6354 C C . ARG B 1 262 ? -4.949 34.875 -0.784 1 98.81 262 ARG B C 1
ATOM 6356 O O . ARG B 1 262 ? -5.438 35.938 -0.38 1 98.81 262 ARG B O 1
ATOM 6363 N N . TYR B 1 263 ? -3.732 34.594 -0.515 1 98.88 263 TYR B N 1
ATOM 6364 C CA . TYR B 1 263 ? -2.824 35.375 0.327 1 98.88 263 TYR B CA 1
ATOM 6365 C C . TYR B 1 263 ? -1.576 35.781 -0.447 1 98.88 263 TYR B C 1
ATOM 6367 O O . TYR B 1 263 ? -0.842 34.938 -0.948 1 98.88 263 TYR B O 1
ATOM 6375 N N . ASP B 1 264 ? -1.312 37 -0.497 1 98.69 264 ASP B N 1
ATOM 6376 C CA . ASP B 1 264 ? -0.175 37.531 -1.247 1 98.69 264 ASP B CA 1
ATOM 6377 C C . ASP B 1 264 ? 0.706 38.406 -0.362 1 98.69 264 ASP B C 1
ATOM 6379 O O . ASP B 1 264 ? 0.201 39.25 0.395 1 98.69 264 ASP B O 1
ATOM 6383 N N . TRP B 1 265 ? 1.951 38.25 -0.525 1 98.75 265 TRP B N 1
ATOM 6384 C CA . TRP B 1 265 ? 2.918 38.969 0.308 1 98.75 265 TRP B CA 1
ATOM 6385 C C . TRP B 1 265 ? 3.668 40.031 -0.501 1 98.75 265 TRP B C 1
ATOM 6387 O O . TRP B 1 265 ? 4.035 39.781 -1.654 1 98.75 265 TRP B O 1
ATOM 6397 N N . GLU B 1 266 ? 3.836 41.156 0.092 1 98.56 266 GLU B N 1
ATOM 6398 C CA . GLU B 1 266 ? 4.742 42.219 -0.36 1 98.56 266 GLU B CA 1
ATOM 6399 C C . GLU B 1 266 ? 5.73 42.594 0.737 1 98.56 266 GLU B C 1
ATOM 6401 O O . GLU B 1 266 ? 5.426 43.438 1.583 1 98.56 266 GLU B O 1
ATOM 6406 N N . GLY B 1 267 ? 6.922 42.094 0.63 1 98.25 267 GLY B N 1
ATOM 6407 C CA . GLY B 1 267 ? 7.93 42.375 1.641 1 98.25 267 GLY B CA 1
ATOM 6408 C C . GLY B 1 267 ? 8.523 43.75 1.529 1 98.25 267 GLY B C 1
ATOM 6409 O O . GLY B 1 267 ? 8.484 44.375 0.461 1 98.25 267 GLY B O 1
ATOM 6410 N N . ASN B 1 268 ? 9.109 44.188 2.568 1 97.81 268 ASN B N 1
ATOM 6411 C CA . ASN B 1 268 ? 9.766 45.5 2.576 1 97.81 268 ASN B CA 1
ATOM 6412 C C . ASN B 1 268 ? 11.086 45.469 1.803 1 97.81 268 ASN B C 1
ATOM 6414 O O . ASN B 1 268 ? 11.625 46.5 1.442 1 97.81 268 ASN B O 1
ATOM 6418 N N . THR B 1 269 ? 11.602 44.25 1.598 1 95.06 269 THR B N 1
ATOM 6419 C CA . THR B 1 269 ? 12.812 44.062 0.808 1 95.06 269 THR B CA 1
ATOM 6420 C C . THR B 1 269 ? 12.578 43.031 -0.291 1 95.06 269 THR B C 1
ATOM 6422 O O . THR B 1 269 ? 13.266 42 -0.347 1 95.06 269 THR B O 1
ATOM 6425 N N . PRO B 1 270 ? 11.766 43.312 -1.19 1 87.75 270 PRO B N 1
ATOM 6426 C CA . PRO B 1 270 ? 11.328 42.281 -2.154 1 87.75 270 PRO B CA 1
ATOM 6427 C C . PRO B 1 270 ? 12.461 41.812 -3.068 1 87.75 270 PRO B C 1
ATOM 6429 O O . PRO B 1 270 ? 12.352 40.75 -3.693 1 87.75 270 PRO B O 1
ATOM 6432 N N . HIS B 1 271 ? 13.531 42.438 -3.162 1 90.5 271 HIS B N 1
ATOM 6433 C CA . HIS B 1 271 ? 14.633 42.094 -4.047 1 90.5 271 HIS B CA 1
ATOM 6434 C C . HIS B 1 271 ? 15.656 41.219 -3.326 1 90.5 271 HIS B C 1
ATOM 6436 O O . HIS B 1 271 ? 16.641 40.812 -3.92 1 90.5 271 HIS B O 1
ATOM 6442 N N . ASN B 1 272 ? 15.422 40.969 -2.082 1 95.06 272 ASN B N 1
ATOM 6443 C CA . ASN B 1 272 ? 16.266 40.094 -1.274 1 95.06 272 ASN B CA 1
ATOM 6444 C C . ASN B 1 272 ? 15.445 39 -0.586 1 95.06 272 ASN B C 1
ATOM 6446 O O . ASN B 1 272 ? 14.898 39.219 0.497 1 95.06 272 ASN B O 1
ATOM 6450 N N . LEU B 1 273 ? 15.469 37.812 -1.071 1 95.62 273 LEU B N 1
ATOM 6451 C CA . LEU B 1 273 ? 14.641 36.719 -0.567 1 95.62 273 LEU B CA 1
ATOM 6452 C C . LEU B 1 273 ? 15 36.406 0.878 1 95.62 273 LEU B C 1
ATOM 6454 O O . LEU B 1 273 ? 14.125 36 1.664 1 95.62 273 LEU B O 1
ATOM 6458 N N . LYS B 1 274 ? 16.203 36.531 1.212 1 95.12 274 LYS B N 1
ATOM 6459 C CA . LYS B 1 274 ? 16.672 36.156 2.545 1 95.12 274 LYS B CA 1
ATOM 6460 C C . LYS B 1 274 ? 15.977 37 3.619 1 95.12 274 LYS B C 1
ATOM 6462 O O . LYS B 1 274 ? 15.742 36.5 4.727 1 95.12 274 LYS B O 1
ATOM 6467 N N . THR B 1 275 ? 15.68 38.219 3.318 1 96.75 275 THR B N 1
ATOM 6468 C CA . THR B 1 275 ? 15.117 39.125 4.32 1 96.75 275 THR B CA 1
ATOM 6469 C C . THR B 1 275 ? 13.68 39.5 3.959 1 96.75 275 THR B C 1
ATOM 6471 O O . THR B 1 275 ? 13.031 40.25 4.688 1 96.75 275 THR B O 1
ATOM 6474 N N . ASN B 1 276 ? 13.195 38.969 2.861 1 97.75 276 ASN B N 1
ATOM 6475 C CA . ASN B 1 276 ? 11.922 39.406 2.27 1 97.75 276 ASN B CA 1
ATOM 6476 C C . ASN B 1 276 ? 10.773 39.281 3.266 1 97.75 276 ASN B C 1
ATOM 6478 O O . ASN B 1 276 ? 9.859 40.094 3.268 1 97.75 276 ASN B O 1
ATOM 6482 N N . TRP B 1 277 ? 10.789 38.344 4.102 1 97.94 277 TRP B N 1
ATOM 6483 C CA . TRP B 1 277 ? 9.758 38.125 5.105 1 97.94 277 TRP B CA 1
ATOM 6484 C C . TRP B 1 277 ? 10.195 38.625 6.469 1 97.94 277 TRP B C 1
ATOM 6486 O O . TRP B 1 277 ? 9.414 39.281 7.176 1 97.94 277 TRP B O 1
ATOM 6496 N N . ILE B 1 278 ? 11.406 38.5 6.855 1 97 278 ILE B N 1
ATOM 6497 C CA . ILE B 1 278 ? 11.961 38.781 8.164 1 97 278 ILE B CA 1
ATOM 6498 C C . ILE B 1 278 ? 11.781 40.281 8.469 1 97 278 ILE B C 1
ATOM 6500 O O . ILE B 1 278 ? 11.43 40.656 9.594 1 97 278 ILE B O 1
ATOM 6504 N N . LYS B 1 279 ? 11.938 41.094 7.48 1 97.75 279 LYS B N 1
ATOM 6505 C CA . LYS B 1 279 ? 11.93 42.531 7.684 1 97.75 279 LYS B CA 1
ATOM 6506 C C . LYS B 1 279 ? 10.516 43.094 7.613 1 97.75 279 LYS B C 1
ATOM 6508 O O . LYS B 1 279 ? 10.312 44.312 7.629 1 97.75 279 LYS B O 1
ATOM 6513 N N . GLY B 1 280 ? 9.57 42.25 7.59 1 98 280 GLY B N 1
ATOM 6514 C CA . GLY B 1 280 ? 8.188 42.719 7.586 1 98 280 GLY B CA 1
ATOM 6515 C C . GLY B 1 280 ? 7.684 43.094 6.203 1 98 280 GLY B C 1
ATOM 6516 O O . GLY B 1 280 ? 8.43 43 5.227 1 98 280 GLY B O 1
ATOM 6517 N N . GLY B 1 281 ? 6.473 43.438 6.176 1 98.5 281 GLY B N 1
ATOM 6518 C CA . GLY B 1 281 ? 5.785 43.75 4.934 1 98.5 281 GLY B CA 1
ATOM 6519 C C . GLY B 1 281 ? 4.273 43.781 5.082 1 98.5 281 GLY B C 1
ATOM 6520 O O . GLY B 1 281 ? 3.756 44.094 6.148 1 98.5 281 GLY B O 1
ATOM 6521 N N . LYS B 1 282 ? 3.662 43.562 3.893 1 98.69 282 LYS B N 1
ATOM 6522 C CA . LYS B 1 282 ? 2.205 43.594 3.824 1 98.69 282 LYS B CA 1
ATOM 6523 C C . LYS B 1 282 ? 1.646 42.281 3.277 1 98.69 282 LYS B C 1
ATOM 6525 O O . LYS B 1 282 ? 2.072 41.812 2.221 1 98.69 282 LYS B O 1
ATOM 6530 N N . LEU B 1 283 ? 0.766 41.719 4.059 1 98.88 283 LEU B N 1
ATOM 6531 C CA . LEU B 1 283 ? -0.024 40.562 3.594 1 98.88 283 LEU B CA 1
ATOM 6532 C C . LEU B 1 283 ? -1.381 41.031 3.07 1 98.88 283 LEU B C 1
ATOM 6534 O O . LEU B 1 283 ? -2.15 41.656 3.801 1 98.88 283 LEU B O 1
ATOM 6538 N N . THR B 1 284 ? -1.666 40.719 1.806 1 98.88 284 THR B N 1
ATOM 6539 C CA . THR B 1 284 ? -2.977 41 1.226 1 98.88 284 THR B CA 1
ATOM 6540 C C . THR B 1 284 ? -3.814 39.719 1.167 1 98.88 284 THR B C 1
ATOM 6542 O O . THR B 1 284 ? -3.361 38.688 0.654 1 98.88 284 THR B O 1
ATOM 6545 N N . ILE B 1 285 ? -4.988 39.781 1.774 1 98.88 285 ILE B N 1
ATOM 6546 C CA . ILE B 1 285 ? -5.961 38.688 1.74 1 98.88 285 ILE B CA 1
ATOM 6547 C C . ILE B 1 285 ? -7.078 39.031 0.755 1 98.88 285 ILE B C 1
ATOM 6549 O O . ILE B 1 285 ? -7.766 40.031 0.913 1 98.88 285 ILE B O 1
ATOM 6553 N N . THR B 1 286 ? -7.273 38.219 -0.25 1 98.81 286 THR B N 1
ATOM 6554 C CA . THR B 1 286 ? -8.242 38.5 -1.302 1 98.81 286 THR B CA 1
ATOM 6555 C C . THR B 1 286 ? -9.242 37.344 -1.442 1 98.81 286 THR B C 1
ATOM 6557 O O . THR B 1 286 ? -8.844 36.188 -1.601 1 98.81 286 THR B O 1
ATOM 6560 N N . ARG B 1 287 ? -10.445 37.656 -1.354 1 98.5 287 ARG B N 1
ATOM 6561 C CA . ARG B 1 287 ? -11.469 36.719 -1.748 1 98.5 287 ARG B CA 1
ATOM 6562 C C . ARG B 1 287 ? -11.5 36.531 -3.264 1 98.5 287 ARG B C 1
ATOM 6564 O O . ARG B 1 287 ? -11.578 37.5 -4.004 1 98.5 287 ARG B O 1
ATOM 6571 N N . ILE B 1 288 ? -11.477 35.312 -3.693 1 98.12 288 ILE B N 1
ATOM 6572 C CA . ILE B 1 288 ? -11.461 35.062 -5.129 1 98.12 288 ILE B CA 1
ATOM 6573 C C . ILE B 1 288 ? -12.734 34.312 -5.531 1 98.12 288 ILE B C 1
ATOM 6575 O O . ILE B 1 288 ? -13.375 33.656 -4.699 1 98.12 288 ILE B O 1
ATOM 6579 N N . TYR B 1 289 ? -13.094 34.438 -6.801 1 97.38 289 TYR B N 1
ATOM 6580 C CA . TYR B 1 289 ? -14.359 33.906 -7.312 1 97.38 289 TYR B CA 1
ATOM 6581 C C . TYR B 1 289 ? -14.133 33.062 -8.57 1 97.38 289 TYR B C 1
ATOM 6583 O O . TYR B 1 289 ? -13.133 33.25 -9.266 1 97.38 289 TYR B O 1
ATOM 6591 N N . PRO B 1 290 ? -15.016 32.125 -8.797 1 97 290 PRO B N 1
ATOM 6592 C CA . PRO B 1 290 ? -14.961 31.438 -10.094 1 97 290 PRO B CA 1
ATOM 6593 C C . PRO B 1 290 ? -15.312 32.375 -11.258 1 97 290 PRO B C 1
ATOM 6595 O O . PRO B 1 290 ? -15.898 33.438 -11.047 1 97 290 PRO B O 1
ATOM 6598 N N . ASP B 1 291 ? -14.867 31.891 -12.414 1 96.56 291 ASP B N 1
ATOM 6599 C CA . ASP B 1 291 ? -15.281 32.594 -13.625 1 96.56 291 ASP B CA 1
ATOM 6600 C C . ASP B 1 291 ? -16.797 32.625 -13.758 1 96.56 291 ASP B C 1
ATOM 6602 O O . ASP B 1 291 ? -17.469 31.594 -13.555 1 96.56 291 ASP B O 1
ATOM 6606 N N . LYS B 1 292 ? -17.359 33.75 -14.156 1 95.06 292 LYS B N 1
ATOM 6607 C CA . LYS B 1 292 ? -18.812 33.938 -14.203 1 95.06 292 LYS B CA 1
ATOM 6608 C C . LYS B 1 292 ? -19.438 33.094 -15.312 1 95.06 292 LYS B C 1
ATOM 6610 O O . LYS B 1 292 ? -20.562 32.625 -15.188 1 95.06 292 LYS B O 1
ATOM 6615 N N . GLU B 1 293 ? -18.719 32.906 -16.359 1 95.06 293 GLU B N 1
ATOM 6616 C CA . GLU B 1 293 ? -19.25 32.156 -17.5 1 95.06 293 GLU B CA 1
ATOM 6617 C C . GLU B 1 293 ? -19.203 30.656 -17.266 1 95.06 293 GLU B C 1
ATOM 6619 O O . GLU B 1 293 ? -20.172 29.953 -17.547 1 95.06 293 GLU B O 1
ATOM 6624 N N . THR B 1 294 ? -18.141 30.125 -16.672 1 94 294 THR B N 1
ATOM 6625 C CA . THR B 1 294 ? -17.953 28.688 -16.547 1 94 294 THR B CA 1
ATOM 6626 C C . THR B 1 294 ? -18.406 28.203 -15.164 1 94 294 THR B C 1
ATOM 6628 O O . THR B 1 294 ? -18.641 27.016 -14.969 1 94 294 THR B O 1
ATOM 6631 N N . GLY B 1 295 ? -18.469 29.203 -14.305 1 94.62 295 GLY B N 1
ATOM 6632 C CA . GLY B 1 295 ? -18.766 28.828 -12.938 1 94.62 295 GLY B CA 1
ATOM 6633 C C . GLY B 1 295 ? -17.625 28.109 -12.242 1 94.62 295 GLY B C 1
ATOM 6634 O O . GLY B 1 295 ? -17.797 27.547 -11.156 1 94.62 295 GLY B O 1
ATOM 6635 N N . LYS B 1 296 ? -16.438 28.062 -12.844 1 96.75 296 LYS B N 1
ATOM 6636 C CA . LYS B 1 296 ? -15.281 27.344 -12.312 1 96.75 296 LYS B CA 1
ATOM 6637 C C . LYS B 1 296 ? -14.094 28.281 -12.094 1 96.75 296 LYS B C 1
ATOM 6639 O O . LYS B 1 296 ? -13.945 29.266 -12.812 1 96.75 296 LYS B O 1
ATOM 6644 N N . PHE B 1 297 ? -13.375 27.969 -11.062 1 97.94 297 PHE B N 1
ATOM 6645 C CA . PHE B 1 297 ? -12.078 28.625 -10.922 1 97.94 297 PHE B CA 1
ATOM 6646 C C . PHE B 1 297 ? -11.109 28.141 -11.984 1 97.94 297 PHE B C 1
ATOM 6648 O O . PHE B 1 297 ? -11.359 27.141 -12.656 1 97.94 297 PHE B O 1
ATOM 6655 N N . ASP B 1 298 ? -10.078 28.828 -12.242 1 96.94 298 ASP B N 1
ATOM 6656 C CA . ASP B 1 298 ? -9.062 28.469 -13.234 1 96.94 298 ASP B CA 1
ATOM 6657 C C . ASP B 1 298 ? -7.734 28.141 -12.555 1 96.94 298 ASP B C 1
ATOM 6659 O O . ASP B 1 298 ? -6.723 28.797 -12.82 1 96.94 298 ASP B O 1
ATOM 6663 N N . MET B 1 299 ? -7.773 27.031 -11.742 1 97.5 299 MET B N 1
ATOM 6664 C CA . MET B 1 299 ? -6.602 26.688 -10.938 1 97.5 299 MET B CA 1
ATOM 6665 C C . MET B 1 299 ? -6.383 25.188 -10.891 1 97.5 299 MET B C 1
ATOM 6667 O O . MET B 1 299 ? -5.98 24.641 -9.859 1 97.5 299 MET B O 1
ATOM 6671 N N . LEU B 1 300 ? -6.641 24.453 -11.938 1 96.38 300 LEU B N 1
ATOM 6672 C CA . LEU B 1 300 ? -6.41 23.016 -11.992 1 96.38 300 LEU B CA 1
ATOM 6673 C C . LEU B 1 300 ? -4.926 22.703 -12.141 1 96.38 300 LEU B C 1
ATOM 6675 O O . LEU B 1 300 ? -4.168 23.5 -12.688 1 96.38 300 LEU B O 1
ATOM 6679 N N . GLY B 1 301 ? -4.57 21.531 -11.664 1 94.69 301 GLY B N 1
ATOM 6680 C CA . GLY B 1 301 ? -3.176 21.125 -11.766 1 94.69 301 GLY B CA 1
ATOM 6681 C C . GLY B 1 301 ? -2.23 22.078 -11.062 1 94.69 301 GLY B C 1
ATOM 6682 O O . GLY B 1 301 ? -2.428 22.422 -9.891 1 94.69 301 GLY B O 1
ATOM 6683 N N . SER B 1 302 ? -1.294 22.562 -11.852 1 94.5 302 SER B N 1
ATOM 6684 C CA . SER B 1 302 ? -0.29 23.453 -11.273 1 94.5 302 SER B CA 1
ATOM 6685 C C . SER B 1 302 ? -0.626 24.922 -11.539 1 94.5 302 SER B C 1
ATOM 6687 O O . SER B 1 302 ? 0.136 25.812 -11.164 1 94.5 302 SER B O 1
ATOM 6689 N N . LYS B 1 303 ? -1.7 25.156 -12.203 1 96.06 303 LYS B N 1
ATOM 6690 C CA . LYS B 1 303 ? -2.074 26.531 -12.484 1 96.06 303 LYS B CA 1
ATOM 6691 C C . LYS B 1 303 ? -2.324 27.312 -11.195 1 96.06 303 LYS B C 1
ATOM 6693 O O . LYS B 1 303 ? -3.062 26.859 -10.32 1 96.06 303 LYS B O 1
ATOM 6698 N N . GLY B 1 304 ? -1.69 28.469 -11.07 1 96.56 304 GLY B N 1
ATOM 6699 C CA . GLY B 1 304 ? -1.829 29.312 -9.891 1 96.56 304 GLY B CA 1
ATOM 6700 C C . GLY B 1 304 ? -0.713 29.125 -8.883 1 96.56 304 GLY B C 1
ATOM 6701 O O . GLY B 1 304 ? -0.612 29.859 -7.91 1 96.56 304 GLY B O 1
ATOM 6702 N N . ASN B 1 305 ? 0.155 28.172 -9.148 1 97.56 305 ASN B N 1
ATOM 6703 C CA . ASN B 1 305 ? 1.273 27.969 -8.234 1 97.56 305 ASN B CA 1
ATOM 6704 C C . ASN B 1 305 ? 2.227 29.156 -8.227 1 97.56 305 ASN B C 1
ATOM 6706 O O . ASN B 1 305 ? 2.58 29.688 -9.281 1 97.56 305 ASN B O 1
ATOM 6710 N N . LYS B 1 306 ? 2.623 29.531 -7.098 1 97.81 306 LYS B N 1
ATOM 6711 C CA . LYS B 1 306 ? 3.676 30.531 -6.934 1 97.81 306 LYS B CA 1
ATOM 6712 C C . LYS B 1 306 ? 5.055 29.875 -6.898 1 97.81 306 LYS B C 1
ATOM 6714 O O . LYS B 1 306 ? 6.039 30.453 -7.352 1 97.81 306 LYS B O 1
ATOM 6719 N N . ILE B 1 307 ? 5.086 28.703 -6.301 1 97.31 307 ILE B N 1
ATOM 6720 C CA . ILE B 1 307 ? 6.293 27.891 -6.246 1 97.31 307 ILE B CA 1
ATOM 6721 C C . ILE B 1 307 ? 6.016 26.516 -6.84 1 97.31 307 ILE B C 1
ATOM 6723 O O . ILE B 1 307 ? 4.871 26.047 -6.832 1 97.31 307 ILE B O 1
ATOM 6727 N N . ASP B 1 308 ? 7.094 25.812 -7.309 1 95.06 308 ASP B N 1
ATOM 6728 C CA . ASP B 1 308 ? 6.93 24.609 -8.133 1 95.06 308 ASP B CA 1
ATOM 6729 C C . ASP B 1 308 ? 6.801 23.359 -7.262 1 95.06 308 ASP B C 1
ATOM 6731 O O . ASP B 1 308 ? 6.312 22.328 -7.719 1 95.06 308 ASP B O 1
ATOM 6735 N N . VAL B 1 309 ? 7.285 23.422 -6.059 1 94.5 309 VAL B N 1
ATOM 6736 C CA . VAL B 1 309 ? 7.191 22.328 -5.109 1 94.5 309 VAL B CA 1
ATOM 6737 C C . VAL B 1 309 ? 6.719 22.844 -3.754 1 94.5 309 VAL B C 1
ATOM 6739 O O . VAL B 1 309 ? 6.949 24 -3.41 1 94.5 309 VAL B O 1
ATOM 6742 N N . GLU B 1 310 ? 6.051 21.969 -3.102 1 93.25 310 GLU B N 1
ATOM 6743 C CA . GLU B 1 310 ? 5.645 22.344 -1.754 1 93.25 310 GLU B CA 1
ATOM 6744 C C . GLU B 1 310 ? 6.855 22.578 -0.855 1 93.25 310 GLU B C 1
ATOM 6746 O O . GLU B 1 310 ? 7.934 22.047 -1.113 1 93.25 310 GLU B O 1
ATOM 6751 N N . LEU B 1 311 ? 6.641 23.359 0.154 1 91.5 311 LEU B N 1
ATOM 6752 C CA . LEU B 1 311 ? 7.699 23.484 1.15 1 91.5 311 LEU B CA 1
ATOM 6753 C C . LEU B 1 311 ? 7.746 22.25 2.047 1 91.5 311 LEU B C 1
ATOM 6755 O O . LEU B 1 311 ? 6.891 22.078 2.914 1 91.5 311 LEU B O 1
ATOM 6759 N N . ALA B 1 312 ? 8.727 21.406 1.73 1 80.81 312 ALA B N 1
ATOM 6760 C CA . ALA B 1 312 ? 8.938 20.203 2.52 1 80.81 312 ALA B CA 1
ATOM 6761 C C . ALA B 1 312 ? 9.195 20.531 3.986 1 80.81 312 ALA B C 1
ATOM 6763 O O . ALA B 1 312 ? 9.305 21.719 4.348 1 80.81 312 ALA B O 1
ATOM 6764 N N . PRO B 1 313 ? 9.281 19.484 4.777 1 73.38 313 PRO B N 1
ATOM 6765 C CA . PRO B 1 313 ? 9.562 19.75 6.188 1 73.38 313 PRO B CA 1
ATOM 6766 C C . PRO B 1 313 ? 10.805 20.609 6.391 1 73.38 313 PRO B C 1
ATOM 6768 O O . PRO B 1 313 ? 11.898 20.234 5.965 1 73.38 313 PRO B O 1
ATOM 6771 N N . MET B 1 314 ? 10.633 21.812 6.934 1 77.38 314 MET B N 1
ATOM 6772 C CA . MET B 1 314 ? 11.664 22.75 7.375 1 77.38 314 MET B CA 1
ATOM 6773 C C . MET B 1 314 ? 12.289 23.469 6.188 1 77.38 314 MET B C 1
ATOM 6775 O O . MET B 1 314 ? 13.414 23.969 6.281 1 77.38 314 MET B O 1
ATOM 6779 N N . SER B 1 315 ? 11.555 23.422 5.09 1 85.38 315 SER B N 1
ATOM 6780 C CA . SER B 1 315 ? 12.164 24 3.896 1 85.38 315 SER B CA 1
ATOM 6781 C C . SER B 1 315 ? 11.812 25.469 3.762 1 85.38 315 SER B C 1
ATOM 6783 O O . SER B 1 315 ? 12.07 26.094 2.725 1 85.38 315 SER B O 1
ATOM 6785 N N . GLU B 1 316 ? 11.227 26.094 4.754 1 93.12 316 GLU B N 1
ATOM 6786 C CA . GLU B 1 316 ? 11 27.531 4.738 1 93.12 316 GLU B CA 1
ATOM 6787 C C . GLU B 1 316 ? 12.312 28.297 4.527 1 93.12 316 GLU B C 1
ATOM 6789 O O . GLU B 1 316 ? 12.344 29.297 3.805 1 93.12 316 GLU B O 1
ATOM 6794 N N . GLY B 1 317 ? 13.312 27.781 5.102 1 92.38 317 GLY B N 1
ATOM 6795 C CA . GLY B 1 317 ? 14.625 28.375 4.914 1 92.38 317 GLY B CA 1
ATOM 6796 C C . GLY B 1 317 ? 15.141 28.25 3.494 1 92.38 317 GLY B C 1
ATOM 6797 O O . GLY B 1 317 ? 15.859 29.125 3.01 1 92.38 317 GLY B O 1
ATOM 6798 N N . GLU B 1 318 ? 14.797 27.203 2.887 1 93.31 318 GLU B N 1
ATOM 6799 C CA . GLU B 1 318 ? 15.211 27.016 1.499 1 93.31 318 GLU B CA 1
ATOM 6800 C C . GLU B 1 318 ? 14.57 28.062 0.591 1 93.31 318 GLU B C 1
ATOM 6802 O O . GLU B 1 318 ? 15.188 28.516 -0.375 1 93.31 318 GLU B O 1
ATOM 6807 N N . LEU B 1 319 ? 13.344 28.375 0.869 1 95.69 319 LEU B N 1
ATOM 6808 C CA . LEU B 1 319 ? 12.695 29.438 0.119 1 95.69 319 LEU B CA 1
ATOM 6809 C C . LEU B 1 319 ? 13.422 30.766 0.331 1 95.69 319 LEU B C 1
ATOM 6811 O O . LEU B 1 319 ? 13.695 31.484 -0.629 1 95.69 319 LEU B O 1
ATOM 6815 N N . GLU B 1 320 ? 13.82 31.109 1.522 1 95.44 320 GLU B N 1
ATOM 6816 C CA . GLU B 1 320 ? 14.555 32.312 1.849 1 95.44 320 GLU B CA 1
ATOM 6817 C C . GLU B 1 320 ? 15.914 32.344 1.156 1 95.44 320 GLU B C 1
ATOM 6819 O O . GLU B 1 320 ? 16.391 33.406 0.758 1 95.44 320 GLU B O 1
ATOM 6824 N N . ASP B 1 321 ? 16.453 31.156 1.023 1 95 321 ASP B N 1
ATOM 6825 C CA . ASP B 1 321 ? 17.781 31.047 0.446 1 95 321 ASP B CA 1
ATOM 6826 C C . ASP B 1 321 ? 17.719 31 -1.079 1 95 321 ASP B C 1
ATOM 6828 O O . ASP B 1 321 ? 18.75 30.906 -1.745 1 95 321 ASP B O 1
ATOM 6832 N N . GLY B 1 322 ? 16.562 31.031 -1.559 1 94.12 322 GLY B N 1
ATOM 6833 C CA . GLY B 1 322 ? 16.391 31.047 -3.004 1 94.12 322 GLY B CA 1
ATOM 6834 C C . GLY B 1 322 ? 16.531 29.672 -3.637 1 94.12 322 GLY B C 1
ATOM 6835 O O . GLY B 1 322 ? 16.719 29.562 -4.852 1 94.12 322 GLY B O 1
ATOM 6836 N N . LYS B 1 323 ? 16.391 28.656 -2.893 1 93.62 323 LYS B N 1
ATOM 6837 C CA . LYS B 1 323 ? 16.625 27.312 -3.395 1 93.62 323 LYS B CA 1
ATOM 6838 C C . LYS B 1 323 ? 15.32 26.688 -3.889 1 93.62 323 LYS B C 1
ATOM 6840 O O . LYS B 1 323 ? 15.336 25.688 -4.613 1 93.62 323 LYS B O 1
ATOM 6845 N N . THR B 1 324 ? 14.219 27.156 -3.473 1 95.69 324 THR B N 1
ATOM 6846 C CA . THR B 1 324 ? 12.914 26.672 -3.928 1 95.69 324 THR B CA 1
ATOM 6847 C C . THR B 1 324 ? 12.547 27.297 -5.273 1 95.69 324 THR B C 1
ATOM 6849 O O . THR B 1 324 ? 12.445 28.516 -5.395 1 95.69 324 THR B O 1
ATOM 6852 N N . PRO B 1 325 ? 12.328 26.438 -6.258 1 94.81 325 PRO B N 1
ATOM 6853 C CA . PRO B 1 325 ? 11.961 27.016 -7.555 1 94.81 325 PRO B CA 1
ATOM 6854 C C . PRO B 1 325 ? 10.531 27.531 -7.578 1 94.81 325 PRO B C 1
ATOM 6856 O O . PRO B 1 325 ? 9.672 27.031 -6.852 1 94.81 325 PRO B O 1
ATOM 6859 N N . GLY B 1 326 ? 10.297 28.547 -8.43 1 95.88 326 GLY B N 1
ATOM 6860 C CA . GLY B 1 326 ? 8.961 29.094 -8.617 1 95.88 326 GLY B CA 1
ATOM 6861 C C . GLY B 1 326 ? 8.969 30.453 -9.289 1 95.88 326 GLY B C 1
ATOM 6862 O O . GLY B 1 326 ? 9.992 31.156 -9.305 1 95.88 326 GLY B O 1
ATOM 6863 N N . SER B 1 327 ? 7.848 30.859 -9.828 1 95.38 327 SER B N 1
ATOM 6864 C CA . SER B 1 327 ? 7.75 32.094 -10.609 1 95.38 327 SER B CA 1
ATOM 6865 C C . SER B 1 327 ? 7.379 33.281 -9.727 1 95.38 327 SER B C 1
ATOM 6867 O O . SER B 1 327 ? 7.547 34.438 -10.125 1 95.38 327 SER B O 1
ATOM 6869 N N . ALA B 1 328 ? 6.848 33.031 -8.578 1 97.19 328 ALA B N 1
ATOM 6870 C CA . ALA B 1 328 ? 6.41 34.094 -7.684 1 97.19 328 ALA B CA 1
ATOM 6871 C C . ALA B 1 328 ? 6.852 33.812 -6.246 1 97.19 328 ALA B C 1
ATOM 6873 O O . ALA B 1 328 ? 6.043 33.875 -5.316 1 97.19 328 ALA B O 1
ATOM 6874 N N . ARG B 1 329 ? 8.086 33.5 -6.039 1 96.44 329 ARG B N 1
ATOM 6875 C CA . ARG B 1 329 ? 8.656 33.125 -4.754 1 96.44 329 ARG B CA 1
ATOM 6876 C C . ARG B 1 329 ? 8.523 34.25 -3.736 1 96.44 329 ARG B C 1
ATOM 6878 O O . ARG B 1 329 ? 8.195 34 -2.572 1 96.44 329 ARG B O 1
ATOM 6885 N N . GLU B 1 330 ? 8.688 35.469 -4.152 1 97.12 330 GLU B N 1
ATOM 6886 C CA . GLU B 1 330 ? 8.742 36.625 -3.246 1 97.12 330 GLU B CA 1
ATOM 6887 C C . GLU B 1 330 ? 7.379 36.906 -2.615 1 97.12 330 GLU B C 1
ATOM 6889 O O . GLU B 1 330 ? 7.297 37.469 -1.523 1 97.12 330 GLU B O 1
ATOM 6894 N N . SER B 1 331 ? 6.379 36.469 -3.318 1 98.12 331 SER B N 1
ATOM 6895 C CA . SER B 1 331 ? 5.039 36.75 -2.811 1 98.12 331 SER B CA 1
ATOM 6896 C C . SER B 1 331 ? 4.469 35.562 -2.053 1 98.12 331 SER B C 1
ATOM 6898 O O . SER B 1 331 ? 3.361 35.625 -1.52 1 98.12 331 SER B O 1
ATOM 6900 N N . THR B 1 332 ? 5.215 34.469 -2.004 1 98.12 332 THR B N 1
ATOM 6901 C CA . THR B 1 332 ? 4.75 33.25 -1.383 1 98.12 332 THR B CA 1
ATOM 6902 C C . THR B 1 332 ? 4.754 33.375 0.138 1 98.12 332 THR B C 1
ATOM 6904 O O . THR B 1 332 ? 5.715 33.875 0.722 1 98.12 332 THR B O 1
ATOM 6907 N N . VAL B 1 333 ? 3.674 32.875 0.766 1 98.5 333 VAL B N 1
ATOM 6908 C CA . VAL B 1 333 ? 3.648 32.875 2.225 1 98.5 333 VAL B CA 1
ATOM 6909 C C . VAL B 1 333 ? 3.373 31.453 2.744 1 98.5 333 VAL B C 1
ATOM 6911 O O . VAL B 1 333 ? 3.316 31.234 3.955 1 98.5 333 VAL B O 1
ATOM 6914 N N . ALA B 1 334 ? 3.104 30.453 1.853 1 97.94 334 ALA B N 1
ATOM 6915 C CA . ALA B 1 334 ? 2.842 29.062 2.174 1 97.94 334 ALA B CA 1
ATOM 6916 C C . ALA B 1 334 ? 1.624 28.922 3.082 1 97.94 334 ALA B C 1
ATOM 6918 O O . ALA B 1 334 ? 1.708 28.328 4.16 1 97.94 334 ALA B O 1
ATOM 6919 N N . ALA B 1 335 ? 0.481 29.469 2.688 1 98.44 335 ALA B N 1
ATOM 6920 C CA . ALA B 1 335 ? -0.81 29.234 3.328 1 98.44 335 ALA B CA 1
ATOM 6921 C C . ALA B 1 335 ? -1.269 27.797 3.123 1 98.44 335 ALA B C 1
ATOM 6923 O O . ALA B 1 335 ? -2.049 27.5 2.211 1 98.44 335 ALA B O 1
ATOM 6924 N N . ASP B 1 336 ? -0.878 26.953 4.082 1 95.38 336 ASP B N 1
ATOM 6925 C CA . ASP B 1 336 ? -0.778 25.531 3.775 1 95.38 336 ASP B CA 1
ATOM 6926 C C . ASP B 1 336 ? -1.828 24.734 4.539 1 95.38 336 ASP B C 1
ATOM 6928 O O . ASP B 1 336 ? -1.961 23.531 4.34 1 95.38 336 ASP B O 1
ATOM 6932 N N . GLY B 1 337 ? -2.518 25.297 5.414 1 97.81 337 GLY B N 1
ATOM 6933 C CA . GLY B 1 337 ? -3.428 24.484 6.207 1 97.81 337 GLY B CA 1
ATOM 6934 C C . GLY B 1 337 ? -4.395 25.312 7.035 1 97.81 337 GLY B C 1
ATOM 6935 O O . GLY B 1 337 ? -4.004 26.312 7.652 1 97.81 337 GLY B O 1
ATOM 6936 N N . PHE B 1 338 ? -5.613 24.938 7.035 1 98.69 338 PHE B N 1
ATOM 6937 C CA . PHE B 1 338 ? -6.68 25.547 7.82 1 98.69 338 PHE B CA 1
ATOM 6938 C C . PHE B 1 338 ? -7.129 24.609 8.938 1 98.69 338 PHE B C 1
ATOM 6940 O O . PHE B 1 338 ? -7.395 23.438 8.703 1 98.69 338 PHE B O 1
ATOM 6947 N N . VAL B 1 339 ? -7.188 25.078 10.195 1 98.69 339 VAL B N 1
ATOM 6948 C CA . VAL B 1 339 ? -7.707 24.312 11.312 1 98.69 339 VAL B CA 1
ATOM 6949 C C . VAL B 1 339 ? -8.898 25.031 11.93 1 98.69 339 VAL B C 1
ATOM 6951 O O . VAL B 1 339 ? -8.984 26.25 11.898 1 98.69 339 VAL B O 1
ATOM 6954 N N . PHE B 1 340 ? -9.742 24.266 12.5 1 98.88 340 PHE B N 1
ATOM 6955 C CA . PHE B 1 340 ? -10.953 24.797 13.109 1 98.88 340 PHE B CA 1
ATOM 6956 C C . PHE B 1 340 ? -10.805 24.859 14.625 1 98.88 340 PHE B C 1
ATOM 6958 O O . PHE B 1 340 ? -10.273 23.938 15.242 1 98.88 340 PHE B O 1
ATOM 6965 N N . HIS B 1 341 ? -11.25 26 15.148 1 98.88 341 HIS B N 1
ATOM 6966 C CA . HIS B 1 341 ? -11.57 25.938 16.578 1 98.88 341 HIS B CA 1
ATOM 6967 C C . HIS B 1 341 ? -12.656 24.891 16.844 1 98.88 341 HIS B C 1
ATOM 6969 O O . HIS B 1 341 ? -13.609 24.766 16.062 1 98.88 341 HIS B O 1
ATOM 6975 N N . PRO B 1 342 ? -12.531 24.141 17.984 1 98.44 342 PRO B N 1
ATOM 6976 C CA . PRO B 1 342 ? -13.484 23.047 18.203 1 98.44 342 PRO B CA 1
ATOM 6977 C C . PRO B 1 342 ? -14.93 23.531 18.25 1 98.44 342 PRO B C 1
ATOM 6979 O O . PRO B 1 342 ? -15.852 22.766 17.984 1 98.44 342 PRO B O 1
ATOM 6982 N N . SER B 1 343 ? -15.188 24.812 18.547 1 98 343 SER B N 1
ATOM 6983 C CA . SER B 1 343 ? -16.547 25.359 18.578 1 98 343 SER B CA 1
ATOM 6984 C C . SER B 1 343 ? -17.125 25.5 17.188 1 98 343 SER B C 1
ATOM 6986 O O . SER B 1 343 ? -18.344 25.672 17.031 1 98 343 SER B O 1
ATOM 6988 N N . GLY B 1 344 ? -16.266 25.516 16.203 1 98.19 344 GLY B N 1
ATOM 6989 C CA . GLY B 1 344 ? -16.703 25.703 14.836 1 98.19 344 GLY B CA 1
ATOM 6990 C C . GLY B 1 344 ? -16.953 27.172 14.492 1 98.19 344 GLY B C 1
ATOM 6991 O O . GLY B 1 344 ? -17.328 27.484 13.359 1 98.19 344 GLY B O 1
ATOM 6992 N N . LYS B 1 345 ? -16.703 28.078 15.414 1 98.06 345 LYS B N 1
ATOM 6993 C CA . LYS B 1 345 ? -17.016 29.484 15.211 1 98.06 345 LYS B CA 1
ATOM 6994 C C . LYS B 1 345 ? -15.875 30.219 14.516 1 98.06 345 LYS B C 1
ATOM 6996 O O . LYS B 1 345 ? -16.078 31.234 13.859 1 98.06 345 LYS B O 1
ATOM 7001 N N . TRP B 1 346 ? -14.719 29.719 14.734 1 98.44 346 TRP B N 1
ATOM 7002 C CA . TRP B 1 346 ? -13.523 30.328 14.172 1 98.44 346 TRP B CA 1
ATOM 7003 C C . TRP B 1 346 ? -12.617 29.281 13.539 1 98.44 346 TRP B C 1
ATOM 7005 O O . TRP B 1 346 ? -12.734 28.078 13.852 1 98.44 346 TRP B O 1
ATOM 7015 N N . GLY B 1 347 ? -11.836 29.641 12.656 1 98.62 347 GLY B N 1
ATOM 7016 C CA . GLY B 1 347 ? -10.758 28.844 12.094 1 98.62 347 GLY B CA 1
ATOM 7017 C C . GLY B 1 347 ? -9.547 29.672 11.703 1 98.62 347 GLY B C 1
ATOM 7018 O O . GLY B 1 347 ? -9.633 30.906 11.625 1 98.62 347 GLY B O 1
ATOM 7019 N N . ALA B 1 348 ? -8.453 29.047 11.578 1 98.88 348 ALA B N 1
ATOM 7020 C CA . ALA B 1 348 ? -7.215 29.766 11.305 1 98.88 348 ALA B CA 1
ATOM 7021 C C . ALA B 1 348 ? -6.465 29.141 10.133 1 98.88 348 ALA B C 1
ATOM 7023 O O . ALA B 1 348 ? -6.281 27.922 10.078 1 98.88 348 ALA B O 1
ATOM 7024 N N . GLU B 1 349 ? -6.098 29.922 9.164 1 98.81 349 GLU B N 1
ATOM 7025 C CA . GLU B 1 349 ? -5.195 29.531 8.078 1 98.81 349 GLU B CA 1
ATOM 7026 C C . GLU B 1 349 ? -3.744 29.859 8.438 1 98.81 349 GLU B C 1
ATOM 7028 O O . GLU B 1 349 ? -3.396 31.016 8.664 1 98.81 349 GLU B O 1
ATOM 7033 N N . ILE B 1 350 ? -2.934 28.859 8.445 1 98.5 350 ILE B N 1
ATOM 7034 C CA . ILE B 1 350 ? -1.526 29.078 8.758 1 98.5 350 ILE B CA 1
ATOM 7035 C C . ILE B 1 350 ? -0.866 29.875 7.633 1 98.5 350 ILE B C 1
ATOM 7037 O O . ILE B 1 350 ? -1.149 29.641 6.453 1 98.5 350 ILE B O 1
ATOM 7041 N N . ILE B 1 351 ? -0.105 30.828 7.957 1 98.62 351 ILE B N 1
ATOM 7042 C CA . ILE B 1 351 ? 0.795 31.547 7.07 1 98.62 351 ILE B CA 1
ATOM 7043 C C . ILE B 1 351 ? 2.244 31.281 7.469 1 98.62 351 ILE B C 1
ATOM 7045 O O . ILE B 1 351 ? 2.846 32.062 8.211 1 98.62 351 ILE B O 1
ATOM 7049 N N . ARG B 1 352 ? 2.816 30.25 6.914 1 98.19 352 ARG B N 1
ATOM 7050 C CA . ARG B 1 352 ? 4.051 29.672 7.43 1 98.19 352 ARG B CA 1
ATOM 7051 C C . ARG B 1 352 ? 5.188 30.688 7.402 1 98.19 352 ARG B C 1
ATOM 7053 O O . ARG B 1 352 ? 5.875 30.891 8.406 1 98.19 352 ARG B O 1
ATOM 7060 N N . MET B 1 353 ? 5.371 31.359 6.328 1 98 353 MET B N 1
ATOM 7061 C CA . MET B 1 353 ? 6.523 32.25 6.148 1 98 353 MET B CA 1
ATOM 7062 C C . MET B 1 353 ? 6.438 33.438 7.082 1 98 353 MET B C 1
ATOM 7064 O O . MET B 1 353 ? 7.438 34.125 7.309 1 98 353 MET B O 1
ATOM 7068 N N . LEU B 1 354 ? 5.238 33.688 7.625 1 98.19 354 LEU B N 1
ATOM 7069 C CA . LEU B 1 354 ? 5.078 34.844 8.484 1 98.19 354 LEU B CA 1
ATOM 7070 C C . LEU B 1 354 ? 4.984 34.438 9.945 1 98.19 354 LEU B C 1
ATOM 7072 O O . LEU B 1 354 ? 4.758 35.281 10.82 1 98.19 354 LEU B O 1
ATOM 7076 N N . GLY B 1 355 ? 5.117 33.156 10.266 1 97.38 355 GLY B N 1
ATOM 7077 C CA . GLY B 1 355 ? 5.113 32.688 11.641 1 97.38 355 GLY B CA 1
ATOM 7078 C C . GLY B 1 355 ? 3.797 32.938 12.352 1 97.38 355 GLY B C 1
ATOM 7079 O O . GLY B 1 355 ? 3.779 33.281 13.539 1 97.38 355 GLY B O 1
ATOM 7080 N N . GLY B 1 356 ? 2.752 32.844 11.648 1 98.38 356 GLY B N 1
ATOM 7081 C CA . GLY B 1 356 ? 1.455 33.125 12.242 1 98.38 356 GLY B CA 1
ATOM 7082 C C . GLY B 1 356 ? 0.3 32.531 11.469 1 98.38 356 GLY B C 1
ATOM 7083 O O . GLY B 1 356 ? 0.493 31.594 10.68 1 98.38 356 GLY B O 1
ATOM 7084 N N . ALA B 1 357 ? -0.892 33 11.789 1 98.81 357 ALA B N 1
ATOM 7085 C CA . ALA B 1 357 ? -2.105 32.531 11.148 1 98.81 357 ALA B CA 1
ATOM 7086 C C . ALA B 1 357 ? -3.152 33.625 11.023 1 98.81 357 ALA B C 1
ATOM 7088 O O . ALA B 1 357 ? -3.232 34.5 11.883 1 98.81 357 ALA B O 1
ATOM 7089 N N . VAL B 1 358 ? -3.869 33.594 9.953 1 98.88 358 VAL B N 1
ATOM 7090 C CA . VAL B 1 358 ? -5.027 34.469 9.812 1 98.88 358 VAL B CA 1
ATOM 7091 C C . VAL B 1 358 ? -6.262 33.812 10.406 1 98.88 358 VAL B C 1
ATOM 7093 O O . VAL B 1 358 ? -6.664 32.719 9.969 1 98.88 358 VAL B O 1
ATOM 7096 N N . LEU B 1 359 ? -6.82 34.438 11.398 1 98.81 359 LEU B N 1
ATOM 7097 C CA . LEU B 1 359 ? -8.047 33.969 12.031 1 98.81 359 LEU B CA 1
ATOM 7098 C C . LEU B 1 359 ? -9.273 34.438 11.234 1 98.81 359 LEU B C 1
ATOM 7100 O O . LEU B 1 359 ? -9.422 35.594 10.922 1 98.81 359 LEU B O 1
ATOM 7104 N N . HIS B 1 360 ? -10.117 33.531 10.883 1 98.75 360 HIS B N 1
ATOM 7105 C CA . HIS B 1 360 ? -11.344 33.812 10.148 1 98.75 360 HIS B CA 1
ATOM 7106 C C . HIS B 1 360 ? -12.578 33.594 11.023 1 98.75 360 HIS B C 1
ATOM 7108 O O . HIS B 1 360 ? -12.617 32.688 11.836 1 98.75 360 HIS B O 1
ATOM 7114 N N . ASN B 1 361 ? -13.578 34.469 10.812 1 98 361 ASN B N 1
ATOM 7115 C CA . ASN B 1 361 ? -14.883 34.312 11.445 1 98 361 ASN B CA 1
ATOM 7116 C C . ASN B 1 361 ? -15.812 33.438 10.625 1 98 361 ASN B C 1
ATOM 7118 O O . ASN B 1 361 ? -16.281 33.844 9.555 1 98 361 ASN B O 1
ATOM 7122 N N . LEU B 1 362 ? -16.188 32.281 11.195 1 97.81 362 LEU B N 1
ATOM 7123 C CA . LEU B 1 362 ? -16.969 31.328 10.422 1 97.81 362 LEU B CA 1
ATOM 7124 C C . LEU B 1 362 ? -18.453 31.484 10.703 1 97.81 362 LEU B C 1
ATOM 7126 O O . LEU B 1 362 ? -19.281 30.812 10.062 1 97.81 362 LEU B O 1
ATOM 7130 N N . THR B 1 363 ? -18.766 32.344 11.594 1 95.56 363 THR B N 1
ATOM 7131 C CA . THR B 1 363 ? -20.188 32.594 11.883 1 95.56 363 THR B CA 1
ATOM 7132 C C . THR B 1 363 ? -20.781 33.594 10.891 1 95.56 363 THR B C 1
ATOM 7134 O O . THR B 1 363 ? -22 33.75 10.805 1 95.56 363 THR B O 1
ATOM 7137 N N . ASP B 1 364 ? -19.922 34.25 10.219 1 92 364 ASP B N 1
ATOM 7138 C CA . ASP B 1 364 ? -20.312 35.188 9.156 1 92 364 ASP B CA 1
ATOM 7139 C C . ASP B 1 364 ? -20.172 34.531 7.785 1 92 364 ASP B C 1
ATOM 7141 O O . ASP B 1 364 ? -19.172 33.875 7.5 1 92 364 ASP B O 1
ATOM 7145 N N . PRO B 1 365 ? -21.172 34.625 6.914 1 91.12 365 PRO B N 1
ATOM 7146 C CA . PRO B 1 365 ? -21.109 33.938 5.613 1 91.12 365 PRO B CA 1
ATOM 7147 C C . PRO B 1 365 ? -19.922 34.406 4.77 1 91.12 365 PRO B C 1
ATOM 7149 O O . PRO B 1 365 ? -19.547 33.719 3.809 1 91.12 365 PRO B O 1
ATOM 7152 N N . SER B 1 366 ? -19.391 35.5 5.105 1 93.62 366 SER B N 1
ATOM 7153 C CA . SER B 1 366 ? -18.25 36 4.336 1 93.62 366 SER B CA 1
ATOM 7154 C C . SER B 1 366 ? -16.953 35.375 4.828 1 93.62 366 SER B C 1
ATOM 7156 O O . SER B 1 366 ? -15.914 35.5 4.168 1 93.62 366 SER B O 1
ATOM 7158 N N . TYR B 1 367 ? -16.984 34.688 5.977 1 97.31 367 TYR B N 1
ATOM 7159 C CA . TYR B 1 367 ? -15.797 34.125 6.57 1 97.31 367 TYR B CA 1
ATOM 7160 C C . TYR B 1 367 ? -14.664 35.125 6.637 1 97.31 367 TYR B C 1
ATOM 7162 O O . TYR B 1 367 ? -13.523 34.812 6.285 1 97.31 367 TYR B O 1
ATOM 7170 N N . SER B 1 368 ? -14.891 36.344 7.008 1 96.75 368 SER B N 1
ATOM 7171 C CA . SER B 1 368 ? -13.961 37.469 6.961 1 96.75 368 SER B CA 1
ATOM 7172 C C . SER B 1 368 ? -12.789 37.25 7.91 1 96.75 368 SER B C 1
ATOM 7174 O O . SER B 1 368 ? -12.953 36.688 9 1 96.75 368 SER B O 1
ATOM 7176 N N . PRO B 1 369 ? -11.609 37.688 7.504 1 98.31 369 PRO B N 1
ATOM 7177 C CA . PRO B 1 369 ? -10.484 37.656 8.445 1 98.31 369 PRO B CA 1
ATOM 7178 C C . PRO B 1 369 ? -10.68 38.594 9.625 1 98.31 369 PRO B C 1
ATOM 7180 O O . PRO B 1 369 ? -11.18 39.688 9.453 1 98.31 369 PRO B O 1
ATOM 7183 N N . LEU B 1 370 ? -10.25 38.125 10.812 1 97.69 370 LEU B N 1
ATOM 7184 C CA . LEU B 1 370 ? -10.453 38.906 12.039 1 97.69 370 LEU B CA 1
ATOM 7185 C C . LEU B 1 370 ? -9.133 39.5 12.516 1 97.69 370 LEU B C 1
ATOM 7187 O O . LEU B 1 370 ? -9.102 40.656 12.938 1 97.69 370 LEU B O 1
ATOM 7191 N N . SER B 1 371 ? -8.172 38.75 12.547 1 98.19 371 SER B N 1
ATOM 7192 C CA . SER B 1 371 ? -6.863 39.125 13.07 1 98.19 371 SER B CA 1
ATOM 7193 C C . SER B 1 371 ? -5.77 38.188 12.531 1 98.19 371 SER B C 1
ATOM 7195 O O . SER B 1 371 ? -6.055 37.125 12.008 1 98.19 371 SER B O 1
ATOM 7197 N N . PHE B 1 372 ? -4.605 38.719 12.43 1 98.56 372 PHE B N 1
ATOM 7198 C CA . PHE B 1 372 ? -3.428 37.875 12.25 1 98.56 372 PHE B CA 1
ATOM 7199 C C . PHE B 1 372 ? -2.789 37.562 13.594 1 98.56 372 PHE B C 1
ATOM 7201 O O . PHE B 1 372 ? -2.396 38.469 14.336 1 98.56 372 PHE B O 1
ATOM 7208 N N . LEU B 1 373 ? -2.695 36.312 13.984 1 98.75 373 LEU B N 1
ATOM 7209 C CA . LEU B 1 373 ? -2.057 35.844 15.211 1 98.75 373 LEU B CA 1
ATOM 7210 C C . LEU B 1 373 ? -0.593 35.5 14.961 1 98.75 373 LEU B C 1
ATOM 7212 O O . LEU B 1 373 ? -0.287 34.594 14.156 1 98.75 373 LEU B O 1
ATOM 7216 N N . SER B 1 374 ? 0.299 36.188 15.57 1 98.19 374 SER B N 1
ATOM 7217 C CA . SER B 1 374 ? 1.725 35.875 15.477 1 98.19 374 SER B CA 1
ATOM 7218 C C . SER B 1 374 ? 2.193 35.031 16.656 1 98.19 374 SER B C 1
ATOM 7220 O O . SER B 1 374 ? 1.925 35.375 17.812 1 98.19 374 SER B O 1
ATOM 7222 N N . PHE B 1 375 ? 2.922 34 16.406 1 97.62 375 PHE B N 1
ATOM 7223 C CA . PHE B 1 375 ? 3.258 33.031 17.453 1 97.62 375 PHE B CA 1
ATOM 7224 C C . PHE B 1 375 ? 4.703 33.188 17.891 1 97.62 375 PHE B C 1
ATOM 7226 O O . PHE B 1 375 ? 5.148 32.531 18.828 1 97.62 375 PHE B O 1
ATOM 7233 N N . ASN B 1 376 ? 5.41 34.094 17.266 1 95.31 376 ASN B N 1
ATOM 7234 C CA . ASN B 1 376 ? 6.77 34.375 17.719 1 95.31 376 ASN B CA 1
ATOM 7235 C C . ASN B 1 376 ? 6.777 35.156 19.031 1 95.31 376 ASN B C 1
ATOM 7237 O O . ASN B 1 376 ? 5.945 36.031 19.219 1 95.31 376 ASN B O 1
ATOM 7241 N N . PHE B 1 377 ? 7.695 34.844 19.828 1 91.25 377 PHE B N 1
ATOM 7242 C CA . PHE B 1 377 ? 7.727 35.375 21.172 1 91.25 377 PHE B CA 1
ATOM 7243 C C . PHE B 1 377 ? 7.895 36.906 21.141 1 91.25 377 PHE B C 1
ATOM 7245 O O . PHE B 1 377 ? 7.246 37.625 21.906 1 91.25 377 PHE B O 1
ATOM 7252 N N . ASP B 1 378 ? 8.711 37.469 20.344 1 90.06 378 ASP B N 1
ATOM 7253 C CA . ASP B 1 378 ? 9.094 38.875 20.375 1 90.06 378 ASP B CA 1
ATOM 7254 C C . ASP B 1 378 ? 8.18 39.719 19.484 1 90.06 378 ASP B C 1
ATOM 7256 O O . ASP B 1 378 ? 8.5 40.844 19.172 1 90.06 378 ASP B O 1
ATOM 7260 N N . THR B 1 379 ? 7.129 39.188 19.062 1 94.25 379 THR B N 1
ATOM 7261 C CA . THR B 1 379 ? 6.168 39.938 18.234 1 94.25 379 THR B CA 1
ATOM 7262 C C . THR B 1 379 ? 4.867 40.156 19 1 94.25 379 THR B C 1
ATOM 7264 O O . THR B 1 379 ? 4.586 39.469 19.984 1 94.25 379 THR B O 1
ATOM 7267 N N . PRO B 1 380 ? 4.074 41.188 18.562 1 94.19 380 PRO B N 1
ATOM 7268 C CA . PRO B 1 380 ? 2.727 41.25 19.125 1 94.19 380 PRO B CA 1
ATOM 7269 C C . PRO B 1 380 ? 1.917 39.969 18.875 1 94.19 380 PRO B C 1
ATOM 7271 O O . PRO B 1 380 ? 2.041 39.344 17.812 1 94.19 380 PRO B O 1
ATOM 7274 N N . GLY B 1 381 ? 1.127 39.656 19.875 1 95.81 381 GLY B N 1
ATOM 7275 C CA . GLY B 1 381 ? 0.315 38.469 19.734 1 95.81 381 GLY B CA 1
ATOM 7276 C C . GLY B 1 381 ? -0.701 38.531 18.609 1 95.81 381 GLY B C 1
ATOM 7277 O O . GLY B 1 381 ? -0.918 37.562 17.875 1 95.81 381 GLY B O 1
ATOM 7278 N N . GLN B 1 382 ? -1.368 39.719 18.516 1 97.69 382 GLN B N 1
ATOM 7279 C CA . GLN B 1 382 ? -2.359 39.969 17.469 1 97.69 382 GLN B CA 1
ATOM 7280 C C . GLN B 1 382 ? -2.012 41.219 16.672 1 97.69 382 GLN B C 1
ATOM 7282 O O . GLN B 1 382 ? -1.653 42.25 17.234 1 97.69 382 GLN B O 1
ATOM 7287 N N . VAL B 1 383 ? -2.062 41.062 15.406 1 98 383 VAL B N 1
ATOM 7288 C CA . VAL B 1 383 ? -1.92 42.156 14.469 1 98 383 VAL B CA 1
ATOM 7289 C C . VAL B 1 383 ? -3.262 42.469 13.797 1 98 383 VAL B C 1
ATOM 7291 O O . VAL B 1 383 ? -3.912 41.531 13.281 1 98 383 VAL B O 1
ATOM 7294 N N . PRO B 1 384 ? -3.705 43.688 13.781 1 97.62 384 PRO B N 1
ATOM 7295 C CA . PRO B 1 384 ? -5.02 44 13.219 1 97.62 384 PRO B CA 1
ATOM 7296 C C . PRO B 1 384 ? -5.09 43.75 11.711 1 97.62 384 PRO B C 1
ATOM 7298 O O . PRO B 1 384 ? -4.117 44 11 1 97.62 384 PRO B O 1
ATOM 7301 N N . VAL B 1 385 ? -6.227 43.344 11.25 1 98.12 385 VAL B N 1
ATOM 7302 C CA . VAL B 1 385 ? -6.562 43.25 9.836 1 98.12 385 VAL B CA 1
ATOM 7303 C C . VAL B 1 385 ? -7.379 44.438 9.406 1 98.12 385 VAL B C 1
ATOM 7305 O O . VAL B 1 385 ? -8.391 44.781 10.031 1 98.12 385 VAL B O 1
ATOM 7308 N N . SER B 1 386 ? -6.957 45.094 8.352 1 98.12 386 SER B N 1
ATOM 7309 C CA . SER B 1 386 ? -7.676 46.25 7.812 1 98.12 386 SER B CA 1
ATOM 7310 C C . SER B 1 386 ? -8.461 45.875 6.559 1 98.12 386 SER B C 1
ATOM 7312 O O . SER B 1 386 ? -7.906 45.281 5.629 1 98.12 386 SER B O 1
ATOM 7314 N N . LYS B 1 387 ? -9.656 46.219 6.539 1 97.81 387 LYS B N 1
ATOM 7315 C CA . LYS B 1 387 ? -10.461 46 5.336 1 97.81 387 LYS B CA 1
ATOM 7316 C C . LYS B 1 387 ? -10.188 47.094 4.301 1 97.81 387 LYS B C 1
ATOM 7318 O O . LYS B 1 387 ? -10.328 48.281 4.594 1 97.81 387 LYS B O 1
ATOM 7323 N N . VAL B 1 388 ? -9.844 46.75 3.176 1 98.19 388 VAL B N 1
ATOM 7324 C CA . VAL B 1 388 ? -9.602 47.688 2.08 1 98.19 388 VAL B CA 1
ATOM 7325 C C . VAL B 1 388 ? -10.875 47.844 1.26 1 98.19 388 VAL B C 1
ATOM 7327 O O . VAL B 1 388 ? -11.227 48.969 0.89 1 98.19 388 VAL B O 1
ATOM 7330 N N . ASN B 1 389 ? -11.57 46.781 0.928 1 97.19 389 ASN B N 1
ATOM 7331 C CA . ASN B 1 389 ? -12.883 46.719 0.292 1 97.19 389 ASN B CA 1
ATOM 7332 C C . ASN B 1 389 ? -13.578 45.375 0.591 1 97.19 389 ASN B C 1
ATOM 7334 O O . ASN B 1 389 ? -13.141 44.625 1.464 1 97.19 389 ASN B O 1
ATOM 7338 N N . ASP B 1 390 ? -14.648 45.094 -0.039 1 95.38 390 ASP B N 1
ATOM 7339 C CA . ASP B 1 390 ? -15.508 44 0.336 1 95.38 390 ASP B CA 1
ATOM 7340 C C . ASP B 1 390 ? -14.797 42.656 0.117 1 95.38 390 ASP B C 1
ATOM 7342 O O . ASP B 1 390 ? -15.156 41.656 0.726 1 95.38 390 ASP B O 1
ATOM 7346 N N . ASP B 1 391 ? -13.734 42.656 -0.671 1 97.5 391 ASP B N 1
ATOM 7347 C CA . ASP B 1 391 ? -13.102 41.375 -1.039 1 97.5 391 ASP B CA 1
ATOM 7348 C C . ASP B 1 391 ? -11.609 41.406 -0.742 1 97.5 391 ASP B C 1
ATOM 7350 O O . ASP B 1 391 ? -10.875 40.5 -1.113 1 97.5 391 ASP B O 1
ATOM 7354 N N . THR B 1 392 ? -11.141 42.438 -0.094 1 98.62 392 THR B N 1
ATOM 7355 C CA . THR B 1 392 ? -9.703 42.562 0.129 1 98.62 392 THR B CA 1
ATOM 7356 C C . THR B 1 392 ? -9.422 43.062 1.535 1 98.62 392 THR B C 1
ATOM 7358 O O . THR B 1 392 ? -10.062 44.031 1.995 1 98.62 392 THR B O 1
ATOM 7361 N N . TRP B 1 393 ? -8.57 42.5 2.236 1 98.75 393 TRP B N 1
ATOM 7362 C CA . TRP B 1 393 ? -8.047 42.906 3.537 1 98.75 393 TRP B CA 1
ATOM 7363 C C . TRP B 1 393 ? -6.523 42.969 3.518 1 98.75 393 TRP B C 1
ATOM 7365 O O . TRP B 1 393 ? -5.887 42.375 2.641 1 98.75 393 TRP B O 1
ATOM 7375 N N . GLU B 1 394 ? -5.949 43.688 4.508 1 98.69 394 GLU B N 1
ATOM 7376 C CA . GLU B 1 394 ? -4.5 43.781 4.609 1 98.69 394 GLU B CA 1
ATOM 7377 C C . GLU B 1 394 ? -4.035 43.656 6.059 1 98.69 394 GLU B C 1
ATOM 7379 O O . GLU B 1 394 ? -4.73 44.062 6.98 1 98.69 394 GLU B O 1
ATOM 7384 N N . VAL B 1 395 ? -2.936 43.094 6.215 1 98.69 395 VAL B N 1
ATOM 7385 C CA . VAL B 1 395 ? -2.211 43 7.48 1 98.69 395 VAL B CA 1
ATOM 7386 C C . VAL B 1 395 ? -0.793 43.531 7.309 1 98.69 395 VAL B C 1
ATOM 7388 O O . VAL B 1 395 ? -0.059 43.094 6.418 1 98.69 395 VAL B O 1
ATOM 7391 N N . ARG B 1 396 ? -0.394 44.438 8.117 1 98.44 396 ARG B N 1
ATOM 7392 C CA . ARG B 1 396 ? 0.982 44.938 8.125 1 98.44 396 ARG B CA 1
ATOM 7393 C C . ARG B 1 396 ? 1.787 44.281 9.242 1 98.44 396 ARG B C 1
ATOM 7395 O O . ARG B 1 396 ? 1.446 44.406 10.422 1 98.44 396 ARG B O 1
ATOM 7402 N N . VAL B 1 397 ? 2.732 43.594 8.867 1 97.81 397 VAL B N 1
ATOM 7403 C CA . VAL B 1 397 ? 3.611 42.906 9.789 1 97.81 397 VAL B CA 1
ATOM 7404 C C . VAL B 1 397 ? 4.977 43.562 9.828 1 97.81 397 VAL B C 1
ATOM 7406 O O . VAL B 1 397 ? 5.637 43.719 8.797 1 97.81 397 VAL B O 1
ATOM 7409 N N . ASP B 1 398 ? 5.441 43.938 11.008 1 96.88 398 ASP B N 1
ATOM 7410 C CA . ASP B 1 398 ? 6.672 44.719 11.133 1 96.88 398 ASP B CA 1
ATOM 7411 C C . ASP B 1 398 ? 7.898 43.812 11.102 1 96.88 398 ASP B C 1
ATOM 7413 O O . ASP B 1 398 ? 8.969 44.219 10.641 1 96.88 398 ASP B O 1
ATOM 7417 N N . TYR B 1 399 ? 7.719 42.656 11.656 1 96.5 399 TYR B N 1
ATOM 7418 C CA . TYR B 1 399 ? 8.836 41.75 11.836 1 96.5 399 TYR B CA 1
ATOM 7419 C C . TYR B 1 399 ? 8.352 40.312 11.961 1 96.5 399 TYR B C 1
ATOM 7421 O O . TYR B 1 399 ? 7.324 40.062 12.594 1 96.5 399 TYR B O 1
ATOM 7429 N N . VAL B 1 400 ? 9.055 39.438 11.281 1 96.88 400 VAL B N 1
ATOM 7430 C CA . VAL B 1 400 ? 8.805 38 11.43 1 96.88 400 VAL B CA 1
ATOM 7431 C C . VAL B 1 400 ? 10.016 37.344 12.086 1 96.88 400 VAL B C 1
ATOM 7433 O O . VAL B 1 400 ? 11.07 37.219 11.469 1 96.88 400 VAL B O 1
ATOM 7436 N N . GLY B 1 401 ? 9.844 36.875 13.266 1 94.44 401 GLY B N 1
ATOM 7437 C CA . GLY B 1 401 ? 10.938 36.25 14.008 1 94.44 401 GLY B CA 1
ATOM 7438 C C . GLY B 1 401 ? 11.305 34.875 13.5 1 94.44 401 GLY B C 1
ATOM 7439 O O . GLY B 1 401 ? 12.477 34.5 13.516 1 94.44 401 GLY B O 1
ATOM 7440 N N . SER B 1 402 ? 10.391 34.125 13.211 1 95.69 402 SER B N 1
ATOM 7441 C CA . SER B 1 402 ? 10.547 32.75 12.727 1 95.69 402 SER B CA 1
ATOM 7442 C C . SER B 1 402 ? 9.352 32.312 11.883 1 95.69 402 SER B C 1
ATOM 7444 O O . SER B 1 402 ? 8.211 32.656 12.195 1 95.69 402 SER B O 1
ATOM 7446 N N . PRO B 1 403 ? 9.656 31.547 10.758 1 96.19 403 PRO B N 1
ATOM 7447 C CA . PRO B 1 403 ? 8.508 30.891 10.133 1 96.19 403 PRO B CA 1
ATOM 7448 C C . PRO B 1 403 ? 7.863 29.844 11.031 1 96.19 403 PRO B C 1
ATOM 7450 O O . PRO B 1 403 ? 8.422 29.484 12.078 1 96.19 403 PRO B O 1
ATOM 7453 N N . GLY B 1 404 ? 6.66 29.469 10.695 1 95.56 404 GLY B N 1
ATOM 7454 C CA . GLY B 1 404 ? 5.941 28.391 11.367 1 95.56 404 GLY B CA 1
ATOM 7455 C C . GLY B 1 404 ? 5.629 27.219 10.445 1 95.56 404 GLY B C 1
ATOM 7456 O O . GLY B 1 404 ? 5.629 27.375 9.219 1 95.56 404 GLY B O 1
ATOM 7457 N N . HIS B 1 405 ? 5.312 26.062 11.008 1 93.62 405 HIS B N 1
ATOM 7458 C CA . HIS B 1 405 ? 5.109 24.891 10.156 1 93.62 405 HIS B CA 1
ATOM 7459 C C . HIS B 1 405 ? 3.754 24.25 10.422 1 93.62 405 HIS B C 1
ATOM 7461 O O . HIS B 1 405 ? 3.033 23.906 9.484 1 93.62 405 HIS B O 1
ATOM 7467 N N . GLU B 1 406 ? 3.404 23.891 11.672 1 95.38 406 GLU B N 1
ATOM 7468 C CA . GLU B 1 406 ? 2.15 23.25 12.062 1 95.38 406 GLU B CA 1
ATOM 7469 C C . GLU B 1 406 ? 1.47 24.016 13.188 1 95.38 406 GLU B C 1
ATOM 7471 O O . GLU B 1 406 ? 2.137 24.672 13.992 1 95.38 406 GLU B O 1
ATOM 7476 N N . LEU B 1 407 ? 0.173 23.984 13.211 1 97.81 407 LEU B N 1
ATOM 7477 C CA . LEU B 1 407 ? -0.562 24.609 14.312 1 97.81 407 LEU B CA 1
ATOM 7478 C C . LEU B 1 407 ? -1.787 23.781 14.68 1 97.81 407 LEU B C 1
ATOM 7480 O O . LEU B 1 407 ? -2.178 22.875 13.938 1 97.81 407 LEU B O 1
ATOM 7484 N N . GLY B 1 408 ? -2.289 23.969 15.82 1 98.5 408 GLY B N 1
ATOM 7485 C CA . GLY B 1 408 ? -3.471 23.234 16.25 1 98.5 408 GLY B CA 1
ATOM 7486 C C . GLY B 1 408 ? -4.055 23.766 17.547 1 98.5 408 GLY B C 1
ATOM 7487 O O . GLY B 1 408 ? -3.354 24.406 18.344 1 98.5 408 GLY B O 1
ATOM 7488 N N . TRP B 1 409 ? -5.352 23.594 17.75 1 98.88 409 TRP B N 1
ATOM 7489 C CA . TRP B 1 409 ? -6.059 23.828 19 1 98.88 409 TRP B CA 1
ATOM 7490 C C . TRP B 1 409 ? -6.113 22.562 19.844 1 98.88 409 TRP B C 1
ATOM 7492 O O . TRP B 1 409 ? -6.145 21.453 19.312 1 98.88 409 TRP B O 1
ATOM 7502 N N . THR B 1 410 ? -6.09 22.75 21.188 1 98.81 410 THR B N 1
ATOM 7503 C CA . THR B 1 410 ? -6.473 21.625 22.047 1 98.81 410 THR B CA 1
ATOM 7504 C C . THR B 1 410 ? -7.953 21.312 21.875 1 98.81 410 THR B C 1
ATOM 7506 O O . THR B 1 410 ? -8.75 22.172 21.5 1 98.81 410 THR B O 1
ATOM 7509 N N . PRO B 1 411 ? -8.32 20.047 22.203 1 98.69 411 PRO B N 1
ATOM 7510 C CA . PRO B 1 411 ? -9.719 19.641 22 1 98.69 411 PRO B CA 1
ATOM 7511 C C . PRO B 1 411 ? -10.703 20.516 22.766 1 98.69 411 PRO B C 1
ATOM 7513 O O . PRO B 1 411 ? -11.836 20.719 22.328 1 98.69 411 PRO B O 1
ATOM 7516 N N . ASP B 1 412 ? -10.344 21.094 23.875 1 98.44 412 ASP B N 1
ATOM 7517 C CA . ASP B 1 412 ? -11.25 21.922 24.656 1 98.44 412 ASP B CA 1
ATOM 7518 C C . ASP B 1 412 ? -11.281 23.344 24.141 1 98.44 412 ASP B C 1
ATOM 7520 O O . ASP B 1 412 ? -12.055 24.172 24.625 1 98.44 412 ASP B O 1
ATOM 7524 N N . GLY B 1 413 ? -10.398 23.719 23.203 1 98.69 413 GLY B N 1
ATOM 7525 C CA . GLY B 1 413 ? -10.414 25.016 22.531 1 98.69 413 GLY B CA 1
ATOM 7526 C C . GLY B 1 413 ? -9.719 26.094 23.328 1 98.69 413 GLY B C 1
ATOM 7527 O O . GLY B 1 413 ? -9.75 27.266 22.953 1 98.69 413 GLY B O 1
ATOM 7528 N N . THR B 1 414 ? -8.961 25.75 24.391 1 98.69 414 THR B N 1
ATOM 7529 C CA . THR B 1 414 ? -8.469 26.781 25.297 1 98.69 414 THR B CA 1
ATOM 7530 C C . THR B 1 414 ? -7.023 27.156 24.953 1 98.69 414 THR B C 1
ATOM 7532 O O . THR B 1 414 ? -6.523 28.188 25.406 1 98.69 414 THR B O 1
ATOM 7535 N N . LYS B 1 415 ? -6.406 26.328 24.281 1 98.75 415 LYS B N 1
ATOM 7536 C CA . LYS B 1 415 ? -5.027 26.594 23.891 1 98.75 415 LYS B CA 1
ATOM 7537 C C . LYS B 1 415 ? -4.844 26.453 22.375 1 98.75 415 LYS B C 1
ATOM 7539 O O . LYS B 1 415 ? -5.402 25.531 21.766 1 98.75 415 LYS B O 1
ATOM 7544 N N . PHE B 1 416 ? -4.152 27.297 21.797 1 98.69 416 PHE B N 1
ATOM 7545 C CA . PHE B 1 416 ? -3.787 27.312 20.375 1 98.69 416 PHE B CA 1
ATOM 7546 C C . PHE B 1 416 ? -2.275 27.406 20.219 1 98.69 416 PHE B C 1
ATOM 7548 O O . PHE B 1 416 ? -1.645 28.312 20.781 1 98.69 416 PHE B O 1
ATOM 7555 N N . MET B 1 417 ? -1.658 26.438 19.453 1 98.5 417 MET B N 1
ATOM 7556 C CA . MET B 1 417 ? -0.203 26.344 19.406 1 98.5 417 MET B CA 1
ATOM 7557 C C . MET B 1 417 ? 0.295 26.344 17.969 1 98.5 417 MET B C 1
ATOM 7559 O O . MET B 1 417 ? -0.429 25.938 17.047 1 98.5 417 MET B O 1
ATOM 7563 N N . MET B 1 418 ? 1.503 26.766 17.781 1 98.12 418 MET B N 1
ATOM 7564 C CA . MET B 1 418 ? 2.197 26.688 16.5 1 98.12 418 MET B CA 1
ATOM 7565 C C . MET B 1 418 ? 3.666 26.328 16.688 1 98.12 418 MET B C 1
ATOM 7567 O O . MET B 1 418 ? 4.309 26.812 17.625 1 98.12 418 MET B O 1
ATOM 7571 N N . MET B 1 419 ? 4.188 25.531 15.852 1 96.81 419 MET B N 1
ATOM 7572 C CA . MET B 1 419 ? 5.609 25.188 15.844 1 96.81 419 MET B CA 1
ATOM 7573 C C . MET B 1 419 ? 6.418 26.234 15.078 1 96.81 419 MET B C 1
ATOM 7575 O O . MET B 1 419 ? 6.324 26.328 13.852 1 96.81 419 MET B O 1
ATOM 7579 N N . ASN B 1 420 ? 7.254 27 15.789 1 95.56 420 ASN B N 1
ATOM 7580 C CA . ASN B 1 420 ? 8.133 28.016 15.219 1 95.56 420 ASN B CA 1
ATOM 7581 C C . ASN B 1 420 ? 9.508 27.453 14.883 1 95.56 420 ASN B C 1
ATOM 7583 O O . ASN B 1 420 ? 10.383 27.391 15.75 1 95.56 420 ASN B O 1
ATOM 7587 N N . ASN B 1 421 ? 9.719 27.141 13.688 1 92.5 421 ASN B N 1
ATOM 7588 C CA . ASN B 1 421 ? 10.914 26.391 13.312 1 92.5 421 ASN B CA 1
ATOM 7589 C C . ASN B 1 421 ? 11.922 27.266 12.578 1 92.5 421 ASN B C 1
ATOM 7591 O O . ASN B 1 421 ? 11.586 28.344 12.117 1 92.5 421 ASN B O 1
ATOM 7595 N N . LEU B 1 422 ? 13.141 26.844 12.523 1 91.81 422 LEU B N 1
ATOM 7596 C CA . LEU B 1 422 ? 14.242 27.391 11.734 1 91.81 422 LEU B CA 1
ATOM 7597 C C . LEU B 1 422 ? 15.039 28.406 12.547 1 91.81 422 LEU B C 1
ATOM 7599 O O . LEU B 1 422 ? 16.266 28.453 12.461 1 91.81 422 LEU B O 1
ATOM 7603 N N . ARG B 1 423 ? 14.273 29.312 13.344 1 93.12 423 ARG B N 1
ATOM 7604 C CA . ARG B 1 423 ? 15.016 30.375 14.031 1 93.12 423 ARG B CA 1
ATOM 7605 C C . ARG B 1 423 ? 14.688 30.391 15.523 1 93.12 423 ARG B C 1
ATOM 7607 O O . ARG B 1 423 ? 15.562 30.172 16.359 1 93.12 423 ARG B O 1
ATOM 7614 N N . GLU B 1 424 ? 13.461 30.578 15.805 1 92.94 424 GLU B N 1
ATOM 7615 C CA . GLU B 1 424 ? 13.086 30.625 17.219 1 92.94 424 GLU B CA 1
ATOM 7616 C C . GLU B 1 424 ? 13.141 29.234 17.844 1 92.94 424 GLU B C 1
ATOM 7618 O O . GLU B 1 424 ? 13.484 29.094 19.016 1 92.94 424 GLU B O 1
ATOM 7623 N N . ASN B 1 425 ? 12.789 28.203 17.062 1 93.38 425 ASN B N 1
ATOM 7624 C CA . ASN B 1 425 ? 12.789 26.812 17.5 1 93.38 425 ASN B CA 1
ATOM 7625 C C . ASN B 1 425 ? 12.016 26.641 18.812 1 93.38 425 ASN B C 1
ATOM 7627 O O . ASN B 1 425 ? 12.578 26.203 19.812 1 93.38 425 ASN B O 1
ATOM 7631 N N . SER B 1 426 ? 10.805 26.906 18.734 1 95.25 426 SER B N 1
ATOM 7632 C CA . SER B 1 426 ? 9.891 26.906 19.875 1 95.25 426 SER B CA 1
ATOM 7633 C C . SER B 1 426 ? 8.484 26.5 19.453 1 95.25 426 SER B C 1
ATOM 7635 O O . SER B 1 426 ? 8.203 26.359 18.266 1 95.25 426 SER B O 1
ATOM 7637 N N . VAL B 1 427 ? 7.68 26.219 20.422 1 97.44 427 VAL B N 1
ATOM 7638 C CA . VAL B 1 427 ? 6.242 26.109 20.203 1 97.44 427 VAL B CA 1
ATOM 7639 C C . VAL B 1 427 ? 5.516 27.266 20.875 1 97.44 427 VAL B C 1
ATOM 7641 O O . VAL B 1 427 ? 5.477 27.344 22.109 1 97.44 427 VAL B O 1
ATOM 7644 N N . GLY B 1 428 ? 4.984 28.188 20.047 1 97.44 428 GLY B N 1
ATOM 7645 C CA . GLY B 1 428 ? 4.23 29.312 20.578 1 97.44 428 GLY B CA 1
ATOM 7646 C C . GLY B 1 428 ? 2.832 28.922 21.016 1 97.44 428 GLY B C 1
ATOM 7647 O O . GLY B 1 428 ? 2.219 28.016 20.453 1 97.44 428 GLY B O 1
ATOM 7648 N N . LEU B 1 429 ? 2.32 29.672 22.047 1 97.5 429 LEU B N 1
ATOM 7649 C CA . LEU B 1 429 ? 1.036 29.297 22.641 1 97.5 429 LEU B CA 1
ATOM 7650 C C . LEU B 1 429 ? 0.169 30.531 22.875 1 97.5 429 LEU B C 1
ATOM 7652 O O . LEU B 1 429 ? 0.659 31.562 23.344 1 97.5 429 LEU B O 1
ATOM 7656 N N . PHE B 1 430 ? -1.068 30.438 22.453 1 98.5 430 PHE B N 1
ATOM 7657 C CA . PHE B 1 430 ? -2.111 31.406 22.797 1 98.5 430 PHE B CA 1
ATOM 7658 C C . PHE B 1 430 ? -3.088 30.812 23.797 1 98.5 430 PHE B C 1
ATOM 7660 O O . PHE B 1 430 ? -3.434 29.625 23.719 1 98.5 430 PHE B O 1
ATOM 7667 N N . ASP B 1 431 ? -3.521 31.594 24.75 1 98.5 431 ASP B N 1
ATOM 7668 C CA . ASP B 1 431 ? -4.742 31.328 25.516 1 98.5 431 ASP B CA 1
ATOM 7669 C C . ASP B 1 431 ? -5.98 31.75 24.734 1 98.5 431 ASP B C 1
ATOM 7671 O O . ASP B 1 431 ? -6.191 32.938 24.484 1 98.5 431 ASP B O 1
ATOM 7675 N N . THR B 1 432 ? -6.785 30.812 24.391 1 98.69 432 THR B N 1
ATOM 7676 C CA . THR B 1 432 ? -7.977 31.078 23.594 1 98.69 432 THR B CA 1
ATOM 7677 C C . THR B 1 432 ? -9.234 30.703 24.375 1 98.69 432 THR B C 1
ATOM 7679 O O . THR B 1 432 ? -10.227 30.25 23.781 1 98.69 432 THR B O 1
ATOM 7682 N N . SER B 1 433 ? -9.242 30.797 25.641 1 98.19 433 SER B N 1
ATOM 7683 C CA . SER B 1 433 ? -10.352 30.375 26.484 1 98.19 433 SER B CA 1
ATOM 7684 C C . SER B 1 433 ? -11.531 31.328 26.391 1 98.19 433 SER B C 1
ATOM 7686 O O . SER B 1 433 ? -12.664 30.953 26.672 1 98.19 433 SER B O 1
ATOM 7688 N N . SER B 1 434 ? -11.234 32.562 25.953 1 98.38 434 SER B N 1
ATOM 7689 C CA . SER B 1 434 ? -12.297 33.562 25.844 1 98.38 434 SER B CA 1
ATOM 7690 C C . SER B 1 434 ? -13.172 33.281 24.625 1 98.38 434 SER B C 1
ATOM 7692 O O . SER B 1 434 ? -12.672 32.875 23.562 1 98.38 434 SER B O 1
ATOM 7694 N N . ASP B 1 435 ? -14.453 33.625 24.703 1 96.44 435 ASP B N 1
ATOM 7695 C CA . ASP B 1 435 ? -15.383 33.5 23.578 1 96.44 435 ASP B CA 1
ATOM 7696 C C . ASP B 1 435 ? -15.234 34.688 22.625 1 96.44 435 ASP B C 1
ATOM 7698 O O . ASP B 1 435 ? -15.891 34.75 21.578 1 96.44 435 ASP B O 1
ATOM 7702 N N . ASN B 1 436 ? -14.438 35.594 22.984 1 97.69 436 ASN B N 1
ATOM 7703 C CA . ASN B 1 436 ? -14.094 36.75 22.141 1 97.69 436 ASN B CA 1
ATOM 7704 C C . ASN B 1 436 ? -12.633 36.688 21.703 1 97.69 436 ASN B C 1
ATOM 7706 O O . ASN B 1 436 ? -11.734 37.031 22.484 1 97.69 436 ASN B O 1
ATOM 7710 N N . PRO B 1 437 ? -12.391 36.438 20.453 1 97.75 437 PRO B N 1
ATOM 7711 C CA . PRO B 1 437 ? -11.008 36.281 20 1 97.75 437 PRO B CA 1
ATOM 7712 C C . PRO B 1 437 ? -10.156 37.531 20.25 1 97.75 437 PRO B C 1
ATOM 7714 O O . PRO B 1 437 ? -8.938 37.438 20.375 1 97.75 437 PRO B O 1
ATOM 7717 N N . ALA B 1 438 ? -10.773 38.656 20.328 1 96.81 438 ALA B N 1
ATOM 7718 C CA . ALA B 1 438 ? -10.023 39.875 20.594 1 96.81 438 ALA B CA 1
ATOM 7719 C C . ALA B 1 438 ? -9.312 39.812 21.953 1 96.81 438 ALA B C 1
ATOM 7721 O O . ALA B 1 438 ? -8.344 40.531 22.188 1 96.81 438 ALA B O 1
ATOM 7722 N N . ASP B 1 439 ? -9.781 38.906 22.828 1 97.81 439 ASP B N 1
ATOM 7723 C CA . ASP B 1 439 ? -9.234 38.781 24.188 1 97.81 439 ASP B CA 1
ATOM 7724 C C . ASP B 1 439 ? -8.172 37.688 24.25 1 97.81 439 ASP B C 1
ATOM 7726 O O . ASP B 1 439 ? -7.551 37.469 25.281 1 97.81 439 ASP B O 1
ATOM 7730 N N . TRP B 1 440 ? -7.984 36.969 23.188 1 98.56 440 TRP B N 1
ATOM 7731 C CA . TRP B 1 440 ? -6.977 35.906 23.188 1 98.56 440 TRP B CA 1
ATOM 7732 C C . TRP B 1 440 ? -5.582 36.5 23.406 1 98.56 440 TRP B C 1
ATOM 7734 O O . TRP B 1 440 ? -5.262 37.562 22.875 1 98.56 440 TRP B O 1
ATOM 7744 N N . LYS B 1 441 ? -4.727 35.844 24.188 1 97.31 441 LYS B N 1
ATOM 7745 C CA . LYS B 1 441 ? -3.408 36.344 24.562 1 97.31 441 LYS B CA 1
ATOM 7746 C C . LYS B 1 441 ? -2.324 35.281 24.312 1 97.31 441 LYS B C 1
ATOM 7748 O O . LYS B 1 441 ? -2.525 34.125 24.594 1 97.31 441 LYS B O 1
ATOM 7753 N N . LYS B 1 442 ? -1.303 35.781 23.75 1 97.06 442 LYS B N 1
ATOM 7754 C CA . LYS B 1 442 ? -0.117 34.906 23.672 1 97.06 442 LYS B CA 1
ATOM 7755 C C . LYS B 1 442 ? 0.493 34.688 25.047 1 97.06 442 LYS B C 1
ATOM 7757 O O . LYS B 1 442 ? 0.819 35.656 25.75 1 97.06 442 LYS B O 1
ATOM 7762 N N . LEU B 1 443 ? 0.666 33.5 25.422 1 95.44 443 LEU B N 1
ATOM 7763 C CA . LEU B 1 443 ? 1.176 33.125 26.75 1 95.44 443 LEU B CA 1
ATOM 7764 C C . LEU B 1 443 ? 2.699 33.094 26.75 1 95.44 443 LEU B C 1
ATOM 7766 O O . LEU B 1 443 ? 3.336 33.438 27.734 1 95.44 443 LEU B O 1
ATOM 7770 N N . GLY B 1 444 ? 3.232 32.625 25.734 1 95.31 444 GLY B N 1
ATOM 7771 C CA . GLY B 1 444 ? 4.66 32.406 25.625 1 95.31 444 GLY B CA 1
ATOM 7772 C C . GLY B 1 444 ? 5 31.25 24.688 1 95.31 444 GLY B C 1
ATOM 7773 O O . GLY B 1 444 ? 4.246 30.953 23.75 1 95.31 444 GLY B O 1
ATOM 7774 N N . VAL B 1 445 ? 6.223 30.703 24.906 1 96.31 445 VAL B N 1
ATOM 7775 C CA . VAL B 1 445 ? 6.672 29.609 24.047 1 96.31 445 VAL B CA 1
ATOM 7776 C C . VAL B 1 445 ? 7.191 28.453 24.906 1 96.31 445 VAL B C 1
ATOM 7778 O O . VAL B 1 445 ? 7.582 28.656 26.062 1 96.31 445 VAL B O 1
ATOM 7781 N N . ILE B 1 446 ? 7.02 27.234 24.422 1 96.5 446 ILE B N 1
ATOM 7782 C CA . ILE B 1 446 ? 7.699 26.062 24.953 1 96.5 446 ILE B CA 1
ATOM 7783 C C . ILE B 1 446 ? 8.961 25.781 24.156 1 96.5 446 ILE B C 1
ATOM 7785 O O . ILE B 1 446 ? 8.945 25.859 22.922 1 96.5 446 ILE B O 1
ATOM 7789 N N . LYS B 1 447 ? 10.086 25.484 24.844 1 93.94 447 LYS B N 1
ATOM 7790 C CA . LYS B 1 447 ? 11.352 25.25 24.156 1 93.94 447 LYS B CA 1
ATOM 7791 C C . LYS B 1 447 ? 12.086 24.047 24.734 1 93.94 447 LYS B C 1
ATOM 7793 O O . LYS B 1 447 ? 11.961 23.766 25.938 1 93.94 447 LYS B O 1
ATOM 7798 N N . ASP B 1 448 ? 12.727 23.344 23.891 1 93.19 448 ASP B N 1
ATOM 7799 C CA . ASP B 1 448 ? 13.773 22.406 24.266 1 93.19 448 ASP B CA 1
ATOM 7800 C C . ASP B 1 448 ? 15.141 22.891 23.781 1 93.19 448 ASP B C 1
ATOM 7802 O O . ASP B 1 448 ? 15.281 23.312 22.625 1 93.19 448 ASP B O 1
ATOM 7806 N N . PRO B 1 449 ? 16.172 22.844 24.625 1 88.5 449 PRO B N 1
ATOM 7807 C CA . PRO B 1 449 ? 17.5 23.312 24.234 1 88.5 449 PRO B CA 1
ATOM 7808 C C . PRO B 1 449 ? 18.062 22.562 23.031 1 88.5 449 PRO B C 1
ATOM 7810 O O . PRO B 1 449 ? 18.969 23.062 22.359 1 88.5 449 PRO B O 1
ATOM 7813 N N . LEU B 1 450 ? 17.547 21.406 22.766 1 90.62 450 LEU B N 1
ATOM 7814 C CA . LEU B 1 450 ? 18.078 20.609 21.672 1 90.62 450 LEU B CA 1
ATOM 7815 C C . LEU B 1 450 ? 17.5 21.047 20.328 1 90.62 450 LEU B C 1
ATOM 7817 O O . LEU B 1 450 ? 18.016 20.688 19.266 1 90.62 450 LEU B O 1
ATOM 7821 N N . TRP B 1 451 ? 16.375 21.766 20.297 1 93.44 451 TRP B N 1
ATOM 7822 C CA . TRP B 1 451 ? 15.805 22.234 19.047 1 93.44 451 TRP B CA 1
ATOM 7823 C C . TRP B 1 451 ? 16.672 23.312 18.422 1 93.44 451 TRP B C 1
ATOM 7825 O O . TRP B 1 451 ? 17.031 24.297 19.078 1 93.44 451 TRP B O 1
ATOM 7835 N N . LYS B 1 452 ? 17.094 23.094 17.172 1 89.56 452 LYS B N 1
ATOM 7836 C CA . LYS B 1 452 ? 18.016 24.031 16.547 1 89.56 452 LYS B CA 1
ATOM 7837 C C . LYS B 1 452 ? 17.906 23.984 15.031 1 89.56 452 LYS B C 1
ATOM 7839 O O . LYS B 1 452 ? 18.016 22.906 14.438 1 89.56 452 LYS B O 1
ATOM 7844 N N . GLY B 1 453 ? 17.719 25.219 14.469 1 89.75 453 GLY B N 1
ATOM 7845 C CA . GLY B 1 453 ? 17.703 25.297 13.016 1 89.75 453 GLY B CA 1
ATOM 7846 C C . GLY B 1 453 ? 16.562 24.5 12.398 1 89.75 453 GLY B C 1
ATOM 7847 O O . GLY B 1 453 ? 15.414 24.609 12.82 1 89.75 453 GLY B O 1
ATOM 7848 N N . MET B 1 454 ? 17 23.719 11.359 1 89.12 454 MET B N 1
ATOM 7849 C CA . MET B 1 454 ? 16.016 22.891 10.672 1 89.12 454 MET B CA 1
ATOM 7850 C C . MET B 1 454 ? 15.734 21.625 11.461 1 89.12 454 MET B C 1
ATOM 7852 O O . MET B 1 454 ? 14.578 21.203 11.57 1 89.12 454 MET B O 1
ATOM 7856 N N . TYR B 1 455 ? 16.812 21.078 11.992 1 91.75 455 TYR B N 1
ATOM 7857 C CA . TYR B 1 455 ? 16.719 19.812 12.727 1 91.75 455 TYR B CA 1
ATOM 7858 C C . TYR B 1 455 ? 17.625 19.828 13.953 1 91.75 455 TYR B C 1
ATOM 7860 O O . TYR B 1 455 ? 18.688 20.453 13.93 1 91.75 455 TYR B O 1
ATOM 7868 N N . PRO B 1 456 ? 17.234 19 14.977 1 94.5 456 PRO B N 1
ATOM 7869 C CA . PRO B 1 456 ? 15.891 18.469 15.234 1 94.5 456 PRO B CA 1
ATOM 7870 C C . PRO B 1 456 ? 14.891 19.547 15.617 1 94.5 456 PRO B C 1
ATOM 7872 O O . PRO B 1 456 ? 15.258 20.531 16.281 1 94.5 456 PRO B O 1
ATOM 7875 N N . ASN B 1 457 ? 13.695 19.422 15.273 1 95.12 457 ASN B N 1
ATOM 7876 C CA . ASN B 1 457 ? 12.664 20.406 15.594 1 95.12 457 ASN B CA 1
ATOM 7877 C C . ASN B 1 457 ? 11.273 19.781 15.586 1 95.12 457 ASN B C 1
ATOM 7879 O O . ASN B 1 457 ? 11.023 18.812 14.867 1 95.12 457 ASN B O 1
ATOM 7883 N N . PRO B 1 458 ? 10.328 20.312 16.359 1 95.62 458 PRO B N 1
ATOM 7884 C CA . PRO B 1 458 ? 8.945 19.828 16.297 1 95.62 458 PRO B CA 1
ATOM 7885 C C . PRO B 1 458 ? 8.336 19.938 14.914 1 95.62 458 PRO B C 1
ATOM 7887 O O . PRO B 1 458 ? 8.578 20.922 14.203 1 95.62 458 PRO B O 1
ATOM 7890 N N . PHE B 1 459 ? 7.543 19.047 14.508 1 94.88 459 PHE B N 1
ATOM 7891 C CA . PHE B 1 459 ? 7.059 18.938 13.133 1 94.88 459 PHE B CA 1
ATOM 7892 C C . PHE B 1 459 ? 5.551 18.703 13.102 1 94.88 459 PHE B C 1
ATOM 7894 O O . PHE B 1 459 ? 4.84 19.359 12.336 1 94.88 459 PHE B O 1
ATOM 7901 N N . HIS B 1 460 ? 5.039 17.766 13.922 1 96.75 460 HIS B N 1
ATOM 7902 C CA . HIS B 1 460 ? 3.609 17.516 14.047 1 96.75 460 HIS B CA 1
ATOM 7903 C C . HIS B 1 460 ? 3.193 17.438 15.516 1 96.75 460 HIS B C 1
ATOM 7905 O O . HIS B 1 460 ? 4.02 17.156 16.391 1 96.75 460 HIS B O 1
ATOM 7911 N N . MET B 1 461 ? 1.852 17.688 15.734 1 98.06 461 MET B N 1
ATOM 7912 C CA . MET B 1 461 ? 1.354 17.672 17.109 1 98.06 461 MET B CA 1
ATOM 7913 C C . MET B 1 461 ? 0.048 16.891 17.203 1 98.06 461 MET B C 1
ATOM 7915 O O . MET B 1 461 ? -0.644 16.703 16.203 1 98.06 461 MET B O 1
ATOM 7919 N N . GLY B 1 462 ? -0.242 16.359 18.297 1 98.25 462 GLY B N 1
ATOM 7920 C CA . GLY B 1 462 ? -1.499 15.766 18.719 1 98.25 462 GLY B CA 1
ATOM 7921 C C . GLY B 1 462 ? -1.821 16.016 20.188 1 98.25 462 GLY B C 1
ATOM 7922 O O . GLY B 1 462 ? -0.995 16.547 20.922 1 98.25 462 GLY B O 1
ATOM 7923 N N . PHE B 1 463 ? -3.039 15.688 20.578 1 98.81 463 PHE B N 1
ATOM 7924 C CA . PHE B 1 463 ? -3.488 15.992 21.922 1 98.81 463 PHE B CA 1
ATOM 7925 C C . PHE B 1 463 ? -4.273 14.828 22.516 1 98.81 463 PHE B C 1
ATOM 7927 O O . PHE B 1 463 ? -4.941 14.094 21.781 1 98.81 463 PHE B O 1
ATOM 7934 N N . SER B 1 464 ? -4.16 14.719 23.844 1 98.75 464 SER B N 1
ATOM 7935 C CA . SER B 1 464 ? -5.07 13.805 24.531 1 98.75 464 SER B CA 1
ATOM 7936 C C . SER B 1 464 ? -6.488 14.359 24.562 1 98.75 464 SER B C 1
ATOM 7938 O O . SER B 1 464 ? -6.691 15.57 24.469 1 98.75 464 SER B O 1
ATOM 7940 N N . HIS B 1 465 ? -7.441 13.477 24.75 1 98.5 465 HIS B N 1
ATOM 7941 C CA . HIS B 1 465 ? -8.844 13.867 24.688 1 98.5 465 HIS B CA 1
ATOM 7942 C C . HIS B 1 465 ? -9.203 14.844 25.797 1 98.5 465 HIS B C 1
ATOM 7944 O O . HIS B 1 465 ? -10.062 15.711 25.625 1 98.5 465 HIS B O 1
ATOM 7950 N N . ASP B 1 466 ? -8.531 14.75 26.891 1 98.31 466 ASP B N 1
ATOM 7951 C CA . ASP B 1 466 ? -8.836 15.617 28.016 1 98.31 466 ASP B CA 1
ATOM 7952 C C . ASP B 1 466 ? -8.062 16.938 27.922 1 98.31 466 ASP B C 1
ATOM 7954 O O . ASP B 1 466 ? -8.141 17.766 28.844 1 98.31 466 ASP B O 1
ATOM 7958 N N . SER B 1 467 ? -7.207 17.156 26.906 1 98.56 467 SER B N 1
ATOM 7959 C CA . SER B 1 467 ? -6.461 18.375 26.609 1 98.56 467 SER B CA 1
ATOM 7960 C C . SER B 1 467 ? -5.359 18.609 27.625 1 98.56 467 SER B C 1
ATOM 7962 O O . SER B 1 467 ? -4.902 19.75 27.812 1 98.56 467 SER B O 1
ATOM 7964 N N . LYS B 1 468 ? -4.941 17.562 28.328 1 98.38 468 LYS B N 1
ATOM 7965 C CA . LYS B 1 468 ? -3.936 17.734 29.375 1 98.38 468 LYS B CA 1
ATOM 7966 C C . LYS B 1 468 ? -2.533 17.453 28.844 1 98.38 468 LYS B C 1
ATOM 7968 O O . LYS B 1 468 ? -1.54 17.859 29.438 1 98.38 468 LYS B O 1
ATOM 7973 N N . LYS B 1 469 ? -2.494 16.734 27.797 1 98.69 469 LYS B N 1
ATOM 7974 C CA . LYS B 1 469 ? -1.194 16.422 27.219 1 98.69 469 LYS B CA 1
ATOM 7975 C C . LYS B 1 469 ? -1.141 16.812 25.734 1 98.69 469 LYS B C 1
ATOM 7977 O O . LYS B 1 469 ? -2.131 16.688 25.016 1 98.69 469 LYS B O 1
ATOM 7982 N N . ALA B 1 470 ? -0.016 17.281 25.312 1 98.75 470 ALA B N 1
ATOM 7983 C CA . ALA B 1 470 ? 0.351 17.422 23.906 1 98.75 470 ALA B CA 1
ATOM 7984 C C . ALA B 1 470 ? 1.486 16.469 23.531 1 98.75 470 ALA B C 1
ATOM 7986 O O . ALA B 1 470 ? 2.322 16.141 24.375 1 98.75 470 ALA B O 1
ATOM 7987 N N . TYR B 1 471 ? 1.452 16.016 22.375 1 98.81 471 TYR B N 1
ATOM 7988 C CA . TYR B 1 471 ? 2.494 15.172 21.797 1 98.81 471 TYR B CA 1
ATOM 7989 C C . TYR B 1 471 ? 3.127 15.859 20.578 1 98.81 471 TYR B C 1
ATOM 7991 O O . TYR B 1 471 ? 2.422 16.328 19.688 1 98.81 471 TYR B O 1
ATOM 7999 N N . PHE B 1 472 ? 4.473 15.969 20.594 1 98.44 472 PHE B N 1
ATOM 8000 C CA . PHE B 1 472 ? 5.207 16.562 19.484 1 98.44 472 PHE B CA 1
ATOM 8001 C C . PHE B 1 472 ? 6.102 15.523 18.812 1 98.44 472 PHE B C 1
ATOM 8003 O O . PHE B 1 472 ? 6.969 14.938 19.453 1 98.44 472 PHE B O 1
ATOM 8010 N N . VAL B 1 473 ? 5.887 15.297 17.562 1 97.69 473 VAL B N 1
ATOM 8011 C CA . VAL B 1 473 ? 6.898 14.609 16.766 1 97.69 473 VAL B CA 1
ATOM 8012 C C . VAL B 1 473 ? 8.086 15.539 16.531 1 97.69 473 VAL B C 1
ATOM 8014 O O . VAL B 1 473 ? 7.91 16.688 16.125 1 97.69 473 VAL B O 1
ATOM 8017 N N . VAL B 1 474 ? 9.266 15.078 16.828 1 97.19 474 VAL B N 1
ATOM 8018 C CA . VAL B 1 474 ? 10.484 15.828 16.547 1 97.19 474 VAL B CA 1
ATOM 8019 C C . VAL B 1 474 ? 11.203 15.203 15.359 1 97.19 474 VAL B C 1
ATOM 8021 O O . VAL B 1 474 ? 11.719 14.086 15.453 1 97.19 474 VAL B O 1
ATOM 8024 N N . LEU B 1 475 ? 11.273 15.945 14.328 1 95.75 475 LEU B N 1
ATOM 8025 C CA . LEU B 1 475 ? 11.852 15.438 13.086 1 95.75 475 LEU B CA 1
ATOM 8026 C C . LEU B 1 475 ? 13.367 15.578 13.094 1 95.75 475 LEU B C 1
ATOM 8028 O O . LEU B 1 475 ? 13.906 16.562 13.625 1 95.75 475 LEU B O 1
ATOM 8032 N N . ARG B 1 476 ? 14.062 14.641 12.516 1 94.69 476 ARG B N 1
ATOM 8033 C CA . ARG B 1 476 ? 15.484 14.656 12.219 1 94.69 476 ARG B CA 1
ATOM 8034 C C . ARG B 1 476 ? 15.742 14.445 10.727 1 94.69 476 ARG B C 1
ATOM 8036 O O . ARG B 1 476 ? 14.844 14.008 10 1 94.69 476 ARG B O 1
ATOM 8043 N N . PRO B 1 477 ? 16.891 14.812 10.242 1 91.44 477 PRO B N 1
ATOM 8044 C CA . PRO B 1 477 ? 17.125 14.68 8.805 1 91.44 477 PRO B CA 1
ATOM 8045 C C . PRO B 1 477 ? 17.297 13.227 8.367 1 91.44 477 PRO B C 1
ATOM 8047 O O . PRO B 1 477 ? 17.75 12.391 9.156 1 91.44 477 PRO B O 1
ATOM 8050 N N . PRO B 1 478 ? 16.891 12.977 7.105 1 87.94 478 PRO B N 1
ATOM 8051 C CA . PRO B 1 478 ? 17.156 11.625 6.602 1 87.94 478 PRO B CA 1
ATOM 8052 C C . PRO B 1 478 ? 18.641 11.266 6.625 1 87.94 478 PRO B C 1
ATOM 8054 O O . PRO B 1 478 ? 19.484 12.117 6.332 1 87.94 478 PRO B O 1
ATOM 8057 N N . PRO B 1 479 ? 19.016 10.133 7.035 1 89.69 479 PRO B N 1
ATOM 8058 C CA . PRO B 1 479 ? 18.125 9.023 7.355 1 89.69 479 PRO B CA 1
ATOM 8059 C C . PRO B 1 479 ? 17.875 8.875 8.859 1 89.69 479 PRO B C 1
ATOM 8061 O O . PRO B 1 479 ? 17.516 7.793 9.328 1 89.69 479 PRO B O 1
ATOM 8064 N N . GLU B 1 480 ? 18.094 9.883 9.641 1 94 480 GLU B N 1
ATOM 8065 C CA . GLU B 1 480 ? 17.969 9.812 11.094 1 94 480 GLU B CA 1
ATOM 8066 C C . GLU B 1 480 ? 16.516 9.57 11.508 1 94 480 GLU B C 1
ATOM 8068 O O . GLU B 1 480 ? 15.602 9.758 10.711 1 94 480 GLU B O 1
ATOM 8073 N N . ARG B 1 481 ? 16.422 9.117 12.703 1 95.56 481 ARG B N 1
ATOM 8074 C CA . ARG B 1 481 ? 15.117 8.703 13.219 1 95.56 481 ARG B CA 1
ATOM 8075 C C . ARG B 1 481 ? 14.477 9.805 14.055 1 95.56 481 ARG B C 1
ATOM 8077 O O . ARG B 1 481 ? 15.164 10.516 14.781 1 95.56 481 ARG B O 1
ATOM 8084 N N . SER B 1 482 ? 13.203 9.938 14 1 96.88 482 SER B N 1
ATOM 8085 C CA . SER B 1 482 ? 12.422 10.938 14.711 1 96.88 482 SER B CA 1
ATOM 8086 C C . SER B 1 482 ? 12.25 10.57 16.188 1 96.88 482 SER B C 1
ATOM 8088 O O . SER B 1 482 ? 12.469 9.422 16.562 1 96.88 482 SER B O 1
ATOM 8090 N N . ASN B 1 483 ? 11.867 11.562 16.938 1 97.69 483 ASN B N 1
ATOM 8091 C CA . ASN B 1 483 ? 11.547 11.422 18.344 1 97.69 483 ASN B CA 1
ATOM 8092 C C . ASN B 1 483 ? 10.094 11.805 18.625 1 97.69 483 ASN B C 1
ATOM 8094 O O . ASN B 1 483 ? 9.398 12.328 17.766 1 97.69 483 ASN B O 1
ATOM 8098 N N . LEU B 1 484 ? 9.641 11.445 19.797 1 98.5 484 LEU B N 1
ATOM 8099 C CA . LEU B 1 484 ? 8.336 11.852 20.312 1 98.5 484 LEU B CA 1
ATOM 8100 C C . LEU B 1 484 ? 8.477 12.492 21.688 1 98.5 484 LEU B C 1
ATOM 8102 O O . LEU B 1 484 ? 9.109 11.922 22.578 1 98.5 484 LEU B O 1
ATOM 8106 N N . MET B 1 485 ? 7.914 13.664 21.859 1 98.06 485 MET B N 1
ATOM 8107 C CA . MET B 1 485 ? 7.91 14.352 23.141 1 98.06 485 MET B CA 1
ATOM 8108 C C . MET B 1 485 ? 6.496 14.445 23.703 1 98.06 485 MET B C 1
ATOM 8110 O O . MET B 1 485 ? 5.535 14.656 22.953 1 98.06 485 MET B O 1
ATOM 8114 N N . ILE B 1 486 ? 6.41 14.266 24.953 1 98.5 486 ILE B N 1
ATOM 8115 C CA . ILE B 1 486 ? 5.148 14.398 25.672 1 98.5 486 ILE B CA 1
ATOM 8116 C C . ILE B 1 486 ? 5.195 15.641 26.562 1 98.5 486 ILE B C 1
ATOM 8118 O O . ILE B 1 486 ? 6.113 15.797 27.375 1 98.5 486 ILE B O 1
ATOM 8122 N N . VAL B 1 487 ? 4.211 16.5 26.438 1 98.31 487 VAL B N 1
ATOM 8123 C CA . VAL B 1 487 ? 4.164 17.781 27.141 1 98.31 487 VAL B CA 1
ATOM 8124 C C . VAL B 1 487 ? 2.939 17.828 28.047 1 98.31 487 VAL B C 1
ATOM 8126 O O . VAL B 1 487 ? 1.825 17.531 27.625 1 98.31 487 VAL B O 1
ATOM 8129 N N . ASP B 1 488 ? 3.164 18.156 29.281 1 98.06 488 ASP B N 1
ATOM 8130 C CA . ASP B 1 488 ? 2.07 18.469 30.203 1 98.06 488 ASP B CA 1
ATOM 8131 C C . ASP B 1 488 ? 1.516 19.875 29.938 1 98.06 488 ASP B C 1
ATOM 8133 O O . ASP B 1 488 ? 2.24 20.859 30.062 1 98.06 488 ASP B O 1
ATOM 8137 N N . LEU B 1 489 ? 0.245 20.047 29.672 1 98 489 LEU B N 1
ATOM 8138 C CA . LEU B 1 489 ? -0.31 21.328 29.25 1 98 489 LEU B CA 1
ATOM 8139 C C . LEU B 1 489 ? -0.836 22.109 30.453 1 98 489 LEU B C 1
ATOM 8141 O O . LEU B 1 489 ? -1.365 23.203 30.297 1 98 489 LEU B O 1
ATOM 8145 N N . THR B 1 490 ? -0.667 21.562 31.609 1 96.5 490 THR B N 1
ATOM 8146 C CA . THR B 1 490 ? -0.934 22.312 32.844 1 96.5 490 THR B CA 1
ATOM 8147 C C . THR B 1 490 ? 0.309 23.078 33.281 1 96.5 490 THR B C 1
ATOM 8149 O O . THR B 1 490 ? 0.234 24.266 33.594 1 96.5 490 THR B O 1
ATOM 8152 N N . THR B 1 491 ? 1.45 22.438 33.219 1 95.81 491 THR B N 1
ATOM 8153 C CA . THR B 1 491 ? 2.703 23.047 33.656 1 95.81 491 THR B CA 1
ATOM 8154 C C . THR B 1 491 ? 3.496 23.547 32.438 1 95.81 491 THR B C 1
ATOM 8156 O O . THR B 1 491 ? 4.434 24.344 32.594 1 95.81 491 THR B O 1
ATOM 8159 N N . PHE B 1 492 ? 3.133 22.984 31.234 1 96.94 492 PHE B N 1
ATOM 8160 C CA . PHE B 1 492 ? 3.814 23.25 29.969 1 96.94 492 PHE B CA 1
ATOM 8161 C C . PHE B 1 492 ? 5.207 22.625 29.969 1 96.94 492 PHE B C 1
ATOM 8163 O O . PHE B 1 492 ? 6.051 22.984 29.141 1 96.94 492 PHE B O 1
ATOM 8170 N N . HIS B 1 493 ? 5.496 21.719 30.953 1 95.94 493 HIS B N 1
ATOM 8171 C CA . HIS B 1 493 ? 6.758 21 30.984 1 95.94 493 HIS B CA 1
ATOM 8172 C C . HIS B 1 493 ? 6.777 19.875 29.953 1 95.94 493 HIS B C 1
ATOM 8174 O O . HIS B 1 493 ? 5.766 19.203 29.75 1 95.94 493 HIS B O 1
ATOM 8180 N N . ILE B 1 494 ? 7.887 19.75 29.25 1 96.5 494 ILE B N 1
ATOM 8181 C CA . ILE B 1 494 ? 8.133 18.516 28.531 1 96.5 494 ILE B CA 1
ATOM 8182 C C . ILE B 1 494 ? 8.477 17.406 29.516 1 96.5 494 ILE B C 1
ATOM 8184 O O . ILE B 1 494 ? 9.539 17.422 30.141 1 96.5 494 ILE B O 1
ATOM 8188 N N . ILE B 1 495 ? 7.672 16.344 29.609 1 95.88 495 ILE B N 1
ATOM 8189 C CA . ILE B 1 495 ? 7.793 15.43 30.734 1 95.88 495 ILE B CA 1
ATOM 8190 C C . ILE B 1 495 ? 8.469 14.141 30.281 1 95.88 495 ILE B C 1
ATOM 8192 O O . ILE B 1 495 ? 8.883 13.32 31.109 1 95.88 495 ILE B O 1
ATOM 8196 N N . LYS B 1 496 ? 8.539 13.93 29 1 95.75 496 LYS B N 1
ATOM 8197 C CA . LYS B 1 496 ? 9.156 12.719 28.453 1 95.75 496 LYS B CA 1
ATOM 8198 C C . LYS B 1 496 ? 9.539 12.906 27 1 95.75 496 LYS B C 1
ATOM 8200 O O . LYS B 1 496 ? 8.812 13.539 26.234 1 95.75 496 LYS B O 1
ATOM 8205 N N . GLU B 1 497 ? 10.688 12.383 26.594 1 96.75 497 GLU B N 1
ATOM 8206 C CA . GLU B 1 497 ? 11.062 12.242 25.203 1 96.75 497 GLU B CA 1
ATOM 8207 C C . GLU B 1 497 ? 11.461 10.805 24.875 1 96.75 497 GLU B C 1
ATOM 8209 O O . GLU B 1 497 ? 12.258 10.203 25.609 1 96.75 497 GLU B O 1
ATOM 8214 N N . ILE B 1 498 ? 10.898 10.266 23.875 1 97.12 498 ILE B N 1
ATOM 8215 C CA . ILE B 1 498 ? 11.312 8.984 23.312 1 97.12 498 ILE B CA 1
ATOM 8216 C C . ILE B 1 498 ? 12.109 9.227 22.016 1 97.12 498 ILE B C 1
ATOM 8218 O O . ILE B 1 498 ? 11.578 9.789 21.062 1 97.12 498 ILE B O 1
ATOM 8222 N N . GLN B 1 499 ? 13.375 8.766 22 1 96.31 499 GLN B N 1
ATOM 8223 C CA . GLN B 1 499 ? 14.258 9.102 20.875 1 96.31 499 GLN B CA 1
ATOM 8224 C C . GLN B 1 499 ? 14.461 7.898 19.969 1 96.31 499 GLN B C 1
ATOM 8226 O O . GLN B 1 499 ? 14.375 6.75 20.406 1 96.31 499 GLN B O 1
ATOM 8231 N N . GLY B 1 500 ? 14.727 8.188 18.703 1 96 500 GLY B N 1
ATOM 8232 C CA . GLY B 1 500 ? 15.203 7.188 17.75 1 96 500 GLY B CA 1
ATOM 8233 C C . GLY B 1 500 ? 14.133 6.184 17.359 1 96 500 GLY B C 1
ATOM 8234 O O . GLY B 1 500 ? 14.398 4.984 17.266 1 96 500 GLY B O 1
ATOM 8235 N N . ILE B 1 501 ? 12.93 6.629 17.125 1 96.38 501 ILE B N 1
ATOM 8236 C CA . ILE B 1 501 ? 11.82 5.707 16.922 1 96.38 501 ILE B CA 1
ATOM 8237 C C . ILE B 1 501 ? 11.867 5.164 15.484 1 96.38 501 ILE B C 1
ATOM 8239 O O . ILE B 1 501 ? 12.008 3.957 15.281 1 96.38 501 ILE B O 1
ATOM 8243 N N . THR B 1 502 ? 11.766 5.98 14.477 1 95.06 502 THR B N 1
ATOM 8244 C CA . THR B 1 502 ? 11.836 5.621 13.062 1 95.06 502 THR B CA 1
ATOM 8245 C C . THR B 1 502 ? 12.023 6.859 12.195 1 95.06 502 THR B C 1
ATOM 8247 O O . THR B 1 502 ? 12.047 7.984 12.703 1 95.06 502 THR B O 1
ATOM 8250 N N . GLN B 1 503 ? 12.242 6.598 10.961 1 93.5 503 GLN B N 1
ATOM 8251 C CA . GLN B 1 503 ? 12.469 7.711 10.047 1 93.5 503 GLN B CA 1
ATOM 8252 C C . GLN B 1 503 ? 11.164 8.398 9.672 1 93.5 503 GLN B C 1
ATOM 8254 O O . GLN B 1 503 ? 10.188 7.73 9.312 1 93.5 503 GLN B O 1
ATOM 8259 N N . ASP B 1 504 ? 11.172 9.812 9.789 1 94 504 ASP B N 1
ATOM 8260 C CA . ASP B 1 504 ? 10.141 10.648 9.18 1 94 504 ASP B CA 1
ATOM 8261 C C . ASP B 1 504 ? 8.773 10.375 9.797 1 94 504 ASP B C 1
ATOM 8263 O O . ASP B 1 504 ? 7.82 10.047 9.086 1 94 504 ASP B O 1
ATOM 8267 N N . MET B 1 505 ? 8.656 10.414 11.125 1 96.12 505 MET B N 1
ATOM 8268 C CA . MET B 1 505 ? 7.348 10.414 11.781 1 96.12 505 MET B CA 1
ATOM 8269 C C . MET B 1 505 ? 6.566 11.672 11.438 1 96.12 505 MET B C 1
ATOM 8271 O O . MET B 1 505 ? 7.137 12.766 11.375 1 96.12 505 MET B O 1
ATOM 8275 N N . GLN B 1 506 ? 5.27 11.516 11.219 1 96 506 GLN B N 1
ATOM 8276 C CA . GLN B 1 506 ? 4.461 12.594 10.656 1 96 506 GLN B CA 1
ATOM 8277 C C . GLN B 1 506 ? 3.25 12.891 11.531 1 96 506 GLN B C 1
ATOM 8279 O O . GLN B 1 506 ? 3.398 13.203 12.719 1 96 506 GLN B O 1
ATOM 8284 N N . SER B 1 507 ? 2.035 12.828 11 1 97.12 507 SER B N 1
ATOM 8285 C CA . SER B 1 507 ? 0.814 13.297 11.648 1 97.12 507 SER B CA 1
ATOM 8286 C C . SER B 1 507 ? 0.381 12.352 12.758 1 97.12 507 SER B C 1
ATOM 8288 O O . SER B 1 507 ? 0.688 11.156 12.719 1 97.12 507 SER B O 1
ATOM 8290 N N . ILE B 1 508 ? -0.322 12.891 13.727 1 98.19 508 ILE B N 1
ATOM 8291 C CA . ILE B 1 508 ? -0.776 12.195 14.922 1 98.19 508 ILE B CA 1
ATOM 8292 C C . ILE B 1 508 ? -2.303 12.156 14.945 1 98.19 508 ILE B C 1
ATOM 8294 O O . ILE B 1 508 ? -2.961 13.156 14.664 1 98.19 508 ILE B O 1
ATOM 8298 N N . ALA B 1 509 ? -2.871 11.031 15.242 1 98.25 509 ALA B N 1
ATOM 8299 C CA . ALA B 1 509 ? -4.281 10.852 15.562 1 98.25 509 ALA B CA 1
ATOM 8300 C C . ALA B 1 509 ? -4.453 10 16.828 1 98.25 509 ALA B C 1
ATOM 8302 O O . ALA B 1 509 ? -3.473 9.516 17.391 1 98.25 509 ALA B O 1
ATOM 8303 N N . THR B 1 510 ? -5.645 9.938 17.375 1 98.56 510 THR B N 1
ATOM 8304 C CA . THR B 1 510 ? -5.992 9.039 18.469 1 98.56 510 THR B CA 1
ATOM 8305 C C . THR B 1 510 ? -7.102 8.078 18.047 1 98.56 510 THR B C 1
ATOM 8307 O O . THR B 1 510 ? -7.875 8.367 17.141 1 98.56 510 THR B O 1
ATOM 8310 N N . THR B 1 511 ? -7.047 6.93 18.703 1 98.38 511 THR B N 1
ATOM 8311 C CA . THR B 1 511 ? -8.289 6.172 18.609 1 98.38 511 THR B CA 1
ATOM 8312 C C . THR B 1 511 ? -9.445 6.953 19.234 1 98.38 511 THR B C 1
ATOM 8314 O O . THR B 1 511 ? -9.219 7.852 20.062 1 98.38 511 THR B O 1
ATOM 8317 N N . MET B 1 512 ? -10.656 6.609 18.844 1 97.69 512 MET B N 1
ATOM 8318 C CA . MET B 1 512 ? -11.789 7.453 19.219 1 97.69 512 MET B CA 1
ATOM 8319 C C . MET B 1 512 ? -12.133 7.27 20.703 1 97.69 512 MET B C 1
ATOM 8321 O O . MET B 1 512 ? -12.836 8.094 21.281 1 97.69 512 MET B O 1
ATOM 8325 N N . ASP B 1 513 ? -11.641 6.203 21.312 1 97.38 513 ASP B N 1
ATOM 8326 C CA . ASP B 1 513 ? -11.859 6.027 22.75 1 97.38 513 ASP B CA 1
ATOM 8327 C C . ASP B 1 513 ? -10.781 6.75 23.562 1 97.38 513 ASP B C 1
ATOM 8329 O O . ASP B 1 513 ? -10.82 6.75 24.797 1 97.38 513 ASP B O 1
ATOM 8333 N N . GLY B 1 514 ? -9.781 7.336 22.906 1 98.25 514 GLY B N 1
ATOM 8334 C CA . GLY B 1 514 ? -8.773 8.172 23.547 1 98.25 514 GLY B CA 1
ATOM 8335 C C . GLY B 1 514 ? -7.676 7.371 24.219 1 98.25 514 GLY B C 1
ATOM 8336 O O . GLY B 1 514 ? -6.871 7.922 24.969 1 98.25 514 GLY B O 1
ATOM 8337 N N . LYS B 1 515 ? -7.543 6.062 23.891 1 98.38 515 LYS B N 1
ATOM 8338 C CA . LYS B 1 515 ? -6.637 5.199 24.641 1 98.38 515 LYS B CA 1
ATOM 8339 C C . LYS B 1 515 ? -5.273 5.109 23.969 1 98.38 515 LYS B C 1
ATOM 8341 O O . LYS B 1 515 ? -4.258 4.871 24.625 1 98.38 515 LYS B O 1
ATOM 8346 N N . PHE B 1 516 ? -5.293 5.273 22.641 1 98.69 516 PHE B N 1
ATOM 8347 C CA . PHE B 1 516 ? -4.047 5.074 21.906 1 98.69 516 PHE B CA 1
ATOM 8348 C C . PHE B 1 516 ? -3.756 6.258 21 1 98.69 516 PHE B C 1
ATOM 8350 O O . PHE B 1 516 ? -4.668 6.816 20.391 1 98.69 516 PHE B O 1
ATOM 8357 N N . LEU B 1 517 ? -2.459 6.656 20.953 1 98.69 517 LEU B N 1
ATOM 8358 C CA . LEU B 1 517 ? -1.93 7.59 19.953 1 98.69 517 LEU B CA 1
ATOM 8359 C C . LEU B 1 517 ? -1.442 6.844 18.719 1 98.69 517 LEU B C 1
ATOM 8361 O O . LEU B 1 517 ? -0.739 5.836 18.828 1 98.69 517 LEU B O 1
ATOM 8365 N N . LEU B 1 518 ? -1.88 7.258 17.578 1 98.44 518 LEU B N 1
ATOM 8366 C CA . LEU B 1 518 ? -1.435 6.73 16.297 1 98.44 518 LEU B CA 1
ATOM 8367 C C . LEU B 1 518 ? -0.61 7.77 15.539 1 98.44 518 LEU B C 1
ATOM 8369 O O . LEU B 1 518 ? -1.084 8.875 15.281 1 98.44 518 LEU B O 1
ATOM 8373 N N . ILE B 1 519 ? 0.61 7.406 15.203 1 98.12 519 ILE B N 1
ATOM 8374 C CA . ILE B 1 519 ? 1.483 8.305 14.453 1 98.12 519 ILE B CA 1
ATOM 8375 C C . ILE B 1 519 ? 1.918 7.637 13.148 1 98.12 519 ILE B C 1
ATOM 8377 O O . ILE B 1 519 ? 2.592 6.605 13.172 1 98.12 519 ILE B O 1
ATOM 8381 N N . ILE B 1 520 ? 1.517 8.234 12.047 1 97.31 520 ILE B N 1
ATOM 8382 C CA . ILE B 1 520 ? 1.89 7.672 10.758 1 97.31 520 ILE B CA 1
ATOM 8383 C C . ILE B 1 520 ? 3.338 8.039 10.43 1 97.31 520 ILE B C 1
ATOM 8385 O O . ILE B 1 520 ? 3.812 9.109 10.805 1 97.31 520 ILE B O 1
ATOM 8389 N N . THR B 1 521 ? 4.062 7.129 9.766 1 94.75 521 THR B N 1
ATOM 8390 C CA . THR B 1 521 ? 5.469 7.34 9.438 1 94.75 521 THR B CA 1
ATOM 8391 C C . THR B 1 521 ? 5.707 7.195 7.941 1 94.75 521 THR B C 1
ATOM 8393 O O . THR B 1 521 ? 5.262 6.227 7.324 1 94.75 521 THR B O 1
ATOM 8396 N N . GLY B 1 522 ? 6.348 8.125 7.367 1 88.75 522 GLY B N 1
ATOM 8397 C CA . GLY B 1 522 ? 6.496 8.188 5.922 1 88.75 522 GLY B CA 1
ATOM 8398 C C . GLY B 1 522 ? 7.805 7.598 5.43 1 88.75 522 GLY B C 1
ATOM 8399 O O . GLY B 1 522 ? 7.898 7.156 4.281 1 88.75 522 GLY B O 1
ATOM 8400 N N . GLY B 1 523 ? 8.859 7.664 6.285 1 90 523 GLY B N 1
ATOM 8401 C CA . GLY B 1 523 ? 10.164 7.148 5.891 1 90 523 GLY B CA 1
ATOM 8402 C C . GLY B 1 523 ? 10.812 7.957 4.781 1 90 523 GLY B C 1
ATOM 8403 O O . GLY B 1 523 ? 11.5 7.398 3.926 1 90 523 GLY B O 1
ATOM 8404 N N . PHE B 1 524 ? 10.469 9.164 4.684 1 90.38 524 PHE B N 1
ATOM 8405 C CA . PHE B 1 524 ? 10.922 10.008 3.588 1 90.38 524 PHE B CA 1
ATOM 8406 C C . PHE B 1 524 ? 10.664 9.344 2.244 1 90.38 524 PHE B C 1
ATOM 8408 O O . PHE B 1 524 ? 11.461 9.477 1.312 1 90.38 524 PHE B O 1
ATOM 8415 N N . GLN B 1 525 ? 9.688 8.461 2.146 1 90.12 525 GLN B N 1
ATOM 8416 C CA . GLN B 1 525 ? 9.148 7.812 0.958 1 90.12 525 GLN B CA 1
ATOM 8417 C C . GLN B 1 525 ? 10.094 6.727 0.447 1 90.12 525 GLN B C 1
ATOM 8419 O O . GLN B 1 525 ? 9.867 6.156 -0.624 1 90.12 525 GLN B O 1
ATOM 8424 N N . ARG B 1 526 ? 11.125 6.406 1.099 1 88.69 526 ARG B N 1
ATOM 8425 C CA . ARG B 1 526 ? 12.016 5.359 0.605 1 88.69 526 ARG B CA 1
ATOM 8426 C C . ARG B 1 526 ? 12.5 4.473 1.746 1 88.69 526 ARG B C 1
ATOM 8428 O O . ARG B 1 526 ? 12.953 3.35 1.518 1 88.69 526 ARG B O 1
ATOM 8435 N N . PHE B 1 527 ? 12.406 5.004 2.99 1 93.56 527 PHE B N 1
ATOM 8436 C CA . PHE B 1 527 ? 12.875 4.266 4.156 1 93.56 527 PHE B CA 1
ATOM 8437 C C . PHE B 1 527 ? 11.719 3.596 4.879 1 93.56 527 PHE B C 1
ATOM 8439 O O . PHE B 1 527 ? 10.617 3.479 4.324 1 93.56 527 PHE B O 1
ATOM 8446 N N . ALA B 1 528 ? 12.016 3.113 6.066 1 94.69 528 ALA B N 1
ATOM 8447 C CA . ALA B 1 528 ? 11.031 2.354 6.84 1 94.69 528 ALA B CA 1
ATOM 8448 C C . ALA B 1 528 ? 9.836 3.221 7.207 1 94.69 528 ALA B C 1
ATOM 8450 O O . ALA B 1 528 ? 9.984 4.414 7.473 1 94.69 528 ALA B O 1
ATOM 8451 N N . SER B 1 529 ? 8.688 2.572 7.199 1 94.62 529 SER B N 1
ATOM 8452 C CA . SER B 1 529 ? 7.43 3.234 7.523 1 94.62 529 SER B CA 1
ATOM 8453 C C . SER B 1 529 ? 6.535 2.334 8.367 1 94.62 529 SER B C 1
ATOM 8455 O O . SER B 1 529 ? 6.934 1.231 8.75 1 94.62 529 SER B O 1
ATOM 8457 N N . GLY B 1 530 ? 5.344 2.844 8.711 1 95.5 530 GLY B N 1
ATOM 8458 C CA . GLY B 1 530 ? 4.367 2.139 9.531 1 95.5 530 GLY B CA 1
ATOM 8459 C C . GLY B 1 530 ? 3.453 3.068 10.305 1 95.5 530 GLY B C 1
ATOM 8460 O O . GLY B 1 530 ? 3.445 4.277 10.07 1 95.5 530 GLY B O 1
ATOM 8461 N N . LEU B 1 531 ? 2.582 2.469 11.031 1 97.06 531 LEU B N 1
ATOM 8462 C CA . LEU B 1 531 ? 1.737 3.172 11.992 1 97.06 531 LEU B CA 1
ATOM 8463 C C . LEU B 1 531 ? 2.199 2.902 13.422 1 97.06 531 LEU B C 1
ATOM 8465 O O . LEU B 1 531 ? 1.96 1.821 13.961 1 97.06 531 LEU B O 1
ATOM 8469 N N . PHE B 1 532 ? 2.934 3.902 13.992 1 97.38 532 PHE B N 1
ATOM 8470 C CA . PHE B 1 532 ? 3.441 3.797 15.359 1 97.38 532 PHE B CA 1
ATOM 8471 C C . PHE B 1 532 ? 2.32 3.996 16.375 1 97.38 532 PHE B C 1
ATOM 8473 O O . PHE B 1 532 ? 1.482 4.887 16.203 1 97.38 532 PHE B O 1
ATOM 8480 N N . VAL B 1 533 ? 2.342 3.139 17.422 1 98.12 533 VAL B N 1
ATOM 8481 C CA . VAL B 1 533 ? 1.27 3.195 18.422 1 98.12 533 VAL B CA 1
ATOM 8482 C C . VAL B 1 533 ? 1.856 3.463 19.797 1 98.12 533 VAL B C 1
ATOM 8484 O O . VAL B 1 533 ? 2.834 2.826 20.203 1 98.12 533 VAL B O 1
ATOM 8487 N N . LEU B 1 534 ? 1.281 4.379 20.484 1 98.5 534 LEU B N 1
ATOM 8488 C CA . LEU B 1 534 ? 1.608 4.688 21.875 1 98.5 534 LEU B CA 1
ATOM 8489 C C . LEU B 1 534 ? 0.383 4.531 22.766 1 98.5 534 LEU B C 1
ATOM 8491 O O . LEU B 1 534 ? -0.718 4.941 22.391 1 98.5 534 LEU B O 1
ATOM 8495 N N . ASP B 1 535 ? 0.581 3.928 23.938 1 98 535 ASP B N 1
ATOM 8496 C CA . ASP B 1 535 ? -0.449 3.887 24.969 1 98 535 ASP B CA 1
ATOM 8497 C C . ASP B 1 535 ? -0.521 5.211 25.719 1 98 535 ASP B C 1
ATOM 8499 O O . ASP B 1 535 ? 0.429 5.59 26.406 1 98 535 ASP B O 1
ATOM 8503 N N . ILE B 1 536 ? -1.621 5.871 25.672 1 98.25 536 ILE B N 1
ATOM 8504 C CA . ILE B 1 536 ? -1.728 7.227 26.203 1 98.25 536 ILE B CA 1
ATOM 8505 C C . ILE B 1 536 ? -1.705 7.188 27.734 1 98.25 536 ILE B C 1
ATOM 8507 O O . ILE B 1 536 ? -1.165 8.094 28.375 1 98.25 536 ILE B O 1
ATOM 8511 N N . ASP B 1 537 ? -2.281 6.137 28.344 1 96.81 537 ASP B N 1
ATOM 8512 C CA . ASP B 1 537 ? -2.355 6.047 29.797 1 96.81 537 ASP B CA 1
ATOM 8513 C C . ASP B 1 537 ? -0.965 5.895 30.406 1 96.81 537 ASP B C 1
ATOM 8515 O O . ASP B 1 537 ? -0.666 6.496 31.438 1 96.81 537 ASP B O 1
ATOM 8519 N N . THR B 1 538 ? -0.089 5.129 29.719 1 96.25 538 THR B N 1
ATOM 8520 C CA . THR B 1 538 ? 1.22 4.832 30.297 1 96.25 538 THR B CA 1
ATOM 8521 C C . THR B 1 538 ? 2.305 5.668 29.625 1 96.25 538 THR B C 1
ATOM 8523 O O . THR B 1 538 ? 3.43 5.75 30.125 1 96.25 538 THR B O 1
ATOM 8526 N N . ASP B 1 539 ? 2 6.258 28.484 1 97 539 ASP B N 1
ATOM 8527 C CA . ASP B 1 539 ? 2.959 6.973 27.641 1 97 539 ASP B CA 1
ATOM 8528 C C . ASP B 1 539 ? 4.098 6.055 27.203 1 97 539 ASP B C 1
ATOM 8530 O O . ASP B 1 539 ? 5.262 6.461 27.203 1 97 539 ASP B O 1
ATOM 8534 N N . GLU B 1 540 ? 3.746 4.832 26.953 1 96.31 540 GLU B N 1
ATOM 8535 C CA . GLU B 1 540 ? 4.723 3.855 26.469 1 96.31 540 GLU B CA 1
ATOM 8536 C C . GLU B 1 540 ? 4.418 3.418 25.047 1 96.31 540 GLU B C 1
ATOM 8538 O O . GLU B 1 540 ? 3.254 3.24 24.672 1 96.31 540 GLU B O 1
ATOM 8543 N N . PRO B 1 541 ? 5.527 3.277 24.266 1 96.94 541 PRO B N 1
ATOM 8544 C CA . PRO B 1 541 ? 5.316 2.758 22.922 1 96.94 541 PRO B CA 1
ATOM 8545 C C . PRO B 1 541 ? 4.84 1.306 22.906 1 96.94 541 PRO B C 1
ATOM 8547 O O . PRO B 1 541 ? 5.277 0.507 23.734 1 96.94 541 PRO B O 1
ATOM 8550 N N . LEU B 1 542 ? 4.004 0.944 21.984 1 96.5 542 LEU B N 1
ATOM 8551 C CA . LEU B 1 542 ? 3.545 -0.431 21.844 1 96.5 542 LEU B CA 1
ATOM 8552 C C . LEU B 1 542 ? 4.199 -1.092 20.625 1 96.5 542 LEU B C 1
ATOM 8554 O O . LEU B 1 542 ? 4.457 -2.299 20.641 1 96.5 542 LEU B O 1
ATOM 8558 N N . GLY B 1 543 ? 4.426 -0.323 19.547 1 96.12 543 GLY B N 1
ATOM 8559 C CA . GLY B 1 543 ? 5.043 -0.861 18.344 1 96.12 543 GLY B CA 1
ATOM 8560 C C . GLY B 1 543 ? 4.434 -0.318 17.062 1 96.12 543 GLY B C 1
ATOM 8561 O O . GLY B 1 543 ? 3.996 0.833 17.031 1 96.12 543 GLY B O 1
ATOM 8562 N N . PHE B 1 544 ? 4.543 -1.174 16 1 96.44 544 PHE B N 1
ATOM 8563 C CA . PHE B 1 544 ? 4.145 -0.718 14.68 1 96.44 544 PHE B CA 1
ATOM 8564 C C . PHE B 1 544 ? 3.072 -1.629 14.094 1 96.44 544 PHE B C 1
ATOM 8566 O O . PHE B 1 544 ? 3.133 -2.85 14.25 1 96.44 544 PHE B O 1
ATOM 8573 N N . ILE B 1 545 ? 2.09 -1.074 13.477 1 96.31 545 ILE B N 1
ATOM 8574 C CA . ILE B 1 545 ? 1.221 -1.744 12.516 1 96.31 545 ILE B CA 1
ATOM 8575 C C . ILE B 1 545 ? 1.739 -1.51 11.102 1 96.31 545 ILE B C 1
ATOM 8577 O O . ILE B 1 545 ? 2.08 -0.382 10.734 1 96.31 545 ILE B O 1
ATOM 8581 N N . PRO B 1 546 ? 1.796 -2.568 10.297 1 94.75 546 PRO B N 1
ATOM 8582 C CA . PRO B 1 546 ? 2.283 -2.371 8.93 1 94.75 546 PRO B CA 1
ATOM 8583 C C . PRO B 1 546 ? 1.46 -1.347 8.148 1 94.75 546 PRO B C 1
ATOM 8585 O O . PRO B 1 546 ? 0.229 -1.431 8.125 1 94.75 546 PRO B O 1
ATOM 8588 N N . ALA B 1 547 ? 2.135 -0.43 7.527 1 94.06 547 ALA B N 1
ATOM 8589 C CA . ALA B 1 547 ? 1.541 0.58 6.652 1 94.06 547 ALA B CA 1
ATOM 8590 C C . ALA B 1 547 ? 2.518 1 5.559 1 94.06 547 ALA B C 1
ATOM 8592 O O . ALA B 1 547 ? 3.346 1.89 5.766 1 94.06 547 ALA B O 1
ATOM 8593 N N . PRO B 1 548 ? 2.27 0.302 4.332 1 86.69 548 PRO B N 1
ATOM 8594 C CA . PRO B 1 548 ? 3.15 0.717 3.238 1 86.69 548 PRO B CA 1
ATOM 8595 C C . PRO B 1 548 ? 2.781 2.086 2.67 1 86.69 548 PRO B C 1
ATOM 8597 O O . PRO B 1 548 ? 1.622 2.5 2.75 1 86.69 548 PRO B O 1
ATOM 8600 N N . GLY B 1 549 ? 3.594 2.869 1.816 1 65.25 549 GLY B N 1
ATOM 8601 C CA . GLY B 1 549 ? 3.213 4.016 1.006 1 65.25 549 GLY B CA 1
ATOM 8602 C C . GLY B 1 549 ? 3.627 5.34 1.616 1 65.25 549 GLY B C 1
ATOM 8603 O O . GLY B 1 549 ? 3.525 6.387 0.971 1 65.25 549 GLY B O 1
ATOM 8604 N N . GLY B 1 550 ? 4.57 5.438 2.48 1 71.12 550 GLY B N 1
ATOM 8605 C CA . GLY B 1 550 ? 5.148 6.66 3.014 1 71.12 550 GLY B CA 1
ATOM 8606 C C . GLY B 1 550 ? 4.113 7.723 3.322 1 71.12 550 GLY B C 1
ATOM 8607 O O . GLY B 1 550 ? 3.906 8.648 2.531 1 71.12 550 GLY B O 1
ATOM 8608 N N . HIS B 1 551 ? 3.426 7.582 4.414 1 74.06 551 HIS B N 1
ATOM 8609 C CA . HIS B 1 551 ? 2.256 8.398 4.715 1 74.06 551 HIS B CA 1
ATOM 8610 C C . HIS B 1 551 ? 2.654 9.719 5.375 1 74.06 551 HIS B C 1
ATOM 8612 O O . HIS B 1 551 ? 3.633 9.766 6.121 1 74.06 551 HIS B O 1
ATOM 8618 N N . HIS B 1 552 ? 2.047 10.703 4.844 1 88.44 552 HIS B N 1
ATOM 8619 C CA . HIS B 1 552 ? 2.182 11.992 5.512 1 88.44 552 HIS B CA 1
ATOM 8620 C C . HIS B 1 552 ? 1.082 12.195 6.547 1 88.44 552 HIS B C 1
ATOM 8622 O O . HIS B 1 552 ? 1.286 12.883 7.547 1 88.44 552 HIS B O 1
ATOM 8628 N N . ASP B 1 553 ? -0.061 11.688 6.305 1 96.5 553 ASP B N 1
ATOM 8629 C CA . ASP B 1 553 ? -1.247 11.961 7.109 1 96.5 553 ASP B CA 1
ATOM 8630 C C . ASP B 1 553 ? -2.053 10.688 7.359 1 96.5 553 ASP B C 1
ATOM 8632 O O . ASP B 1 553 ? -1.696 9.617 6.863 1 96.5 553 ASP B O 1
ATOM 8636 N N . LEU B 1 554 ? -3.047 10.734 8.273 1 97.69 554 LEU B N 1
ATOM 8637 C CA . LEU B 1 554 ? -3.975 9.656 8.594 1 97.69 554 LEU B CA 1
ATOM 8638 C C . LEU B 1 554 ? -5.281 10.211 9.148 1 97.69 554 LEU B C 1
ATOM 8640 O O . LEU B 1 554 ? -5.316 11.328 9.672 1 97.69 554 LEU B O 1
ATOM 8644 N N . ALA B 1 555 ? -6.367 9.461 9.031 1 98.44 555 ALA B N 1
ATOM 8645 C CA . ALA B 1 555 ? -7.66 9.844 9.602 1 98.44 555 ALA B CA 1
ATOM 8646 C C . ALA B 1 555 ? -8.359 8.641 10.227 1 98.44 555 ALA B C 1
ATOM 8648 O O . ALA B 1 555 ? -8.734 7.699 9.523 1 98.44 555 ALA B O 1
ATOM 8649 N N . VAL B 1 556 ? -8.5 8.641 11.531 1 98.62 556 VAL B N 1
ATOM 8650 C CA . VAL B 1 556 ? -9.406 7.699 12.188 1 98.62 556 VAL B CA 1
ATOM 8651 C C . VAL B 1 556 ? -10.852 8.164 12.016 1 98.62 556 VAL B C 1
ATOM 8653 O O . VAL B 1 556 ? -11.172 9.328 12.289 1 98.62 556 VAL B O 1
ATOM 8656 N N . VAL B 1 557 ? -11.727 7.309 11.609 1 98.88 557 VAL B N 1
ATOM 8657 C CA . VAL B 1 557 ? -13.102 7.699 11.32 1 98.88 557 VAL B CA 1
ATOM 8658 C C . VAL B 1 557 ? -13.844 7.992 12.625 1 98.88 557 VAL B C 1
ATOM 8660 O O . VAL B 1 557 ? -14.016 7.105 13.461 1 98.88 557 VAL B O 1
ATOM 8663 N N . PRO B 1 558 ? -14.273 9.234 12.789 1 98.81 558 PRO B N 1
ATOM 8664 C CA . PRO B 1 558 ? -15.062 9.531 13.984 1 98.81 558 PRO B CA 1
ATOM 8665 C C . PRO B 1 558 ? -16.453 8.922 13.938 1 98.81 558 PRO B C 1
ATOM 8667 O O . PRO B 1 558 ? -17 8.688 12.852 1 98.81 558 PRO B O 1
ATOM 8670 N N . ARG B 1 559 ? -17.078 8.727 15.102 1 98.06 559 ARG B N 1
ATOM 8671 C CA . ARG B 1 559 ? -18.391 8.062 15.141 1 98.06 559 ARG B CA 1
ATOM 8672 C C . ARG B 1 559 ? -19.516 9.086 15.156 1 98.06 559 ARG B C 1
ATOM 8674 O O . ARG B 1 559 ? -20.609 8.812 14.656 1 98.06 559 ARG B O 1
ATOM 8681 N N . THR B 1 560 ? -19.25 10.18 15.805 1 98.19 560 THR B N 1
ATOM 8682 C CA . THR B 1 560 ? -20.25 11.227 15.945 1 98.19 560 THR B CA 1
ATOM 8683 C C . THR B 1 560 ? -19.656 12.594 15.641 1 98.19 560 THR B C 1
ATOM 8685 O O . THR B 1 560 ? -18.422 12.734 15.547 1 98.19 560 THR B O 1
ATOM 8688 N N . VAL B 1 561 ? -20.469 13.547 15.461 1 98.44 561 VAL B N 1
ATOM 8689 C CA . VAL B 1 561 ? -20.016 14.922 15.273 1 98.44 561 VAL B CA 1
ATOM 8690 C C . VAL B 1 561 ? -19.234 15.375 16.5 1 98.44 561 VAL B C 1
ATOM 8692 O O . VAL B 1 561 ? -18.234 16.094 16.375 1 98.44 561 VAL B O 1
ATOM 8695 N N . SER B 1 562 ? -19.625 14.914 17.703 1 97.75 562 SER B N 1
ATOM 8696 C CA . SER B 1 562 ? -18.938 15.281 18.938 1 97.75 562 SER B CA 1
ATOM 8697 C C . SER B 1 562 ? -17.5 14.75 18.938 1 97.75 562 SER B C 1
ATOM 8699 O O . SER B 1 562 ? -16.625 15.312 19.625 1 97.75 562 SER B O 1
ATOM 8701 N N . ASP B 1 563 ? -17.234 13.711 18.172 1 98.38 563 ASP B N 1
ATOM 8702 C CA . ASP B 1 563 ? -15.906 13.117 18.094 1 98.38 563 ASP B CA 1
ATOM 8703 C C . ASP B 1 563 ? -14.969 13.977 17.25 1 98.38 563 ASP B C 1
ATOM 8705 O O . ASP B 1 563 ? -13.75 13.812 17.312 1 98.38 563 ASP B O 1
ATOM 8709 N N . MET B 1 564 ? -15.508 14.891 16.516 1 98.62 564 MET B N 1
ATOM 8710 C CA . MET B 1 564 ? -14.727 15.625 15.531 1 98.62 564 MET B CA 1
ATOM 8711 C C . MET B 1 564 ? -13.656 16.484 16.203 1 98.62 564 MET B C 1
ATOM 8713 O O . MET B 1 564 ? -12.602 16.734 15.617 1 98.62 564 MET B O 1
ATOM 8717 N N . LYS B 1 565 ? -13.914 16.891 17.422 1 98.56 565 LYS B N 1
ATOM 8718 C CA . LYS B 1 565 ? -12.945 17.734 18.125 1 98.56 565 LYS B CA 1
ATOM 8719 C C . LYS B 1 565 ? -11.711 16.922 18.516 1 98.56 565 LYS B C 1
ATOM 8721 O O . LYS B 1 565 ? -10.727 17.484 19.016 1 98.56 565 LYS B O 1
ATOM 8726 N N . TYR B 1 566 ? -11.758 15.609 18.312 1 98.56 566 TYR B N 1
ATOM 8727 C CA . TYR B 1 566 ? -10.609 14.758 18.594 1 98.56 566 TYR B CA 1
ATOM 8728 C C . TYR B 1 566 ? -9.891 14.359 17.312 1 98.56 566 TYR B C 1
ATOM 8730 O O . TYR B 1 566 ? -8.977 13.531 17.344 1 98.56 566 TYR B O 1
ATOM 8738 N N . THR B 1 567 ? -10.336 14.914 16.172 1 98.56 567 THR B N 1
ATOM 8739 C CA . THR B 1 567 ? -9.711 14.633 14.875 1 98.56 567 THR B CA 1
ATOM 8740 C C . THR B 1 567 ? -8.75 15.75 14.484 1 98.56 567 THR B C 1
ATOM 8742 O O . THR B 1 567 ? -8.602 16.734 15.219 1 98.56 567 THR B O 1
ATOM 8745 N N . ARG B 1 568 ? -8.125 15.586 13.344 1 97.88 568 ARG B N 1
ATOM 8746 C CA . ARG B 1 568 ? -7.168 16.578 12.852 1 97.88 568 ARG B CA 1
ATOM 8747 C C . ARG B 1 568 ? -7.879 17.75 12.211 1 97.88 568 ARG B C 1
ATOM 8749 O O . ARG B 1 568 ? -7.25 18.562 11.531 1 97.88 568 ARG B O 1
ATOM 8756 N N . ALA B 1 569 ? -9.18 17.875 12.469 1 98.38 569 ALA B N 1
ATOM 8757 C CA . ALA B 1 569 ? -9.922 19.078 12.125 1 98.38 569 ALA B CA 1
ATOM 8758 C C . ALA B 1 569 ? -9.391 20.297 12.875 1 98.38 569 ALA B C 1
ATOM 8760 O O . ALA B 1 569 ? -9.453 21.422 12.383 1 98.38 569 ALA B O 1
ATOM 8761 N N . ILE B 1 570 ? -8.797 20.031 14.031 1 98.5 570 ILE B N 1
ATOM 8762 C CA . ILE B 1 570 ? -8.453 21.125 14.914 1 98.5 570 ILE B CA 1
ATOM 8763 C C . ILE B 1 570 ? -6.938 21.281 14.977 1 98.5 570 ILE B C 1
ATOM 8765 O O . ILE B 1 570 ? -6.43 22.188 15.664 1 98.5 570 ILE B O 1
ATOM 8769 N N . CYS B 1 571 ? -6.238 20.391 14.32 1 96.19 571 CYS B N 1
ATOM 8770 C CA . CYS B 1 571 ? -4.781 20.484 14.359 1 96.19 571 CYS B CA 1
ATOM 8771 C C . CYS B 1 571 ? -4.16 19.828 13.133 1 96.19 571 CYS B C 1
ATOM 8773 O O . CYS B 1 571 ? -4.699 18.844 12.602 1 96.19 571 CYS B O 1
ATOM 8775 N N . MET B 1 572 ? -3.031 20.328 12.734 1 91.06 572 MET B N 1
ATOM 8776 C CA . MET B 1 572 ? -2.309 19.812 11.57 1 91.06 572 MET B CA 1
ATOM 8777 C C . MET B 1 572 ? -1.372 18.672 11.969 1 91.06 572 MET B C 1
ATOM 8779 O O . MET B 1 572 ? -0.792 18.703 13.062 1 91.06 572 MET B O 1
#

Nearest PDB structures (foldseek):
  8z75-assembly1_A  TM=9.817E-01  e=4.803E-58  Pelomicrobium methylotrophicum
  8yu6-assembly1_B  TM=9.817E-01  e=4.803E-58  Pelomicrobium methylotrophicum
  6sji-assembly1_A  TM=9.781E-01  e=5.470E-57  Thioalkalivibrio paradoxus ARh 1
  8bpn-assembly2_C  TM=9.765E-01  e=5.903E-56  Thioalkalivibrio paradoxus ARh 1
  6g5m-assembly2_A  TM=9.700E-01  e=9.301E-55  Thioalkalivibrio paradoxus ARh 1

Sequence (1144 aa):
MGASGSPIRGAYDLVESGGGDRGDLEPRSQPRGARPALKFAAALGAVLALAALLAVAVPAARSRATPNGESLLIRTGEGPVECDGCLNRGQPPIPRYQFDLAQHKLYIGGKNLGKGVVALPQKLGGGVTLTDLETGRTLSSLWYSNYGDYGAIPHHIISFPSENPYNEFEFINSCQGGLNTHLYRLANVDPHPPAATNIYRLRYDGNTLMIAENVSDSTGLGLGVHTSINPATAEEYAVSDGQKDVWAMFDRRSTFVKVAFRYDWEGNTPHNLKTNWIKGGKLTITRIYPDKETGKFDMLGSKGNKIDVELAPMSEGELEDGKTPGSARESTVAADGFVFHPSGKWGAEIIRMLGGAVLHNLTDPSYSPLSFLSFNFDTPGQVPVSKVNDDTWEVRVDYVGSPGHELGWTPDGTKFMMMNNLRENSVGLFDTSSDNPADWKKLGVIKDPLWKGMYPNPFHMGFSHDSKKAYFVVLRPPPERSNLMIVDLTTFHIIKEIQGITQDMQSIATTMDGKFLLIITGGFQRFASGLFVLDIDTDEPLGFIPAPGGHHDLAVVPRTVSDMKYTRAICMMGASGSPIRGAYDLVESGGGDRGDLEPRSQPRGARPALKFAAALGAVLALAALLAVAVPAARSRATPNGESLLIRTGEGPVECDGCLNRGQPPIPRYQFDLAQHKLYIGGKNLGKGVVALPQKLGGGVTLTDLETGRTLSSLWYSNYGDYGAIPHHIISFPSENPYNEFEFINSCQGGLNTHLYRLANVDPHPPAATNIYRLRYDGNTLMIAENVSDSTGLGLGVHTSINPATAEEYAVSDGQKDVWAMFDRRSTFVKVAFRYDWEGNTPHNLKTNWIKGGKLTITRIYPDKETGKFDMLGSKGNKIDVELAPMSEGELEDGKTPGSARESTVAADGFVFHPSGKWGAEIIRMLGGAVLHNLTDPSYSPLSFLSFNFDTPGQVPVSKVNDDTWEVRVDYVGSPGHELGWTPDGTKFMMMNNLRENSVGLFDTSSDNPADWKKLGVIKDPLWKGMYPNPFHMGFSHDSKKAYFVVLRPPPERSNLMIVDLTTFHIIKEIQGITQDMQSIATTMDGKFLLIITGGFQRFASGLFVLDIDTDEPLGFIPAPGGHHDLAVVPRTVSDMKYTRAICM

Solvent-accessible surface area (backbone atoms only — not comparable to full-atom values): 57459 Å² total; per-residue (Å²): 140,86,90,84,79,89,89,76,87,90,83,82,90,72,90,82,84,86,86,89,78,85,85,90,86,91,82,92,81,89,85,86,88,84,88,93,89,80,88,80,89,71,75,91,71,72,75,87,63,66,84,71,65,80,64,76,75,70,73,73,74,73,77,63,72,49,92,82,67,53,63,38,75,72,50,54,74,60,71,51,41,83,50,91,58,32,58,25,45,68,34,72,52,43,46,29,22,41,50,59,67,90,69,20,40,24,26,36,58,86,39,62,76,41,88,48,46,34,40,37,27,10,15,80,42,21,22,40,34,32,36,31,48,28,33,23,34,16,47,20,34,45,37,41,46,52,55,62,42,76,23,32,24,23,33,22,37,35,49,45,54,18,85,45,66,72,47,31,37,43,34,42,38,16,12,26,32,25,57,41,68,59,75,58,65,56,85,76,43,45,91,76,49,47,59,30,18,31,26,34,35,33,34,36,65,54,49,40,52,45,81,72,39,55,50,14,79,70,30,18,48,26,36,23,32,30,37,18,39,35,23,57,70,60,53,33,34,37,42,5,16,29,32,49,12,29,42,34,35,32,38,64,92,45,88,44,70,70,46,33,37,37,50,41,41,46,31,72,37,64,91,38,52,70,42,18,49,44,60,8,32,36,41,37,39,32,59,57,72,49,41,84,87,76,60,25,33,88,18,52,32,64,46,65,45,23,30,59,44,66,75,51,94,66,31,66,58,36,47,30,68,62,69,54,58,50,88,37,57,70,30,54,34,37,26,34,32,51,28,24,36,38,76,38,47,35,31,34,38,34,26,20,55,57,12,27,26,44,31,26,34,54,80,43,92,76,43,47,75,61,31,35,39,33,44,38,78,96,45,64,40,67,39,70,52,44,76,76,53,100,47,33,33,37,34,72,42,72,60,29,76,22,32,28,79,32,43,31,41,36,43,81,34,38,37,36,36,34,29,24,42,52,61,65,27,30,35,13,33,30,41,37,70,54,97,45,73,89,70,42,40,61,73,28,26,37,66,53,89,74,36,38,43,62,49,38,28,68,60,21,41,37,64,40,74,83,44,49,35,38,36,33,27,29,34,39,58,88,85,38,40,10,30,41,34,36,29,36,61,83,65,43,31,57,65,34,31,40,32,52,66,42,29,40,54,34,28,44,47,42,46,93,85,54,53,34,38,37,32,30,15,12,9,70,59,31,29,36,22,15,35,37,34,30,35,56,89,76,72,40,78,24,31,32,43,43,33,79,37,29,14,54,24,57,24,57,53,26,49,39,52,83,43,28,35,63,40,55,18,18,24,71,136,76,81,77,78,83,85,84,79,86,79,79,84,76,77,84,70,77,78,73,84,66,79,71,85,76,88,83,79,85,79,87,81,84,86,88,84,76,86,88,82,77,73,95,72,73,76,84,66,67,83,72,66,79,66,76,74,69,74,74,73,73,76,63,72,49,93,83,71,51,64,35,76,72,50,53,75,58,72,52,40,84,48,93,60,32,58,25,46,68,34,71,53,44,46,29,21,42,50,57,67,91,71,20,39,24,26,37,58,85,39,64,75,41,89,49,46,34,41,36,27,12,17,79,39,21,21,38,34,31,37,31,48,28,33,22,33,16,47,20,36,46,37,40,46,53,55,62,41,74,24,31,23,24,32,22,39,36,51,44,54,17,85,46,68,72,46,33,39,41,33,42,38,16,12,26,32,26,57,42,67,60,76,59,66,55,85,76,44,46,91,76,50,45,58,30,18,31,27,33,36,34,35,36,64,52,48,40,52,46,79,72,40,56,49,14,80,70,31,17,48,26,37,22,33,30,38,17,40,35,23,57,71,61,53,33,34,37,42,6,14,28,33,50,12,29,41,34,34,32,38,62,91,44,87,45,71,70,48,33,37,35,49,41,39,47,31,71,37,64,91,36,54,69,43,16,48,42,60,8,32,36,41,39,41,31,58,57,75,50,39,84,88,76,60,26,34,89,19,50,32,65,45,66,44,23,31,57,43,67,76,51,95,65,30,67,58,36,47,30,70,63,68,54,57,50,90,36,56,69,30,54,34,37,26,34,32,52,28,25,37,38,78,37,47,36,32,33,36,34,26,20,55,56,12,26,25,42,31,27,33,53,79,42,92,77,43,48,75,60,31,34,40,34,44,38,79,92,45,64,41,66,38,70,53,44,76,78,53,100,46,33,33,36,33,72,41,72,59,28,76,22,32,30,81,32,42,31,40,36,43,80,34,39,38,36,36,32,30,24,42,51,61,65,27,32,35,12,34,30,40,36,69,52,95,45,73,89,70,42,40,63,73,28,26,36,65,52,88,73,37,37,43,62,49,39,27,70,60,23,41,37,65,41,74,83,42,46,34,38,36,34,26,29,35,38,59,87,84,39,39,11,29,42,34,36,29,36,59,84,65,45,31,58,68,35,32,40,33,53,68,43,28,38,55,34,29,44,46,41,47,94,86,54,52,34,38,38,33,28,13,11,9,70,60,31,29,35,22,14,35,36,35,30,35,55,89,76,71,40,76,24,29,32,43,44,35,78,32,24,19,55,25,57,26,56,54,26,49,39,51,83,43,29,36,64,42,56,17,17,23,73

pLDDT: mean 85.49, std 25.34, range [13.39, 98.88]

Radius of gyration: 35.18 Å; Cα contacts (8 Å, |Δi|>4): 3302; chains: 2; bounding box: 134×94×102 Å

Secondary structure (DSSP, 8-state):
----------------------------------------------STTGGG--------------TTS--EEEE--S-----TTBTTTTPPPPPEEE--GGG--EEETTB---S-EEEEEETTTTEEEEEETTT--EEEEEEGGGGT-TT-EEEEEEE---S-TTT-EEEEEEEE-GGGGGGG--TT--SS-----EEEEEEE-SS-EEEEEEHHHHHSB---S-EEE-TTTSSEEEEEETTTTEEEEEESSSS-EEEEEEEEEEESSTT-TTTTTTT-EEEEEEE----TTTSS-SB-TTTT-SSSS---TTTHHHHHTT-S--S-GGG------EEE-TTSSEEEEEEGGGTEEEEEETTSTT--EEEEEE-STTS-SEEEEEEEETTEEEEEES-----EEEEEE-TTSSEEEEEETTTT-EEEEEE--SSSGGG-EEEEEE--TT--SSSSEEEEEEE-TTSSEEEEEEE--TTSPPEEEEEETTT--EEEEEE---SSEEEEEE-TTS-EEEEEE-GGGTS-BEEEEEETTTTEEEEEE---S--S--EEPPSSGGGGGGSTTSB-/---------------------------------------------SSTTGGGG-------------TTS--EEEE--SPP---TTBTTTTPPPPPEEE--GGG--EEETTB---S-EEEEEETTTTEEEEEETTT--EEEEEEGGGGT-TT-EEEEEEE---S-TTT-EEEEEEEE-GGGGGGG--TT--SS-----EEEEEEE-SS-EEEEEEHHHHHSB---S-EEE-TTTSSEEEEEETTTTEEEEEESSSS-EEEEEEEEEEESSTT-TTTTTTT-EEEEEEE----TTTSS-SB-TTTT-SSSS---TTTHHHHHTT-S--SSGGG------EEE-TTSSEEEEEEGGGTEEEEEETTSTT--EEEEEE-STTS-SEEEEEEEETTEEEEEES-----EEEEEE-TTSSEEEEEETTTT-EEEEEE--SSSGGG-EEEEEE--TT--SSSSEEEEEEE-TTSSEEEEEEE--TTSPPEEEEEETTT--EEEEEE---SSEEEEEE-TTS-EEEEEE-GGGTS-BEEEEEETTTTEEEEEE---S--S--EEPPSSGGGGGGSTTSB-